Protein 2H9R (pdb70)

InterPro domains:
  IPR000595 Cyclic nucleotide-binding domain [PF00027] (157-240)
  IPR000595 Cyclic nucleotide-binding domain [PF00027] (277-368)
  IPR000595 Cyclic nucleotide-binding domain [PS50042] (136-255)
  IPR000595 Cyclic nucleotide-binding domain [PS50042] (258-385)
  IPR000595 Cyclic nucleotide-binding domain [SM00100] (136-256)
  IPR000595 Cyclic nucleotide-binding domain [SM00100] (258-383)
  IPR000595 Cyclic nucleotide-binding domain [cd00038] (136-248)
  IPR000595 Cyclic nucleotide-binding domain [cd00038] (258-379)
  IPR003117 cAMP-dependent protein kinase regulatory subunit, dimerization-anchoring domain [PF02197] (9-45)
  IPR003117 cAMP-dependent protein kinase regulatory subunit, dimerization-anchoring domain [SM00394] (8-45)
  IPR012198 cAMP-dependent protein kinase regulatory subunit [PIRSF000548] (69-393)
  IPR014710 RmlC-like jelly roll fold [G3DSA:2.60.120.10] (97-239)
  IPR014710 RmlC-like jelly roll fold [G3DSA:2.60.120.10] (240-392)
  IPR018488 Cyclic nucleotide-binding, conserved site [PS00888] (163-179)
  IPR018488 Cyclic nucleotide-binding, conserved site [PS00888] (285-301)
  IPR018488 Cyclic nucleotide-binding, conserved site [PS00889] (203-220)
  IPR018488 Cyclic nucleotide-binding, conserved site [PS00889] (333-350)
  IPR018490 Cyclic nucleotide-binding domain superfamily [SSF51206] (117-247)
  IPR018490 Cyclic nucleotide-binding domain superfamily [SSF51206] (251-391)
  IPR050503 cAMP-dependent protein kinase regulatory subunit-like [PTHR11635] (18-389)

Foldseek 3Di:
DPDPPDDDPPVCVVVVVLVVVCVVPVDPDVVVVVCVPVVVVVVPPD/DPDDDDDDDDVVVVVVVVVVCCVVVVDPDSVVVVCVVVVVVVVPDD/DCCCPVVVVVVVVCVVCVVVND

Radius of gyration: 15.06 Å; Cα contacts (8 Å, |Δi|>4): 56; chains: 3; bounding box: 34×46×40 Å

GO terms:
  GO:0031698 beta-2 adrenergic receptor binding (F, IPI)
  GO:0005515 protein binding (F, IPI)
  GO:0048471 perinuclear region of cytoplasm (C, IDA)
  GO:0030315 T-tubule (C, IDA)
  GO:0030552 cAMP binding (F, IDA)
  GO:0008603 cAMP-dependent protein kinase regulator activity (F, IDA)
  GO:0045859 regulation of protein kinase activity (P, IDA)
  GO:0036094 small molecule binding (F, IDA)
  GO:0044877 protein-containing complex binding (F, IDA)
  GO:0005952 cAMP-dependent protein kinase complex (C, IDA)
  GO:0032991 protein-containing complex (C, IDA)
  GO:0019904 protein domain specific binding (F, IDA)
  GO:0034236 protein kinase A catalytic subunit binding (F, IC)
  GO:0042802 identical protein binding (F, IPI)
  GO:0019904 protein domain specific binding (F, IPI)
  GO:0005829 cytosol (C, TAS)

Structure (mmCIF, N/CA/C/O backbone):
data_2H9R
#
_entry.id   2H9R
#
loop_
_entity.id
_entity.type
_entity.pdbx_description
1 polymer 'cAMP-dependent protein kinase type II-alpha regulatory subunit'
2 polymer '22-mer from A-kinase anchor protein 5'
#
loop_
_atom_site.group_PDB
_atom_site.id
_atom_site.type_symbol
_atom_site.label_atom_id
_atom_site.label_alt_id
_atom_site.label_comp_id
_atom_site.label_asym_id
_atom_site.label_entity_id
_atom_site.label_seq_id
_atom_site.pdbx_PDB_ins_code
_atom_site.Cartn_x
_atom_site.Cartn_y
_atom_site.Cartn_z
_atom_site.occupancy
_atom_site.B_iso_or_equiv
_atom_site.auth_seq_id
_atom_site.auth_comp_id
_atom_site.auth_asym_id
_atom_site.auth_atom_id
_atom_site.pdbx_PDB_model_num
ATOM 1 N N . HIS A 1 1 ? -23.991 -41.321 -8.670 1.00 0.00 1 HIS A N 1
ATOM 2 C CA . HIS A 1 1 ? -24.233 -40.096 -9.486 1.00 0.00 1 HIS A CA 1
ATOM 3 C C . HIS A 1 1 ? -24.513 -40.475 -10.942 1.00 0.00 1 HIS A C 1
ATOM 4 O O . HIS A 1 1 ? -23.619 -40.524 -11.765 1.00 0.00 1 HIS A O 1
ATOM 20 N N . MET A 1 2 ? -25.748 -40.745 -11.266 1.00 0.00 2 MET A N 1
ATOM 21 C CA . MET A 1 2 ? -26.086 -41.120 -12.670 1.00 0.00 2 MET A CA 1
ATOM 22 C C . MET A 1 2 ? -27.523 -40.704 -12.995 1.00 0.00 2 MET A C 1
ATOM 23 O O . MET A 1 2 ? -28.462 -41.123 -12.347 1.00 0.00 2 MET A O 1
ATOM 37 N N . GLY A 1 3 ? -27.701 -39.883 -13.994 1.00 0.00 3 GLY A N 1
ATOM 38 C CA . GLY A 1 3 ? -29.077 -39.441 -14.359 1.00 0.00 3 GLY A CA 1
ATOM 39 C C . GLY A 1 3 ? -29.260 -37.971 -13.981 1.00 0.00 3 GLY A C 1
ATOM 40 O O . GLY A 1 3 ? -30.128 -37.623 -13.205 1.00 0.00 3 GLY A O 1
ATOM 44 N N . HIS A 1 4 ? -28.449 -37.104 -14.523 1.00 0.00 4 HIS A N 1
ATOM 45 C CA . HIS A 1 4 ? -28.577 -35.655 -14.196 1.00 0.00 4 HIS A CA 1
ATOM 46 C C . HIS A 1 4 ? -27.844 -34.813 -15.243 1.00 0.00 4 HIS A C 1
ATOM 47 O O . HIS A 1 4 ? -26.966 -35.290 -15.933 1.00 0.00 4 HIS A O 1
ATOM 61 N N . ILE A 1 5 ? -28.199 -33.564 -15.366 1.00 0.00 5 ILE A N 1
ATOM 62 C CA . ILE A 1 5 ? -27.521 -32.693 -16.369 1.00 0.00 5 ILE A CA 1
ATOM 63 C C . ILE A 1 5 ? -26.502 -31.786 -15.674 1.00 0.00 5 ILE A C 1
ATOM 64 O O . ILE A 1 5 ? -26.618 -31.493 -14.501 1.00 0.00 5 ILE A O 1
ATOM 72 N N . GLN A 1 6 ? -25.505 -31.340 -16.389 1.00 0.00 6 GLN A N 1
ATOM 73 C CA . GLN A 1 6 ? -24.482 -30.453 -15.764 1.00 0.00 6 GLN A CA 1
ATOM 74 C C . GLN A 1 6 ? -24.167 -29.272 -16.686 1.00 0.00 6 GLN A C 1
ATOM 75 O O . GLN A 1 6 ? -23.495 -29.415 -17.689 1.00 0.00 6 GLN A O 1
ATOM 87 N N . ILE A 1 7 ? -24.648 -28.105 -16.353 1.00 0.00 7 ILE A N 1
ATOM 88 C CA . ILE A 1 7 ? -24.376 -26.913 -17.205 1.00 0.00 7 ILE A CA 1
ATOM 89 C C . ILE A 1 7 ? -23.261 -26.063 -16.578 1.00 0.00 7 ILE A C 1
ATOM 90 O O . ILE A 1 7 ? -23.471 -25.426 -15.564 1.00 0.00 7 ILE A O 1
ATOM 98 N N . PRO A 1 8 ? -22.104 -26.078 -17.197 1.00 0.00 8 PRO A N 1
ATOM 99 C CA . PRO A 1 8 ? -20.957 -25.292 -16.675 1.00 0.00 8 PRO A CA 1
ATOM 100 C C . PRO A 1 8 ? -21.203 -23.789 -16.870 1.00 0.00 8 PRO A C 1
ATOM 101 O O . PRO A 1 8 ? -21.564 -23.363 -17.950 1.00 0.00 8 PRO A O 1
ATOM 112 N N . PRO A 1 9 ? -21.003 -23.027 -15.820 1.00 0.00 9 PRO A N 1
ATOM 113 C CA . PRO A 1 9 ? -21.213 -21.562 -15.903 1.00 0.00 9 PRO A CA 1
ATOM 114 C C . PRO A 1 9 ? -20.065 -20.901 -16.670 1.00 0.00 9 PRO A C 1
ATOM 115 O O . PRO A 1 9 ? -18.969 -21.421 -16.736 1.00 0.00 9 PRO A O 1
ATOM 126 N N . GLY A 1 10 ? -20.308 -19.758 -17.251 1.00 0.00 10 GLY A N 1
ATOM 127 C CA . GLY A 1 10 ? -19.232 -19.066 -18.014 1.00 0.00 10 GLY A CA 1
ATOM 128 C C . GLY A 1 10 ? -19.685 -18.857 -19.460 1.00 0.00 10 GLY A C 1
ATOM 129 O O . GLY A 1 10 ? -19.212 -17.974 -20.148 1.00 0.00 10 GLY A O 1
ATOM 133 N N . LEU A 1 11 ? -20.601 -19.662 -19.927 1.00 0.00 11 LEU A N 1
ATOM 134 C CA . LEU A 1 11 ? -21.086 -19.509 -21.329 1.00 0.00 11 LEU A CA 1
ATOM 135 C C . LEU A 1 11 ? -22.034 -18.311 -21.430 1.00 0.00 11 LEU A C 1
ATOM 136 O O . LEU A 1 11 ? -22.240 -17.757 -22.493 1.00 0.00 11 LEU A O 1
ATOM 146 N N . THR A 1 12 ? -22.615 -17.908 -20.333 1.00 0.00 12 THR A N 1
ATOM 147 C CA . THR A 1 12 ? -23.550 -16.746 -20.368 1.00 0.00 12 THR A CA 1
ATOM 148 C C . THR A 1 12 ? -22.766 -15.441 -20.524 1.00 0.00 12 THR A C 1
ATOM 149 O O . THR A 1 12 ? -23.192 -14.528 -21.203 1.00 0.00 12 THR A O 1
ATOM 157 N N . GLU A 1 13 ? -21.627 -15.347 -19.899 1.00 0.00 13 GLU A N 1
ATOM 158 C CA . GLU A 1 13 ? -20.814 -14.102 -20.010 1.00 0.00 13 GLU A CA 1
ATOM 159 C C . GLU A 1 13 ? -19.997 -14.118 -21.303 1.00 0.00 13 GLU A C 1
ATOM 160 O O . GLU A 1 13 ? -19.967 -13.154 -22.043 1.00 0.00 13 GLU A O 1
ATOM 172 N N . LEU A 1 14 ? -19.333 -15.207 -21.584 1.00 0.00 14 LEU A N 1
ATOM 173 C CA . LEU A 1 14 ? -18.521 -15.285 -22.831 1.00 0.00 14 LEU A CA 1
ATOM 174 C C . LEU A 1 14 ? -19.383 -14.925 -24.044 1.00 0.00 14 LEU A C 1
ATOM 175 O O . LEU A 1 14 ? -18.956 -14.220 -24.936 1.00 0.00 14 LEU A O 1
ATOM 185 N N . LEU A 1 15 ? -20.597 -15.402 -24.082 1.00 0.00 15 LEU A N 1
ATOM 186 C CA . LEU A 1 15 ? -21.487 -15.083 -25.235 1.00 0.00 15 LEU A CA 1
ATOM 187 C C . LEU A 1 15 ? -21.921 -13.616 -25.171 1.00 0.00 15 LEU A C 1
ATOM 188 O O . LEU A 1 15 ? -22.030 -12.947 -26.179 1.00 0.00 15 LEU A O 1
ATOM 198 N N . GLN A 1 16 ? -22.166 -13.111 -23.993 1.00 0.00 16 GLN A N 1
ATOM 199 C CA . GLN A 1 16 ? -22.590 -11.688 -23.864 1.00 0.00 16 GLN A CA 1
ATOM 200 C C . GLN A 1 16 ? -21.467 -10.759 -24.332 1.00 0.00 16 GLN A C 1
ATOM 201 O O . GLN A 1 16 ? -21.710 -9.711 -24.896 1.00 0.00 16 GLN A O 1
ATOM 213 N N . GLY A 1 17 ? -20.237 -11.138 -24.108 1.00 0.00 17 GLY A N 1
ATOM 214 C CA . GLY A 1 17 ? -19.102 -10.277 -24.547 1.00 0.00 17 GLY A CA 1
ATOM 215 C C . GLY A 1 17 ? -19.057 -10.244 -26.075 1.00 0.00 17 GLY A C 1
ATOM 216 O O . GLY A 1 17 ? -18.910 -9.202 -26.681 1.00 0.00 17 GLY A O 1
ATOM 220 N N . TYR A 1 18 ? -19.192 -11.381 -26.702 1.00 0.00 18 TYR A N 1
ATOM 221 C CA . TYR A 1 18 ? -19.167 -11.419 -28.192 1.00 0.00 18 TYR A CA 1
ATOM 222 C C . TYR A 1 18 ? -20.355 -10.631 -28.748 1.00 0.00 18 TYR A C 1
ATOM 223 O O . TYR A 1 18 ? -20.215 -9.817 -29.637 1.00 0.00 18 TYR A O 1
ATOM 241 N N . THR A 1 19 ? -21.526 -10.865 -28.220 1.00 0.00 19 THR A N 1
ATOM 242 C CA . THR A 1 19 ? -22.727 -10.130 -28.707 1.00 0.00 19 THR A CA 1
ATOM 243 C C . THR A 1 19 ? -22.514 -8.619 -28.566 1.00 0.00 19 THR A C 1
ATOM 244 O O . THR A 1 19 ? -23.082 -7.830 -29.295 1.00 0.00 19 THR A O 1
ATOM 252 N N . VAL A 1 20 ? -21.699 -8.215 -27.631 1.00 0.00 20 VAL A N 1
ATOM 253 C CA . VAL A 1 20 ? -21.445 -6.759 -27.436 1.00 0.00 20 VAL A CA 1
ATOM 254 C C . VAL A 1 20 ? -20.531 -6.224 -28.547 1.00 0.00 20 VAL A C 1
ATOM 255 O O . VAL A 1 20 ? -20.965 -5.517 -29.434 1.00 0.00 20 VAL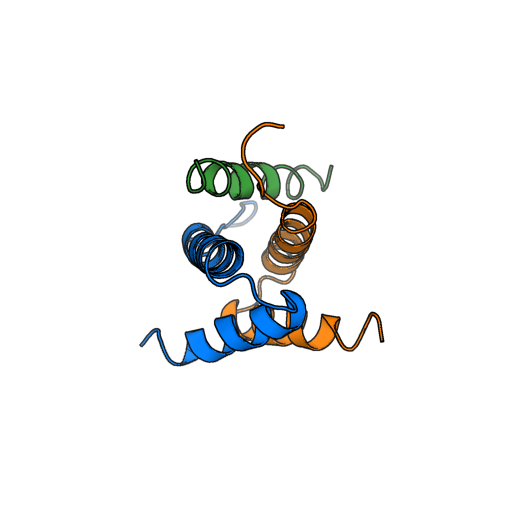 A O 1
ATOM 262 N N . GLU A 1 21 ? -19.265 -6.549 -28.490 1.00 0.00 21 GLU A N 1
ATOM 263 C CA . GLU A 1 21 ? -18.303 -6.059 -29.527 1.00 0.00 21 GLU A CA 1
ATOM 264 C C . GLU A 1 21 ? -18.885 -6.202 -30.940 1.00 0.00 21 GLU A C 1
ATOM 265 O O . GLU A 1 21 ? -18.783 -5.305 -31.753 1.00 0.00 21 GLU A O 1
ATOM 277 N N . VAL A 1 22 ? -19.492 -7.317 -31.243 1.00 0.00 22 VAL A N 1
ATOM 278 C CA . VAL A 1 22 ? -20.073 -7.498 -32.605 1.00 0.00 22 VAL A CA 1
ATOM 279 C C . VAL A 1 22 ? -21.045 -6.357 -32.921 1.00 0.00 22 VAL A C 1
ATOM 280 O O . VAL A 1 22 ? -20.962 -5.727 -33.956 1.00 0.00 22 VAL A O 1
ATOM 287 N N . LEU A 1 23 ? -21.968 -6.092 -32.038 1.00 0.00 23 LEU A N 1
ATOM 288 C CA . LEU A 1 23 ? -22.949 -4.996 -32.290 1.00 0.00 23 LEU A CA 1
ATOM 289 C C . LEU A 1 23 ? -22.313 -3.623 -32.035 1.00 0.00 23 LEU A C 1
ATOM 290 O O . LEU A 1 23 ? -22.933 -2.599 -32.246 1.00 0.00 23 LEU A O 1
ATOM 300 N N . ARG A 1 24 ? -21.088 -3.585 -31.582 1.00 0.00 24 ARG A N 1
ATOM 301 C CA . ARG A 1 24 ? -20.436 -2.270 -31.320 1.00 0.00 24 ARG A CA 1
ATOM 302 C C . ARG A 1 24 ? -19.383 -1.973 -32.393 1.00 0.00 24 ARG A C 1
ATOM 303 O O . ARG A 1 24 ? -19.394 -0.928 -33.012 1.00 0.00 24 ARG A O 1
ATOM 324 N N . GLN A 1 25 ? -18.475 -2.884 -32.617 1.00 0.00 25 GLN A N 1
ATOM 325 C CA . GLN A 1 25 ? -17.428 -2.655 -33.644 1.00 0.00 25 GLN A CA 1
ATOM 326 C C . GLN A 1 25 ? -18.004 -2.915 -35.041 1.00 0.00 25 GLN A C 1
ATOM 327 O O . GLN A 1 25 ? -17.526 -2.390 -36.027 1.00 0.00 25 GLN A O 1
ATOM 339 N N . GLN A 1 26 ? -19.025 -3.722 -35.133 1.00 0.00 26 GLN A N 1
ATOM 340 C CA . GLN A 1 26 ? -19.628 -4.013 -36.465 1.00 0.00 26 GLN A CA 1
ATOM 341 C C . GLN A 1 26 ? -18.543 -4.480 -37.444 1.00 0.00 26 GLN A C 1
ATOM 342 O O . GLN A 1 26 ? -18.185 -3.764 -38.358 1.00 0.00 26 GLN A O 1
ATOM 354 N N . PRO A 1 27 ? -18.049 -5.672 -37.219 1.00 0.00 27 PRO A N 1
ATOM 355 C CA . PRO A 1 27 ? -16.993 -6.233 -38.097 1.00 0.00 27 PRO A CA 1
ATOM 356 C C . PRO A 1 27 ? -17.568 -6.576 -39.477 1.00 0.00 27 PRO A C 1
ATOM 357 O O . PRO A 1 27 ? -18.763 -6.734 -39.624 1.00 0.00 27 PRO A O 1
ATOM 368 N N . PRO A 1 28 ? -16.694 -6.681 -40.449 1.00 0.00 28 PRO A N 1
ATOM 369 C CA . PRO A 1 28 ? -17.135 -7.010 -41.826 1.00 0.00 28 PRO A CA 1
ATOM 370 C C . PRO A 1 28 ? -17.589 -8.469 -41.903 1.00 0.00 28 PRO A C 1
ATOM 371 O O . PRO A 1 28 ? -18.453 -8.821 -42.682 1.00 0.00 28 PRO A O 1
ATOM 382 N N . ASP A 1 29 ? -17.014 -9.321 -41.099 1.00 0.00 29 ASP A N 1
ATOM 383 C CA . ASP A 1 29 ? -17.413 -10.757 -41.122 1.00 0.00 29 ASP A CA 1
ATOM 384 C C . ASP A 1 29 ? -17.461 -11.314 -39.698 1.00 0.00 29 ASP A C 1
ATOM 385 O O . ASP A 1 29 ? -16.458 -11.385 -39.014 1.00 0.00 29 ASP A O 1
ATOM 394 N N . LEU A 1 30 ? -18.619 -11.710 -39.244 1.00 0.00 30 LEU A N 1
ATOM 395 C CA . LEU A 1 30 ? -18.727 -12.263 -37.862 1.00 0.00 30 LEU A CA 1
ATOM 396 C C . LEU A 1 30 ? -17.990 -13.602 -37.776 1.00 0.00 30 LEU A C 1
ATOM 397 O O . LEU A 1 30 ? -17.342 -13.902 -36.794 1.00 0.00 30 LEU A O 1
ATOM 407 N N . VAL A 1 31 ? -18.082 -14.405 -38.801 1.00 0.00 31 VAL A N 1
ATOM 408 C CA . VAL A 1 31 ? -17.382 -15.722 -38.778 1.00 0.00 31 VAL A CA 1
ATOM 409 C C . VAL A 1 31 ? -15.895 -15.514 -38.494 1.00 0.00 31 VAL A C 1
ATOM 410 O O . VAL A 1 31 ? -15.386 -15.903 -37.462 1.00 0.00 31 VAL A O 1
ATOM 417 N N . ASP A 1 32 ? -15.198 -14.895 -39.406 1.00 0.00 32 ASP A N 1
ATOM 418 C CA . ASP A 1 32 ? -13.746 -14.651 -39.197 1.00 0.00 32 ASP A CA 1
ATOM 419 C C . ASP A 1 32 ? -13.533 -13.869 -37.900 1.00 0.00 32 ASP A C 1
ATOM 420 O O . ASP A 1 32 ? -12.565 -14.070 -37.194 1.00 0.00 32 ASP A O 1
ATOM 429 N N . PHE A 1 33 ? -14.438 -12.986 -37.574 1.00 0.00 33 PHE A N 1
ATOM 430 C CA . PHE A 1 33 ? -14.292 -12.204 -36.314 1.00 0.00 33 PHE A CA 1
ATOM 431 C C . PHE A 1 33 ? -14.364 -13.147 -35.114 1.00 0.00 33 PHE A C 1
ATOM 432 O O . PHE A 1 33 ? -13.546 -13.094 -34.217 1.00 0.00 33 PHE A O 1
ATOM 449 N N . ALA A 1 34 ? -15.338 -14.016 -35.095 1.00 0.00 34 ALA A N 1
ATOM 450 C CA . ALA A 1 34 ? -15.469 -14.972 -33.959 1.00 0.00 34 ALA A CA 1
ATOM 451 C C . ALA A 1 34 ? -14.146 -15.713 -33.738 1.00 0.00 34 ALA A C 1
ATOM 452 O O . ALA A 1 34 ? -13.801 -16.070 -32.629 1.00 0.00 34 ALA A O 1
ATOM 459 N N . VAL A 1 35 ? -13.406 -15.946 -34.788 1.00 0.00 35 VAL A N 1
ATOM 460 C CA . VAL A 1 35 ? -12.110 -16.661 -34.648 1.00 0.00 35 VAL A CA 1
ATOM 461 C C . VAL A 1 35 ? -11.053 -15.734 -34.040 1.00 0.00 35 VAL A C 1
ATOM 462 O O . VAL A 1 35 ? -10.245 -16.145 -33.232 1.00 0.00 35 VAL A O 1
ATOM 469 N N . GLU A 1 36 ? -11.048 -14.488 -34.425 1.00 0.00 36 GLU A N 1
ATOM 470 C CA . GLU A 1 36 ? -10.038 -13.539 -33.871 1.00 0.00 36 GLU A CA 1
ATOM 471 C C . GLU A 1 36 ? -10.362 -13.203 -32.412 1.00 0.00 36 GLU A C 1
ATOM 472 O O . GLU A 1 36 ? -9.481 -12.959 -31.612 1.00 0.00 36 GLU A O 1
ATOM 484 N N . TYR A 1 37 ? -11.619 -13.183 -32.062 1.00 0.00 37 TYR A N 1
ATOM 485 C CA . TYR A 1 37 ? -11.996 -12.855 -30.655 1.00 0.00 37 TYR A CA 1
ATOM 486 C C . TYR A 1 37 ? -11.665 -14.024 -29.722 1.00 0.00 37 TYR A C 1
ATOM 487 O O . TYR A 1 37 ? -10.782 -13.937 -28.892 1.00 0.00 37 TYR A O 1
ATOM 505 N N . PHE A 1 38 ? -12.372 -15.115 -29.846 1.00 0.00 38 PHE A N 1
ATOM 506 C CA . PHE A 1 38 ? -12.104 -16.286 -28.959 1.00 0.00 38 PHE A CA 1
ATOM 507 C C . PHE A 1 38 ? -10.611 -16.630 -28.954 1.00 0.00 38 PHE A C 1
ATOM 508 O O . PHE A 1 38 ? -10.006 -16.789 -27.912 1.00 0.00 38 PHE A O 1
ATOM 525 N N . THR A 1 39 ? -10.011 -16.744 -30.107 1.00 0.00 39 THR A N 1
ATOM 526 C CA . THR A 1 39 ? -8.556 -17.076 -30.159 1.00 0.00 39 THR A CA 1
ATOM 527 C C . THR A 1 39 ? -7.766 -16.104 -29.275 1.00 0.00 39 THR A C 1
ATOM 528 O O . THR A 1 39 ? -6.852 -16.491 -28.575 1.00 0.00 39 THR A O 1
ATOM 536 N N . ARG A 1 40 ? -8.118 -14.846 -29.296 1.00 0.00 40 ARG A N 1
ATOM 537 C CA . ARG A 1 40 ? -7.393 -13.856 -28.450 1.00 0.00 40 ARG A CA 1
ATOM 538 C C . ARG A 1 40 ? -7.815 -14.019 -26.988 1.00 0.00 40 ARG A C 1
ATOM 539 O O . ARG A 1 40 ? -7.071 -13.714 -26.078 1.00 0.00 40 ARG A O 1
ATOM 560 N N . LEU A 1 41 ? -9.005 -14.504 -26.758 1.00 0.00 41 LEU A N 1
ATOM 561 C CA . LEU A 1 41 ? -9.474 -14.695 -25.356 1.00 0.00 41 LEU A CA 1
ATOM 562 C C . LEU A 1 41 ? -8.514 -15.626 -24.612 1.00 0.00 41 LEU A C 1
ATOM 563 O O . LEU A 1 41 ? -8.307 -15.499 -23.422 1.00 0.00 41 LEU A O 1
ATOM 573 N N . ARG A 1 42 ? -7.927 -16.561 -25.308 1.00 0.00 42 ARG A N 1
ATOM 574 C CA . ARG A 1 42 ? -6.978 -17.503 -24.647 1.00 0.00 42 ARG A CA 1
ATOM 575 C C . ARG A 1 42 ? -5.903 -16.722 -23.887 1.00 0.00 42 ARG A C 1
ATOM 576 O O . ARG A 1 42 ? -5.550 -17.053 -22.773 1.00 0.00 42 ARG A O 1
ATOM 597 N N . GLU A 1 43 ? -5.378 -15.688 -24.486 1.00 0.00 43 GLU A N 1
ATOM 598 C CA . GLU A 1 43 ? -4.322 -14.885 -23.807 1.00 0.00 43 GLU A CA 1
ATOM 599 C C . GLU A 1 43 ? -4.938 -14.000 -22.721 1.00 0.00 43 GLU A C 1
ATOM 600 O O . GLU A 1 43 ? -4.314 -13.702 -21.722 1.00 0.00 43 GLU A O 1
ATOM 612 N N . ALA A 1 44 ? -6.155 -13.573 -22.909 1.00 0.00 44 ALA A N 1
ATOM 613 C CA . ALA A 1 44 ? -6.806 -12.703 -21.887 1.00 0.00 44 ALA A CA 1
ATOM 614 C C . ALA A 1 44 ? -6.822 -13.392 -20.524 1.00 0.00 44 ALA A C 1
ATOM 615 O O . ALA A 1 44 ? -6.062 -13.059 -19.637 1.00 0.00 44 ALA A O 1
ATOM 622 N N . ARG A 1 45 ? -7.697 -14.344 -20.348 1.00 0.00 45 ARG A N 1
ATOM 623 C CA . ARG A 1 45 ? -7.784 -15.047 -19.039 1.00 0.00 45 ARG A CA 1
ATOM 624 C C . ARG A 1 45 ? -6.396 -15.508 -18.577 1.00 0.00 45 ARG A C 1
ATOM 625 O O . ARG A 1 45 ? -5.488 -15.665 -19.368 1.00 0.00 45 ARG A O 1
ATOM 646 N N . ARG A 1 46 ? -6.228 -15.722 -17.300 1.00 0.00 46 ARG A N 1
ATOM 647 C CA . ARG A 1 46 ? -4.901 -16.171 -16.785 1.00 0.00 46 ARG A CA 1
ATOM 648 C C . ARG A 1 46 ? -3.797 -15.227 -17.272 1.00 0.00 46 ARG A C 1
ATOM 649 O O . ARG A 1 46 ? -2.641 -15.517 -17.009 1.00 0.00 46 ARG A O 1
ATOM 671 N N . HIS B 1 1 ? -38.466 0.626 -37.210 1.00 0.00 1 HIS B N 1
ATOM 672 C CA . HIS B 1 1 ? -38.792 1.611 -38.282 1.00 0.00 1 HIS B CA 1
ATOM 673 C C . HIS B 1 1 ? -37.973 2.891 -38.093 1.00 0.00 1 HIS B C 1
ATOM 674 O O . HIS B 1 1 ? -36.986 3.110 -38.768 1.00 0.00 1 HIS B O 1
ATOM 690 N N . MET B 1 2 ? -38.372 3.736 -37.182 1.00 0.00 2 MET B N 1
ATOM 691 C CA . MET B 1 2 ? -37.612 5.001 -36.954 1.00 0.00 2 MET B CA 1
ATOM 692 C C . MET B 1 2 ? -36.191 4.686 -36.481 1.00 0.00 2 MET B C 1
ATOM 693 O O . MET B 1 2 ? -35.928 3.636 -35.929 1.00 0.00 2 MET B O 1
ATOM 707 N N . GLY B 1 3 ? -35.273 5.588 -36.691 1.00 0.00 3 GLY B N 1
ATOM 708 C CA . GLY B 1 3 ? -33.870 5.340 -36.253 1.00 0.00 3 GLY B CA 1
ATOM 709 C C . GLY B 1 3 ? -32.990 5.089 -37.477 1.00 0.00 3 GLY B C 1
ATOM 710 O O . GLY B 1 3 ? -32.908 5.907 -38.373 1.00 0.00 3 GLY B O 1
ATOM 714 N N . HIS B 1 4 ? -32.331 3.964 -37.526 1.00 0.00 4 HIS B N 1
ATOM 715 C CA . HIS B 1 4 ? -31.456 3.664 -38.694 1.00 0.00 4 HIS B CA 1
ATOM 716 C C . HIS B 1 4 ? -31.090 2.178 -38.713 1.00 0.00 4 HIS B C 1
ATOM 717 O O . HIS B 1 4 ? -31.475 1.444 -39.601 1.00 0.00 4 HIS B O 1
ATOM 731 N N . ILE B 1 5 ? -30.350 1.730 -37.739 1.00 0.00 5 ILE B N 1
ATOM 732 C CA . ILE B 1 5 ? -29.960 0.291 -37.699 1.00 0.00 5 ILE B CA 1
ATOM 733 C C . ILE B 1 5 ? -30.541 -0.380 -36.451 1.00 0.00 5 ILE B C 1
ATOM 734 O O . ILE B 1 5 ? -30.707 0.243 -35.420 1.00 0.00 5 ILE B O 1
ATOM 742 N N . GLN B 1 6 ? -30.849 -1.645 -36.534 1.00 0.00 6 GLN B N 1
ATOM 743 C CA . GLN B 1 6 ? -31.419 -2.354 -35.351 1.00 0.00 6 GLN B CA 1
ATOM 744 C C . GLN B 1 6 ? -30.776 -3.737 -35.198 1.00 0.00 6 GLN B C 1
ATOM 745 O O . GLN B 1 6 ? -29.925 -4.128 -35.972 1.00 0.00 6 GLN B O 1
ATOM 757 N N . ILE B 1 7 ? -31.176 -4.477 -34.200 1.00 0.00 7 ILE B N 1
ATOM 758 C CA . ILE B 1 7 ? -30.590 -5.833 -33.989 1.00 0.00 7 ILE B CA 1
ATOM 759 C C . ILE B 1 7 ? -30.696 -6.669 -35.276 1.00 0.00 7 ILE B C 1
ATOM 760 O O . ILE B 1 7 ? -31.777 -7.072 -35.658 1.00 0.00 7 ILE B O 1
ATOM 768 N N . PRO B 1 8 ? -29.569 -6.905 -35.907 1.00 0.00 8 PRO B N 1
ATOM 769 C CA . PRO B 1 8 ? -29.557 -7.702 -37.160 1.00 0.00 8 PRO B CA 1
ATOM 770 C C . PRO B 1 8 ? -29.810 -9.189 -36.860 1.00 0.00 8 PRO B C 1
ATOM 771 O O . PRO B 1 8 ? -29.232 -9.736 -35.942 1.00 0.00 8 PRO B O 1
ATOM 782 N N . PRO B 1 9 ? -30.667 -9.799 -37.645 1.00 0.00 9 PRO B N 1
ATOM 783 C CA . PRO B 1 9 ? -30.982 -11.235 -37.446 1.00 0.00 9 PRO B CA 1
ATOM 784 C C . PRO B 1 9 ? -29.847 -12.110 -37.987 1.00 0.00 9 PRO B C 1
ATOM 785 O O . PRO B 1 9 ? -29.000 -11.653 -38.730 1.00 0.00 9 PRO B O 1
ATOM 796 N N . GLY B 1 10 ? -29.828 -13.365 -37.630 1.00 0.00 10 GLY B N 1
ATOM 797 C CA . GLY B 1 10 ? -28.751 -14.265 -38.133 1.00 0.00 10 GLY B CA 1
ATOM 798 C C . GLY B 1 10 ? -27.788 -14.612 -36.996 1.00 0.00 10 GLY B C 1
ATOM 799 O O . GLY B 1 10 ? -27.141 -15.639 -37.011 1.00 0.00 10 GLY B O 1
ATOM 803 N N . LEU B 1 11 ? -27.684 -13.763 -36.011 1.00 0.00 11 LEU B N 1
ATOM 804 C CA . LEU B 1 11 ? -26.759 -14.049 -34.878 1.00 0.00 11 LEU B CA 1
ATOM 805 C C . LEU B 1 11 ? -27.409 -15.027 -33.897 1.00 0.00 11 LEU B C 1
ATOM 806 O O . LEU B 1 11 ? -26.737 -15.760 -33.198 1.00 0.00 11 LEU B O 1
ATOM 816 N N . THR B 1 12 ? -28.713 -15.044 -33.837 1.00 0.00 12 THR B N 1
ATOM 817 C CA . THR B 1 12 ? -29.404 -15.976 -32.900 1.00 0.00 12 THR B CA 1
ATOM 818 C C . THR B 1 12 ? -29.217 -17.424 -33.356 1.00 0.00 12 THR B C 1
ATOM 819 O O . THR B 1 12 ? -29.067 -18.324 -32.554 1.00 0.00 12 THR B O 1
ATOM 827 N N . GLU B 1 13 ? -29.225 -17.655 -34.639 1.00 0.00 13 GLU B N 1
ATOM 828 C CA . GLU B 1 13 ? -29.046 -19.045 -35.149 1.00 0.00 13 GLU B CA 1
ATOM 829 C C . GLU B 1 13 ? -27.583 -19.474 -35.006 1.00 0.00 13 GLU B C 1
ATOM 830 O O . GLU B 1 13 ? -27.286 -20.595 -34.645 1.00 0.00 13 GLU B O 1
ATOM 842 N N . LEU B 1 14 ? -26.665 -18.588 -35.285 1.00 0.00 14 LEU B N 1
ATOM 843 C CA . LEU B 1 14 ? -25.223 -18.945 -35.160 1.00 0.00 14 LEU B CA 1
ATOM 844 C C . LEU B 1 14 ? -24.891 -19.287 -33.705 1.00 0.00 14 LEU B C 1
ATOM 845 O O . LEU B 1 14 ? -24.115 -20.179 -33.428 1.00 0.00 14 LEU B O 1
ATOM 855 N N . LEU B 1 15 ? -25.476 -18.584 -32.775 1.00 0.00 15 LEU B N 1
ATOM 856 C CA . LEU B 1 15 ? -25.198 -18.869 -31.340 1.00 0.00 15 LEU B CA 1
ATOM 857 C C . LEU B 1 15 ? -25.875 -20.177 -30.924 1.00 0.00 15 LEU B C 1
ATOM 858 O O . LEU B 1 15 ? -25.263 -21.043 -30.331 1.00 0.00 15 LEU B O 1
ATOM 868 N N . GLN B 1 16 ? -27.133 -20.329 -31.236 1.00 0.00 16 GLN B N 1
ATOM 869 C CA . GLN B 1 16 ? -27.847 -21.584 -30.862 1.00 0.00 16 GLN B CA 1
ATOM 870 C C . GLN B 1 16 ? -27.101 -22.798 -31.422 1.00 0.00 16 GLN B C 1
ATOM 871 O O . GLN B 1 16 ? -27.015 -23.830 -30.790 1.00 0.00 16 GLN B O 1
ATOM 883 N N . GLY B 1 17 ? -26.557 -22.679 -32.603 1.00 0.00 17 GLY B N 1
ATOM 884 C CA . GLY B 1 17 ? -25.814 -23.825 -33.197 1.00 0.00 17 GLY B CA 1
ATOM 885 C C . GLY B 1 17 ? -24.612 -24.150 -32.313 1.00 0.00 17 GLY B C 1
ATOM 886 O O . GLY B 1 17 ? -24.292 -25.298 -32.078 1.00 0.00 17 GLY B O 1
ATOM 890 N N . TYR B 1 18 ? -23.947 -23.145 -31.813 1.00 0.00 18 TYR B N 1
ATOM 891 C CA . TYR B 1 18 ? -22.769 -23.389 -30.934 1.00 0.00 18 TYR B CA 1
ATOM 892 C C . TYR B 1 18 ? -23.237 -23.936 -29.583 1.00 0.00 18 TYR B C 1
ATOM 893 O O . TYR B 1 18 ? -22.792 -24.972 -29.133 1.00 0.00 18 TYR B O 1
ATOM 911 N N . THR B 1 19 ? -24.138 -23.248 -28.935 1.00 0.00 19 THR B N 1
ATOM 912 C CA . THR B 1 19 ? -24.642 -23.729 -27.615 1.00 0.00 19 THR B CA 1
ATOM 913 C C . THR B 1 19 ? -25.087 -25.191 -27.720 1.00 0.00 19 THR B C 1
ATOM 914 O O . THR B 1 19 ? -25.062 -25.929 -26.754 1.00 0.00 19 THR B O 1
ATOM 922 N N . VAL B 1 20 ? -25.487 -25.615 -28.887 1.00 0.00 20 VAL B N 1
ATOM 923 C CA . VAL B 1 20 ? -25.927 -27.030 -29.061 1.00 0.00 20 VAL B CA 1
ATOM 924 C C . VAL B 1 20 ? -24.708 -27.959 -29.047 1.00 0.00 20 VAL B C 1
ATOM 925 O O . VAL B 1 20 ? -24.451 -28.645 -28.078 1.00 0.00 20 VAL B O 1
ATOM 932 N N . GLU B 1 21 ? -23.961 -27.985 -30.118 1.00 0.00 21 GLU B N 1
ATOM 933 C CA . GLU B 1 21 ? -22.757 -28.869 -30.180 1.00 0.00 21 GLU B CA 1
ATOM 934 C C . GLU B 1 21 ? -21.915 -28.732 -28.906 1.00 0.00 21 GLU B C 1
ATOM 935 O O . GLU B 1 21 ? -21.422 -29.705 -28.371 1.00 0.00 21 GLU B O 1
ATOM 947 N N . VAL B 1 22 ? -21.748 -27.535 -28.416 1.00 0.00 22 VAL B N 1
ATOM 948 C CA . VAL B 1 22 ? -20.940 -27.345 -27.178 1.00 0.00 22 VAL B CA 1
ATOM 949 C C . VAL B 1 22 ? -21.504 -28.205 -26.044 1.00 0.00 22 VAL B C 1
ATOM 950 O O . VAL B 1 22 ? -20.773 -28.858 -25.325 1.00 0.00 22 VAL B O 1
ATOM 957 N N . LEU B 1 23 ? -22.797 -28.209 -25.875 1.00 0.00 23 LEU B N 1
ATOM 958 C CA . LEU B 1 23 ? -23.403 -29.025 -24.785 1.00 0.00 23 LEU B CA 1
ATOM 959 C C . LEU B 1 23 ? -23.352 -30.513 -25.141 1.00 0.00 23 LEU B C 1
ATOM 960 O O . LEU B 1 23 ? -23.339 -31.367 -24.277 1.00 0.00 23 LEU B O 1
ATOM 970 N N . ARG B 1 24 ? -23.325 -30.833 -26.406 1.00 0.00 24 ARG B N 1
ATOM 971 C CA . ARG B 1 24 ? -23.278 -32.267 -26.811 1.00 0.00 24 ARG B CA 1
ATOM 972 C C . ARG B 1 24 ? -21.834 -32.777 -26.805 1.00 0.00 24 ARG B C 1
ATOM 973 O O . ARG B 1 24 ? -21.513 -33.755 -26.160 1.00 0.00 24 ARG B O 1
ATOM 994 N N . GLN B 1 25 ? -20.961 -32.126 -27.523 1.00 0.00 25 GLN B N 1
ATOM 995 C CA . GLN B 1 25 ? -19.541 -32.579 -27.562 1.00 0.00 25 GLN B CA 1
ATOM 996 C C . GLN B 1 25 ? -18.886 -32.423 -26.186 1.00 0.00 25 GLN B C 1
ATOM 997 O O . GLN B 1 25 ? -17.885 -33.050 -25.903 1.00 0.00 25 GLN B O 1
ATOM 1009 N N . GLN B 1 26 ? -19.449 -31.587 -25.340 1.00 0.00 26 GLN B N 1
ATOM 1010 C CA . GLN B 1 26 ? -18.883 -31.356 -23.963 1.00 0.00 26 GLN B CA 1
ATOM 1011 C C . GLN B 1 26 ? -17.346 -31.388 -23.972 1.00 0.00 26 GLN B C 1
ATOM 1012 O O . GLN B 1 26 ? -16.739 -32.143 -23.239 1.00 0.00 26 GLN B O 1
ATOM 1024 N N . PRO B 1 27 ? -16.765 -30.562 -24.806 1.00 0.00 27 PRO B N 1
ATOM 1025 C CA . PRO B 1 27 ? -15.285 -30.502 -24.911 1.00 0.00 27 PRO B CA 1
ATOM 1026 C C . PRO B 1 27 ? -14.678 -29.925 -23.627 1.00 0.00 27 PRO B C 1
ATOM 1027 O O . PRO B 1 27 ? -15.312 -29.150 -22.940 1.00 0.00 27 PRO B O 1
ATOM 1038 N N . PRO B 1 28 ? -13.461 -30.323 -23.343 1.00 0.00 28 PRO B N 1
ATOM 1039 C CA . PRO B 1 28 ? -12.771 -29.833 -22.126 1.00 0.00 28 PRO B CA 1
ATOM 1040 C C . PRO B 1 28 ? -12.389 -28.357 -22.283 1.00 0.00 28 PRO B C 1
ATOM 1041 O O . PRO B 1 28 ? -12.055 -27.689 -21.325 1.00 0.00 28 PRO B O 1
ATOM 1052 N N . ASP B 1 29 ? -12.436 -27.840 -23.482 1.00 0.00 29 ASP B N 1
ATOM 1053 C CA . ASP B 1 29 ? -12.076 -26.409 -23.687 1.00 0.00 29 ASP B CA 1
ATOM 1054 C C . ASP B 1 29 ? -13.064 -25.746 -24.650 1.00 0.00 29 ASP B C 1
ATOM 1055 O O . ASP B 1 29 ? -13.093 -26.041 -25.828 1.00 0.00 29 ASP B O 1
ATOM 1064 N N . LEU B 1 30 ? -13.869 -24.848 -24.156 1.00 0.00 30 LEU B N 1
ATOM 1065 C CA . LEU B 1 30 ? -14.852 -24.156 -25.039 1.00 0.00 30 LEU B CA 1
ATOM 1066 C C . LEU B 1 30 ? -14.132 -23.096 -25.871 1.00 0.00 30 LEU B C 1
ATOM 1067 O O . LEU B 1 30 ? -14.471 -22.845 -27.010 1.00 0.00 30 LEU B O 1
ATOM 1077 N N . VAL B 1 31 ? -13.131 -22.481 -25.307 1.00 0.00 31 VAL B N 1
ATOM 1078 C CA . VAL B 1 31 ? -12.368 -21.441 -26.055 1.00 0.00 31 VAL B CA 1
ATOM 1079 C C . VAL B 1 31 ? -11.715 -22.073 -27.282 1.00 0.00 31 VAL B C 1
ATOM 1080 O O . VAL B 1 31 ? -11.841 -21.592 -28.390 1.00 0.00 31 VAL B O 1
ATOM 1087 N N . ASP B 1 32 ? -11.018 -23.155 -27.082 1.00 0.00 32 ASP B N 1
ATOM 1088 C CA . ASP B 1 32 ? -10.351 -23.841 -28.219 1.00 0.00 32 ASP B CA 1
ATOM 1089 C C . ASP B 1 32 ? -11.402 -24.441 -29.157 1.00 0.00 32 ASP B C 1
ATOM 1090 O O . ASP B 1 32 ? -11.197 -24.543 -30.350 1.00 0.00 32 ASP B O 1
ATOM 1099 N N . PHE B 1 33 ? -12.533 -24.825 -28.628 1.00 0.00 33 PHE B N 1
ATOM 1100 C CA . PHE B 1 33 ? -13.601 -25.402 -29.493 1.00 0.00 33 PHE B CA 1
ATOM 1101 C C . PHE B 1 33 ? -14.235 -24.291 -30.331 1.00 0.00 33 PHE B C 1
ATOM 1102 O O . PHE B 1 33 ? -14.540 -24.470 -31.494 1.00 0.00 33 PHE B O 1
ATOM 1119 N N . ALA B 1 34 ? -14.429 -23.140 -29.747 1.00 0.00 34 ALA B N 1
ATOM 1120 C CA . ALA B 1 34 ? -15.035 -22.010 -30.506 1.00 0.00 34 ALA B CA 1
ATOM 1121 C C . ALA B 1 34 ? -14.089 -21.565 -31.623 1.00 0.00 34 ALA B C 1
ATOM 1122 O O . ALA B 1 34 ? -14.510 -21.232 -32.713 1.00 0.00 34 ALA B O 1
ATOM 1129 N N . VAL B 1 35 ? -12.810 -21.560 -31.359 1.00 0.00 35 VAL B N 1
ATOM 1130 C CA . VAL B 1 35 ? -11.833 -21.142 -32.397 1.00 0.00 35 VAL B CA 1
ATOM 1131 C C . VAL B 1 35 ? -11.691 -22.235 -33.460 1.00 0.00 35 VAL B C 1
ATOM 1132 O O . VAL B 1 35 ? -11.467 -21.962 -34.621 1.00 0.00 35 VAL B O 1
ATOM 1139 N N . GLU B 1 36 ? -11.825 -23.473 -33.069 1.00 0.00 36 GLU B N 1
ATOM 1140 C CA . GLU B 1 36 ? -11.702 -24.586 -34.048 1.00 0.00 36 GLU B CA 1
ATOM 1141 C C . GLU B 1 36 ? -13.021 -24.737 -34.826 1.00 0.00 36 GLU B C 1
ATOM 1142 O O . GLU B 1 36 ? -13.034 -25.144 -35.970 1.00 0.00 36 GLU B O 1
ATOM 1154 N N . TYR B 1 37 ? -14.126 -24.411 -34.212 1.00 0.00 37 TYR B N 1
ATOM 1155 C CA . TYR B 1 37 ? -15.434 -24.538 -34.917 1.00 0.00 37 TYR B CA 1
ATOM 1156 C C . TYR B 1 37 ? -15.619 -23.379 -35.902 1.00 0.00 37 TYR B C 1
ATOM 1157 O O . TYR B 1 37 ? -15.691 -23.575 -37.099 1.00 0.00 37 TYR B O 1
ATOM 1175 N N . PHE B 1 38 ? -15.700 -22.174 -35.407 1.00 0.00 38 PHE B N 1
ATOM 1176 C CA . PHE B 1 38 ? -15.884 -21.005 -36.317 1.00 0.00 38 PHE B CA 1
ATOM 1177 C C . PHE B 1 38 ? -14.828 -21.019 -37.426 1.00 0.00 38 PHE B C 1
ATOM 1178 O O . PHE B 1 38 ? -15.142 -20.905 -38.595 1.00 0.00 38 PHE B O 1
ATOM 1195 N N . THR B 1 39 ? -13.580 -21.161 -37.072 1.00 0.00 39 THR B N 1
ATOM 1196 C CA . THR B 1 39 ? -12.509 -21.185 -38.111 1.00 0.00 39 THR B CA 1
ATOM 1197 C C . THR B 1 39 ? -12.834 -22.237 -39.175 1.00 0.00 39 THR B C 1
ATOM 1198 O O . THR B 1 39 ? -12.650 -22.017 -40.355 1.00 0.00 39 THR B O 1
ATOM 1206 N N . ARG B 1 40 ? -13.320 -23.378 -38.766 1.00 0.00 40 ARG B N 1
ATOM 1207 C CA . ARG B 1 40 ? -13.660 -24.438 -39.758 1.00 0.00 40 ARG B CA 1
ATOM 1208 C C . ARG B 1 40 ? -14.916 -24.044 -40.538 1.00 0.00 40 ARG B C 1
ATOM 1209 O O . ARG B 1 40 ? -15.127 -24.476 -41.654 1.00 0.00 40 ARG B O 1
ATOM 1230 N N . LEU B 1 41 ? -15.751 -23.224 -39.960 1.00 0.00 41 LEU B N 1
ATOM 1231 C CA . LEU B 1 41 ? -16.993 -22.799 -40.670 1.00 0.00 41 LEU B CA 1
ATOM 1232 C C . LEU B 1 41 ? -16.636 -22.136 -42.003 1.00 0.00 41 LEU B C 1
ATOM 1233 O O . LEU B 1 41 ? -17.103 -22.537 -43.051 1.00 0.00 41 LEU B O 1
ATOM 1243 N N . ARG B 1 42 ? -15.811 -21.122 -41.974 1.00 0.00 42 ARG B N 1
ATOM 1244 C CA . ARG B 1 42 ? -15.425 -20.433 -43.239 1.00 0.00 42 ARG B CA 1
ATOM 1245 C C . ARG B 1 42 ? -14.972 -21.450 -44.291 1.00 0.00 42 ARG B C 1
ATOM 1246 O O . ARG B 1 42 ? -15.222 -21.290 -45.470 1.00 0.00 42 ARG B O 1
ATOM 1267 N N . GLU B 1 43 ? -14.305 -22.491 -43.877 1.00 0.00 43 GLU B N 1
ATOM 1268 C CA . GLU B 1 43 ? -13.835 -23.513 -44.856 1.00 0.00 43 GLU B CA 1
ATOM 1269 C C . GLU B 1 43 ? -15.003 -24.393 -45.310 1.00 0.00 43 GLU B C 1
ATOM 1270 O O . GLU B 1 43 ? -14.953 -25.020 -46.350 1.00 0.00 43 GLU B O 1
ATOM 1282 N N . ALA B 1 44 ? -16.055 -24.444 -44.541 1.00 0.00 44 ALA B N 1
ATOM 1283 C CA . ALA B 1 44 ? -17.224 -25.284 -44.933 1.00 0.00 44 ALA B CA 1
ATOM 1284 C C . ALA B 1 44 ? -17.952 -24.657 -46.118 1.00 0.00 44 ALA B C 1
ATOM 1285 O O . ALA B 1 44 ? -17.945 -25.178 -47.217 1.00 0.00 44 ALA B O 1
ATOM 1292 N N . ARG B 1 45 ? -18.595 -23.545 -45.894 1.00 0.00 45 ARG B N 1
ATOM 1293 C CA . ARG B 1 45 ? -19.345 -22.879 -46.994 1.00 0.00 45 ARG B CA 1
ATOM 1294 C C . ARG B 1 45 ? -18.471 -22.752 -48.245 1.00 0.00 45 ARG B C 1
ATOM 1295 O O . ARG B 1 45 ? -18.955 -22.771 -49.359 1.00 0.00 45 ARG B O 1
ATOM 1316 N N . ARG B 1 46 ? -17.185 -22.621 -48.067 1.00 0.00 46 ARG B N 1
ATOM 1317 C CA . ARG B 1 46 ? -16.277 -22.492 -49.243 1.00 0.00 46 ARG B CA 1
ATOM 1318 C C . ARG B 1 46 ? -16.743 -21.347 -50.147 1.00 0.00 46 ARG B C 1
ATOM 1319 O O . ARG B 1 46 ? -17.481 -20.503 -49.668 1.00 0.00 46 ARG B O 1
ATOM 1341 N N . LEU C 2 1 ? -33.148 -1.198 -26.275 1.00 0.00 1 LEU C N 1
ATOM 1342 C CA . LEU C 2 1 ? -31.780 -1.306 -25.691 1.00 0.00 1 LEU C CA 1
ATOM 1343 C C . LEU C 2 1 ? -30.993 -2.417 -26.391 1.00 0.00 1 LEU C C 1
ATOM 1344 O O . LEU C 2 1 ? -31.356 -2.873 -27.457 1.00 0.00 1 LEU C O 1
ATOM 1356 N N . LEU C 2 2 ? -29.917 -2.858 -25.797 1.00 0.00 2 LEU C N 1
ATOM 1357 C CA . LEU C 2 2 ? -29.108 -3.940 -26.427 1.00 0.00 2 LEU C CA 1
ATOM 1358 C C . LEU C 2 2 ? -28.832 -5.053 -25.413 1.00 0.00 2 LEU C C 1
ATOM 1359 O O . LEU C 2 2 ? -28.939 -6.224 -25.718 1.00 0.00 2 LEU C O 1
ATOM 1369 N N . ILE C 2 3 ? -28.477 -4.695 -24.210 1.00 0.00 3 ILE C N 1
ATOM 1370 C CA . ILE C 2 3 ? -28.194 -5.733 -23.178 1.00 0.00 3 ILE C CA 1
ATOM 1371 C C . ILE C 2 3 ? -29.457 -6.549 -22.887 1.00 0.00 3 ILE C C 1
ATOM 1372 O O . ILE C 2 3 ? -29.389 -7.669 -22.419 1.00 0.00 3 ILE C O 1
ATOM 1380 N N . GLU C 2 4 ? -30.609 -5.996 -23.155 1.00 0.00 4 GLU C N 1
ATOM 1381 C CA . GLU C 2 4 ? -31.873 -6.744 -22.890 1.00 0.00 4 GLU C CA 1
ATOM 1382 C C . GLU C 2 4 ? -32.128 -7.768 -24.000 1.00 0.00 4 GLU C C 1
ATOM 1383 O O . GLU C 2 4 ? -32.687 -8.822 -23.769 1.00 0.00 4 GLU C O 1
ATOM 1395 N N . THR C 2 5 ? -31.724 -7.466 -25.204 1.00 0.00 5 THR C N 1
ATOM 1396 C CA . THR C 2 5 ? -31.945 -8.423 -26.327 1.00 0.00 5 THR C CA 1
ATOM 1397 C C . THR C 2 5 ? -30.964 -9.595 -26.226 1.00 0.00 5 THR C C 1
ATOM 1398 O O . THR C 2 5 ? -31.285 -10.717 -26.562 1.00 0.00 5 THR C O 1
ATOM 1406 N N . ALA C 2 6 ? -29.769 -9.342 -25.765 1.00 0.00 6 ALA C N 1
ATOM 1407 C CA . ALA C 2 6 ? -28.768 -10.441 -25.645 1.00 0.00 6 ALA C CA 1
ATOM 1408 C C . ALA C 2 6 ? -29.063 -11.296 -24.409 1.00 0.00 6 ALA C C 1
ATOM 1409 O O . ALA C 2 6 ? -28.914 -12.501 -24.426 1.00 0.00 6 ALA C O 1
ATOM 1416 N N . SER C 2 7 ? -29.481 -10.682 -23.335 1.00 0.00 7 SER C N 1
ATOM 1417 C CA . SER C 2 7 ? -29.782 -11.461 -22.100 1.00 0.00 7 SER C CA 1
ATOM 1418 C C . SER C 2 7 ? -30.746 -12.609 -22.420 1.00 0.00 7 SER C C 1
ATOM 1419 O O . SER C 2 7 ? -30.377 -13.767 -22.394 1.00 0.00 7 SER C O 1
ATOM 1427 N N . SER C 2 8 ? -31.976 -12.297 -22.723 1.00 0.00 8 SER C N 1
ATOM 1428 C CA . SER C 2 8 ? -32.960 -13.371 -23.046 1.00 0.00 8 SER C CA 1
ATOM 1429 C C . SER C 2 8 ? -32.471 -14.197 -24.239 1.00 0.00 8 SER C C 1
ATOM 1430 O O . SER C 2 8 ? -32.842 -15.341 -24.408 1.00 0.00 8 SER C O 1
ATOM 1438 N N . LEU C 2 9 ? -31.642 -13.625 -25.068 1.00 0.00 9 LEU C N 1
ATOM 1439 C CA . LEU C 2 9 ? -31.130 -14.377 -26.252 1.00 0.00 9 LEU C CA 1
ATOM 1440 C C . LEU C 2 9 ? -30.543 -15.722 -25.814 1.00 0.00 9 LEU C C 1
ATOM 1441 O O . LEU C 2 9 ? -30.767 -16.740 -26.439 1.00 0.00 9 LEU C O 1
ATOM 1451 N N . VAL C 2 10 ? -29.792 -15.736 -24.748 1.00 0.00 10 VAL C N 1
ATOM 1452 C CA . VAL C 2 10 ? -29.192 -17.017 -24.277 1.00 0.00 10 VAL C CA 1
ATOM 1453 C C . VAL C 2 10 ? -30.272 -17.920 -23.675 1.00 0.00 10 VAL C C 1
ATOM 1454 O O . VAL C 2 10 ? -30.179 -19.130 -23.723 1.00 0.00 10 VAL C O 1
ATOM 1461 N N . LYS C 2 11 ? -31.295 -17.343 -23.107 1.00 0.00 11 LYS C N 1
ATOM 1462 C CA . LYS C 2 11 ? -32.376 -18.171 -22.502 1.00 0.00 11 LYS C CA 1
ATOM 1463 C C . LYS C 2 11 ? -33.118 -18.956 -23.589 1.00 0.00 11 LYS C C 1
ATOM 1464 O O . LYS C 2 11 ? -33.331 -20.146 -23.471 1.00 0.00 11 LYS C O 1
ATOM 1483 N N . ASN C 2 12 ? -33.513 -18.298 -24.645 1.00 0.00 12 ASN C N 1
ATOM 1484 C CA . ASN C 2 12 ? -34.242 -19.008 -25.736 1.00 0.00 12 ASN C CA 1
ATOM 1485 C C . ASN C 2 12 ? -33.321 -20.026 -26.414 1.00 0.00 12 ASN C C 1
ATOM 1486 O O . ASN C 2 12 ? -33.769 -21.018 -26.955 1.00 0.00 12 ASN C O 1
ATOM 1495 N N . ALA C 2 13 ? -32.038 -19.790 -26.391 1.00 0.00 13 ALA C N 1
ATOM 1496 C CA . ALA C 2 13 ? -31.091 -20.744 -27.035 1.00 0.00 13 ALA C CA 1
ATOM 1497 C C . ALA C 2 13 ? -31.002 -22.037 -26.218 1.00 0.00 13 ALA C C 1
ATOM 1498 O O . ALA C 2 13 ? -30.966 -23.123 -26.761 1.00 0.00 13 ALA C O 1
ATOM 1505 N N . ILE C 2 14 ? -30.965 -21.929 -24.919 1.00 0.00 14 ILE C N 1
ATOM 1506 C CA . ILE C 2 14 ? -30.877 -23.155 -24.073 1.00 0.00 14 ILE C CA 1
ATOM 1507 C C . ILE C 2 14 ? -32.164 -23.975 -24.195 1.00 0.00 14 ILE C C 1
ATOM 1508 O O . ILE C 2 14 ? -32.130 -25.177 -24.374 1.00 0.00 14 ILE C O 1
ATOM 1516 N N . GLN C 2 15 ? -33.300 -23.338 -24.100 1.00 0.00 15 GLN C N 1
ATOM 1517 C CA . GLN C 2 15 ? -34.585 -24.089 -24.213 1.00 0.00 15 GLN C CA 1
ATOM 1518 C C . GLN C 2 15 ? -34.660 -24.811 -25.561 1.00 0.00 15 GLN C C 1
ATOM 1519 O O . GLN C 2 15 ? -34.795 -26.018 -25.622 1.00 0.00 15 GLN C O 1
ATOM 1531 N N . LEU C 2 16 ? -34.570 -24.080 -26.641 1.00 0.00 16 LEU C N 1
ATOM 1532 C CA . LEU C 2 16 ? -34.634 -24.718 -27.988 1.00 0.00 16 LEU C CA 1
ATOM 1533 C C . LEU C 2 16 ? -33.380 -25.561 -28.233 1.00 0.00 16 LEU C C 1
ATOM 1534 O O . LEU C 2 16 ? -32.581 -25.264 -29.099 1.00 0.00 16 LEU C O 1
ATOM 1544 N N . SER C 2 17 ? -33.199 -26.609 -27.478 1.00 0.00 17 SER C N 1
ATOM 1545 C CA . SER C 2 17 ? -31.994 -27.468 -27.667 1.00 0.00 17 SER C CA 1
ATOM 1546 C C . SER C 2 17 ? -32.071 -28.693 -26.752 1.00 0.00 17 SER C C 1
ATOM 1547 O O . SER C 2 17 ? -32.030 -29.819 -27.205 1.00 0.00 17 SER C O 1
ATOM 1555 N N . ILE C 2 18 ? -32.180 -28.482 -25.467 1.00 0.00 18 ILE C N 1
ATOM 1556 C CA . ILE C 2 18 ? -32.257 -29.638 -24.528 1.00 0.00 18 ILE C CA 1
ATOM 1557 C C . ILE C 2 18 ? -33.680 -30.198 -24.488 1.00 0.00 18 ILE C C 1
ATOM 1558 O O . ILE C 2 18 ? -33.898 -31.331 -24.109 1.00 0.00 18 ILE C O 1
ATOM 1566 N N . GLU C 2 19 ? -34.649 -29.419 -24.887 1.00 0.00 19 GLU C N 1
ATOM 1567 C CA . GLU C 2 19 ? -36.055 -29.920 -24.881 1.00 0.00 19 GLU C CA 1
ATOM 1568 C C . GLU C 2 19 ? -36.222 -30.966 -25.983 1.00 0.00 19 GLU C C 1
ATOM 1569 O O . GLU C 2 19 ? -36.950 -30.771 -26.935 1.00 0.00 19 GLU C O 1
ATOM 1581 N N . GLN C 2 20 ? -35.535 -32.072 -25.870 1.00 0.00 20 GLN C N 1
ATOM 1582 C CA . GLN C 2 20 ? -35.635 -33.123 -26.921 1.00 0.00 20 GLN C CA 1
ATOM 1583 C C . GLN C 2 20 ? -35.291 -32.508 -28.280 1.00 0.00 20 GLN C C 1
ATOM 1584 O O . GLN C 2 20 ? -35.730 -32.970 -29.314 1.00 0.00 20 GLN C O 1
ATOM 1596 N N . LEU C 2 21 ? -34.509 -31.458 -28.277 1.00 0.00 21 LEU C N 1
ATOM 1597 C CA . LEU C 2 21 ? -34.135 -30.796 -29.561 1.00 0.00 21 LEU C CA 1
ATOM 1598 C C . LEU C 2 21 ? -35.399 -30.390 -30.323 1.00 0.00 21 LEU C C 1
ATOM 1599 O O . LEU C 2 21 ? -35.536 -30.645 -31.504 1.00 0.00 21 LEU C O 1
ATOM 1609 N N . VAL C 2 22 ? -36.323 -29.758 -29.650 1.00 0.00 22 VAL C N 1
ATOM 1610 C CA . VAL C 2 22 ? -37.584 -29.329 -30.321 1.00 0.00 22 VAL C CA 1
ATOM 1611 C C . VAL C 2 22 ? -37.437 -27.896 -30.847 1.00 0.00 22 VAL C C 1
ATOM 1612 O O . VAL C 2 22 ? -38.245 -27.503 -31.672 1.00 0.00 22 VAL C O 1
ATOM 1620 N N . HIS A 1 1 ? -32.889 -37.260 -8.741 1.00 0.00 1 HIS A N 2
ATOM 1621 C CA . HIS A 1 1 ? -32.493 -37.272 -7.303 1.00 0.00 1 HIS A CA 2
ATOM 1622 C C . HIS A 1 1 ? -30.969 -37.213 -7.174 1.00 0.00 1 HIS A C 2
ATOM 1623 O O . HIS A 1 1 ? -30.436 -36.593 -6.274 1.00 0.00 1 HIS A O 2
ATOM 1639 N N . MET A 1 2 ? -30.264 -37.851 -8.067 1.00 0.00 2 MET A N 2
ATOM 1640 C CA . MET A 1 2 ? -28.775 -37.828 -7.996 1.00 0.00 2 MET A CA 2
ATOM 1641 C C . MET A 1 2 ? -28.218 -36.794 -8.978 1.00 0.00 2 MET A C 2
ATOM 1642 O O . MET A 1 2 ? -27.225 -37.023 -9.639 1.00 0.00 2 MET A O 2
ATOM 1656 N N . GLY A 1 3 ? -28.852 -35.658 -9.078 1.00 0.00 3 GLY A N 2
ATOM 1657 C CA . GLY A 1 3 ? -28.361 -34.611 -10.018 1.00 0.00 3 GLY A CA 2
ATOM 1658 C C . GLY A 1 3 ? -28.735 -34.995 -11.451 1.00 0.00 3 GLY A C 2
ATOM 1659 O O . GLY A 1 3 ? -28.197 -35.929 -12.013 1.00 0.00 3 GLY A O 2
ATOM 1663 N N . HIS A 1 4 ? -29.653 -34.284 -12.047 1.00 0.00 4 HIS A N 2
ATOM 1664 C CA . HIS A 1 4 ? -30.059 -34.612 -13.443 1.00 0.00 4 HIS A CA 2
ATOM 1665 C C . HIS A 1 4 ? -29.796 -33.419 -14.367 1.00 0.00 4 HIS A C 2
ATOM 1666 O O . HIS A 1 4 ? -30.458 -33.242 -15.370 1.00 0.00 4 HIS A O 2
ATOM 1680 N N . ILE A 1 5 ? -28.838 -32.597 -14.036 1.00 0.00 5 ILE A N 2
ATOM 1681 C CA . ILE A 1 5 ? -28.541 -31.416 -14.896 1.00 0.00 5 ILE A CA 2
ATOM 1682 C C . ILE A 1 5 ? -27.048 -31.369 -15.247 1.00 0.00 5 ILE A C 2
ATOM 1683 O O . ILE A 1 5 ? -26.210 -31.837 -14.502 1.00 0.00 5 ILE A O 2
ATOM 1691 N N . GLN A 1 6 ? -26.712 -30.805 -16.376 1.00 0.00 6 GLN A N 2
ATOM 1692 C CA . GLN A 1 6 ? -25.276 -30.724 -16.774 1.00 0.00 6 GLN A CA 2
ATOM 1693 C C . GLN A 1 6 ? -25.018 -29.437 -17.562 1.00 0.00 6 GLN A C 2
ATOM 1694 O O . GLN A 1 6 ? -24.659 -29.470 -18.722 1.00 0.00 6 GLN A O 2
ATOM 1706 N N . ILE A 1 7 ? -25.197 -28.303 -16.940 1.00 0.00 7 ILE A N 2
ATOM 1707 C CA . ILE A 1 7 ? -24.962 -27.015 -17.653 1.00 0.00 7 ILE A CA 2
ATOM 1708 C C . ILE A 1 7 ? -23.770 -26.272 -17.032 1.00 0.00 7 ILE A C 2
ATOM 1709 O O . ILE A 1 7 ? -23.892 -25.693 -15.971 1.00 0.00 7 ILE A O 2
ATOM 1717 N N . PRO A 1 8 ? -22.651 -26.310 -17.714 1.00 0.00 8 PRO A N 2
ATOM 1718 C CA . PRO A 1 8 ? -21.433 -25.626 -17.209 1.00 0.00 8 PRO A CA 2
ATOM 1719 C C . PRO A 1 8 ? -21.580 -24.101 -17.335 1.00 0.00 8 PRO A C 2
ATOM 1720 O O . PRO A 1 8 ? -21.827 -23.597 -18.412 1.00 0.00 8 PRO A O 2
ATOM 1731 N N . PRO A 1 9 ? -21.422 -23.409 -16.229 1.00 0.00 9 PRO A N 2
ATOM 1732 C CA . PRO A 1 9 ? -21.541 -21.929 -16.243 1.00 0.00 9 PRO A CA 2
ATOM 1733 C C . PRO A 1 9 ? -20.321 -21.300 -16.923 1.00 0.00 9 PRO A C 2
ATOM 1734 O O . PRO A 1 9 ? -19.264 -21.895 -16.996 1.00 0.00 9 PRO A O 2
ATOM 1745 N N . GLY A 1 10 ? -20.459 -20.100 -17.420 1.00 0.00 10 GLY A N 2
ATOM 1746 C CA . GLY A 1 10 ? -19.306 -19.434 -18.093 1.00 0.00 10 GLY A CA 2
ATOM 1747 C C . GLY A 1 10 ? -19.566 -19.355 -19.598 1.00 0.00 10 GLY A C 2
ATOM 1748 O O . GLY A 1 10 ? -19.055 -18.490 -20.282 1.00 0.00 10 GLY A O 2
ATOM 1752 N N . LEU A 1 11 ? -20.356 -20.253 -20.121 1.00 0.00 11 LEU A N 2
ATOM 1753 C CA . LEU A 1 11 ? -20.646 -20.230 -21.584 1.00 0.00 11 LEU A CA 2
ATOM 1754 C C . LEU A 1 11 ? -21.503 -19.011 -21.938 1.00 0.00 11 LEU A C 2
ATOM 1755 O O . LEU A 1 11 ? -21.517 -18.557 -23.065 1.00 0.00 11 LEU A O 2
ATOM 1765 N N . THR A 1 12 ? -22.218 -18.478 -20.985 1.00 0.00 12 THR A N 2
ATOM 1766 C CA . THR A 1 12 ? -23.073 -17.289 -21.272 1.00 0.00 12 THR A CA 2
ATOM 1767 C C . THR A 1 12 ? -22.213 -16.026 -21.357 1.00 0.00 12 THR A C 2
ATOM 1768 O O . THR A 1 12 ? -22.294 -15.270 -22.305 1.00 0.00 12 THR A O 2
ATOM 1776 N N . GLU A 1 13 ? -21.392 -15.791 -20.373 1.00 0.00 13 GLU A N 2
ATOM 1777 C CA . GLU A 1 13 ? -20.527 -14.577 -20.393 1.00 0.00 13 GLU A CA 2
ATOM 1778 C C . GLU A 1 13 ? -19.651 -14.570 -21.650 1.00 0.00 13 GLU A C 2
ATOM 1779 O O . GLU A 1 13 ? -19.318 -13.529 -22.181 1.00 0.00 13 GLU A O 2
ATOM 1791 N N . LEU A 1 14 ? -19.276 -15.725 -22.126 1.00 0.00 14 LEU A N 2
ATOM 1792 C CA . LEU A 1 14 ? -18.420 -15.786 -23.346 1.00 0.00 14 LEU A CA 2
ATOM 1793 C C . LEU A 1 14 ? -19.236 -15.412 -24.586 1.00 0.00 14 LEU A C 2
ATOM 1794 O O . LEU A 1 14 ? -18.765 -14.720 -25.466 1.00 0.00 14 LEU A O 2
ATOM 1804 N N . LEU A 1 15 ? -20.456 -15.867 -24.662 1.00 0.00 15 LEU A N 2
ATOM 1805 C CA . LEU A 1 15 ? -21.302 -15.540 -25.844 1.00 0.00 15 LEU A CA 2
ATOM 1806 C C . LEU A 1 15 ? -21.844 -14.113 -25.729 1.00 0.00 15 LEU A C 2
ATOM 1807 O O . LEU A 1 15 ? -21.699 -13.309 -26.628 1.00 0.00 15 LEU A O 2
ATOM 1817 N N . GLN A 1 16 ? -22.468 -13.791 -24.628 1.00 0.00 16 GLN A N 2
ATOM 1818 C CA . GLN A 1 16 ? -23.018 -12.415 -24.456 1.00 0.00 16 GLN A CA 2
ATOM 1819 C C . GLN A 1 16 ? -21.935 -11.371 -24.745 1.00 0.00 16 GLN A C 2
ATOM 1820 O O . GLN A 1 16 ? -22.170 -10.390 -25.422 1.00 0.00 16 GLN A O 2
ATOM 1832 N N . GLY A 1 17 ? -20.749 -11.577 -24.240 1.00 0.00 17 GLY A N 2
ATOM 1833 C CA . GLY A 1 17 ? -19.654 -10.598 -24.493 1.00 0.00 17 GLY A CA 2
ATOM 1834 C C . GLY A 1 17 ? -19.437 -10.467 -26.000 1.00 0.00 17 GLY A C 2
ATOM 1835 O O . GLY A 1 17 ? -19.364 -9.379 -26.535 1.00 0.00 17 GLY A O 2
ATOM 1839 N N . TYR A 1 18 ? -19.344 -11.570 -26.692 1.00 0.00 18 TYR A N 2
ATOM 1840 C CA . TYR A 1 18 ? -19.144 -11.511 -28.168 1.00 0.00 18 TYR A CA 2
ATOM 1841 C C . TYR A 1 18 ? -20.329 -10.795 -28.819 1.00 0.00 18 TYR A C 2
ATOM 1842 O O . TYR A 1 18 ? -20.164 -9.917 -29.642 1.00 0.00 18 TYR A O 2
ATOM 1860 N N . THR A 1 19 ? -21.525 -11.162 -28.448 1.00 0.00 19 THR A N 2
ATOM 1861 C CA . THR A 1 19 ? -22.729 -10.505 -29.035 1.00 0.00 19 THR A CA 2
ATOM 1862 C C . THR A 1 19 ? -22.667 -8.992 -28.809 1.00 0.00 19 THR A C 2
ATOM 1863 O O . THR A 1 19 ? -23.080 -8.211 -29.643 1.00 0.00 19 THR A O 2
ATOM 1871 N N . VAL A 1 20 ? -22.154 -8.574 -27.684 1.00 0.00 20 VAL A N 2
ATOM 1872 C CA . VAL A 1 20 ? -22.063 -7.112 -27.398 1.00 0.00 20 VAL A CA 2
ATOM 1873 C C . VAL A 1 20 ? -21.063 -6.446 -28.353 1.00 0.00 20 VAL A C 2
ATOM 1874 O O . VAL A 1 20 ? -21.437 -5.706 -29.242 1.00 0.00 20 VAL A O 2
ATOM 1881 N N . GLU A 1 21 ? -19.796 -6.694 -28.164 1.00 0.00 21 GLU A N 2
ATOM 1882 C CA . GLU A 1 21 ? -18.763 -6.071 -29.045 1.00 0.00 21 GLU A CA 2
ATOM 1883 C C . GLU A 1 21 ? -19.145 -6.190 -30.529 1.00 0.00 21 GLU A C 2
ATOM 1884 O O . GLU A 1 21 ? -19.104 -5.221 -31.261 1.00 0.00 21 GLU A O 2
ATOM 1896 N N . VAL A 1 22 ? -19.514 -7.359 -30.986 1.00 0.00 22 VAL A N 2
ATOM 1897 C CA . VAL A 1 22 ? -19.887 -7.511 -32.424 1.00 0.00 22 VAL A CA 2
ATOM 1898 C C . VAL A 1 22 ? -20.914 -6.448 -32.828 1.00 0.00 22 VAL A C 2
ATOM 1899 O O . VAL A 1 22 ? -20.810 -5.837 -33.873 1.00 0.00 22 VAL A O 2
ATOM 1906 N N . LEU A 1 23 ? -21.904 -6.224 -32.010 1.00 0.00 23 LEU A N 2
ATOM 1907 C CA . LEU A 1 23 ? -22.933 -5.201 -32.352 1.00 0.00 23 LEU A CA 2
ATOM 1908 C C . LEU A 1 23 ? -22.355 -3.793 -32.189 1.00 0.00 23 LEU A C 2
ATOM 1909 O O . LEU A 1 23 ? -22.809 -2.851 -32.809 1.00 0.00 23 LEU A O 2
ATOM 1919 N N . ARG A 1 24 ? -21.359 -3.641 -31.360 1.00 0.00 24 ARG A N 2
ATOM 1920 C CA . ARG A 1 24 ? -20.757 -2.291 -31.160 1.00 0.00 24 ARG A CA 2
ATOM 1921 C C . ARG A 1 24 ? -19.858 -1.926 -32.345 1.00 0.00 24 ARG A C 2
ATOM 1922 O O . ARG A 1 24 ? -20.170 -1.047 -33.123 1.00 0.00 24 ARG A O 2
ATOM 1943 N N . GLN A 1 25 ? -18.743 -2.589 -32.488 1.00 0.00 25 GLN A N 2
ATOM 1944 C CA . GLN A 1 25 ? -17.831 -2.270 -33.623 1.00 0.00 25 GLN A CA 2
ATOM 1945 C C . GLN A 1 25 ? -18.435 -2.760 -34.944 1.00 0.00 25 GLN A C 2
ATOM 1946 O O . GLN A 1 25 ? -18.257 -2.154 -35.982 1.00 0.00 25 GLN A O 2
ATOM 1958 N N . GLN A 1 26 ? -19.148 -3.852 -34.911 1.00 0.00 26 GLN A N 2
ATOM 1959 C CA . GLN A 1 26 ? -19.764 -4.381 -36.163 1.00 0.00 26 GLN A CA 2
ATOM 1960 C C . GLN A 1 26 ? -18.701 -4.511 -37.262 1.00 0.00 26 GLN A C 2
ATOM 1961 O O . GLN A 1 26 ? -18.583 -3.649 -38.111 1.00 0.00 26 GLN A O 2
ATOM 1973 N N . PRO A 1 27 ? -17.956 -5.588 -37.210 1.00 0.00 27 PRO A N 2
ATOM 1974 C CA . PRO A 1 27 ? -16.893 -5.820 -38.217 1.00 0.00 27 PRO A CA 2
ATOM 1975 C C . PRO A 1 27 ? -17.508 -6.175 -39.576 1.00 0.00 27 PRO A C 2
ATOM 1976 O O . PRO A 1 27 ? -18.662 -6.550 -39.649 1.00 0.00 27 PRO A O 2
ATOM 1987 N N . PRO A 1 28 ? -16.715 -6.050 -40.612 1.00 0.00 28 PRO A N 2
ATOM 1988 C CA . PRO A 1 28 ? -17.200 -6.369 -41.977 1.00 0.00 28 PRO A CA 2
ATOM 1989 C C . PRO A 1 28 ? -17.405 -7.878 -42.124 1.00 0.00 28 PRO A C 2
ATOM 1990 O O . PRO A 1 28 ? -18.209 -8.334 -42.913 1.00 0.00 28 PRO A O 2
ATOM 2001 N N . ASP A 1 29 ? -16.687 -8.655 -41.361 1.00 0.00 29 ASP A N 2
ATOM 2002 C CA . ASP A 1 29 ? -16.840 -10.135 -41.443 1.00 0.00 29 ASP A CA 2
ATOM 2003 C C . ASP A 1 29 ? -16.803 -10.737 -40.036 1.00 0.00 29 ASP A C 2
ATOM 2004 O O . ASP A 1 29 ? -15.788 -10.717 -39.368 1.00 0.00 29 ASP A O 2
ATOM 2013 N N . LEU A 1 30 ? -17.903 -11.267 -39.581 1.00 0.00 30 LEU A N 2
ATOM 2014 C CA . LEU A 1 30 ? -17.934 -11.864 -38.215 1.00 0.00 30 LEU A CA 2
ATOM 2015 C C . LEU A 1 30 ? -17.208 -13.211 -38.208 1.00 0.00 30 LEU A C 2
ATOM 2016 O O . LEU A 1 30 ? -16.586 -13.585 -37.235 1.00 0.00 30 LEU A O 2
ATOM 2026 N N . VAL A 1 31 ? -17.279 -13.940 -39.288 1.00 0.00 31 VAL A N 2
ATOM 2027 C CA . VAL A 1 31 ? -16.589 -15.263 -39.347 1.00 0.00 31 VAL A CA 2
ATOM 2028 C C . VAL A 1 31 ? -15.131 -15.115 -38.914 1.00 0.00 31 VAL A C 2
ATOM 2029 O O . VAL A 1 31 ? -14.661 -15.790 -38.019 1.00 0.00 31 VAL A O 2
ATOM 2036 N N . ASP A 1 32 ? -14.417 -14.231 -39.547 1.00 0.00 32 ASP A N 2
ATOM 2037 C CA . ASP A 1 32 ? -12.990 -14.022 -39.187 1.00 0.00 32 ASP A CA 2
ATOM 2038 C C . ASP A 1 32 ? -12.882 -13.443 -37.774 1.00 0.00 32 ASP A C 2
ATOM 2039 O O . ASP A 1 32 ? -12.071 -13.874 -36.979 1.00 0.00 32 ASP A O 2
ATOM 2048 N N . PHE A 1 33 ? -13.698 -12.476 -37.448 1.00 0.00 33 PHE A N 2
ATOM 2049 C CA . PHE A 1 33 ? -13.636 -11.889 -36.080 1.00 0.00 33 PHE A CA 2
ATOM 2050 C C . PHE A 1 33 ? -13.869 -12.983 -35.037 1.00 0.00 33 PHE A C 2
ATOM 2051 O O . PHE A 1 33 ? -13.115 -13.133 -34.097 1.00 0.00 33 PHE A O 2
ATOM 2068 N N . ALA A 1 34 ? -14.913 -13.751 -35.202 1.00 0.00 34 ALA A N 2
ATOM 2069 C CA . ALA A 1 34 ? -15.206 -14.843 -34.227 1.00 0.00 34 ALA A CA 2
ATOM 2070 C C . ALA A 1 34 ? -13.952 -15.686 -33.972 1.00 0.00 34 ALA A C 2
ATOM 2071 O O . ALA A 1 34 ? -13.684 -16.096 -32.859 1.00 0.00 34 ALA A O 2
ATOM 2078 N N . VAL A 1 35 ? -13.184 -15.950 -34.993 1.00 0.00 35 VAL A N 2
ATOM 2079 C CA . VAL A 1 35 ? -11.955 -16.765 -34.810 1.00 0.00 35 VAL A CA 2
ATOM 2080 C C . VAL A 1 35 ? -10.870 -15.945 -34.108 1.00 0.00 35 VAL A C 2
ATOM 2081 O O . VAL A 1 35 ? -10.140 -16.446 -33.277 1.00 0.00 35 VAL A O 2
ATOM 2088 N N . GLU A 1 36 ? -10.754 -14.689 -34.440 1.00 0.00 36 GLU A N 2
ATOM 2089 C CA . GLU A 1 36 ? -9.711 -13.840 -33.797 1.00 0.00 36 GLU A CA 2
ATOM 2090 C C . GLU A 1 36 ? -10.110 -13.495 -32.359 1.00 0.00 36 GLU A C 2
ATOM 2091 O O . GLU A 1 36 ? -9.281 -13.143 -31.544 1.00 0.00 36 GLU A O 2
ATOM 2103 N N . TYR A 1 37 ? -11.371 -13.592 -32.041 1.00 0.00 37 TYR A N 2
ATOM 2104 C CA . TYR A 1 37 ? -11.814 -13.266 -30.656 1.00 0.00 37 TYR A CA 2
ATOM 2105 C C . TYR A 1 37 ? -11.441 -14.398 -29.694 1.00 0.00 37 TYR A C 2
ATOM 2106 O O . TYR A 1 37 ? -10.717 -14.199 -28.739 1.00 0.00 37 TYR A O 2
ATOM 2124 N N . PHE A 1 38 ? -11.933 -15.583 -29.935 1.00 0.00 38 PHE A N 2
ATOM 2125 C CA . PHE A 1 38 ? -11.608 -16.725 -29.030 1.00 0.00 38 PHE A CA 2
ATOM 2126 C C . PHE A 1 38 ? -10.124 -17.090 -29.138 1.00 0.00 38 PHE A C 2
ATOM 2127 O O . PHE A 1 38 ? -9.439 -17.239 -28.144 1.00 0.00 38 PHE A O 2
ATOM 2144 N N . THR A 1 39 ? -9.621 -17.238 -30.334 1.00 0.00 39 THR A N 2
ATOM 2145 C CA . THR A 1 39 ? -8.180 -17.595 -30.499 1.00 0.00 39 THR A CA 2
ATOM 2146 C C . THR A 1 39 ? -7.301 -16.653 -29.670 1.00 0.00 39 THR A C 2
ATOM 2147 O O . THR A 1 39 ? -6.353 -17.072 -29.035 1.00 0.00 39 THR A O 2
ATOM 2155 N N . ARG A 1 40 ? -7.610 -15.386 -29.665 1.00 0.00 40 ARG A N 2
ATOM 2156 C CA . ARG A 1 40 ? -6.793 -14.425 -28.870 1.00 0.00 40 ARG A CA 2
ATOM 2157 C C . ARG A 1 40 ? -7.023 -14.650 -27.374 1.00 0.00 40 ARG A C 2
ATOM 2158 O O . ARG A 1 40 ? -6.183 -14.338 -26.553 1.00 0.00 40 ARG A O 2
ATOM 2179 N N . LEU A 1 41 ? -8.155 -15.191 -27.013 1.00 0.00 41 LEU A N 2
ATOM 2180 C CA . LEU A 1 41 ? -8.437 -15.438 -25.570 1.00 0.00 41 LEU A CA 2
ATOM 2181 C C . LEU A 1 41 ? -7.421 -16.430 -25.002 1.00 0.00 41 LEU A C 2
ATOM 2182 O O . LEU A 1 41 ? -7.029 -16.346 -23.855 1.00 0.00 41 LEU A O 2
ATOM 2192 N N . ARG A 1 42 ? -6.992 -17.370 -25.799 1.00 0.00 42 ARG A N 2
ATOM 2193 C CA . ARG A 1 42 ? -6.000 -18.369 -25.311 1.00 0.00 42 ARG A CA 2
ATOM 2194 C C . ARG A 1 42 ? -4.767 -17.659 -24.743 1.00 0.00 42 ARG A C 2
ATOM 2195 O O . ARG A 1 42 ? -4.190 -18.086 -23.763 1.00 0.00 42 ARG A O 2
ATOM 2216 N N . GLU A 1 43 ? -4.359 -16.578 -25.351 1.00 0.00 43 GLU A N 2
ATOM 2217 C CA . GLU A 1 43 ? -3.162 -15.844 -24.846 1.00 0.00 43 GLU A CA 2
ATOM 2218 C C . GLU A 1 43 ? -3.558 -14.892 -23.714 1.00 0.00 43 GLU A C 2
ATOM 2219 O O . GLU A 1 43 ? -2.754 -14.550 -22.869 1.00 0.00 43 GLU A O 2
ATOM 2231 N N . ALA A 1 44 ? -4.789 -14.460 -23.689 1.00 0.00 44 ALA A N 2
ATOM 2232 C CA . ALA A 1 44 ? -5.230 -13.530 -22.609 1.00 0.00 44 ALA A CA 2
ATOM 2233 C C . ALA A 1 44 ? -5.001 -14.163 -21.236 1.00 0.00 44 ALA A C 2
ATOM 2234 O O . ALA A 1 44 ? -4.054 -13.848 -20.544 1.00 0.00 44 ALA A O 2
ATOM 2241 N N . ARG A 1 45 ? -5.873 -15.053 -20.842 1.00 0.00 45 ARG A N 2
ATOM 2242 C CA . ARG A 1 45 ? -5.738 -15.720 -19.516 1.00 0.00 45 ARG A CA 2
ATOM 2243 C C . ARG A 1 45 ? -5.410 -14.700 -18.418 1.00 0.00 45 ARG A C 2
ATOM 2244 O O . ARG A 1 45 ? -5.753 -13.538 -18.513 1.00 0.00 45 ARG A O 2
ATOM 2265 N N . ARG A 1 46 ? -4.748 -15.129 -17.377 1.00 0.00 46 ARG A N 2
ATOM 2266 C CA . ARG A 1 46 ? -4.395 -14.190 -16.273 1.00 0.00 46 ARG A CA 2
ATOM 2267 C C . ARG A 1 46 ? -2.873 -14.091 -16.130 1.00 0.00 46 ARG A C 2
ATOM 2268 O O . ARG A 1 46 ? -2.382 -14.336 -15.041 1.00 0.00 46 ARG A O 2
ATOM 2290 N N . HIS B 1 1 ? -42.848 6.573 -38.244 1.00 0.00 1 HIS B N 2
ATOM 2291 C CA . HIS B 1 1 ? -42.454 5.957 -36.943 1.00 0.00 1 HIS B CA 2
ATOM 2292 C C . HIS B 1 1 ? -41.647 6.955 -36.107 1.00 0.00 1 HIS B C 2
ATOM 2293 O O . HIS B 1 1 ? -41.612 8.134 -36.396 1.00 0.00 1 HIS B O 2
ATOM 2309 N N . MET B 1 2 ? -41.002 6.492 -35.072 1.00 0.00 2 MET B N 2
ATOM 2310 C CA . MET B 1 2 ? -40.202 7.417 -34.218 1.00 0.00 2 MET B CA 2
ATOM 2311 C C . MET B 1 2 ? -38.833 6.806 -33.907 1.00 0.00 2 MET B C 2
ATOM 2312 O O . MET B 1 2 ? -37.806 7.344 -34.272 1.00 0.00 2 MET B O 2
ATOM 2326 N N . GLY B 1 3 ? -38.808 5.688 -33.234 1.00 0.00 3 GLY B N 2
ATOM 2327 C CA . GLY B 1 3 ? -37.504 5.049 -32.899 1.00 0.00 3 GLY B CA 2
ATOM 2328 C C . GLY B 1 3 ? -37.267 3.849 -33.818 1.00 0.00 3 GLY B C 2
ATOM 2329 O O . GLY B 1 3 ? -37.921 3.691 -34.829 1.00 0.00 3 GLY B O 2
ATOM 2333 N N . HIS B 1 4 ? -36.335 3.002 -33.472 1.00 0.00 4 HIS B N 2
ATOM 2334 C CA . HIS B 1 4 ? -36.054 1.811 -34.325 1.00 0.00 4 HIS B CA 2
ATOM 2335 C C . HIS B 1 4 ? -35.129 0.838 -33.587 1.00 0.00 4 HIS B C 2
ATOM 2336 O O . HIS B 1 4 ? -34.837 1.009 -32.421 1.00 0.00 4 HIS B O 2
ATOM 2350 N N . ILE B 1 5 ? -34.667 -0.182 -34.258 1.00 0.00 5 ILE B N 2
ATOM 2351 C CA . ILE B 1 5 ? -33.764 -1.163 -33.593 1.00 0.00 5 ILE B CA 2
ATOM 2352 C C . ILE B 1 5 ? -32.455 -1.297 -34.379 1.00 0.00 5 ILE B C 2
ATOM 2353 O O . ILE B 1 5 ? -32.357 -0.881 -35.516 1.00 0.00 5 ILE B O 2
ATOM 2361 N N . GLN B 1 6 ? -31.448 -1.874 -33.780 1.00 0.00 6 GLN B N 2
ATOM 2362 C CA . GLN B 1 6 ? -30.147 -2.034 -34.492 1.00 0.00 6 GLN B CA 2
ATOM 2363 C C . GLN B 1 6 ? -29.549 -3.412 -34.197 1.00 0.00 6 GLN B C 2
ATOM 2364 O O . GLN B 1 6 ? -28.663 -3.553 -33.378 1.00 0.00 6 GLN B O 2
ATOM 2376 N N . ILE B 1 7 ? -30.027 -4.430 -34.859 1.00 0.00 7 ILE B N 2
ATOM 2377 C CA . ILE B 1 7 ? -29.486 -5.798 -34.616 1.00 0.00 7 ILE B CA 2
ATOM 2378 C C . ILE B 1 7 ? -29.514 -6.618 -35.915 1.00 0.00 7 ILE B C 2
ATOM 2379 O O . ILE B 1 7 ? -30.570 -7.006 -36.372 1.00 0.00 7 ILE B O 2
ATOM 2387 N N . PRO B 1 8 ? -28.351 -6.858 -36.471 1.00 0.00 8 PRO B N 2
ATOM 2388 C CA . PRO B 1 8 ? -28.264 -7.642 -37.727 1.00 0.00 8 PRO B CA 2
ATOM 2389 C C . PRO B 1 8 ? -28.555 -9.126 -37.452 1.00 0.00 8 PRO B C 2
ATOM 2390 O O . PRO B 1 8 ? -27.943 -9.720 -36.586 1.00 0.00 8 PRO B O 2
ATOM 2401 N N . PRO B 1 9 ? -29.481 -9.683 -38.197 1.00 0.00 9 PRO B N 2
ATOM 2402 C CA . PRO B 1 9 ? -29.837 -11.112 -38.012 1.00 0.00 9 PRO B CA 2
ATOM 2403 C C . PRO B 1 9 ? -28.722 -12.016 -38.547 1.00 0.00 9 PRO B C 2
ATOM 2404 O O . PRO B 1 9 ? -27.732 -11.550 -39.075 1.00 0.00 9 PRO B O 2
ATOM 2415 N N . GLY B 1 10 ? -28.874 -13.305 -38.413 1.00 0.00 10 GLY B N 2
ATOM 2416 C CA . GLY B 1 10 ? -27.822 -14.235 -38.913 1.00 0.00 10 GLY B CA 2
ATOM 2417 C C . GLY B 1 10 ? -26.938 -14.680 -37.746 1.00 0.00 10 GLY B C 2
ATOM 2418 O O . GLY B 1 10 ? -26.552 -15.828 -37.650 1.00 0.00 10 GLY B O 2
ATOM 2422 N N . LEU B 1 11 ? -26.616 -13.780 -36.858 1.00 0.00 11 LEU B N 2
ATOM 2423 C CA . LEU B 1 11 ? -25.757 -14.151 -35.697 1.00 0.00 11 LEU B CA 2
ATOM 2424 C C . LEU B 1 11 ? -26.467 -15.188 -34.822 1.00 0.00 11 LEU B C 2
ATOM 2425 O O . LEU B 1 11 ? -25.841 -15.939 -34.102 1.00 0.00 11 LEU B O 2
ATOM 2435 N N . THR B 1 12 ? -27.770 -15.235 -34.879 1.00 0.00 12 THR B N 2
ATOM 2436 C CA . THR B 1 12 ? -28.516 -16.225 -34.051 1.00 0.00 12 THR B CA 2
ATOM 2437 C C . THR B 1 12 ? -28.144 -17.649 -34.467 1.00 0.00 12 THR B C 2
ATOM 2438 O O . THR B 1 12 ? -27.622 -18.420 -33.686 1.00 0.00 12 THR B O 2
ATOM 2446 N N . GLU B 1 13 ? -28.409 -18.002 -35.693 1.00 0.00 13 GLU B N 2
ATOM 2447 C CA . GLU B 1 13 ? -28.073 -19.377 -36.166 1.00 0.00 13 GLU B CA 2
ATOM 2448 C C . GLU B 1 13 ? -26.605 -19.697 -35.866 1.00 0.00 13 GLU B C 2
ATOM 2449 O O . GLU B 1 13 ? -26.248 -20.828 -35.601 1.00 0.00 13 GLU B O 2
ATOM 2461 N N . LEU B 1 14 ? -25.753 -18.710 -35.908 1.00 0.00 14 LEU B N 2
ATOM 2462 C CA . LEU B 1 14 ? -24.309 -18.956 -35.629 1.00 0.00 14 LEU B CA 2
ATOM 2463 C C . LEU B 1 14 ? -24.109 -19.364 -34.166 1.00 0.00 14 LEU B C 2
ATOM 2464 O O . LEU B 1 14 ? -23.566 -20.411 -33.873 1.00 0.00 14 LEU B O 2
ATOM 2474 N N . LEU B 1 15 ? -24.540 -18.545 -33.246 1.00 0.00 15 LEU B N 2
ATOM 2475 C CA . LEU B 1 15 ? -24.371 -18.890 -31.805 1.00 0.00 15 LEU B CA 2
ATOM 2476 C C . LEU B 1 15 ? -25.215 -20.116 -31.451 1.00 0.00 15 LEU B C 2
ATOM 2477 O O . LEU B 1 15 ? -24.737 -21.055 -30.846 1.00 0.00 15 LEU B O 2
ATOM 2487 N N . GLN B 1 16 ? -26.467 -20.120 -31.825 1.00 0.00 16 GLN B N 2
ATOM 2488 C CA . GLN B 1 16 ? -27.335 -21.293 -31.509 1.00 0.00 16 GLN B CA 2
ATOM 2489 C C . GLN B 1 16 ? -26.663 -22.584 -31.980 1.00 0.00 16 GLN B C 2
ATOM 2490 O O . GLN B 1 16 ? -26.582 -23.554 -31.253 1.00 0.00 16 GLN B O 2
ATOM 2502 N N . GLY B 1 17 ? -26.170 -22.603 -33.189 1.00 0.00 17 GLY B N 2
ATOM 2503 C CA . GLY B 1 17 ? -25.494 -23.830 -33.698 1.00 0.00 17 GLY B CA 2
ATOM 2504 C C . GLY B 1 17 ? -24.375 -24.221 -32.732 1.00 0.00 17 GLY B C 2
ATOM 2505 O O . GLY B 1 17 ? -24.195 -25.377 -32.406 1.00 0.00 17 GLY B O 2
ATOM 2509 N N . TYR B 1 18 ? -23.628 -23.260 -32.263 1.00 0.00 18 TYR B N 2
ATOM 2510 C CA . TYR B 1 18 ? -22.528 -23.567 -31.306 1.00 0.00 18 TYR B CA 2
ATOM 2511 C C . TYR B 1 18 ? -23.119 -24.113 -30.004 1.00 0.00 18 TYR B C 2
ATOM 2512 O O . TYR B 1 18 ? -22.654 -25.094 -29.460 1.00 0.00 18 TYR B O 2
ATOM 2530 N N . THR B 1 19 ? -24.149 -23.483 -29.507 1.00 0.00 19 THR B N 2
ATOM 2531 C CA . THR B 1 19 ? -24.783 -23.960 -28.246 1.00 0.00 19 THR B CA 2
ATOM 2532 C C . THR B 1 19 ? -25.254 -25.407 -28.411 1.00 0.00 19 THR B C 2
ATOM 2533 O O . THR B 1 19 ? -25.398 -26.140 -27.453 1.00 0.00 19 THR B O 2
ATOM 2541 N N . VAL B 1 20 ? -25.497 -25.820 -29.624 1.00 0.00 20 VAL B N 2
ATOM 2542 C CA . VAL B 1 20 ? -25.963 -27.216 -29.864 1.00 0.00 20 VAL B CA 2
ATOM 2543 C C . VAL B 1 20 ? -24.785 -28.195 -29.781 1.00 0.00 20 VAL B C 2
ATOM 2544 O O . VAL B 1 20 ? -24.649 -28.937 -28.829 1.00 0.00 20 VAL B O 2
ATOM 2551 N N . GLU B 1 21 ? -23.944 -28.208 -30.782 1.00 0.00 21 GLU B N 2
ATOM 2552 C CA . GLU B 1 21 ? -22.777 -29.145 -30.785 1.00 0.00 21 GLU B CA 2
ATOM 2553 C C . GLU B 1 21 ? -22.066 -29.150 -29.425 1.00 0.00 21 GLU B C 2
ATOM 2554 O O . GLU B 1 21 ? -21.727 -30.193 -28.901 1.00 0.00 21 GLU B O 2
ATOM 2566 N N . VAL B 1 22 ? -21.838 -28.003 -28.846 1.00 0.00 22 VAL B N 2
ATOM 2567 C CA . VAL B 1 22 ? -21.153 -27.973 -27.522 1.00 0.00 22 VAL B CA 2
ATOM 2568 C C . VAL B 1 22 ? -21.969 -28.767 -26.500 1.00 0.00 22 VAL B C 2
ATOM 2569 O O . VAL B 1 22 ? -21.443 -29.585 -25.771 1.00 0.00 22 VAL B O 2
ATOM 2576 N N . LEU B 1 23 ? -23.253 -28.538 -26.447 1.00 0.00 23 LEU B N 2
ATOM 2577 C CA . LEU B 1 23 ? -24.103 -29.287 -25.478 1.00 0.00 23 LEU B CA 2
ATOM 2578 C C . LEU B 1 23 ? -24.269 -30.738 -25.938 1.00 0.00 23 LEU B C 2
ATOM 2579 O O . LEU B 1 23 ? -24.612 -31.609 -25.165 1.00 0.00 23 LEU B O 2
ATOM 2589 N N . ARG B 1 24 ? -24.029 -31.002 -27.195 1.00 0.00 24 ARG B N 2
ATOM 2590 C CA . ARG B 1 24 ? -24.174 -32.394 -27.707 1.00 0.00 24 ARG B CA 2
ATOM 2591 C C . ARG B 1 24 ? -22.921 -33.214 -27.382 1.00 0.00 24 ARG B C 2
ATOM 2592 O O . ARG B 1 24 ? -22.987 -34.227 -26.715 1.00 0.00 24 ARG B O 2
ATOM 2613 N N . GLN B 1 25 ? -21.780 -32.787 -27.853 1.00 0.00 25 GLN B N 2
ATOM 2614 C CA . GLN B 1 25 ? -20.529 -33.549 -27.575 1.00 0.00 25 GLN B CA 2
ATOM 2615 C C . GLN B 1 25 ? -19.875 -33.057 -26.279 1.00 0.00 25 GLN B C 2
ATOM 2616 O O . GLN B 1 25 ? -19.120 -33.769 -25.647 1.00 0.00 25 GLN B O 2
ATOM 2628 N N . GLN B 1 26 ? -20.162 -31.847 -25.874 1.00 0.00 26 GLN B N 2
ATOM 2629 C CA . GLN B 1 26 ? -19.560 -31.313 -24.615 1.00 0.00 26 GLN B CA 2
ATOM 2630 C C . GLN B 1 26 ? -18.044 -31.567 -24.588 1.00 0.00 26 GLN B C 2
ATOM 2631 O O . GLN B 1 26 ? -17.591 -32.517 -23.980 1.00 0.00 26 GLN B O 2
ATOM 2643 N N . PRO B 1 27 ? -17.306 -30.711 -25.250 1.00 0.00 27 PRO B N 2
ATOM 2644 C CA . PRO B 1 27 ? -15.831 -30.862 -25.295 1.00 0.00 27 PRO B CA 2
ATOM 2645 C C . PRO B 1 27 ? -15.208 -30.484 -23.944 1.00 0.00 27 PRO B C 2
ATOM 2646 O O . PRO B 1 27 ? -15.862 -29.893 -23.108 1.00 0.00 27 PRO B O 2
ATOM 2657 N N . PRO B 1 28 ? -13.956 -30.835 -23.775 1.00 0.00 28 PRO B N 2
ATOM 2658 C CA . PRO B 1 28 ? -13.246 -30.519 -22.511 1.00 0.00 28 PRO B CA 2
ATOM 2659 C C . PRO B 1 28 ? -12.987 -29.013 -22.413 1.00 0.00 28 PRO B C 2
ATOM 2660 O O . PRO B 1 28 ? -13.270 -28.388 -21.410 1.00 0.00 28 PRO B O 2
ATOM 2671 N N . ASP B 1 29 ? -12.455 -28.425 -23.449 1.00 0.00 29 ASP B N 2
ATOM 2672 C CA . ASP B 1 29 ? -12.184 -26.959 -23.418 1.00 0.00 29 ASP B CA 2
ATOM 2673 C C . ASP B 1 29 ? -12.974 -26.255 -24.524 1.00 0.00 29 ASP B C 2
ATOM 2674 O O . ASP B 1 29 ? -12.774 -26.499 -25.697 1.00 0.00 29 ASP B O 2
ATOM 2683 N N . LEU B 1 30 ? -13.876 -25.386 -24.157 1.00 0.00 30 LEU B N 2
ATOM 2684 C CA . LEU B 1 30 ? -14.686 -24.669 -25.185 1.00 0.00 30 LEU B CA 2
ATOM 2685 C C . LEU B 1 30 ? -13.823 -23.649 -25.929 1.00 0.00 30 LEU B C 2
ATOM 2686 O O . LEU B 1 30 ? -14.061 -23.346 -27.082 1.00 0.00 30 LEU B O 2
ATOM 2696 N N . VAL B 1 31 ? -12.820 -23.117 -25.283 1.00 0.00 31 VAL B N 2
ATOM 2697 C CA . VAL B 1 31 ? -11.940 -22.117 -25.961 1.00 0.00 31 VAL B CA 2
ATOM 2698 C C . VAL B 1 31 ? -11.483 -22.655 -27.317 1.00 0.00 31 VAL B C 2
ATOM 2699 O O . VAL B 1 31 ? -11.831 -22.132 -28.358 1.00 0.00 31 VAL B O 2
ATOM 2706 N N . ASP B 1 32 ? -10.711 -23.703 -27.308 1.00 0.00 32 ASP B N 2
ATOM 2707 C CA . ASP B 1 32 ? -10.231 -24.289 -28.587 1.00 0.00 32 ASP B CA 2
ATOM 2708 C C . ASP B 1 32 ? -11.424 -24.650 -29.477 1.00 0.00 32 ASP B C 2
ATOM 2709 O O . ASP B 1 32 ? -11.447 -24.342 -30.652 1.00 0.00 32 ASP B O 2
ATOM 2718 N N . PHE B 1 33 ? -12.419 -25.294 -28.927 1.00 0.00 33 PHE B N 2
ATOM 2719 C CA . PHE B 1 33 ? -13.608 -25.663 -29.748 1.00 0.00 33 PHE B CA 2
ATOM 2720 C C . PHE B 1 33 ? -14.182 -24.415 -30.420 1.00 0.00 33 PHE B C 2
ATOM 2721 O O . PHE B 1 33 ? -14.462 -24.405 -31.602 1.00 0.00 33 PHE B O 2
ATOM 2738 N N . ALA B 1 34 ? -14.353 -23.358 -29.673 1.00 0.00 34 ALA B N 2
ATOM 2739 C CA . ALA B 1 34 ? -14.903 -22.107 -30.267 1.00 0.00 34 ALA B CA 2
ATOM 2740 C C . ALA B 1 34 ? -14.038 -21.667 -31.450 1.00 0.00 34 ALA B C 2
ATOM 2741 O O . ALA B 1 34 ? -14.537 -21.229 -32.467 1.00 0.00 34 ALA B O 2
ATOM 2748 N N . VAL B 1 35 ? -12.743 -21.786 -31.326 1.00 0.00 35 VAL B N 2
ATOM 2749 C CA . VAL B 1 35 ? -11.846 -21.382 -32.439 1.00 0.00 35 VAL B CA 2
ATOM 2750 C C . VAL B 1 35 ? -11.853 -22.459 -33.529 1.00 0.00 35 VAL B C 2
ATOM 2751 O O . VAL B 1 35 ? -11.969 -22.168 -34.701 1.00 0.00 35 VAL B O 2
ATOM 2758 N N . GLU B 1 36 ? -11.743 -23.701 -33.147 1.00 0.00 36 GLU B N 2
ATOM 2759 C CA . GLU B 1 36 ? -11.754 -24.797 -34.152 1.00 0.00 36 GLU B CA 2
ATOM 2760 C C . GLU B 1 36 ? -13.093 -24.783 -34.905 1.00 0.00 36 GLU B C 2
ATOM 2761 O O . GLU B 1 36 ? -13.155 -25.050 -36.089 1.00 0.00 36 GLU B O 2
ATOM 2773 N N . TYR B 1 37 ? -14.161 -24.470 -34.224 1.00 0.00 37 TYR B N 2
ATOM 2774 C CA . TYR B 1 37 ? -15.493 -24.434 -34.892 1.00 0.00 37 TYR B CA 2
ATOM 2775 C C . TYR B 1 37 ? -15.557 -23.262 -35.880 1.00 0.00 37 TYR B C 2
ATOM 2776 O O . TYR B 1 37 ? -15.774 -23.445 -37.061 1.00 0.00 37 TYR B O 2
ATOM 2794 N N . PHE B 1 38 ? -15.376 -22.061 -35.403 1.00 0.00 38 PHE B N 2
ATOM 2795 C CA . PHE B 1 38 ? -15.434 -20.880 -36.311 1.00 0.00 38 PHE B CA 2
ATOM 2796 C C . PHE B 1 38 ? -14.301 -20.936 -37.340 1.00 0.00 38 PHE B C 2
ATOM 2797 O O . PHE B 1 38 ? -14.520 -20.782 -38.526 1.00 0.00 38 PHE B O 2
ATOM 2814 N N . THR B 1 39 ? -13.090 -21.155 -36.900 1.00 0.00 39 THR B N 2
ATOM 2815 C CA . THR B 1 39 ? -11.950 -21.220 -37.862 1.00 0.00 39 THR B CA 2
ATOM 2816 C C . THR B 1 39 ? -12.272 -22.201 -38.992 1.00 0.00 39 THR B C 2
ATOM 2817 O O . THR B 1 39 ? -11.790 -22.070 -40.100 1.00 0.00 39 THR B O 2
ATOM 2825 N N . ARG B 1 40 ? -13.093 -23.179 -38.721 1.00 0.00 40 ARG B N 2
ATOM 2826 C CA . ARG B 1 40 ? -13.456 -24.162 -39.779 1.00 0.00 40 ARG B CA 2
ATOM 2827 C C . ARG B 1 40 ? -14.449 -23.528 -40.756 1.00 0.00 40 ARG B C 2
ATOM 2828 O O . ARG B 1 40 ? -14.418 -23.785 -41.943 1.00 0.00 40 ARG B O 2
ATOM 2849 N N . LEU B 1 41 ? -15.327 -22.698 -40.263 1.00 0.00 41 LEU B N 2
ATOM 2850 C CA . LEU B 1 41 ? -16.324 -22.042 -41.157 1.00 0.00 41 LEU B CA 2
ATOM 2851 C C . LEU B 1 41 ? -15.612 -21.188 -42.211 1.00 0.00 41 LEU B C 2
ATOM 2852 O O . LEU B 1 41 ? -16.117 -20.977 -43.296 1.00 0.00 41 LEU B O 2
ATOM 2862 N N . ARG B 1 42 ? -14.444 -20.695 -41.900 1.00 0.00 42 ARG B N 2
ATOM 2863 C CA . ARG B 1 42 ? -13.703 -19.857 -42.878 1.00 0.00 42 ARG B CA 2
ATOM 2864 C C . ARG B 1 42 ? -13.160 -20.732 -44.015 1.00 0.00 42 ARG B C 2
ATOM 2865 O O . ARG B 1 42 ? -12.986 -20.280 -45.129 1.00 0.00 42 ARG B O 2
ATOM 2886 N N . GLU B 1 43 ? -12.892 -21.980 -43.744 1.00 0.00 43 GLU B N 2
ATOM 2887 C CA . GLU B 1 43 ? -12.363 -22.876 -44.813 1.00 0.00 43 GLU B CA 2
ATOM 2888 C C . GLU B 1 43 ? -13.456 -23.832 -45.304 1.00 0.00 43 GLU B C 2
ATOM 2889 O O . GLU B 1 43 ? -13.184 -24.798 -45.989 1.00 0.00 43 GLU B O 2
ATOM 2901 N N . ALA B 1 44 ? -14.690 -23.573 -44.962 1.00 0.00 44 ALA B N 2
ATOM 2902 C CA . ALA B 1 44 ? -15.793 -24.471 -45.414 1.00 0.00 44 ALA B CA 2
ATOM 2903 C C . ALA B 1 44 ? -16.805 -23.691 -46.247 1.00 0.00 44 ALA B C 2
ATOM 2904 O O . ALA B 1 44 ? -16.923 -23.876 -47.442 1.00 0.00 44 ALA B O 2
ATOM 2911 N N . ARG B 1 45 ? -17.550 -22.829 -45.614 1.00 0.00 45 ARG B N 2
ATOM 2912 C CA . ARG B 1 45 ? -18.575 -22.041 -46.350 1.00 0.00 45 ARG B CA 2
ATOM 2913 C C . ARG B 1 45 ? -17.964 -21.392 -47.596 1.00 0.00 45 ARG B C 2
ATOM 2914 O O . ARG B 1 45 ? -17.268 -20.400 -47.514 1.00 0.00 45 ARG B O 2
ATOM 2935 N N . ARG B 1 46 ? -18.219 -21.946 -48.750 1.00 0.00 46 ARG B N 2
ATOM 2936 C CA . ARG B 1 46 ? -17.652 -21.360 -49.998 1.00 0.00 46 ARG B CA 2
ATOM 2937 C C . ARG B 1 46 ? -18.278 -22.025 -51.227 1.00 0.00 46 ARG B C 2
ATOM 2938 O O . ARG B 1 46 ? -18.119 -21.488 -52.311 1.00 0.00 46 ARG B O 2
ATOM 2960 N N . LEU C 2 1 ? -32.419 -2.670 -27.726 1.00 0.00 1 LEU C N 2
ATOM 2961 C CA . LEU C 2 1 ? -31.521 -1.984 -26.752 1.00 0.00 1 LEU C CA 2
ATOM 2962 C C . LEU C 2 1 ? -30.353 -2.896 -26.359 1.00 0.00 1 LEU C C 2
ATOM 2963 O O . LEU C 2 1 ? -29.664 -2.645 -25.391 1.00 0.00 1 LEU C O 2
ATOM 2975 N N . LEU C 2 2 ? -30.125 -3.950 -27.103 1.00 0.00 2 LEU C N 2
ATOM 2976 C CA . LEU C 2 2 ? -29.002 -4.888 -26.780 1.00 0.00 2 LEU C CA 2
ATOM 2977 C C . LEU C 2 2 ? -29.239 -5.565 -25.425 1.00 0.00 2 LEU C C 2
ATOM 2978 O O . LEU C 2 2 ? -29.557 -6.736 -25.354 1.00 0.00 2 LEU C O 2
ATOM 2988 N N . ILE C 2 3 ? -29.085 -4.842 -24.349 1.00 0.00 3 ILE C N 2
ATOM 2989 C CA . ILE C 2 3 ? -29.300 -5.449 -23.004 1.00 0.00 3 ILE C CA 2
ATOM 2990 C C . ILE C 2 3 ? -30.697 -6.070 -22.918 1.00 0.00 3 ILE C C 2
ATOM 2991 O O . ILE C 2 3 ? -30.945 -6.953 -22.122 1.00 0.00 3 ILE C O 2
ATOM 2999 N N . GLU C 2 4 ? -31.611 -5.614 -23.731 1.00 0.00 4 GLU C N 2
ATOM 3000 C CA . GLU C 2 4 ? -32.991 -6.179 -23.691 1.00 0.00 4 GLU C CA 2
ATOM 3001 C C . GLU C 2 4 ? -33.211 -7.128 -24.872 1.00 0.00 4 GLU C C 2
ATOM 3002 O O . GLU C 2 4 ? -34.330 -7.411 -25.253 1.00 0.00 4 GLU C O 2
ATOM 3014 N N . THR C 2 5 ? -32.154 -7.623 -25.454 1.00 0.00 5 THR C N 2
ATOM 3015 C CA . THR C 2 5 ? -32.308 -8.556 -26.607 1.00 0.00 5 THR C CA 2
ATOM 3016 C C . THR C 2 5 ? -31.310 -9.710 -26.486 1.00 0.00 5 THR C C 2
ATOM 3017 O O . THR C 2 5 ? -31.662 -10.864 -26.628 1.00 0.00 5 THR C O 2
ATOM 3025 N N . ALA C 2 6 ? -30.068 -9.409 -26.222 1.00 0.00 6 ALA C N 2
ATOM 3026 C CA . ALA C 2 6 ? -29.052 -10.492 -26.090 1.00 0.00 6 ALA C CA 2
ATOM 3027 C C . ALA C 2 6 ? -29.424 -11.423 -24.933 1.00 0.00 6 ALA C C 2
ATOM 3028 O O . ALA C 2 6 ? -29.219 -12.619 -24.996 1.00 0.00 6 ALA C O 2
ATOM 3035 N N . SER C 2 7 ? -29.971 -10.884 -23.878 1.00 0.00 7 SER C N 2
ATOM 3036 C CA . SER C 2 7 ? -30.358 -11.740 -22.719 1.00 0.00 7 SER C CA 2
ATOM 3037 C C . SER C 2 7 ? -31.397 -12.777 -23.154 1.00 0.00 7 SER C C 2
ATOM 3038 O O . SER C 2 7 ? -31.301 -13.942 -22.826 1.00 0.00 7 SER C O 2
ATOM 3046 N N . SER C 2 8 ? -32.388 -12.361 -23.894 1.00 0.00 8 SER C N 2
ATOM 3047 C CA . SER C 2 8 ? -33.430 -13.322 -24.354 1.00 0.00 8 SER C CA 2
ATOM 3048 C C . SER C 2 8 ? -32.847 -14.264 -25.411 1.00 0.00 8 SER C C 2
ATOM 3049 O O . SER C 2 8 ? -33.264 -15.397 -25.545 1.00 0.00 8 SER C O 2
ATOM 3057 N N . LEU C 2 9 ? -31.883 -13.803 -26.162 1.00 0.00 9 LEU C N 2
ATOM 3058 C CA . LEU C 2 9 ? -31.272 -14.671 -27.209 1.00 0.00 9 LEU C CA 2
ATOM 3059 C C . LEU C 2 9 ? -30.476 -15.805 -26.556 1.00 0.00 9 LEU C C 2
ATOM 3060 O O . LEU C 2 9 ? -30.787 -16.968 -26.719 1.00 0.00 9 LEU C O 2
ATOM 3070 N N . VAL C 2 10 ? -29.451 -15.474 -25.820 1.00 0.00 10 VAL C N 2
ATOM 3071 C CA . VAL C 2 10 ? -28.636 -16.534 -25.159 1.00 0.00 10 VAL C CA 2
ATOM 3072 C C . VAL C 2 10 ? -29.537 -17.451 -24.327 1.00 0.00 10 VAL C C 2
ATOM 3073 O O . VAL C 2 10 ? -29.237 -18.609 -24.118 1.00 0.00 10 VAL C O 2
ATOM 3080 N N . LYS C 2 11 ? -30.639 -16.940 -23.851 1.00 0.00 11 LYS C N 2
ATOM 3081 C CA . LYS C 2 11 ? -31.558 -17.782 -23.032 1.00 0.00 11 LYS C CA 2
ATOM 3082 C C . LYS C 2 11 ? -32.244 -18.831 -23.914 1.00 0.00 11 LYS C C 2
ATOM 3083 O O . LYS C 2 11 ? -32.437 -19.961 -23.513 1.00 0.00 11 LYS C O 2
ATOM 3102 N N . ASN C 2 12 ? -32.611 -18.466 -25.112 1.00 0.00 12 ASN C N 2
ATOM 3103 C CA . ASN C 2 12 ? -33.282 -19.447 -26.014 1.00 0.00 12 ASN C CA 2
ATOM 3104 C C . ASN C 2 12 ? -32.238 -20.333 -26.699 1.00 0.00 12 ASN C C 2
ATOM 3105 O O . ASN C 2 12 ? -32.516 -21.450 -27.088 1.00 0.00 12 ASN C O 2
ATOM 3114 N N . ALA C 2 13 ? -31.038 -19.843 -26.849 1.00 0.00 13 ALA C N 2
ATOM 3115 C CA . ALA C 2 13 ? -29.976 -20.658 -27.506 1.00 0.00 13 ALA C CA 2
ATOM 3116 C C . ALA C 2 13 ? -29.568 -21.823 -26.600 1.00 0.00 13 ALA C C 2
ATOM 3117 O O . ALA C 2 13 ? -29.168 -22.872 -27.062 1.00 0.00 13 ALA C O 2
ATOM 3124 N N . ILE C 2 14 ? -29.667 -21.644 -25.311 1.00 0.00 14 ILE C N 2
ATOM 3125 C CA . ILE C 2 14 ? -29.286 -22.739 -24.373 1.00 0.00 14 ILE C CA 2
ATOM 3126 C C . ILE C 2 14 ? -30.481 -23.665 -24.131 1.00 0.00 14 ILE C C 2
ATOM 3127 O O . ILE C 2 14 ? -30.348 -24.873 -24.101 1.00 0.00 14 ILE C O 2
ATOM 3135 N N . GLN C 2 15 ? -31.648 -23.108 -23.957 1.00 0.00 15 GLN C N 2
ATOM 3136 C CA . GLN C 2 15 ? -32.853 -23.954 -23.716 1.00 0.00 15 GLN C CA 2
ATOM 3137 C C . GLN C 2 15 ? -33.168 -24.793 -24.957 1.00 0.00 15 GLN C C 2
ATOM 3138 O O . GLN C 2 15 ? -32.828 -25.957 -25.034 1.00 0.00 15 GLN C O 2
ATOM 3150 N N . LEU C 2 16 ? -33.817 -24.212 -25.930 1.00 0.00 16 LEU C N 2
ATOM 3151 C CA . LEU C 2 16 ? -34.155 -24.977 -27.166 1.00 0.00 16 LEU C CA 2
ATOM 3152 C C . LEU C 2 16 ? -34.882 -26.274 -26.802 1.00 0.00 16 LEU C C 2
ATOM 3153 O O . LEU C 2 16 ? -34.802 -27.261 -27.507 1.00 0.00 16 LEU C O 2
ATOM 3163 N N . SER C 2 17 ? -35.592 -26.283 -25.705 1.00 0.00 17 SER C N 2
ATOM 3164 C CA . SER C 2 17 ? -36.321 -27.518 -25.297 1.00 0.00 17 SER C CA 2
ATOM 3165 C C . SER C 2 17 ? -35.358 -28.709 -25.261 1.00 0.00 17 SER C C 2
ATOM 3166 O O . SER C 2 17 ? -35.512 -29.667 -25.993 1.00 0.00 17 SER C O 2
ATOM 3174 N N . ILE C 2 18 ? -34.363 -28.652 -24.418 1.00 0.00 18 ILE C N 2
ATOM 3175 C CA . ILE C 2 18 ? -33.385 -29.777 -24.337 1.00 0.00 18 ILE C CA 2
ATOM 3176 C C . ILE C 2 18 ? -32.799 -30.064 -25.720 1.00 0.00 18 ILE C C 2
ATOM 3177 O O . ILE C 2 18 ? -32.628 -31.205 -26.102 1.00 0.00 18 ILE C O 2
ATOM 3185 N N . GLU C 2 19 ? -32.502 -29.045 -26.488 1.00 0.00 19 GLU C N 2
ATOM 3186 C CA . GLU C 2 19 ? -31.944 -29.289 -27.854 1.00 0.00 19 GLU C CA 2
ATOM 3187 C C . GLU C 2 19 ? -32.855 -30.265 -28.597 1.00 0.00 19 GLU C C 2
ATOM 3188 O O . GLU C 2 19 ? -32.433 -31.316 -29.035 1.00 0.00 19 GLU C O 2
ATOM 3200 N N . GLN C 2 20 ? -34.119 -29.942 -28.704 1.00 0.00 20 GLN C N 2
ATOM 3201 C CA . GLN C 2 20 ? -35.066 -30.877 -29.375 1.00 0.00 20 GLN C CA 2
ATOM 3202 C C . GLN C 2 20 ? -34.968 -32.240 -28.686 1.00 0.00 20 GLN C C 2
ATOM 3203 O O . GLN C 2 20 ? -35.251 -33.270 -29.265 1.00 0.00 20 GLN C O 2
ATOM 3215 N N . LEU C 2 21 ? -34.548 -32.239 -27.441 1.00 0.00 21 LEU C N 2
ATOM 3216 C CA . LEU C 2 21 ? -34.398 -33.510 -26.678 1.00 0.00 21 LEU C CA 2
ATOM 3217 C C . LEU C 2 21 ? -33.674 -34.551 -27.533 1.00 0.00 21 LEU C C 2
ATOM 3218 O O . LEU C 2 21 ? -34.027 -35.713 -27.565 1.00 0.00 21 LEU C O 2
ATOM 3228 N N . VAL C 2 22 ? -32.656 -34.120 -28.226 1.00 0.00 22 VAL C N 2
ATOM 3229 C CA . VAL C 2 22 ? -31.874 -35.041 -29.096 1.00 0.00 22 VAL C CA 2
ATOM 3230 C C . VAL C 2 22 ? -31.504 -36.322 -28.335 1.00 0.00 22 VAL C C 2
ATOM 3231 O O . VAL C 2 22 ? -31.088 -36.210 -27.193 1.00 0.00 22 VAL C O 2
ATOM 3239 N N . HIS A 1 1 ? -20.924 -38.449 -11.030 1.00 0.00 1 HIS A N 3
ATOM 3240 C CA . HIS A 1 1 ? -20.758 -38.267 -12.502 1.00 0.00 1 HIS A CA 3
ATOM 3241 C C . HIS A 1 1 ? -21.511 -39.365 -13.258 1.00 0.00 1 HIS A C 3
ATOM 3242 O O . HIS A 1 1 ? -22.323 -40.073 -12.697 1.00 0.00 1 HIS A O 3
ATOM 3258 N N . MET A 1 2 ? -21.252 -39.508 -14.529 1.00 0.00 2 MET A N 3
ATOM 3259 C CA . MET A 1 2 ? -21.957 -40.559 -15.320 1.00 0.00 2 MET A CA 3
ATOM 3260 C C . MET A 1 2 ? -23.472 -40.422 -15.143 1.00 0.00 2 MET A C 3
ATOM 3261 O O . MET A 1 2 ? -24.111 -41.246 -14.518 1.00 0.00 2 MET A O 3
ATOM 3275 N N . GLY A 1 3 ? -24.050 -39.386 -15.686 1.00 0.00 3 GLY A N 3
ATOM 3276 C CA . GLY A 1 3 ? -25.522 -39.193 -15.547 1.00 0.00 3 GLY A CA 3
ATOM 3277 C C . GLY A 1 3 ? -25.815 -38.364 -14.293 1.00 0.00 3 GLY A C 3
ATOM 3278 O O . GLY A 1 3 ? -26.907 -38.392 -13.761 1.00 0.00 3 GLY A O 3
ATOM 3282 N N . HIS A 1 4 ? -24.849 -37.625 -13.819 1.00 0.00 4 HIS A N 3
ATOM 3283 C CA . HIS A 1 4 ? -25.073 -36.794 -12.602 1.00 0.00 4 HIS A CA 3
ATOM 3284 C C . HIS A 1 4 ? -24.850 -35.316 -12.931 1.00 0.00 4 HIS A C 3
ATOM 3285 O O . HIS A 1 4 ? -25.505 -34.443 -12.395 1.00 0.00 4 HIS A O 3
ATOM 3299 N N . ILE A 1 5 ? -23.931 -35.031 -13.810 1.00 0.00 5 ILE A N 3
ATOM 3300 C CA . ILE A 1 5 ? -23.664 -33.611 -14.180 1.00 0.00 5 ILE A CA 3
ATOM 3301 C C . ILE A 1 5 ? -24.330 -33.285 -15.521 1.00 0.00 5 ILE A C 3
ATOM 3302 O O . ILE A 1 5 ? -24.383 -34.105 -16.414 1.00 0.00 5 ILE A O 3
ATOM 3310 N N . GLN A 1 6 ? -24.841 -32.094 -15.666 1.00 0.00 6 GLN A N 3
ATOM 3311 C CA . GLN A 1 6 ? -25.505 -31.721 -16.948 1.00 0.00 6 GLN A CA 3
ATOM 3312 C C . GLN A 1 6 ? -24.823 -30.496 -17.560 1.00 0.00 6 GLN A C 3
ATOM 3313 O O . GLN A 1 6 ? -23.642 -30.276 -17.378 1.00 0.00 6 GLN A O 3
ATOM 3325 N N . ILE A 1 7 ? -25.559 -29.699 -18.290 1.00 0.00 7 ILE A N 3
ATOM 3326 C CA . ILE A 1 7 ? -24.963 -28.490 -18.923 1.00 0.00 7 ILE A CA 3
ATOM 3327 C C . ILE A 1 7 ? -24.112 -27.705 -17.900 1.00 0.00 7 ILE A C 3
ATOM 3328 O O . ILE A 1 7 ? -24.601 -27.329 -16.853 1.00 0.00 7 ILE A O 3
ATOM 3336 N N . PRO A 1 8 ? -22.858 -27.493 -18.231 1.00 0.00 8 PRO A N 3
ATOM 3337 C CA . PRO A 1 8 ? -21.951 -26.756 -17.316 1.00 0.00 8 PRO A CA 3
ATOM 3338 C C . PRO A 1 8 ? -22.278 -25.256 -17.330 1.00 0.00 8 PRO A C 3
ATOM 3339 O O . PRO A 1 8 ? -22.492 -24.686 -18.381 1.00 0.00 8 PRO A O 3
ATOM 3350 N N . PRO A 1 9 ? -22.303 -24.658 -16.163 1.00 0.00 9 PRO A N 3
ATOM 3351 C CA . PRO A 1 9 ? -22.606 -23.210 -16.065 1.00 0.00 9 PRO A CA 3
ATOM 3352 C C . PRO A 1 9 ? -21.391 -22.381 -16.494 1.00 0.00 9 PRO A C 3
ATOM 3353 O O . PRO A 1 9 ? -20.260 -22.809 -16.372 1.00 0.00 9 PRO A O 3
ATOM 3364 N N . GLY A 1 10 ? -21.616 -21.196 -16.994 1.00 0.00 10 GLY A N 3
ATOM 3365 C CA . GLY A 1 10 ? -20.473 -20.341 -17.429 1.00 0.00 10 GLY A CA 3
ATOM 3366 C C . GLY A 1 10 ? -20.614 -20.013 -18.917 1.00 0.00 10 GLY A C 3
ATOM 3367 O O . GLY A 1 10 ? -20.175 -18.977 -19.377 1.00 0.00 10 GLY A O 3
ATOM 3371 N N . LEU A 1 11 ? -21.222 -20.886 -19.674 1.00 0.00 11 LEU A N 3
ATOM 3372 C CA . LEU A 1 11 ? -21.388 -20.623 -21.133 1.00 0.00 11 LEU A CA 3
ATOM 3373 C C . LEU A 1 11 ? -22.284 -19.401 -21.355 1.00 0.00 11 LEU A C 3
ATOM 3374 O O . LEU A 1 11 ? -22.231 -18.759 -22.385 1.00 0.00 11 LEU A O 3
ATOM 3384 N N . THR A 1 12 ? -23.108 -19.075 -20.396 1.00 0.00 12 THR A N 3
ATOM 3385 C CA . THR A 1 12 ? -24.006 -17.895 -20.554 1.00 0.00 12 THR A CA 3
ATOM 3386 C C . THR A 1 12 ? -23.179 -16.614 -20.681 1.00 0.00 12 THR A C 3
ATOM 3387 O O . THR A 1 12 ? -23.215 -15.937 -21.689 1.00 0.00 12 THR A O 3
ATOM 3395 N N . GLU A 1 13 ? -22.436 -16.278 -19.665 1.00 0.00 13 GLU A N 3
ATOM 3396 C CA . GLU A 1 13 ? -21.606 -15.042 -19.723 1.00 0.00 13 GLU A CA 3
ATOM 3397 C C . GLU A 1 13 ? -20.699 -15.071 -20.956 1.00 0.00 13 GLU A C 3
ATOM 3398 O O . GLU A 1 13 ? -20.366 -14.045 -21.518 1.00 0.00 13 GLU A O 3
ATOM 3410 N N . LEU A 1 14 ? -20.297 -16.237 -21.383 1.00 0.00 14 LEU A N 3
ATOM 3411 C CA . LEU A 1 14 ? -19.413 -16.327 -22.581 1.00 0.00 14 LEU A CA 3
ATOM 3412 C C . LEU A 1 14 ? -20.209 -16.017 -23.850 1.00 0.00 14 LEU A C 3
ATOM 3413 O O . LEU A 1 14 ? -19.806 -15.213 -24.667 1.00 0.00 14 LEU A O 3
ATOM 3423 N N . LEU A 1 15 ? -21.339 -16.648 -24.024 1.00 0.00 15 LEU A N 3
ATOM 3424 C CA . LEU A 1 15 ? -22.157 -16.385 -25.241 1.00 0.00 15 LEU A CA 3
ATOM 3425 C C . LEU A 1 15 ? -22.776 -14.988 -25.167 1.00 0.00 15 LEU A C 3
ATOM 3426 O O . LEU A 1 15 ? -22.577 -14.166 -26.039 1.00 0.00 15 LEU A O 3
ATOM 3436 N N . GLN A 1 16 ? -23.519 -14.707 -24.131 1.00 0.00 16 GLN A N 3
ATOM 3437 C CA . GLN A 1 16 ? -24.139 -13.356 -24.006 1.00 0.00 16 GLN A CA 3
ATOM 3438 C C . GLN A 1 16 ? -23.056 -12.281 -24.115 1.00 0.00 16 GLN A C 3
ATOM 3439 O O . GLN A 1 16 ? -23.233 -11.267 -24.760 1.00 0.00 16 GLN A O 3
ATOM 3451 N N . GLY A 1 17 ? -21.929 -12.501 -23.492 1.00 0.00 17 GLY A N 3
ATOM 3452 C CA . GLY A 1 17 ? -20.829 -11.500 -23.565 1.00 0.00 17 GLY A CA 3
ATOM 3453 C C . GLY A 1 17 ? -20.492 -11.228 -25.030 1.00 0.00 17 GLY A C 3
ATOM 3454 O O . GLY A 1 17 ? -20.265 -10.103 -25.428 1.00 0.00 17 GLY A O 3
ATOM 3458 N N . TYR A 1 18 ? -20.464 -12.252 -25.839 1.00 0.00 18 TYR A N 3
ATOM 3459 C CA . TYR A 1 18 ? -20.150 -12.051 -27.281 1.00 0.00 18 TYR A CA 3
ATOM 3460 C C . TYR A 1 18 ? -21.277 -11.262 -27.950 1.00 0.00 18 TYR A C 3
ATOM 3461 O O . TYR A 1 18 ? -21.042 -10.353 -28.721 1.00 0.00 18 TYR A O 3
ATOM 3479 N N . THR A 1 19 ? -22.503 -11.595 -27.651 1.00 0.00 19 THR A N 3
ATOM 3480 C CA . THR A 1 19 ? -23.646 -10.859 -28.261 1.00 0.00 19 THR A CA 3
ATOM 3481 C C . THR A 1 19 ? -23.496 -9.357 -28.002 1.00 0.00 19 THR A C 3
ATOM 3482 O O . THR A 1 19 ? -23.944 -8.535 -28.776 1.00 0.00 19 THR A O 3
ATOM 3490 N N . VAL A 1 20 ? -22.867 -8.997 -26.916 1.00 0.00 20 VAL A N 3
ATOM 3491 C CA . VAL A 1 20 ? -22.684 -7.552 -26.598 1.00 0.00 20 VAL A CA 3
ATOM 3492 C C . VAL A 1 20 ? -21.565 -6.956 -27.462 1.00 0.00 20 VAL A C 3
ATOM 3493 O O . VAL A 1 20 ? -21.812 -6.176 -28.360 1.00 0.00 20 VAL A O 3
ATOM 3500 N N . GLU A 1 21 ? -20.337 -7.311 -27.185 1.00 0.00 21 GLU A N 3
ATOM 3501 C CA . GLU A 1 21 ? -19.189 -6.764 -27.975 1.00 0.00 21 GLU A CA 3
ATOM 3502 C C . GLU A 1 21 ? -19.485 -6.805 -29.480 1.00 0.00 21 GLU A C 3
ATOM 3503 O O . GLU A 1 21 ? -19.214 -5.863 -30.198 1.00 0.00 21 GLU A O 3
ATOM 3515 N N . VAL A 1 22 ? -20.044 -7.882 -29.965 1.00 0.00 22 VAL A N 3
ATOM 3516 C CA . VAL A 1 22 ? -20.354 -7.959 -31.421 1.00 0.00 22 VAL A CA 3
ATOM 3517 C C . VAL A 1 22 ? -21.239 -6.775 -31.821 1.00 0.00 22 VAL A C 3
ATOM 3518 O O . VAL A 1 22 ? -20.924 -6.030 -32.727 1.00 0.00 22 VAL A O 3
ATOM 3525 N N . LEU A 1 23 ? -22.342 -6.594 -31.146 1.00 0.00 23 LEU A N 3
ATOM 3526 C CA . LEU A 1 23 ? -23.243 -5.455 -31.483 1.00 0.00 23 LEU A CA 3
ATOM 3527 C C . LEU A 1 23 ? -22.553 -4.129 -31.158 1.00 0.00 23 LEU A C 3
ATOM 3528 O O . LEU A 1 23 ? -22.872 -3.097 -31.716 1.00 0.00 23 LEU A O 3
ATOM 3538 N N . ARG A 1 24 ? -21.604 -4.149 -30.261 1.00 0.00 24 ARG A N 3
ATOM 3539 C CA . ARG A 1 24 ? -20.890 -2.891 -29.900 1.00 0.00 24 ARG A CA 3
ATOM 3540 C C . ARG A 1 24 ? -19.802 -2.592 -30.936 1.00 0.00 24 ARG A C 3
ATOM 3541 O O . ARG A 1 24 ? -19.917 -1.675 -31.723 1.00 0.00 24 ARG A O 3
ATOM 3562 N N . GLN A 1 25 ? -18.749 -3.363 -30.940 1.00 0.00 25 GLN A N 3
ATOM 3563 C CA . GLN A 1 25 ? -17.655 -3.126 -31.925 1.00 0.00 25 GLN A CA 3
ATOM 3564 C C . GLN A 1 25 ? -18.216 -3.130 -33.349 1.00 0.00 25 GLN A C 3
ATOM 3565 O O . GLN A 1 25 ? -17.765 -2.397 -34.207 1.00 0.00 25 GLN A O 3
ATOM 3577 N N . GLN A 1 26 ? -19.197 -3.951 -33.609 1.00 0.00 26 GLN A N 3
ATOM 3578 C CA . GLN A 1 26 ? -19.786 -4.003 -34.978 1.00 0.00 26 GLN A CA 3
ATOM 3579 C C . GLN A 1 26 ? -18.679 -4.178 -36.027 1.00 0.00 26 GLN A C 3
ATOM 3580 O O . GLN A 1 26 ? -18.460 -3.306 -36.845 1.00 0.00 26 GLN A O 3
ATOM 3592 N N . PRO A 1 27 ? -18.013 -5.305 -35.968 1.00 0.00 27 PRO A N 3
ATOM 3593 C CA . PRO A 1 27 ? -16.919 -5.589 -36.928 1.00 0.00 27 PRO A CA 3
ATOM 3594 C C . PRO A 1 27 ? -17.488 -5.842 -38.331 1.00 0.00 27 PRO A C 3
ATOM 3595 O O . PRO A 1 27 ? -18.651 -6.164 -38.474 1.00 0.00 27 PRO A O 3
ATOM 3606 N N . PRO A 1 28 ? -16.648 -5.690 -39.325 1.00 0.00 28 PRO A N 3
ATOM 3607 C CA . PRO A 1 28 ? -17.087 -5.911 -40.725 1.00 0.00 28 PRO A CA 3
ATOM 3608 C C . PRO A 1 28 ? -17.331 -7.402 -40.972 1.00 0.00 28 PRO A C 3
ATOM 3609 O O . PRO A 1 28 ? -18.067 -7.783 -41.860 1.00 0.00 28 PRO A O 3
ATOM 3620 N N . ASP A 1 29 ? -16.720 -8.246 -40.187 1.00 0.00 29 ASP A N 3
ATOM 3621 C CA . ASP A 1 29 ? -16.917 -9.713 -40.366 1.00 0.00 29 ASP A CA 3
ATOM 3622 C C . ASP A 1 29 ? -16.961 -10.404 -39.000 1.00 0.00 29 ASP A C 3
ATOM 3623 O O . ASP A 1 29 ? -15.994 -10.417 -38.265 1.00 0.00 29 ASP A O 3
ATOM 3632 N N . LEU A 1 30 ? -18.081 -10.975 -38.655 1.00 0.00 30 LEU A N 3
ATOM 3633 C CA . LEU A 1 30 ? -18.196 -11.660 -37.336 1.00 0.00 30 LEU A CA 3
ATOM 3634 C C . LEU A 1 30 ? -17.368 -12.949 -37.332 1.00 0.00 30 LEU A C 3
ATOM 3635 O O . LEU A 1 30 ? -16.793 -13.323 -36.329 1.00 0.00 30 LEU A O 3
ATOM 3645 N N . VAL A 1 31 ? -17.298 -13.627 -38.446 1.00 0.00 31 VAL A N 3
ATOM 3646 C CA . VAL A 1 31 ? -16.499 -14.890 -38.504 1.00 0.00 31 VAL A CA 3
ATOM 3647 C C . VAL A 1 31 ? -15.104 -14.651 -37.926 1.00 0.00 31 VAL A C 3
ATOM 3648 O O . VAL A 1 31 ? -14.699 -15.270 -36.963 1.00 0.00 31 VAL A O 3
ATOM 3655 N N . ASP A 1 32 ? -14.373 -13.749 -38.514 1.00 0.00 32 ASP A N 3
ATOM 3656 C CA . ASP A 1 32 ? -13.005 -13.450 -38.014 1.00 0.00 32 ASP A CA 3
ATOM 3657 C C . ASP A 1 32 ? -13.073 -12.963 -36.564 1.00 0.00 32 ASP A C 3
ATOM 3658 O O . ASP A 1 32 ? -12.322 -13.405 -35.716 1.00 0.00 32 ASP A O 3
ATOM 3667 N N . PHE A 1 33 ? -13.972 -12.063 -36.268 1.00 0.00 33 PHE A N 3
ATOM 3668 C CA . PHE A 1 33 ? -14.087 -11.563 -34.868 1.00 0.00 33 PHE A CA 3
ATOM 3669 C C . PHE A 1 33 ? -14.323 -12.741 -33.921 1.00 0.00 33 PHE A C 3
ATOM 3670 O O . PHE A 1 33 ? -13.662 -12.881 -32.911 1.00 0.00 33 PHE A O 3
ATOM 3687 N N . ALA A 1 34 ? -15.256 -13.594 -34.245 1.00 0.00 34 ALA A N 3
ATOM 3688 C CA . ALA A 1 34 ? -15.529 -14.768 -33.370 1.00 0.00 34 ALA A CA 3
ATOM 3689 C C . ALA A 1 34 ? -14.238 -15.562 -33.156 1.00 0.00 34 ALA A C 3
ATOM 3690 O O . ALA A 1 34 ? -13.929 -15.981 -32.058 1.00 0.00 34 ALA A O 3
ATOM 3697 N N . VAL A 1 35 ? -13.482 -15.764 -34.200 1.00 0.00 35 VAL A N 3
ATOM 3698 C CA . VAL A 1 35 ? -12.210 -16.521 -34.068 1.00 0.00 35 VAL A CA 3
ATOM 3699 C C . VAL A 1 35 ? -11.170 -15.668 -33.336 1.00 0.00 35 VAL A C 3
ATOM 3700 O O . VAL A 1 35 ? -10.237 -16.177 -32.752 1.00 0.00 35 VAL A O 3
ATOM 3707 N N . GLU A 1 36 ? -11.323 -14.374 -33.367 1.00 0.00 36 GLU A N 3
ATOM 3708 C CA . GLU A 1 36 ? -10.347 -13.485 -32.682 1.00 0.00 36 GLU A CA 3
ATOM 3709 C C . GLU A 1 36 ? -10.679 -13.405 -31.183 1.00 0.00 36 GLU A C 3
ATOM 3710 O O . GLU A 1 36 ? -9.808 -13.472 -30.339 1.00 0.00 36 GLU A O 3
ATOM 3722 N N . TYR A 1 37 ? -11.930 -13.254 -30.851 1.00 0.00 37 TYR A N 3
ATOM 3723 C CA . TYR A 1 37 ? -12.318 -13.161 -29.413 1.00 0.00 37 TYR A CA 3
ATOM 3724 C C . TYR A 1 37 ? -11.970 -14.456 -28.672 1.00 0.00 37 TYR A C 3
ATOM 3725 O O . TYR A 1 37 ? -11.193 -14.458 -27.738 1.00 0.00 37 TYR A O 3
ATOM 3743 N N . PHE A 1 38 ? -12.550 -15.554 -29.072 1.00 0.00 38 PHE A N 3
ATOM 3744 C CA . PHE A 1 38 ? -12.267 -16.847 -28.384 1.00 0.00 38 PHE A CA 3
ATOM 3745 C C . PHE A 1 38 ? -10.768 -17.171 -28.411 1.00 0.00 38 PHE A C 3
ATOM 3746 O O . PHE A 1 38 ? -10.165 -17.436 -27.388 1.00 0.00 38 PHE A O 3
ATOM 3763 N N . THR A 1 39 ? -10.160 -17.159 -29.569 1.00 0.00 39 THR A N 3
ATOM 3764 C CA . THR A 1 39 ? -8.700 -17.476 -29.648 1.00 0.00 39 THR A CA 3
ATOM 3765 C C . THR A 1 39 ? -7.922 -16.648 -28.618 1.00 0.00 39 THR A C 3
ATOM 3766 O O . THR A 1 39 ? -7.031 -17.143 -27.956 1.00 0.00 39 THR A O 3
ATOM 3774 N N . ARG A 1 40 ? -8.257 -15.396 -28.471 1.00 0.00 40 ARG A N 3
ATOM 3775 C CA . ARG A 1 40 ? -7.542 -14.549 -27.476 1.00 0.00 40 ARG A CA 3
ATOM 3776 C C . ARG A 1 40 ? -7.942 -14.964 -26.057 1.00 0.00 40 ARG A C 3
ATOM 3777 O O . ARG A 1 40 ? -7.243 -14.697 -25.100 1.00 0.00 40 ARG A O 3
ATOM 3798 N N . LEU A 1 41 ? -9.067 -15.617 -25.916 1.00 0.00 41 LEU A N 3
ATOM 3799 C CA . LEU A 1 41 ? -9.516 -16.051 -24.562 1.00 0.00 41 LEU A CA 3
ATOM 3800 C C . LEU A 1 41 ? -8.524 -17.055 -23.972 1.00 0.00 41 LEU A C 3
ATOM 3801 O O . LEU A 1 41 ? -8.171 -16.981 -22.812 1.00 0.00 41 LEU A O 3
ATOM 3811 N N . ARG A 1 42 ? -8.066 -17.992 -24.761 1.00 0.00 42 ARG A N 3
ATOM 3812 C CA . ARG A 1 42 ? -7.092 -18.996 -24.242 1.00 0.00 42 ARG A CA 3
ATOM 3813 C C . ARG A 1 42 ? -5.945 -18.292 -23.511 1.00 0.00 42 ARG A C 3
ATOM 3814 O O . ARG A 1 42 ? -5.314 -18.851 -22.637 1.00 0.00 42 ARG A O 3
ATOM 3835 N N . GLU A 1 43 ? -5.680 -17.064 -23.862 1.00 0.00 43 GLU A N 3
ATOM 3836 C CA . GLU A 1 43 ? -4.584 -16.313 -23.189 1.00 0.00 43 GLU A CA 3
ATOM 3837 C C . GLU A 1 43 ? -5.178 -15.267 -22.243 1.00 0.00 43 GLU A C 3
ATOM 3838 O O . GLU A 1 43 ? -4.920 -15.271 -21.056 1.00 0.00 43 GLU A O 3
ATOM 3850 N N . ALA A 1 44 ? -5.978 -14.373 -22.769 1.00 0.00 44 ALA A N 3
ATOM 3851 C CA . ALA A 1 44 ? -6.617 -13.305 -21.930 1.00 0.00 44 ALA A CA 3
ATOM 3852 C C . ALA A 1 44 ? -5.566 -12.335 -21.398 1.00 0.00 44 ALA A C 3
ATOM 3853 O O . ALA A 1 44 ? -5.598 -11.152 -21.673 1.00 0.00 44 ALA A O 3
ATOM 3860 N N . ARG A 1 45 ? -4.648 -12.827 -20.622 1.00 0.00 45 ARG A N 3
ATOM 3861 C CA . ARG A 1 45 ? -3.604 -11.938 -20.048 1.00 0.00 45 ARG A CA 3
ATOM 3862 C C . ARG A 1 45 ? -2.911 -11.139 -21.156 1.00 0.00 45 ARG A C 3
ATOM 3863 O O . ARG A 1 45 ? -3.090 -11.400 -22.329 1.00 0.00 45 ARG A O 3
ATOM 3884 N N . ARG A 1 46 ? -2.120 -10.167 -20.790 1.00 0.00 46 ARG A N 3
ATOM 3885 C CA . ARG A 1 46 ? -1.413 -9.349 -21.819 1.00 0.00 46 ARG A CA 3
ATOM 3886 C C . ARG A 1 46 ? -2.410 -8.828 -22.861 1.00 0.00 46 ARG A C 3
ATOM 3887 O O . ARG A 1 46 ? -3.558 -8.624 -22.504 1.00 0.00 46 ARG A O 3
ATOM 3909 N N . HIS B 1 1 ? -36.389 8.465 -37.736 1.00 0.00 1 HIS B N 3
ATOM 3910 C CA . HIS B 1 1 ? -36.885 7.091 -37.436 1.00 0.00 1 HIS B CA 3
ATOM 3911 C C . HIS B 1 1 ? -35.900 6.360 -36.520 1.00 0.00 1 HIS B C 3
ATOM 3912 O O . HIS B 1 1 ? -35.056 6.967 -35.891 1.00 0.00 1 HIS B O 3
ATOM 3928 N N . MET B 1 2 ? -36.001 5.061 -36.440 1.00 0.00 2 MET B N 3
ATOM 3929 C CA . MET B 1 2 ? -35.069 4.292 -35.565 1.00 0.00 2 MET B CA 3
ATOM 3930 C C . MET B 1 2 ? -33.883 3.778 -36.383 1.00 0.00 2 MET B C 3
ATOM 3931 O O . MET B 1 2 ? -33.522 2.619 -36.312 1.00 0.00 2 MET B O 3
ATOM 3945 N N . GLY B 1 3 ? -33.273 4.629 -37.161 1.00 0.00 3 GLY B N 3
ATOM 3946 C CA . GLY B 1 3 ? -32.112 4.188 -37.984 1.00 0.00 3 GLY B CA 3
ATOM 3947 C C . GLY B 1 3 ? -32.589 3.200 -39.050 1.00 0.00 3 GLY B C 3
ATOM 3948 O O . GLY B 1 3 ? -33.708 2.728 -39.015 1.00 0.00 3 GLY B O 3
ATOM 3952 N N . HIS B 1 4 ? -31.750 2.886 -39.998 1.00 0.00 4 HIS B N 3
ATOM 3953 C CA . HIS B 1 4 ? -32.159 1.929 -41.067 1.00 0.00 4 HIS B CA 3
ATOM 3954 C C . HIS B 1 4 ? -31.566 0.539 -40.804 1.00 0.00 4 HIS B C 3
ATOM 3955 O O . HIS B 1 4 ? -31.927 -0.427 -41.446 1.00 0.00 4 HIS B O 3
ATOM 3969 N N . ILE B 1 5 ? -30.658 0.427 -39.871 1.00 0.00 5 ILE B N 3
ATOM 3970 C CA . ILE B 1 5 ? -30.053 -0.905 -39.582 1.00 0.00 5 ILE B CA 3
ATOM 3971 C C . ILE B 1 5 ? -30.491 -1.401 -38.201 1.00 0.00 5 ILE B C 3
ATOM 3972 O O . ILE B 1 5 ? -30.882 -0.627 -37.350 1.00 0.00 5 ILE B O 3
ATOM 3980 N N . GLN B 1 6 ? -30.427 -2.685 -37.971 1.00 0.00 6 GLN B N 3
ATOM 3981 C CA . GLN B 1 6 ? -30.840 -3.22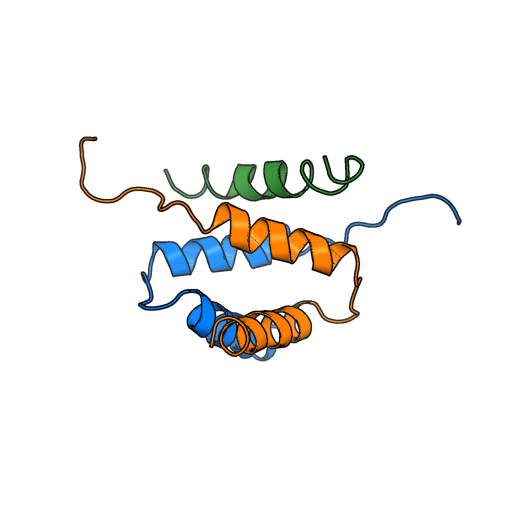4 -36.643 1.00 0.00 6 GLN B CA 3
ATOM 3982 C C . GLN B 1 6 ? -30.089 -4.525 -36.341 1.00 0.00 6 GLN B C 3
ATOM 3983 O O . GLN B 1 6 ? -29.132 -4.870 -37.006 1.00 0.00 6 GLN B O 3
ATOM 3995 N N . ILE B 1 7 ? -30.514 -5.250 -35.343 1.00 0.00 7 ILE B N 3
ATOM 3996 C CA . ILE B 1 7 ? -29.825 -6.528 -35.001 1.00 0.00 7 ILE B CA 3
ATOM 3997 C C . ILE B 1 7 ? -30.295 -7.643 -35.949 1.00 0.00 7 ILE B C 3
ATOM 3998 O O . ILE B 1 7 ? -31.449 -8.020 -35.925 1.00 0.00 7 ILE B O 3
ATOM 4006 N N . PRO B 1 8 ? -29.388 -8.138 -36.759 1.00 0.00 8 PRO B N 3
ATOM 4007 C CA . PRO B 1 8 ? -29.742 -9.215 -37.716 1.00 0.00 8 PRO B CA 3
ATOM 4008 C C . PRO B 1 8 ? -29.989 -10.537 -36.972 1.00 0.00 8 PRO B C 3
ATOM 4009 O O . PRO B 1 8 ? -29.242 -10.887 -36.080 1.00 0.00 8 PRO B O 3
ATOM 4020 N N . PRO B 1 9 ? -31.033 -11.232 -37.362 1.00 0.00 9 PRO B N 3
ATOM 4021 C CA . PRO B 1 9 ? -31.364 -12.522 -36.711 1.00 0.00 9 PRO B CA 3
ATOM 4022 C C . PRO B 1 9 ? -30.470 -13.654 -37.226 1.00 0.00 9 PRO B C 3
ATOM 4023 O O . PRO B 1 9 ? -30.614 -14.798 -36.840 1.00 0.00 9 PRO B O 3
ATOM 4034 N N . GLY B 1 10 ? -29.554 -13.345 -38.089 1.00 0.00 10 GLY B N 3
ATOM 4035 C CA . GLY B 1 10 ? -28.649 -14.398 -38.631 1.00 0.00 10 GLY B CA 3
ATOM 4036 C C . GLY B 1 10 ? -27.658 -14.834 -37.547 1.00 0.00 10 GLY B C 3
ATOM 4037 O O . GLY B 1 10 ? -27.076 -15.898 -37.619 1.00 0.00 10 GLY B O 3
ATOM 4041 N N . LEU B 1 11 ? -27.460 -14.019 -36.545 1.00 0.00 11 LEU B N 3
ATOM 4042 C CA . LEU B 1 11 ? -26.504 -14.390 -35.461 1.00 0.00 11 LEU B CA 3
ATOM 4043 C C . LEU B 1 11 ? -27.170 -15.338 -34.459 1.00 0.00 11 LEU B C 3
ATOM 4044 O O . LEU B 1 11 ? -26.509 -15.995 -33.680 1.00 0.00 11 LEU B O 3
ATOM 4054 N N . THR B 1 12 ? -28.474 -15.413 -34.467 1.00 0.00 12 THR B N 3
ATOM 4055 C CA . THR B 1 12 ? -29.175 -16.318 -33.511 1.00 0.00 12 THR B CA 3
ATOM 4056 C C . THR B 1 12 ? -28.994 -17.779 -33.930 1.00 0.00 12 THR B C 3
ATOM 4057 O O . THR B 1 12 ? -28.864 -18.660 -33.103 1.00 0.00 12 THR B O 3
ATOM 4065 N N . GLU B 1 13 ? -28.981 -18.042 -35.207 1.00 0.00 13 GLU B N 3
ATOM 4066 C CA . GLU B 1 13 ? -28.808 -19.447 -35.677 1.00 0.00 13 GLU B CA 3
ATOM 4067 C C . GLU B 1 13 ? -27.349 -19.882 -35.514 1.00 0.00 13 GLU B C 3
ATOM 4068 O O . GLU B 1 13 ? -27.051 -21.053 -35.391 1.00 0.00 13 GLU B O 3
ATOM 4080 N N . LEU B 1 14 ? -26.438 -18.947 -35.512 1.00 0.00 14 LEU B N 3
ATOM 4081 C CA . LEU B 1 14 ? -25.000 -19.310 -35.355 1.00 0.00 14 LEU B CA 3
ATOM 4082 C C . LEU B 1 14 ? -24.711 -19.706 -33.905 1.00 0.00 14 LEU B C 3
ATOM 4083 O O . LEU B 1 14 ? -24.090 -20.716 -33.639 1.00 0.00 14 LEU B O 3
ATOM 4093 N N . LEU B 1 15 ? -25.160 -18.921 -32.965 1.00 0.00 15 LEU B N 3
ATOM 4094 C CA . LEU B 1 15 ? -24.912 -19.256 -31.534 1.00 0.00 15 LEU B CA 3
ATOM 4095 C C . LEU B 1 15 ? -25.619 -20.564 -31.172 1.00 0.00 15 LEU B C 3
ATOM 4096 O O . LEU B 1 15 ? -25.031 -21.464 -30.608 1.00 0.00 15 LEU B O 3
ATOM 4106 N N . GLN B 1 16 ? -26.877 -20.677 -31.498 1.00 0.00 16 GLN B N 3
ATOM 4107 C CA . GLN B 1 16 ? -27.619 -21.929 -31.177 1.00 0.00 16 GLN B CA 3
ATOM 4108 C C . GLN B 1 16 ? -26.899 -23.132 -31.790 1.00 0.00 16 GLN B C 3
ATOM 4109 O O . GLN B 1 16 ? -26.759 -24.165 -31.170 1.00 0.00 16 GLN B O 3
ATOM 4121 N N . GLY B 1 17 ? -26.438 -23.000 -33.003 1.00 0.00 17 GLY B N 3
ATOM 4122 C CA . GLY B 1 17 ? -25.723 -24.134 -33.653 1.00 0.00 17 GLY B CA 3
ATOM 4123 C C . GLY B 1 17 ? -24.521 -24.531 -32.795 1.00 0.00 17 GLY B C 3
ATOM 4124 O O . GLY B 1 17 ? -24.292 -25.694 -32.529 1.00 0.00 17 GLY B O 3
ATOM 4128 N N . TYR B 1 18 ? -23.754 -23.570 -32.354 1.00 0.00 18 TYR B N 3
ATOM 4129 C CA . TYR B 1 18 ? -22.571 -23.893 -31.508 1.00 0.00 18 TYR B CA 3
ATOM 4130 C C . TYR B 1 18 ? -23.027 -24.537 -30.196 1.00 0.00 18 TYR B C 3
ATOM 4131 O O . TYR B 1 18 ? -22.335 -25.351 -29.618 1.00 0.00 18 TYR B O 3
ATOM 4149 N N . THR B 1 19 ? -24.190 -24.177 -29.724 1.00 0.00 19 THR B N 3
ATOM 4150 C CA . THR B 1 19 ? -24.694 -24.767 -28.449 1.00 0.00 19 THR B CA 3
ATOM 4151 C C . THR B 1 19 ? -25.166 -26.205 -28.681 1.00 0.00 19 THR B C 3
ATOM 4152 O O . THR B 1 19 ? -25.142 -27.028 -27.787 1.00 0.00 19 THR B O 3
ATOM 4160 N N . VAL B 1 20 ? -25.594 -26.516 -29.874 1.00 0.00 20 VAL B N 3
ATOM 4161 C CA . VAL B 1 20 ? -26.065 -27.902 -30.159 1.00 0.00 20 VAL B CA 3
ATOM 4162 C C . VAL B 1 20 ? -24.869 -28.840 -30.353 1.00 0.00 20 VAL B C 3
ATOM 4163 O O . VAL B 1 20 ? -24.988 -30.044 -30.237 1.00 0.00 20 VAL B O 3
ATOM 4170 N N . GLU B 1 21 ? -23.715 -28.300 -30.638 1.00 0.00 21 GLU B N 3
ATOM 4171 C CA . GLU B 1 21 ? -22.511 -29.172 -30.829 1.00 0.00 21 GLU B CA 3
ATOM 4172 C C . GLU B 1 21 ? -21.867 -29.429 -29.471 1.00 0.00 21 GLU B C 3
ATOM 4173 O O . GLU B 1 21 ? -21.514 -30.540 -29.132 1.00 0.00 21 GLU B O 3
ATOM 4185 N N . VAL B 1 22 ? -21.718 -28.396 -28.695 1.00 0.00 22 VAL B N 3
ATOM 4186 C CA . VAL B 1 22 ? -21.100 -28.549 -27.351 1.00 0.00 22 VAL B CA 3
ATOM 4187 C C . VAL B 1 22 ? -21.970 -29.451 -26.473 1.00 0.00 22 VAL B C 3
ATOM 4188 O O . VAL B 1 22 ? -21.494 -30.087 -25.556 1.00 0.00 22 VAL B O 3
ATOM 4195 N N . LEU B 1 23 ? -23.245 -29.514 -26.752 1.00 0.00 23 LEU B N 3
ATOM 4196 C CA . LEU B 1 23 ? -24.143 -30.379 -25.936 1.00 0.00 23 LEU B CA 3
ATOM 4197 C C . LEU B 1 23 ? -24.099 -31.817 -26.453 1.00 0.00 23 LEU B C 3
ATOM 4198 O O . LEU B 1 23 ? -24.249 -32.762 -25.705 1.00 0.00 23 LEU B O 3
ATOM 4208 N N . ARG B 1 24 ? -23.898 -31.990 -27.731 1.00 0.00 24 ARG B N 3
ATOM 4209 C CA . ARG B 1 24 ? -23.848 -33.369 -28.297 1.00 0.00 24 ARG B CA 3
ATOM 4210 C C . ARG B 1 24 ? -22.424 -33.929 -28.217 1.00 0.00 24 ARG B C 3
ATOM 4211 O O . ARG B 1 24 ? -22.220 -35.089 -27.918 1.00 0.00 24 ARG B O 3
ATOM 4232 N N . GLN B 1 25 ? -21.439 -33.115 -28.487 1.00 0.00 25 GLN B N 3
ATOM 4233 C CA . GLN B 1 25 ? -20.037 -33.596 -28.434 1.00 0.00 25 GLN B CA 3
ATOM 4234 C C . GLN B 1 25 ? -19.472 -33.434 -27.017 1.00 0.00 25 GLN B C 3
ATOM 4235 O O . GLN B 1 25 ? -18.777 -34.294 -26.513 1.00 0.00 25 GLN B O 3
ATOM 4247 N N . GLN B 1 26 ? -19.769 -32.340 -26.374 1.00 0.00 26 GLN B N 3
ATOM 4248 C CA . GLN B 1 26 ? -19.252 -32.122 -24.992 1.00 0.00 26 GLN B CA 3
ATOM 4249 C C . GLN B 1 26 ? -17.728 -32.309 -24.960 1.00 0.00 26 GLN B C 3
ATOM 4250 O O . GLN B 1 26 ? -17.231 -33.242 -24.361 1.00 0.00 26 GLN B O 3
ATOM 4262 N N . PRO B 1 27 ? -17.029 -31.410 -25.611 1.00 0.00 27 PRO B N 3
ATOM 4263 C CA . PRO B 1 27 ? -15.547 -31.484 -25.654 1.00 0.00 27 PRO B CA 3
ATOM 4264 C C . PRO B 1 27 ? -14.950 -31.140 -24.282 1.00 0.00 27 PRO B C 3
ATOM 4265 O O . PRO B 1 27 ? -15.641 -30.639 -23.418 1.00 0.00 27 PRO B O 3
ATOM 4276 N N . PRO B 1 28 ? -13.677 -31.418 -24.127 1.00 0.00 28 PRO B N 3
ATOM 4277 C CA . PRO B 1 28 ? -12.991 -31.126 -22.845 1.00 0.00 28 PRO B CA 3
ATOM 4278 C C . PRO B 1 28 ? -12.812 -29.616 -22.668 1.00 0.00 28 PRO B C 3
ATOM 4279 O O . PRO B 1 28 ? -13.005 -29.078 -21.595 1.00 0.00 28 PRO B O 3
ATOM 4290 N N . ASP B 1 29 ? -12.445 -28.927 -23.714 1.00 0.00 29 ASP B N 3
ATOM 4291 C CA . ASP B 1 29 ? -12.255 -27.452 -23.607 1.00 0.00 29 ASP B CA 3
ATOM 4292 C C . ASP B 1 29 ? -13.144 -26.730 -24.624 1.00 0.00 29 ASP B C 3
ATOM 4293 O O . ASP B 1 29 ? -13.035 -26.941 -25.815 1.00 0.00 29 ASP B O 3
ATOM 4302 N N . LEU B 1 30 ? -14.018 -25.877 -24.164 1.00 0.00 30 LEU B N 3
ATOM 4303 C CA . LEU B 1 30 ? -14.905 -25.142 -25.109 1.00 0.00 30 LEU B CA 3
ATOM 4304 C C . LEU B 1 30 ? -14.136 -23.986 -25.753 1.00 0.00 30 LEU B C 3
ATOM 4305 O O . LEU B 1 30 ? -14.382 -23.619 -26.885 1.00 0.00 30 LEU B O 3
ATOM 4315 N N . VAL B 1 31 ? -13.204 -23.412 -25.042 1.00 0.00 31 VAL B N 3
ATOM 4316 C CA . VAL B 1 31 ? -12.415 -22.282 -25.615 1.00 0.00 31 VAL B CA 3
ATOM 4317 C C . VAL B 1 31 ? -11.825 -22.689 -26.964 1.00 0.00 31 VAL B C 3
ATOM 4318 O O . VAL B 1 31 ? -12.200 -22.175 -27.999 1.00 0.00 31 VAL B O 3
ATOM 4325 N N . ASP B 1 32 ? -10.906 -23.612 -26.959 1.00 0.00 32 ASP B N 3
ATOM 4326 C CA . ASP B 1 32 ? -10.294 -24.060 -28.238 1.00 0.00 32 ASP B CA 3
ATOM 4327 C C . ASP B 1 32 ? -11.388 -24.524 -29.200 1.00 0.00 32 ASP B C 3
ATOM 4328 O O . ASP B 1 32 ? -11.359 -24.230 -30.378 1.00 0.00 32 ASP B O 3
ATOM 4337 N N . PHE B 1 33 ? -12.364 -25.238 -28.705 1.00 0.00 33 PHE B N 3
ATOM 4338 C CA . PHE B 1 33 ? -13.464 -25.704 -29.592 1.00 0.00 33 PHE B CA 3
ATOM 4339 C C . PHE B 1 33 ? -14.135 -24.495 -30.246 1.00 0.00 33 PHE B C 3
ATOM 4340 O O . PHE B 1 33 ? -14.348 -24.460 -31.441 1.00 0.00 33 PHE B O 3
ATOM 4357 N N . ALA B 1 34 ? -14.457 -23.496 -29.469 1.00 0.00 34 ALA B N 3
ATOM 4358 C CA . ALA B 1 34 ? -15.099 -22.283 -30.046 1.00 0.00 34 ALA B CA 3
ATOM 4359 C C . ALA B 1 34 ? -14.183 -21.678 -31.112 1.00 0.00 34 ALA B C 3
ATOM 4360 O O . ALA B 1 34 ? -14.631 -21.184 -32.127 1.00 0.00 34 ALA B O 3
ATOM 4367 N N . VAL B 1 35 ? -12.898 -21.722 -30.885 1.00 0.00 35 VAL B N 3
ATOM 4368 C CA . VAL B 1 35 ? -11.940 -21.163 -31.872 1.00 0.00 35 VAL B CA 3
ATOM 4369 C C . VAL B 1 35 ? -11.813 -22.107 -33.071 1.00 0.00 35 VAL B C 3
ATOM 4370 O O . VAL B 1 35 ? -11.946 -21.705 -34.210 1.00 0.00 35 VAL B O 3
ATOM 4377 N N . GLU B 1 36 ? -11.558 -23.363 -32.821 1.00 0.00 36 GLU B N 3
ATOM 4378 C CA . GLU B 1 36 ? -11.422 -24.335 -33.941 1.00 0.00 36 GLU B CA 3
ATOM 4379 C C . GLU B 1 36 ? -12.710 -24.369 -34.768 1.00 0.00 36 GLU B C 3
ATOM 4380 O O . GLU B 1 36 ? -12.682 -24.520 -35.971 1.00 0.00 36 GLU B O 3
ATOM 4392 N N . TYR B 1 37 ? -13.838 -24.229 -34.129 1.00 0.00 37 TYR B N 3
ATOM 4393 C CA . TYR B 1 37 ? -15.127 -24.252 -34.876 1.00 0.00 37 TYR B CA 3
ATOM 4394 C C . TYR B 1 37 ? -15.181 -23.086 -35.870 1.00 0.00 37 TYR B C 3
ATOM 4395 O O . TYR B 1 37 ? -15.058 -23.268 -37.065 1.00 0.00 37 TYR B O 3
ATOM 4413 N N . PHE B 1 38 ? -15.369 -21.889 -35.383 1.00 0.00 38 PHE B N 3
ATOM 4414 C CA . PHE B 1 38 ? -15.434 -20.712 -36.296 1.00 0.00 38 PHE B CA 3
ATOM 4415 C C . PHE B 1 38 ? -14.216 -20.685 -37.225 1.00 0.00 38 PHE B C 3
ATOM 4416 O O . PHE B 1 38 ? -14.337 -20.471 -38.415 1.00 0.00 38 PHE B O 3
ATOM 4433 N N . THR B 1 39 ? -13.043 -20.903 -36.693 1.00 0.00 39 THR B N 3
ATOM 4434 C CA . THR B 1 39 ? -11.823 -20.892 -37.552 1.00 0.00 39 THR B CA 3
ATOM 4435 C C . THR B 1 39 ? -12.006 -21.849 -38.737 1.00 0.00 39 THR B C 3
ATOM 4436 O O . THR B 1 39 ? -11.445 -21.653 -39.797 1.00 0.00 39 THR B O 3
ATOM 4444 N N . ARG B 1 40 ? -12.793 -22.877 -38.566 1.00 0.00 40 ARG B N 3
ATOM 4445 C CA . ARG B 1 40 ? -13.016 -23.839 -39.684 1.00 0.00 40 ARG B CA 3
ATOM 4446 C C . ARG B 1 40 ? -14.091 -23.300 -40.630 1.00 0.00 40 ARG B C 3
ATOM 4447 O O . ARG B 1 40 ? -14.076 -23.562 -41.816 1.00 0.00 40 ARG B O 3
ATOM 4468 N N . LEU B 1 41 ? -15.025 -22.549 -40.113 1.00 0.00 41 LEU B N 3
ATOM 4469 C CA . LEU B 1 41 ? -16.100 -21.992 -40.984 1.00 0.00 41 LEU B CA 3
ATOM 4470 C C . LEU B 1 41 ? -15.489 -21.114 -42.078 1.00 0.00 41 LEU B C 3
ATOM 4471 O O . LEU B 1 41 ? -15.959 -21.083 -43.198 1.00 0.00 41 LEU B O 3
ATOM 4481 N N . ARG B 1 42 ? -14.443 -20.399 -41.763 1.00 0.00 42 ARG B N 3
ATOM 4482 C CA . ARG B 1 42 ? -13.801 -19.524 -42.786 1.00 0.00 42 ARG B CA 3
ATOM 4483 C C . ARG B 1 42 ? -13.493 -20.329 -44.052 1.00 0.00 42 ARG B C 3
ATOM 4484 O O . ARG B 1 42 ? -13.629 -19.843 -45.158 1.00 0.00 42 ARG B O 3
ATOM 4505 N N . GLU B 1 43 ? -13.081 -21.557 -43.898 1.00 0.00 43 GLU B N 3
ATOM 4506 C CA . GLU B 1 43 ? -12.767 -22.393 -45.091 1.00 0.00 43 GLU B CA 3
ATOM 4507 C C . GLU B 1 43 ? -14.055 -22.955 -45.699 1.00 0.00 43 GLU B C 3
ATOM 4508 O O . GLU B 1 43 ? -14.083 -23.371 -46.839 1.00 0.00 43 GLU B O 3
ATOM 4520 N N . ALA B 1 44 ? -15.123 -22.971 -44.946 1.00 0.00 44 ALA B N 3
ATOM 4521 C CA . ALA B 1 44 ? -16.406 -23.508 -45.485 1.00 0.00 44 ALA B CA 3
ATOM 4522 C C . ALA B 1 44 ? -16.910 -22.632 -46.629 1.00 0.00 44 ALA B C 3
ATOM 4523 O O . ALA B 1 44 ? -16.882 -23.014 -47.782 1.00 0.00 44 ALA B O 3
ATOM 4530 N N . ARG B 1 45 ? -17.387 -21.458 -46.311 1.00 0.00 45 ARG B N 3
ATOM 4531 C CA . ARG B 1 45 ? -17.911 -20.552 -47.370 1.00 0.00 45 ARG B CA 3
ATOM 4532 C C . ARG B 1 45 ? -16.903 -20.425 -48.518 1.00 0.00 45 ARG B C 3
ATOM 4533 O O . ARG B 1 45 ? -15.825 -19.888 -48.354 1.00 0.00 45 ARG B O 3
ATOM 4554 N N . ARG B 1 46 ? -17.245 -20.918 -49.677 1.00 0.00 46 ARG B N 3
ATOM 4555 C CA . ARG B 1 46 ? -16.306 -20.827 -50.832 1.00 0.00 46 ARG B CA 3
ATOM 4556 C C . ARG B 1 46 ? -14.944 -21.416 -50.455 1.00 0.00 46 ARG B C 3
ATOM 4557 O O . ARG B 1 46 ? -14.803 -22.626 -50.528 1.00 0.00 46 ARG B O 3
ATOM 4579 N N . LEU C 2 1 ? -31.421 -0.256 -29.389 1.00 0.00 1 LEU C N 3
ATOM 4580 C CA . LEU C 2 1 ? -31.624 -1.042 -28.137 1.00 0.00 1 LEU C CA 3
ATOM 4581 C C . LEU C 2 1 ? -30.692 -2.257 -28.117 1.00 0.00 1 LEU C C 3
ATOM 4582 O O . LEU C 2 1 ? -30.014 -2.546 -29.083 1.00 0.00 1 LEU C O 3
ATOM 4594 N N . LEU C 2 2 ? -30.651 -2.969 -27.024 1.00 0.00 2 LEU C N 3
ATOM 4595 C CA . LEU C 2 2 ? -29.760 -4.162 -26.945 1.00 0.00 2 LEU C CA 3
ATOM 4596 C C . LEU C 2 2 ? -29.985 -4.910 -25.627 1.00 0.00 2 LEU C C 3
ATOM 4597 O O . LEU C 2 2 ? -29.951 -6.123 -25.577 1.00 0.00 2 LEU C O 3
ATOM 4607 N N . ILE C 2 3 ? -30.212 -4.193 -24.559 1.00 0.00 3 ILE C N 3
ATOM 4608 C CA . ILE C 2 3 ? -30.437 -4.863 -23.245 1.00 0.00 3 ILE C CA 3
ATOM 4609 C C . ILE C 2 3 ? -31.704 -5.718 -23.295 1.00 0.00 3 ILE C C 3
ATOM 4610 O O . ILE C 2 3 ? -31.825 -6.710 -22.604 1.00 0.00 3 ILE C O 3
ATOM 4618 N N . GLU C 2 4 ? -32.653 -5.341 -24.108 1.00 0.00 4 GLU C N 3
ATOM 4619 C CA . GLU C 2 4 ? -33.913 -6.130 -24.202 1.00 0.00 4 GLU C CA 3
ATOM 4620 C C . GLU C 2 4 ? -33.831 -7.129 -25.361 1.00 0.00 4 GLU C C 3
ATOM 4621 O O . GLU C 2 4 ? -34.561 -8.099 -25.407 1.00 0.00 4 GLU C O 3
ATOM 4633 N N . THR C 2 5 ? -32.952 -6.898 -26.296 1.00 0.00 5 THR C N 3
ATOM 4634 C CA . THR C 2 5 ? -32.830 -7.834 -27.450 1.00 0.00 5 THR C CA 3
ATOM 4635 C C . THR C 2 5 ? -31.669 -8.807 -27.229 1.00 0.00 5 THR C C 3
ATOM 4636 O O . THR C 2 5 ? -31.599 -9.853 -27.843 1.00 0.00 5 THR C O 3
ATOM 4644 N N . ALA C 2 6 ? -30.754 -8.473 -26.360 1.00 0.00 6 ALA C N 3
ATOM 4645 C CA . ALA C 2 6 ? -29.598 -9.381 -26.107 1.00 0.00 6 ALA C CA 3
ATOM 4646 C C . ALA C 2 6 ? -30.023 -10.553 -25.218 1.00 0.00 6 ALA C C 3
ATOM 4647 O O . ALA C 2 6 ? -29.906 -11.703 -25.592 1.00 0.00 6 ALA C O 3
ATOM 4654 N N . SER C 2 7 ? -30.509 -10.272 -24.041 1.00 0.00 7 SER C N 3
ATOM 4655 C CA . SER C 2 7 ? -30.935 -11.370 -23.126 1.00 0.00 7 SER C CA 3
ATOM 4656 C C . SER C 2 7 ? -32.079 -12.175 -23.749 1.00 0.00 7 SER C C 3
ATOM 4657 O O . SER C 2 7 ? -32.163 -13.376 -23.587 1.00 0.00 7 SER C O 3
ATOM 4665 N N . SER C 2 8 ? -32.963 -11.526 -24.457 1.00 0.00 8 SER C N 3
ATOM 4666 C CA . SER C 2 8 ? -34.099 -12.263 -25.083 1.00 0.00 8 SER C CA 3
ATOM 4667 C C . SER C 2 8 ? -33.581 -13.236 -26.146 1.00 0.00 8 SER C C 3
ATOM 4668 O O . SER C 2 8 ? -34.030 -14.360 -26.243 1.00 0.00 8 SER C O 3
ATOM 4676 N N . LEU C 2 9 ? -32.638 -12.813 -26.944 1.00 0.00 9 LEU C N 3
ATOM 4677 C CA . LEU C 2 9 ? -32.093 -13.715 -27.999 1.00 0.00 9 LEU C CA 3
ATOM 4678 C C . LEU C 2 9 ? -31.271 -14.839 -27.362 1.00 0.00 9 LEU C C 3
ATOM 4679 O O . LEU C 2 9 ? -31.439 -16.001 -27.677 1.00 0.00 9 LEU C O 3
ATOM 4689 N N . VAL C 2 10 ? -30.381 -14.502 -26.468 1.00 0.00 10 VAL C N 3
ATOM 4690 C CA . VAL C 2 10 ? -29.546 -15.550 -25.811 1.00 0.00 10 VAL C CA 3
ATOM 4691 C C . VAL C 2 10 ? -30.437 -16.566 -25.092 1.00 0.00 10 VAL C C 3
ATOM 4692 O O . VAL C 2 10 ? -30.368 -17.753 -25.341 1.00 0.00 10 VAL C O 3
ATOM 4699 N N . LYS C 2 11 ? -31.269 -16.109 -24.198 1.00 0.00 11 LYS C N 3
ATOM 4700 C CA . LYS C 2 11 ? -32.162 -17.046 -23.458 1.00 0.00 11 LYS C CA 3
ATOM 4701 C C . LYS C 2 11 ? -32.933 -17.937 -24.437 1.00 0.00 11 LYS C C 3
ATOM 4702 O O . LYS C 2 11 ? -33.118 -19.115 -24.204 1.00 0.00 11 LYS C O 3
ATOM 4721 N N . ASN C 2 12 ? -33.386 -17.385 -25.530 1.00 0.00 12 ASN C N 3
ATOM 4722 C CA . ASN C 2 12 ? -34.146 -18.203 -26.519 1.00 0.00 12 ASN C CA 3
ATOM 4723 C C . ASN C 2 12 ? -33.239 -19.271 -27.137 1.00 0.00 12 ASN C C 3
ATOM 4724 O O . ASN C 2 12 ? -33.690 -20.328 -27.530 1.00 0.00 12 ASN C O 3
ATOM 4733 N N . ALA C 2 13 ? -31.966 -19.003 -27.230 1.00 0.00 13 ALA C N 3
ATOM 4734 C CA . ALA C 2 13 ? -31.036 -20.005 -27.825 1.00 0.00 13 ALA C CA 3
ATOM 4735 C C . ALA C 2 13 ? -30.691 -21.088 -26.798 1.00 0.00 13 ALA C C 3
ATOM 4736 O O . ALA C 2 13 ? -30.374 -22.208 -27.147 1.00 0.00 13 ALA C O 3
ATOM 4743 N N . ILE C 2 14 ? -30.749 -20.763 -25.535 1.00 0.00 14 ILE C N 3
ATOM 4744 C CA . ILE C 2 14 ? -30.424 -21.775 -24.489 1.00 0.00 14 ILE C CA 3
ATOM 4745 C C . ILE C 2 14 ? -31.680 -22.554 -24.086 1.00 0.00 14 ILE C C 3
ATOM 4746 O O . ILE C 2 14 ? -31.601 -23.614 -23.499 1.00 0.00 14 ILE C O 3
ATOM 4754 N N . GLN C 2 15 ? -32.840 -22.039 -24.393 1.00 0.00 15 GLN C N 3
ATOM 4755 C CA . GLN C 2 15 ? -34.095 -22.756 -24.023 1.00 0.00 15 GLN C CA 3
ATOM 4756 C C . GLN C 2 15 ? -34.575 -23.626 -25.189 1.00 0.00 15 GLN C C 3
ATOM 4757 O O . GLN C 2 15 ? -34.353 -24.820 -25.216 1.00 0.00 15 GLN C O 3
ATOM 4769 N N . LEU C 2 16 ? -35.234 -23.037 -26.151 1.00 0.00 16 LEU C N 3
ATOM 4770 C CA . LEU C 2 16 ? -35.732 -23.830 -27.313 1.00 0.00 16 LEU C CA 3
ATOM 4771 C C . LEU C 2 16 ? -36.538 -25.036 -26.822 1.00 0.00 16 LEU C C 3
ATOM 4772 O O . LEU C 2 16 ? -36.983 -25.079 -25.692 1.00 0.00 16 LEU C O 3
ATOM 4782 N N . SER C 2 17 ? -36.731 -26.016 -27.662 1.00 0.00 17 SER C N 3
ATOM 4783 C CA . SER C 2 17 ? -37.511 -27.215 -27.239 1.00 0.00 17 SER C CA 3
ATOM 4784 C C . SER C 2 17 ? -36.607 -28.222 -26.513 1.00 0.00 17 SER C C 3
ATOM 4785 O O . SER C 2 17 ? -37.035 -29.301 -26.155 1.00 0.00 17 SER C O 3
ATOM 4793 N N . ILE C 2 18 ? -35.365 -27.882 -26.289 1.00 0.00 18 ILE C N 3
ATOM 4794 C CA . ILE C 2 18 ? -34.452 -28.827 -25.584 1.00 0.00 18 ILE C CA 3
ATOM 4795 C C . ILE C 2 18 ? -34.670 -28.740 -24.071 1.00 0.00 18 ILE C C 3
ATOM 4796 O O . ILE C 2 18 ? -34.768 -29.741 -23.390 1.00 0.00 18 ILE C O 3
ATOM 4804 N N . GLU C 2 19 ? -34.746 -27.550 -23.542 1.00 0.00 19 GLU C N 3
ATOM 4805 C CA . GLU C 2 19 ? -34.957 -27.398 -22.074 1.00 0.00 19 GLU C CA 3
ATOM 4806 C C . GLU C 2 19 ? -36.434 -27.126 -21.776 1.00 0.00 19 GLU C C 3
ATOM 4807 O O . GLU C 2 19 ? -36.769 -26.382 -20.875 1.00 0.00 19 GLU C O 3
ATOM 4819 N N . GLN C 2 20 ? -37.320 -27.722 -22.526 1.00 0.00 20 GLN C N 3
ATOM 4820 C CA . GLN C 2 20 ? -38.775 -27.497 -22.285 1.00 0.00 20 GLN C CA 3
ATOM 4821 C C . GLN C 2 20 ? -39.556 -28.795 -22.506 1.00 0.00 20 GLN C C 3
ATOM 4822 O O . GLN C 2 20 ? -40.444 -29.133 -21.748 1.00 0.00 20 GLN C O 3
ATOM 4834 N N . LEU C 2 21 ? -39.232 -29.524 -23.539 1.00 0.00 21 LEU C N 3
ATOM 4835 C CA . LEU C 2 21 ? -39.957 -30.799 -23.808 1.00 0.00 21 LEU C CA 3
ATOM 4836 C C . LEU C 2 21 ? -39.422 -31.911 -22.902 1.00 0.00 21 LEU C C 3
ATOM 4837 O O . LEU C 2 21 ? -40.171 -32.605 -22.245 1.00 0.00 21 LEU C O 3
ATOM 4847 N N . VAL C 2 22 ? -38.128 -32.085 -22.862 1.00 0.00 22 VAL C N 3
ATOM 4848 C CA . VAL C 2 22 ? -37.546 -33.152 -21.999 1.00 0.00 22 VAL C CA 3
ATOM 4849 C C . VAL C 2 22 ? -37.684 -32.773 -20.522 1.00 0.00 22 VAL C C 3
ATOM 4850 O O . VAL C 2 22 ? -38.680 -33.151 -19.924 1.00 0.00 22 VAL C O 3
ATOM 4858 N N . HIS A 1 1 ? -29.795 -46.138 -14.920 1.00 0.00 1 HIS A N 4
ATOM 4859 C CA . HIS A 1 1 ? -28.310 -46.126 -14.773 1.00 0.00 1 HIS A CA 4
ATOM 4860 C C . HIS A 1 1 ? -27.883 -45.036 -13.784 1.00 0.00 1 HIS A C 4
ATOM 4861 O O . HIS A 1 1 ? -27.017 -44.232 -14.068 1.00 0.00 1 HIS A O 4
ATOM 4877 N N . MET A 1 2 ? -28.483 -45.005 -12.625 1.00 0.00 2 MET A N 4
ATOM 4878 C CA . MET A 1 2 ? -28.111 -43.971 -11.614 1.00 0.00 2 MET A CA 4
ATOM 4879 C C . MET A 1 2 ? -28.242 -42.567 -12.212 1.00 0.00 2 MET A C 4
ATOM 4880 O O . MET A 1 2 ? -28.472 -42.402 -13.393 1.00 0.00 2 MET A O 4
ATOM 4894 N N . GLY A 1 3 ? -28.096 -41.552 -11.401 1.00 0.00 3 GLY A N 4
ATOM 4895 C CA . GLY A 1 3 ? -28.212 -40.160 -11.919 1.00 0.00 3 GLY A CA 4
ATOM 4896 C C . GLY A 1 3 ? -27.087 -39.888 -12.919 1.00 0.00 3 GLY A C 4
ATOM 4897 O O . GLY A 1 3 ? -25.996 -40.409 -12.798 1.00 0.00 3 GLY A O 4
ATOM 4901 N N . HIS A 1 4 ? -27.343 -39.073 -13.905 1.00 0.00 4 HIS A N 4
ATOM 4902 C CA . HIS A 1 4 ? -26.288 -38.765 -14.913 1.00 0.00 4 HIS A CA 4
ATOM 4903 C C . HIS A 1 4 ? -26.429 -37.320 -15.395 1.00 0.00 4 HIS A C 4
ATOM 4904 O O . HIS A 1 4 ? -27.450 -36.931 -15.926 1.00 0.00 4 HIS A O 4
ATOM 4918 N N . ILE A 1 5 ? -25.414 -36.521 -15.215 1.00 0.00 5 ILE A N 4
ATOM 4919 C CA . ILE A 1 5 ? -25.499 -35.103 -15.663 1.00 0.00 5 ILE A CA 4
ATOM 4920 C C . ILE A 1 5 ? -24.146 -34.631 -16.205 1.00 0.00 5 ILE A C 4
ATOM 4921 O O . ILE A 1 5 ? -23.195 -34.461 -15.466 1.00 0.00 5 ILE A O 4
ATOM 4929 N N . GLN A 1 6 ? -24.056 -34.414 -17.488 1.00 0.00 6 GLN A N 4
ATOM 4930 C CA . GLN A 1 6 ? -22.770 -33.948 -18.077 1.00 0.00 6 GLN A CA 4
ATOM 4931 C C . GLN A 1 6 ? -22.992 -32.645 -18.851 1.00 0.00 6 GLN A C 4
ATOM 4932 O O . GLN A 1 6 ? -22.408 -32.421 -19.893 1.00 0.00 6 GLN A O 4
ATOM 4944 N N . ILE A 1 7 ? -23.837 -31.786 -18.348 1.00 0.00 7 ILE A N 4
ATOM 4945 C CA . ILE A 1 7 ? -24.108 -30.501 -19.045 1.00 0.00 7 ILE A CA 4
ATOM 4946 C C . ILE A 1 7 ? -23.444 -29.336 -18.294 1.00 0.00 7 ILE A C 4
ATOM 4947 O O . ILE A 1 7 ? -24.026 -28.776 -17.387 1.00 0.00 7 ILE A O 4
ATOM 4955 N N . PRO A 1 8 ? -22.241 -29.003 -18.699 1.00 0.00 8 PRO A N 4
ATOM 4956 C CA . PRO A 1 8 ? -21.505 -27.890 -18.047 1.00 0.00 8 PRO A CA 4
ATOM 4957 C C . PRO A 1 8 ? -22.104 -26.535 -18.457 1.00 0.00 8 PRO A C 4
ATOM 4958 O O . PRO A 1 8 ? -22.009 -26.144 -19.604 1.00 0.00 8 PRO A O 4
ATOM 4969 N N . PRO A 1 9 ? -22.706 -25.858 -17.507 1.00 0.00 9 PRO A N 4
ATOM 4970 C CA . PRO A 1 9 ? -23.319 -24.538 -17.795 1.00 0.00 9 PRO A CA 4
ATOM 4971 C C . PRO A 1 9 ? -22.241 -23.454 -17.904 1.00 0.00 9 PRO A C 4
ATOM 4972 O O . PRO A 1 9 ? -21.135 -23.615 -17.427 1.00 0.00 9 PRO A O 4
ATOM 4983 N N . GLY A 1 10 ? -22.556 -22.349 -18.526 1.00 0.00 10 GLY A N 4
ATOM 4984 C CA . GLY A 1 10 ? -21.552 -21.255 -18.661 1.00 0.00 10 GLY A CA 4
ATOM 4985 C C . GLY A 1 10 ? -21.579 -20.705 -20.089 1.00 0.00 10 GLY A C 4
ATOM 4986 O O . GLY A 1 10 ? -21.223 -19.569 -20.333 1.00 0.00 10 GLY A O 4
ATOM 4990 N N . LEU A 1 11 ? -21.998 -21.501 -21.033 1.00 0.00 11 LEU A N 4
ATOM 4991 C CA . LEU A 1 11 ? -22.047 -21.028 -22.448 1.00 0.00 11 LEU A CA 4
ATOM 4992 C C . LEU A 1 11 ? -22.945 -19.792 -22.571 1.00 0.00 11 LEU A C 4
ATOM 4993 O O . LEU A 1 11 ? -22.771 -18.974 -23.453 1.00 0.00 11 LEU A O 4
ATOM 5003 N N . THR A 1 12 ? -23.906 -19.653 -21.700 1.00 0.00 12 THR A N 4
ATOM 5004 C CA . THR A 1 12 ? -24.818 -18.473 -21.774 1.00 0.00 12 THR A CA 4
ATOM 5005 C C . THR A 1 12 ? -24.067 -17.185 -21.428 1.00 0.00 12 THR A C 4
ATOM 5006 O O . THR A 1 12 ? -24.387 -16.119 -21.917 1.00 0.00 12 THR A O 4
ATOM 5014 N N . GLU A 1 13 ? -23.077 -17.269 -20.584 1.00 0.00 13 GLU A N 4
ATOM 5015 C CA . GLU A 1 13 ? -22.315 -16.044 -20.205 1.00 0.00 13 GLU A CA 4
ATOM 5016 C C . GLU A 1 13 ? -21.348 -15.646 -21.324 1.00 0.00 13 GLU A C 4
ATOM 5017 O O . GLU A 1 13 ? -21.172 -14.480 -21.620 1.00 0.00 13 GLU A O 4
ATOM 5029 N N . LEU A 1 14 ? -20.715 -16.603 -21.946 1.00 0.00 14 LEU A N 4
ATOM 5030 C CA . LEU A 1 14 ? -19.756 -16.274 -23.041 1.00 0.00 14 LEU A CA 4
ATOM 5031 C C . LEU A 1 14 ? -20.508 -15.789 -24.286 1.00 0.00 14 LEU A C 4
ATOM 5032 O O . LEU A 1 14 ? -20.054 -14.910 -24.992 1.00 0.00 14 LEU A O 4
ATOM 5042 N N . LEU A 1 15 ? -21.650 -16.357 -24.564 1.00 0.00 15 LEU A N 4
ATOM 5043 C CA . LEU A 1 15 ? -22.421 -15.928 -25.768 1.00 0.00 15 LEU A CA 4
ATOM 5044 C C . LEU A 1 15 ? -22.897 -14.481 -25.615 1.00 0.00 15 LEU A C 4
ATOM 5045 O O . LEU A 1 15 ? -22.597 -13.631 -26.431 1.00 0.00 15 LEU A O 4
ATOM 5055 N N . GLN A 1 16 ? -23.639 -14.191 -24.579 1.00 0.00 16 GLN A N 4
ATOM 5056 C CA . GLN A 1 16 ? -24.134 -12.795 -24.380 1.00 0.00 16 GLN A CA 4
ATOM 5057 C C . GLN A 1 16 ? -22.973 -11.800 -24.489 1.00 0.00 16 GLN A C 4
ATOM 5058 O O . GLN A 1 16 ? -23.132 -10.700 -24.980 1.00 0.00 16 GLN A O 4
ATOM 5070 N N . GLY A 1 17 ? -21.807 -12.180 -24.041 1.00 0.00 17 GLY A N 4
ATOM 5071 C CA . GLY A 1 17 ? -20.642 -11.256 -24.129 1.00 0.00 17 GLY A CA 4
ATOM 5072 C C . GLY A 1 17 ? -20.340 -10.964 -25.600 1.00 0.00 17 GLY A C 4
ATOM 5073 O O . GLY A 1 17 ? -20.207 -9.826 -26.003 1.00 0.00 17 GLY A O 4
ATOM 5077 N N . TYR A 1 18 ? -20.234 -11.985 -26.407 1.00 0.00 18 TYR A N 4
ATOM 5078 C CA . TYR A 1 18 ? -19.945 -11.770 -27.854 1.00 0.00 18 TYR A CA 4
ATOM 5079 C C . TYR A 1 18 ? -20.999 -10.845 -28.470 1.00 0.00 18 TYR A C 4
ATOM 5080 O O . TYR A 1 18 ? -20.692 -9.973 -29.257 1.00 0.00 18 TYR A O 4
ATOM 5098 N N . THR A 1 19 ? -22.240 -11.034 -28.118 1.00 0.00 19 THR A N 4
ATOM 5099 C CA . THR A 1 19 ? -23.320 -10.174 -28.681 1.00 0.00 19 THR A CA 4
ATOM 5100 C C . THR A 1 19 ? -23.098 -8.707 -28.294 1.00 0.00 19 THR A C 4
ATOM 5101 O O . THR A 1 19 ? -23.348 -7.807 -29.071 1.00 0.00 19 THR A O 4
ATOM 5109 N N . VAL A 1 20 ? -22.635 -8.461 -27.099 1.00 0.00 20 VAL A N 4
ATOM 5110 C CA . VAL A 1 20 ? -22.405 -7.051 -26.664 1.00 0.00 20 VAL A CA 4
ATOM 5111 C C . VAL A 1 20 ? -21.233 -6.437 -27.437 1.00 0.00 20 VAL A C 4
ATOM 5112 O O . VAL A 1 20 ? -21.121 -5.232 -27.556 1.00 0.00 20 VAL A O 4
ATOM 5119 N N . GLU A 1 21 ? -20.366 -7.252 -27.970 1.00 0.00 21 GLU A N 4
ATOM 5120 C CA . GLU A 1 21 ? -19.205 -6.702 -28.743 1.00 0.00 21 GLU A CA 4
ATOM 5121 C C . GLU A 1 21 ? -19.623 -6.523 -30.196 1.00 0.00 21 GLU A C 4
ATOM 5122 O O . GLU A 1 21 ? -19.410 -5.489 -30.799 1.00 0.00 21 GLU A O 4
ATOM 5134 N N . VAL A 1 22 ? -20.220 -7.534 -30.759 1.00 0.00 22 VAL A N 4
ATOM 5135 C CA . VAL A 1 22 ? -20.669 -7.459 -32.175 1.00 0.00 22 VAL A CA 4
ATOM 5136 C C . VAL A 1 22 ? -21.457 -6.164 -32.417 1.00 0.00 22 VAL A C 4
ATOM 5137 O O . VAL A 1 22 ? -21.436 -5.607 -33.496 1.00 0.00 22 VAL A O 4
ATOM 5144 N N . LEU A 1 23 ? -22.151 -5.686 -31.422 1.00 0.00 23 LEU A N 4
ATOM 5145 C CA . LEU A 1 23 ? -22.937 -4.432 -31.598 1.00 0.00 23 LEU A CA 4
ATOM 5146 C C . LEU A 1 23 ? -22.048 -3.211 -31.340 1.00 0.00 23 LEU A C 4
ATOM 5147 O O . LEU A 1 23 ? -22.129 -2.215 -32.032 1.00 0.00 23 LEU A O 4
ATOM 5157 N N . ARG A 1 24 ? -21.199 -3.279 -30.350 1.00 0.00 24 ARG A N 4
ATOM 5158 C CA . ARG A 1 24 ? -20.306 -2.121 -30.052 1.00 0.00 24 ARG A CA 4
ATOM 5159 C C . ARG A 1 24 ? -19.183 -2.036 -31.089 1.00 0.00 24 ARG A C 4
ATOM 5160 O O . ARG A 1 24 ? -18.962 -1.006 -31.696 1.00 0.00 24 ARG A O 4
ATOM 5181 N N . GLN A 1 25 ? -18.472 -3.109 -31.297 1.00 0.00 25 GLN A N 4
ATOM 5182 C CA . GLN A 1 25 ? -17.362 -3.091 -32.293 1.00 0.00 25 GLN A CA 4
ATOM 5183 C C . GLN A 1 25 ? -17.919 -3.094 -33.722 1.00 0.00 25 GLN A C 4
ATOM 5184 O O . GLN A 1 25 ? -17.229 -2.737 -34.656 1.00 0.00 25 GLN A O 4
ATOM 5196 N N . GLN A 1 26 ? -19.160 -3.498 -33.888 1.00 0.00 26 GLN A N 4
ATOM 5197 C CA . GLN A 1 26 ? -19.803 -3.541 -35.249 1.00 0.00 26 GLN A CA 4
ATOM 5198 C C . GLN A 1 26 ? -18.806 -3.964 -36.342 1.00 0.00 26 GLN A C 4
ATOM 5199 O O . GLN A 1 26 ? -18.542 -3.215 -37.262 1.00 0.00 26 GLN A O 4
ATOM 5211 N N . PRO A 1 27 ? -18.283 -5.159 -36.207 1.00 0.00 27 PRO A N 4
ATOM 5212 C CA . PRO A 1 27 ? -17.307 -5.675 -37.201 1.00 0.00 27 PRO A CA 4
ATOM 5213 C C . PRO A 1 27 ? -18.008 -5.993 -38.529 1.00 0.00 27 PRO A C 4
ATOM 5214 O O . PRO A 1 27 ? -19.192 -6.264 -38.552 1.00 0.00 27 PRO A O 4
ATOM 5225 N N . PRO A 1 28 ? -17.249 -5.953 -39.598 1.00 0.00 28 PRO A N 4
ATOM 5226 C CA . PRO A 1 28 ? -17.815 -6.245 -40.937 1.00 0.00 28 PRO A CA 4
ATOM 5227 C C . PRO A 1 28 ? -18.101 -7.744 -41.080 1.00 0.00 28 PRO A C 4
ATOM 5228 O O . PRO A 1 28 ? -19.126 -8.143 -41.592 1.00 0.00 28 PRO A O 4
ATOM 5239 N N . ASP A 1 29 ? -17.200 -8.575 -40.627 1.00 0.00 29 ASP A N 4
ATOM 5240 C CA . ASP A 1 29 ? -17.420 -10.046 -40.734 1.00 0.00 29 ASP A CA 4
ATOM 5241 C C . ASP A 1 29 ? -17.574 -10.659 -39.339 1.00 0.00 29 ASP A C 4
ATOM 5242 O O . ASP A 1 29 ? -16.707 -10.532 -38.497 1.00 0.00 29 ASP A O 4
ATOM 5251 N N . LEU A 1 30 ? -18.670 -11.323 -39.086 1.00 0.00 30 LEU A N 4
ATOM 5252 C CA . LEU A 1 30 ? -18.874 -11.942 -37.745 1.00 0.00 30 LEU A CA 4
ATOM 5253 C C . LEU A 1 30 ? -18.021 -13.205 -37.611 1.00 0.00 30 LEU A C 4
ATOM 5254 O O . LEU A 1 30 ? -17.340 -13.403 -36.624 1.00 0.00 30 LEU A O 4
ATOM 5264 N N . VAL A 1 31 ? -18.045 -14.060 -38.599 1.00 0.00 31 VAL A N 4
ATOM 5265 C CA . VAL A 1 31 ? -17.227 -15.309 -38.528 1.00 0.00 31 VAL A CA 4
ATOM 5266 C C . VAL A 1 31 ? -15.788 -14.964 -38.153 1.00 0.00 31 VAL A C 4
ATOM 5267 O O . VAL A 1 31 ? -15.275 -15.387 -37.135 1.00 0.00 31 VAL A O 4
ATOM 5274 N N . ASP A 1 32 ? -15.140 -14.188 -38.973 1.00 0.00 32 ASP A N 4
ATOM 5275 C CA . ASP A 1 32 ? -13.739 -13.793 -38.681 1.00 0.00 32 ASP A CA 4
ATOM 5276 C C . ASP A 1 32 ? -13.675 -13.066 -37.338 1.00 0.00 32 ASP A C 4
ATOM 5277 O O . ASP A 1 32 ? -12.765 -13.259 -36.557 1.00 0.00 32 ASP A O 4
ATOM 5286 N N . PHE A 1 33 ? -14.643 -12.236 -37.056 1.00 0.00 33 PHE A N 4
ATOM 5287 C CA . PHE A 1 33 ? -14.641 -11.509 -35.758 1.00 0.00 33 PHE A CA 4
ATOM 5288 C C . PHE A 1 33 ? -14.734 -12.515 -34.608 1.00 0.00 33 PHE A C 4
ATOM 5289 O O . PHE A 1 33 ? -14.002 -12.440 -33.641 1.00 0.00 33 PHE A O 4
ATOM 5306 N N . ALA A 1 34 ? -15.630 -13.459 -34.711 1.00 0.00 34 ALA A N 4
ATOM 5307 C CA . ALA A 1 34 ? -15.775 -14.477 -33.632 1.00 0.00 34 ALA A CA 4
ATOM 5308 C C . ALA A 1 34 ? -14.438 -15.182 -33.390 1.00 0.00 34 ALA A C 4
ATOM 5309 O O . ALA A 1 34 ? -14.056 -15.442 -32.266 1.00 0.00 34 ALA A O 4
ATOM 5316 N N . VAL A 1 35 ? -13.722 -15.495 -34.436 1.00 0.00 35 VAL A N 4
ATOM 5317 C CA . VAL A 1 35 ? -12.415 -16.181 -34.267 1.00 0.00 35 VAL A CA 4
ATOM 5318 C C . VAL A 1 35 ? -11.429 -15.265 -33.534 1.00 0.00 35 VAL A C 4
ATOM 5319 O O . VAL A 1 35 ? -10.723 -15.686 -32.640 1.00 0.00 35 VAL A O 4
ATOM 5326 N N . GLU A 1 36 ? -11.379 -14.016 -33.905 1.00 0.00 36 GLU A N 4
ATOM 5327 C CA . GLU A 1 36 ? -10.443 -13.074 -33.229 1.00 0.00 36 GLU A CA 4
ATOM 5328 C C . GLU A 1 36 ? -10.814 -12.934 -31.751 1.00 0.00 36 GLU A C 4
ATOM 5329 O O . GLU A 1 36 ? -9.962 -12.782 -30.897 1.00 0.00 36 GLU A O 4
ATOM 5341 N N . TYR A 1 37 ? -12.082 -12.979 -31.442 1.00 0.00 37 TYR A N 4
ATOM 5342 C CA . TYR A 1 37 ? -12.508 -12.845 -30.020 1.00 0.00 37 TYR A CA 4
ATOM 5343 C C . TYR A 1 37 ? -12.086 -14.081 -29.218 1.00 0.00 37 TYR A C 4
ATOM 5344 O O . TYR A 1 37 ? -11.339 -13.989 -28.266 1.00 0.00 37 TYR A O 4
ATOM 5362 N N . PHE A 1 38 ? -12.565 -15.236 -29.595 1.00 0.00 38 PHE A N 4
ATOM 5363 C CA . PHE A 1 38 ? -12.196 -16.475 -28.853 1.00 0.00 38 PHE A CA 4
ATOM 5364 C C . PHE A 1 38 ? -10.684 -16.711 -28.930 1.00 0.00 38 PHE A C 4
ATOM 5365 O O . PHE A 1 38 ? -10.033 -16.947 -27.931 1.00 0.00 38 PHE A O 4
ATOM 5382 N N . THR A 1 39 ? -10.120 -16.648 -30.105 1.00 0.00 39 THR A N 4
ATOM 5383 C CA . THR A 1 39 ? -8.649 -16.869 -30.239 1.00 0.00 39 THR A CA 4
ATOM 5384 C C . THR A 1 39 ? -7.887 -15.967 -29.263 1.00 0.00 39 THR A C 4
ATOM 5385 O O . THR A 1 39 ? -6.931 -16.380 -28.639 1.00 0.00 39 THR A O 4
ATOM 5393 N N . ARG A 1 40 ? -8.306 -14.738 -29.125 1.00 0.00 40 ARG A N 4
ATOM 5394 C CA . ARG A 1 40 ? -7.608 -13.815 -28.186 1.00 0.00 40 ARG A CA 4
ATOM 5395 C C . ARG A 1 40 ? -7.924 -14.204 -26.739 1.00 0.00 40 ARG A C 4
ATOM 5396 O O . ARG A 1 40 ? -7.125 -14.010 -25.844 1.00 0.00 40 ARG A O 4
ATOM 5417 N N . LEU A 1 41 ? -9.084 -14.753 -26.506 1.00 0.00 41 LEU A N 4
ATOM 5418 C CA . LEU A 1 41 ? -9.453 -15.157 -25.119 1.00 0.00 41 LEU A CA 4
ATOM 5419 C C . LEU A 1 41 ? -8.410 -16.126 -24.559 1.00 0.00 41 LEU A C 4
ATOM 5420 O O . LEU A 1 41 ? -8.028 -16.047 -23.408 1.00 0.00 41 LEU A O 4
ATOM 5430 N N . ARG A 1 42 ? -7.946 -17.043 -25.365 1.00 0.00 42 ARG A N 4
ATOM 5431 C CA . ARG A 1 42 ? -6.928 -18.018 -24.882 1.00 0.00 42 ARG A CA 4
ATOM 5432 C C . ARG A 1 42 ? -5.755 -17.285 -24.225 1.00 0.00 42 ARG A C 4
ATOM 5433 O O . ARG A 1 42 ? -5.103 -17.804 -23.340 1.00 0.00 42 ARG A O 4
ATOM 5454 N N . GLU A 1 43 ? -5.481 -16.082 -24.651 1.00 0.00 43 GLU A N 4
ATOM 5455 C CA . GLU A 1 43 ? -4.348 -15.320 -24.049 1.00 0.00 43 GLU A CA 4
ATOM 5456 C C . GLU A 1 43 ? -4.866 -14.194 -23.143 1.00 0.00 43 GLU A C 4
ATOM 5457 O O . GLU A 1 43 ? -4.097 -13.492 -22.519 1.00 0.00 43 GLU A O 4
ATOM 5469 N N . ALA A 1 44 ? -6.159 -14.012 -23.063 1.00 0.00 44 ALA A N 4
ATOM 5470 C CA . ALA A 1 44 ? -6.700 -12.928 -22.191 1.00 0.00 44 ALA A CA 4
ATOM 5471 C C . ALA A 1 44 ? -6.264 -13.145 -20.746 1.00 0.00 44 ALA A C 4
ATOM 5472 O O . ALA A 1 44 ? -5.387 -12.473 -20.241 1.00 0.00 44 ALA A O 4
ATOM 5479 N N . ARG A 1 45 ? -6.882 -14.078 -20.074 1.00 0.00 45 ARG A N 4
ATOM 5480 C CA . ARG A 1 45 ? -6.518 -14.339 -18.656 1.00 0.00 45 ARG A CA 4
ATOM 5481 C C . ARG A 1 45 ? -5.005 -14.533 -18.523 1.00 0.00 45 ARG A C 4
ATOM 5482 O O . ARG A 1 45 ? -4.285 -13.636 -18.130 1.00 0.00 45 ARG A O 4
ATOM 5503 N N . ARG A 1 46 ? -4.521 -15.697 -18.854 1.00 0.00 46 ARG A N 4
ATOM 5504 C CA . ARG A 1 46 ? -3.056 -15.953 -18.755 1.00 0.00 46 ARG A CA 4
ATOM 5505 C C . ARG A 1 46 ? -2.660 -17.107 -19.679 1.00 0.00 46 ARG A C 4
ATOM 5506 O O . ARG A 1 46 ? -3.374 -18.096 -19.700 1.00 0.00 46 ARG A O 4
ATOM 5528 N N . HIS B 1 1 ? -35.422 2.609 -43.947 1.00 0.00 1 HIS B N 4
ATOM 5529 C CA . HIS B 1 1 ? -34.502 3.174 -42.919 1.00 0.00 1 HIS B CA 4
ATOM 5530 C C . HIS B 1 1 ? -35.001 4.546 -42.458 1.00 0.00 1 HIS B C 4
ATOM 5531 O O . HIS B 1 1 ? -34.319 5.542 -42.592 1.00 0.00 1 HIS B O 4
ATOM 5547 N N . MET B 1 2 ? -36.186 4.606 -41.917 1.00 0.00 2 MET B N 4
ATOM 5548 C CA . MET B 1 2 ? -36.726 5.914 -41.449 1.00 0.00 2 MET B CA 4
ATOM 5549 C C . MET B 1 2 ? -36.380 6.130 -39.973 1.00 0.00 2 MET B C 4
ATOM 5550 O O . MET B 1 2 ? -35.827 7.145 -39.598 1.00 0.00 2 MET B O 4
ATOM 5564 N N . GLY B 1 3 ? -36.698 5.182 -39.135 1.00 0.00 3 GLY B N 4
ATOM 5565 C CA . GLY B 1 3 ? -36.385 5.333 -37.687 1.00 0.00 3 GLY B CA 4
ATOM 5566 C C . GLY B 1 3 ? -34.868 5.334 -37.490 1.00 0.00 3 GLY B C 4
ATOM 5567 O O . GLY B 1 3 ? -34.162 6.159 -38.036 1.00 0.00 3 GLY B O 4
ATOM 5571 N N . HIS B 1 4 ? -34.359 4.414 -36.715 1.00 0.00 4 HIS B N 4
ATOM 5572 C CA . HIS B 1 4 ? -32.887 4.363 -36.486 1.00 0.00 4 HIS B CA 4
ATOM 5573 C C . HIS B 1 4 ? -32.502 3.050 -35.799 1.00 0.00 4 HIS B C 4
ATOM 5574 O O . HIS B 1 4 ? -31.918 3.043 -34.733 1.00 0.00 4 HIS B O 4
ATOM 5588 N N . ILE B 1 5 ? -32.824 1.938 -36.401 1.00 0.00 5 ILE B N 4
ATOM 5589 C CA . ILE B 1 5 ? -32.474 0.628 -35.781 1.00 0.00 5 ILE B CA 4
ATOM 5590 C C . ILE B 1 5 ? -31.241 0.032 -36.470 1.00 0.00 5 ILE B C 4
ATOM 5591 O O . ILE B 1 5 ? -31.049 0.187 -37.659 1.00 0.00 5 ILE B O 4
ATOM 5599 N N . GLN B 1 6 ? -30.406 -0.646 -35.732 1.00 0.00 6 GLN B N 4
ATOM 5600 C CA . GLN B 1 6 ? -29.187 -1.247 -36.347 1.00 0.00 6 GLN B CA 4
ATOM 5601 C C . GLN B 1 6 ? -28.899 -2.618 -35.728 1.00 0.00 6 GLN B C 4
ATOM 5602 O O . GLN B 1 6 ? -27.919 -2.803 -35.035 1.00 0.00 6 GLN B O 4
ATOM 5614 N N . ILE B 1 7 ? -29.744 -3.581 -35.977 1.00 0.00 7 ILE B N 4
ATOM 5615 C CA . ILE B 1 7 ? -29.517 -4.939 -35.406 1.00 0.00 7 ILE B CA 4
ATOM 5616 C C . ILE B 1 7 ? -29.420 -5.975 -36.533 1.00 0.00 7 ILE B C 4
ATOM 5617 O O . ILE B 1 7 ? -30.426 -6.429 -37.040 1.00 0.00 7 ILE B O 4
ATOM 5625 N N . PRO B 1 8 ? -28.208 -6.316 -36.893 1.00 0.00 8 PRO B N 4
ATOM 5626 C CA . PRO B 1 8 ? -27.992 -7.308 -37.975 1.00 0.00 8 PRO B CA 4
ATOM 5627 C C . PRO B 1 8 ? -28.368 -8.717 -37.493 1.00 0.00 8 PRO B C 4
ATOM 5628 O O . PRO B 1 8 ? -27.717 -9.261 -36.624 1.00 0.00 8 PRO B O 4
ATOM 5639 N N . PRO B 1 9 ? -29.409 -9.268 -38.072 1.00 0.00 9 PRO B N 4
ATOM 5640 C CA . PRO B 1 9 ? -29.857 -10.628 -37.682 1.00 0.00 9 PRO B CA 4
ATOM 5641 C C . PRO B 1 9 ? -28.883 -11.680 -38.215 1.00 0.00 9 PRO B C 4
ATOM 5642 O O . PRO B 1 9 ? -27.856 -11.360 -38.779 1.00 0.00 9 PRO B O 4
ATOM 5653 N N . GLY B 1 10 ? -29.196 -12.934 -38.041 1.00 0.00 10 GLY B N 4
ATOM 5654 C CA . GLY B 1 10 ? -28.285 -14.004 -38.539 1.00 0.00 10 GLY B CA 4
ATOM 5655 C C . GLY B 1 10 ? -27.497 -14.583 -37.365 1.00 0.00 10 GLY B C 4
ATOM 5656 O O . GLY B 1 10 ? -27.253 -15.771 -37.293 1.00 0.00 10 GLY B O 4
ATOM 5660 N N . LEU B 1 11 ? -27.097 -13.752 -36.444 1.00 0.00 11 LEU B N 4
ATOM 5661 C CA . LEU B 1 11 ? -26.325 -14.253 -35.273 1.00 0.00 11 LEU B CA 4
ATOM 5662 C C . LEU B 1 11 ? -27.145 -15.296 -34.510 1.00 0.00 11 LEU B C 4
ATOM 5663 O O . LEU B 1 11 ? -26.619 -16.265 -34.002 1.00 0.00 11 LEU B O 4
ATOM 5673 N N . THR B 1 12 ? -28.435 -15.105 -34.429 1.00 0.00 12 THR B N 4
ATOM 5674 C CA . THR B 1 12 ? -29.292 -16.086 -33.701 1.00 0.00 12 THR B CA 4
ATOM 5675 C C . THR B 1 12 ? -29.028 -17.503 -34.212 1.00 0.00 12 THR B C 4
ATOM 5676 O O . THR B 1 12 ? -28.575 -18.363 -33.484 1.00 0.00 12 THR B O 4
ATOM 5684 N N . GLU B 1 13 ? -29.309 -17.751 -35.461 1.00 0.00 13 GLU B N 4
ATOM 5685 C CA . GLU B 1 13 ? -29.075 -19.111 -36.025 1.00 0.00 13 GLU B CA 4
ATOM 5686 C C . GLU B 1 13 ? -27.606 -19.506 -35.859 1.00 0.00 13 GLU B C 4
ATOM 5687 O O . GLU B 1 13 ? -27.264 -20.673 -35.846 1.00 0.00 13 GLU B O 4
ATOM 5699 N N . LEU B 1 14 ? -26.734 -18.544 -35.731 1.00 0.00 14 LEU B N 4
ATOM 5700 C CA . LEU B 1 14 ? -25.287 -18.864 -35.565 1.00 0.00 14 LEU B CA 4
ATOM 5701 C C . LEU B 1 14 ? -25.003 -19.279 -34.120 1.00 0.00 14 LEU B C 4
ATOM 5702 O O . LEU B 1 14 ? -24.158 -20.111 -33.856 1.00 0.00 14 LEU B O 4
ATOM 5712 N N . LEU B 1 15 ? -25.703 -18.704 -33.181 1.00 0.00 15 LEU B N 4
ATOM 5713 C CA . LEU B 1 15 ? -25.475 -19.065 -31.753 1.00 0.00 15 LEU B CA 4
ATOM 5714 C C . LEU B 1 15 ? -26.199 -20.372 -31.418 1.00 0.00 15 LEU B C 4
ATOM 5715 O O . LEU B 1 15 ? -25.637 -21.268 -30.820 1.00 0.00 15 LEU B O 4
ATOM 5725 N N . GLN B 1 16 ? -27.439 -20.490 -31.805 1.00 0.00 16 GLN B N 4
ATOM 5726 C CA . GLN B 1 16 ? -28.195 -21.743 -31.515 1.00 0.00 16 GLN B CA 4
ATOM 5727 C C . GLN B 1 16 ? -27.414 -22.953 -32.036 1.00 0.00 16 GLN B C 4
ATOM 5728 O O . GLN B 1 16 ? -27.259 -23.946 -31.353 1.00 0.00 16 GLN B O 4
ATOM 5740 N N . GLY B 1 17 ? -26.913 -22.872 -33.239 1.00 0.00 17 GLY B N 4
ATOM 5741 C CA . GLY B 1 17 ? -26.136 -24.013 -33.799 1.00 0.00 17 GLY B CA 4
ATOM 5742 C C . GLY B 1 17 ? -24.911 -24.270 -32.920 1.00 0.00 17 GLY B C 4
ATOM 5743 O O . GLY B 1 17 ? -24.659 -25.380 -32.498 1.00 0.00 17 GLY B O 4
ATOM 5747 N N . TYR B 1 18 ? -24.149 -23.248 -32.639 1.00 0.00 18 TYR B N 4
ATOM 5748 C CA . TYR B 1 18 ? -22.941 -23.430 -31.783 1.00 0.00 18 TYR B CA 4
ATOM 5749 C C . TYR B 1 18 ? -23.327 -24.109 -30.465 1.00 0.00 18 TYR B C 4
ATOM 5750 O O . TYR B 1 18 ? -22.559 -24.853 -29.889 1.00 0.00 18 TYR B O 4
ATOM 5768 N N . THR B 1 19 ? -24.515 -23.856 -29.987 1.00 0.00 19 THR B N 4
ATOM 5769 C CA . THR B 1 19 ? -24.959 -24.482 -28.710 1.00 0.00 19 THR B CA 4
ATOM 5770 C C . THR B 1 19 ? -25.323 -25.952 -28.942 1.00 0.00 19 THR B C 4
ATOM 5771 O O . THR B 1 19 ? -25.200 -26.780 -28.061 1.00 0.00 19 THR B O 4
ATOM 5779 N N . VAL B 1 20 ? -25.768 -26.280 -30.124 1.00 0.00 20 VAL B N 4
ATOM 5780 C CA . VAL B 1 20 ? -26.142 -27.694 -30.420 1.00 0.00 20 VAL B CA 4
ATOM 5781 C C . VAL B 1 20 ? -24.886 -28.531 -30.682 1.00 0.00 20 VAL B C 4
ATOM 5782 O O . VAL B 1 20 ? -24.907 -29.743 -30.593 1.00 0.00 20 VAL B O 4
ATOM 5789 N N . GLU B 1 21 ? -23.793 -27.895 -31.001 1.00 0.00 21 GLU B N 4
ATOM 5790 C CA . GLU B 1 21 ? -22.534 -28.661 -31.265 1.00 0.00 21 GLU B CA 4
ATOM 5791 C C . GLU B 1 21 ? -21.805 -28.880 -29.946 1.00 0.00 21 GLU B C 4
ATOM 5792 O O . GLU B 1 21 ? -21.294 -29.947 -29.667 1.00 0.00 21 GLU B O 4
ATOM 5804 N N . VAL B 1 22 ? -21.758 -27.865 -29.133 1.00 0.00 22 VAL B N 4
ATOM 5805 C CA . VAL B 1 22 ? -21.067 -27.982 -27.823 1.00 0.00 22 VAL B CA 4
ATOM 5806 C C . VAL B 1 22 ? -21.788 -29.001 -26.936 1.00 0.00 22 VAL B C 4
ATOM 5807 O O . VAL B 1 22 ? -21.186 -29.648 -26.104 1.00 0.00 22 VAL B O 4
ATOM 5814 N N . LEU B 1 23 ? -23.072 -29.149 -27.111 1.00 0.00 23 LEU B N 4
ATOM 5815 C CA . LEU B 1 23 ? -23.829 -30.130 -26.280 1.00 0.00 23 LEU B CA 4
ATOM 5816 C C . LEU B 1 23 ? -23.554 -31.554 -26.768 1.00 0.00 23 LEU B C 4
ATOM 5817 O O . LEU B 1 23 ? -23.258 -32.440 -25.992 1.00 0.00 23 LEU B O 4
ATOM 5827 N N . ARG B 1 24 ? -23.646 -31.780 -28.052 1.00 0.00 24 ARG B N 4
ATOM 5828 C CA . ARG B 1 24 ? -23.387 -33.147 -28.586 1.00 0.00 24 ARG B CA 4
ATOM 5829 C C . ARG B 1 24 ? -21.900 -33.493 -28.450 1.00 0.00 24 ARG B C 4
ATOM 5830 O O . ARG B 1 24 ? -21.517 -34.322 -27.649 1.00 0.00 24 ARG B O 4
ATOM 5851 N N . GLN B 1 25 ? -21.060 -32.864 -29.228 1.00 0.00 25 GLN B N 4
ATOM 5852 C CA . GLN B 1 25 ? -19.600 -33.156 -29.142 1.00 0.00 25 GLN B CA 4
ATOM 5853 C C . GLN B 1 25 ? -19.118 -33.046 -27.693 1.00 0.00 25 GLN B C 4
ATOM 5854 O O . GLN B 1 25 ? -18.330 -33.846 -27.228 1.00 0.00 25 GLN B O 4
ATOM 5866 N N . GLN B 1 26 ? -19.586 -32.061 -26.980 1.00 0.00 26 GLN B N 4
ATOM 5867 C CA . GLN B 1 26 ? -19.159 -31.896 -25.561 1.00 0.00 26 GLN B CA 4
ATOM 5868 C C . GLN B 1 26 ? -17.626 -31.897 -25.460 1.00 0.00 26 GLN B C 4
ATOM 5869 O O . GLN B 1 26 ? -17.044 -32.797 -24.888 1.00 0.00 26 GLN B O 4
ATOM 5881 N N . PRO B 1 27 ? -17.018 -30.881 -26.022 1.00 0.00 27 PRO B N 4
ATOM 5882 C CA . PRO B 1 27 ? -15.539 -30.771 -25.987 1.00 0.00 27 PRO B CA 4
ATOM 5883 C C . PRO B 1 27 ? -15.058 -30.431 -24.570 1.00 0.00 27 PRO B C 4
ATOM 5884 O O . PRO B 1 27 ? -15.822 -29.938 -23.763 1.00 0.00 27 PRO B O 4
ATOM 5895 N N . PRO B 1 28 ? -13.802 -30.702 -24.312 1.00 0.00 28 PRO B N 4
ATOM 5896 C CA . PRO B 1 28 ? -13.224 -30.412 -22.978 1.00 0.00 28 PRO B CA 4
ATOM 5897 C C . PRO B 1 28 ? -13.064 -28.900 -22.786 1.00 0.00 28 PRO B C 4
ATOM 5898 O O . PRO B 1 28 ? -13.234 -28.381 -21.701 1.00 0.00 28 PRO B O 4
ATOM 5909 N N . ASP B 1 29 ? -12.743 -28.192 -23.835 1.00 0.00 29 ASP B N 4
ATOM 5910 C CA . ASP B 1 29 ? -12.578 -26.714 -23.717 1.00 0.00 29 ASP B CA 4
ATOM 5911 C C . ASP B 1 29 ? -13.333 -26.004 -24.846 1.00 0.00 29 ASP B C 4
ATOM 5912 O O . ASP B 1 29 ? -13.005 -26.137 -26.008 1.00 0.00 29 ASP B O 4
ATOM 5921 N N . LEU B 1 30 ? -14.344 -25.254 -24.509 1.00 0.00 30 LEU B N 4
ATOM 5922 C CA . LEU B 1 30 ? -15.127 -24.536 -25.556 1.00 0.00 30 LEU B CA 4
ATOM 5923 C C . LEU B 1 30 ? -14.276 -23.441 -26.203 1.00 0.00 30 LEU B C 4
ATOM 5924 O O . LEU B 1 30 ? -14.432 -23.128 -27.366 1.00 0.00 30 LEU B O 4
ATOM 5934 N N . VAL B 1 31 ? -13.372 -22.858 -25.461 1.00 0.00 31 VAL B N 4
ATOM 5935 C CA . VAL B 1 31 ? -12.506 -21.786 -26.038 1.00 0.00 31 VAL B CA 4
ATOM 5936 C C . VAL B 1 31 ? -11.897 -22.257 -27.358 1.00 0.00 31 VAL B C 4
ATOM 5937 O O . VAL B 1 31 ? -12.052 -21.634 -28.390 1.00 0.00 31 VAL B O 4
ATOM 5944 N N . ASP B 1 32 ? -11.203 -23.358 -27.324 1.00 0.00 32 ASP B N 4
ATOM 5945 C CA . ASP B 1 32 ? -10.576 -23.890 -28.564 1.00 0.00 32 ASP B CA 4
ATOM 5946 C C . ASP B 1 32 ? -11.657 -24.274 -29.577 1.00 0.00 32 ASP B C 4
ATOM 5947 O O . ASP B 1 32 ? -11.570 -23.949 -30.745 1.00 0.00 32 ASP B O 4
ATOM 5956 N N . PHE B 1 33 ? -12.683 -24.957 -29.142 1.00 0.00 33 PHE B N 4
ATOM 5957 C CA . PHE B 1 33 ? -13.767 -25.345 -30.089 1.00 0.00 33 PHE B CA 4
ATOM 5958 C C . PHE B 1 33 ? -14.349 -24.091 -30.746 1.00 0.00 33 PHE B C 4
ATOM 5959 O O . PHE B 1 33 ? -14.642 -24.073 -31.925 1.00 0.00 33 PHE B O 4
ATOM 5976 N N . ALA B 1 34 ? -14.513 -23.039 -29.989 1.00 0.00 34 ALA B N 4
ATOM 5977 C CA . ALA B 1 34 ? -15.068 -21.783 -30.567 1.00 0.00 34 ALA B CA 4
ATOM 5978 C C . ALA B 1 34 ? -14.148 -21.266 -31.676 1.00 0.00 34 ALA B C 4
ATOM 5979 O O . ALA B 1 34 ? -14.595 -20.857 -32.729 1.00 0.00 34 ALA B O 4
ATOM 5986 N N . VAL B 1 35 ? -12.862 -21.284 -31.447 1.00 0.00 35 VAL B N 4
ATOM 5987 C CA . VAL B 1 35 ? -11.912 -20.802 -32.481 1.00 0.00 35 VAL B CA 4
ATOM 5988 C C . VAL B 1 35 ? -11.869 -21.784 -33.653 1.00 0.00 35 VAL B C 4
ATOM 5989 O O . VAL B 1 35 ? -11.828 -21.395 -34.801 1.00 0.00 35 VAL B O 4
ATOM 5996 N N . GLU B 1 36 ? -11.880 -23.057 -33.369 1.00 0.00 36 GLU B N 4
ATOM 5997 C CA . GLU B 1 36 ? -11.841 -24.070 -34.457 1.00 0.00 36 GLU B CA 4
ATOM 5998 C C . GLU B 1 36 ? -13.208 -24.131 -35.158 1.00 0.00 36 GLU B C 4
ATOM 5999 O O . GLU B 1 36 ? -13.319 -24.575 -36.284 1.00 0.00 36 GLU B O 4
ATOM 6011 N N . TYR B 1 37 ? -14.246 -23.692 -34.501 1.00 0.00 37 TYR B N 4
ATOM 6012 C CA . TYR B 1 37 ? -15.597 -23.730 -35.131 1.00 0.00 37 TYR B CA 4
ATOM 6013 C C . TYR B 1 37 ? -15.770 -22.557 -36.102 1.00 0.00 37 TYR B C 4
ATOM 6014 O O . TYR B 1 37 ? -15.924 -22.743 -37.293 1.00 0.00 37 TYR B O 4
ATOM 6032 N N . PHE B 1 38 ? -15.755 -21.352 -35.601 1.00 0.00 38 PHE B N 4
ATOM 6033 C CA . PHE B 1 38 ? -15.927 -20.170 -36.493 1.00 0.00 38 PHE B CA 4
ATOM 6034 C C . PHE B 1 38 ? -14.817 -20.123 -37.548 1.00 0.00 38 PHE B C 4
ATOM 6035 O O . PHE B 1 38 ? -15.073 -19.927 -38.720 1.00 0.00 38 PHE B O 4
ATOM 6052 N N . THR B 1 39 ? -13.587 -20.302 -37.147 1.00 0.00 39 THR B N 4
ATOM 6053 C CA . THR B 1 39 ? -12.472 -20.266 -38.138 1.00 0.00 39 THR B CA 4
ATOM 6054 C C . THR B 1 39 ? -12.749 -21.247 -39.279 1.00 0.00 39 THR B C 4
ATOM 6055 O O . THR B 1 39 ? -12.755 -20.880 -40.437 1.00 0.00 39 THR B O 4
ATOM 6063 N N . ARG B 1 40 ? -12.985 -22.492 -38.962 1.00 0.00 40 ARG B N 4
ATOM 6064 C CA . ARG B 1 40 ? -13.268 -23.489 -40.034 1.00 0.00 40 ARG B CA 4
ATOM 6065 C C . ARG B 1 40 ? -14.551 -23.108 -40.779 1.00 0.00 40 ARG B C 4
ATOM 6066 O O . ARG B 1 40 ? -14.766 -23.503 -41.907 1.00 0.00 40 ARG B O 4
ATOM 6087 N N . LEU B 1 41 ? -15.404 -22.342 -40.154 1.00 0.00 41 LEU B N 4
ATOM 6088 C CA . LEU B 1 41 ? -16.672 -21.934 -40.825 1.00 0.00 41 LEU B CA 4
ATOM 6089 C C . LEU B 1 41 ? -16.361 -21.162 -42.112 1.00 0.00 41 LEU B C 4
ATOM 6090 O O . LEU B 1 41 ? -16.876 -21.468 -43.168 1.00 0.00 41 LEU B O 4
ATOM 6100 N N . ARG B 1 42 ? -15.523 -20.165 -42.032 1.00 0.00 42 ARG B N 4
ATOM 6101 C CA . ARG B 1 42 ? -15.182 -19.378 -43.252 1.00 0.00 42 ARG B CA 4
ATOM 6102 C C . ARG B 1 42 ? -14.777 -20.311 -44.398 1.00 0.00 42 ARG B C 4
ATOM 6103 O O . ARG B 1 42 ? -14.886 -19.968 -45.558 1.00 0.00 42 ARG B O 4
ATOM 6124 N N . GLU B 1 43 ? -14.305 -21.485 -44.081 1.00 0.00 43 GLU B N 4
ATOM 6125 C CA . GLU B 1 43 ? -13.887 -22.434 -45.153 1.00 0.00 43 GLU B CA 4
ATOM 6126 C C . GLU B 1 43 ? -14.954 -23.513 -45.374 1.00 0.00 43 GLU B C 4
ATOM 6127 O O . GLU B 1 43 ? -14.711 -24.511 -46.023 1.00 0.00 43 GLU B O 4
ATOM 6139 N N . ALA B 1 44 ? -16.134 -23.325 -44.845 1.00 0.00 44 ALA B N 4
ATOM 6140 C CA . ALA B 1 44 ? -17.202 -24.350 -45.039 1.00 0.00 44 ALA B CA 4
ATOM 6141 C C . ALA B 1 44 ? -17.593 -24.435 -46.510 1.00 0.00 44 ALA B C 4
ATOM 6142 O O . ALA B 1 44 ? -17.247 -25.367 -47.209 1.00 0.00 44 ALA B O 4
ATOM 6149 N N . ARG B 1 45 ? -18.329 -23.466 -46.979 1.00 0.00 45 ARG B N 4
ATOM 6150 C CA . ARG B 1 45 ? -18.772 -23.477 -48.400 1.00 0.00 45 ARG B CA 4
ATOM 6151 C C . ARG B 1 45 ? -17.593 -23.763 -49.335 1.00 0.00 45 ARG B C 4
ATOM 6152 O O . ARG B 1 45 ? -17.577 -24.745 -50.050 1.00 0.00 45 ARG B O 4
ATOM 6173 N N . ARG B 1 46 ? -16.610 -22.908 -49.336 1.00 0.00 46 ARG B N 4
ATOM 6174 C CA . ARG B 1 46 ? -15.434 -23.123 -50.225 1.00 0.00 46 ARG B CA 4
ATOM 6175 C C . ARG B 1 46 ? -14.307 -23.821 -49.459 1.00 0.00 46 ARG B C 4
ATOM 6176 O O . ARG B 1 46 ? -14.101 -25.000 -49.693 1.00 0.00 46 ARG B O 4
ATOM 6198 N N . LEU C 2 1 ? -31.626 -0.142 -25.311 1.00 0.00 1 LEU C N 4
ATOM 6199 C CA . LEU C 2 1 ? -31.449 -0.400 -26.770 1.00 0.00 1 LEU C CA 4
ATOM 6200 C C . LEU C 2 1 ? -30.720 -1.728 -26.987 1.00 0.00 1 LEU C C 4
ATOM 6201 O O . LEU C 2 1 ? -31.254 -2.653 -27.567 1.00 0.00 1 LEU C O 4
ATOM 6213 N N . LEU C 2 2 ? -29.504 -1.830 -26.525 1.00 0.00 2 LEU C N 4
ATOM 6214 C CA . LEU C 2 2 ? -28.741 -3.099 -26.706 1.00 0.00 2 LEU C CA 4
ATOM 6215 C C . LEU C 2 2 ? -29.139 -4.113 -25.628 1.00 0.00 2 LEU C C 4
ATOM 6216 O O . LEU C 2 2 ? -28.950 -5.303 -25.782 1.00 0.00 2 LEU C O 4
ATOM 6226 N N . ILE C 2 3 ? -29.687 -3.651 -24.538 1.00 0.00 3 ILE C N 4
ATOM 6227 C CA . ILE C 2 3 ? -30.095 -4.588 -23.453 1.00 0.00 3 ILE C CA 4
ATOM 6228 C C . ILE C 2 3 ? -31.383 -5.318 -23.842 1.00 0.00 3 ILE C C 4
ATOM 6229 O O . ILE C 2 3 ? -31.562 -6.482 -23.543 1.00 0.00 3 ILE C O 4
ATOM 6237 N N . GLU C 2 4 ? -32.279 -4.643 -24.507 1.00 0.00 4 GLU C N 4
ATOM 6238 C CA . GLU C 2 4 ? -33.557 -5.296 -24.916 1.00 0.00 4 GLU C CA 4
ATOM 6239 C C . GLU C 2 4 ? -33.327 -6.249 -26.097 1.00 0.00 4 GLU C C 4
ATOM 6240 O O . GLU C 2 4 ? -34.233 -6.929 -26.535 1.00 0.00 4 GLU C O 4
ATOM 6252 N N . THR C 2 5 ? -32.131 -6.304 -26.618 1.00 0.00 5 THR C N 4
ATOM 6253 C CA . THR C 2 5 ? -31.864 -7.215 -27.768 1.00 0.00 5 THR C CA 4
ATOM 6254 C C . THR C 2 5 ? -31.062 -8.432 -27.303 1.00 0.00 5 THR C C 4
ATOM 6255 O O . THR C 2 5 ? -31.543 -9.547 -27.319 1.00 0.00 5 THR C O 4
ATOM 6263 N N . ALA C 2 6 ? -29.841 -8.226 -26.892 1.00 0.00 6 ALA C N 4
ATOM 6264 C CA . ALA C 2 6 ? -29.009 -9.373 -26.428 1.00 0.00 6 ALA C CA 4
ATOM 6265 C C . ALA C 2 6 ? -29.742 -10.148 -25.332 1.00 0.00 6 ALA C C 4
ATOM 6266 O O . ALA C 2 6 ? -29.767 -11.362 -25.328 1.00 0.00 6 ALA C O 4
ATOM 6273 N N . SER C 2 7 ? -30.340 -9.456 -24.400 1.00 0.00 7 SER C N 4
ATOM 6274 C CA . SER C 2 7 ? -31.071 -10.158 -23.307 1.00 0.00 7 SER C CA 4
ATOM 6275 C C . SER C 2 7 ? -32.154 -11.064 -23.896 1.00 0.00 7 SER C C 4
ATOM 6276 O O . SER C 2 7 ? -32.555 -12.040 -23.295 1.00 0.00 7 SER C O 4
ATOM 6284 N N . SER C 2 8 ? -32.629 -10.749 -25.070 1.00 0.00 8 SER C N 4
ATOM 6285 C CA . SER C 2 8 ? -33.683 -11.593 -25.700 1.00 0.00 8 SER C CA 4
ATOM 6286 C C . SER C 2 8 ? -33.043 -12.789 -26.410 1.00 0.00 8 SER C C 4
ATOM 6287 O O . SER C 2 8 ? -33.665 -13.816 -26.605 1.00 0.00 8 SER C O 4
ATOM 6295 N N . LEU C 2 9 ? -31.804 -12.663 -26.795 1.00 0.00 9 LEU C N 4
ATOM 6296 C CA . LEU C 2 9 ? -31.121 -13.790 -27.492 1.00 0.00 9 LEU C CA 4
ATOM 6297 C C . LEU C 2 9 ? -30.738 -14.876 -26.485 1.00 0.00 9 LEU C C 4
ATOM 6298 O O . LEU C 2 9 ? -30.763 -16.053 -26.788 1.00 0.00 9 LEU C O 4
ATOM 6308 N N . VAL C 2 10 ? -30.384 -14.491 -25.290 1.00 0.00 10 VAL C N 4
ATOM 6309 C CA . VAL C 2 10 ? -30.002 -15.504 -24.266 1.00 0.00 10 VAL C CA 4
ATOM 6310 C C . VAL C 2 10 ? -31.224 -16.334 -23.867 1.00 0.00 10 VAL C C 4
ATOM 6311 O O . VAL C 2 10 ? -31.103 -17.452 -23.413 1.00 0.00 10 VAL C O 4
ATOM 6318 N N . LYS C 2 11 ? -32.402 -15.795 -24.037 1.00 0.00 11 LYS C N 4
ATOM 6319 C CA . LYS C 2 11 ? -33.629 -16.558 -23.671 1.00 0.00 11 LYS C CA 4
ATOM 6320 C C . LYS C 2 11 ? -33.922 -17.621 -24.733 1.00 0.00 11 LYS C C 4
ATOM 6321 O O . LYS C 2 11 ? -34.185 -18.767 -24.424 1.00 0.00 11 LYS C O 4
ATOM 6340 N N . ASN C 2 12 ? -33.874 -17.250 -25.984 1.00 0.00 12 ASN C N 4
ATOM 6341 C CA . ASN C 2 12 ? -34.143 -18.242 -27.065 1.00 0.00 12 ASN C CA 4
ATOM 6342 C C . ASN C 2 12 ? -33.031 -19.296 -27.112 1.00 0.00 12 ASN C C 4
ATOM 6343 O O . ASN C 2 12 ? -33.181 -20.339 -27.717 1.00 0.00 12 ASN C O 4
ATOM 6352 N N . ALA C 2 13 ? -31.917 -19.035 -26.482 1.00 0.00 13 ALA C N 4
ATOM 6353 C CA . ALA C 2 13 ? -30.803 -20.026 -26.497 1.00 0.00 13 ALA C CA 4
ATOM 6354 C C . ALA C 2 13 ? -30.767 -20.803 -25.178 1.00 0.00 13 ALA C C 4
ATOM 6355 O O . ALA C 2 13 ? -30.715 -22.017 -25.165 1.00 0.00 13 ALA C O 4
ATOM 6362 N N . ILE C 2 14 ? -30.792 -20.114 -24.070 1.00 0.00 14 ILE C N 4
ATOM 6363 C CA . ILE C 2 14 ? -30.755 -20.817 -22.755 1.00 0.00 14 ILE C CA 4
ATOM 6364 C C . ILE C 2 14 ? -31.854 -21.887 -22.693 1.00 0.00 14 ILE C C 4
ATOM 6365 O O . ILE C 2 14 ? -31.761 -22.841 -21.946 1.00 0.00 14 ILE C O 4
ATOM 6373 N N . GLN C 2 15 ? -32.890 -21.736 -23.473 1.00 0.00 15 GLN C N 4
ATOM 6374 C CA . GLN C 2 15 ? -33.989 -22.746 -23.457 1.00 0.00 15 GLN C CA 4
ATOM 6375 C C . GLN C 2 15 ? -33.654 -23.906 -24.396 1.00 0.00 15 GLN C C 4
ATOM 6376 O O . GLN C 2 15 ? -33.866 -25.058 -24.075 1.00 0.00 15 GLN C O 4
ATOM 6388 N N . LEU C 2 16 ? -33.131 -23.613 -25.555 1.00 0.00 16 LEU C N 4
ATOM 6389 C CA . LEU C 2 16 ? -32.783 -24.701 -26.514 1.00 0.00 16 LEU C CA 4
ATOM 6390 C C . LEU C 2 16 ? -31.888 -25.740 -25.831 1.00 0.00 16 LEU C C 4
ATOM 6391 O O . LEU C 2 16 ? -31.814 -26.879 -26.247 1.00 0.00 16 LEU C O 4
ATOM 6401 N N . SER C 2 17 ? -31.208 -25.354 -24.785 1.00 0.00 17 SER C N 4
ATOM 6402 C CA . SER C 2 17 ? -30.318 -26.318 -24.075 1.00 0.00 17 SER C CA 4
ATOM 6403 C C . SER C 2 17 ? -31.117 -27.117 -23.041 1.00 0.00 17 SER C C 4
ATOM 6404 O O . SER C 2 17 ? -30.756 -27.177 -21.880 1.00 0.00 17 SER C O 4
ATOM 6412 N N . ILE C 2 18 ? -32.200 -27.739 -23.463 1.00 0.00 18 ILE C N 4
ATOM 6413 C CA . ILE C 2 18 ? -33.060 -28.554 -22.529 1.00 0.00 18 ILE C CA 4
ATOM 6414 C C . ILE C 2 18 ? -33.137 -27.911 -21.140 1.00 0.00 18 ILE C C 4
ATOM 6415 O O . ILE C 2 18 ? -33.139 -28.588 -20.133 1.00 0.00 18 ILE C O 4
ATOM 6423 N N . GLU C 2 19 ? -33.189 -26.601 -21.079 1.00 0.00 19 GLU C N 4
ATOM 6424 C CA . GLU C 2 19 ? -33.248 -25.918 -19.750 1.00 0.00 19 GLU C CA 4
ATOM 6425 C C . GLU C 2 19 ? -32.123 -26.450 -18.867 1.00 0.00 19 GLU C C 4
ATOM 6426 O O . GLU C 2 19 ? -32.349 -26.921 -17.771 1.00 0.00 19 GLU C O 4
ATOM 6438 N N . GLN C 2 20 ? -30.908 -26.416 -19.356 1.00 0.00 20 GLN C N 4
ATOM 6439 C CA . GLN C 2 20 ? -29.778 -26.967 -18.558 1.00 0.00 20 GLN C CA 4
ATOM 6440 C C . GLN C 2 20 ? -30.128 -28.400 -18.153 1.00 0.00 20 GLN C C 4
ATOM 6441 O O . GLN C 2 20 ? -29.674 -28.911 -17.148 1.00 0.00 20 GLN C O 4
ATOM 6453 N N . LEU C 2 21 ? -30.962 -29.040 -18.938 1.00 0.00 21 LEU C N 4
ATOM 6454 C CA . LEU C 2 21 ? -31.389 -30.433 -18.624 1.00 0.00 21 LEU C CA 4
ATOM 6455 C C . LEU C 2 21 ? -31.815 -30.524 -17.155 1.00 0.00 21 LEU C C 4
ATOM 6456 O O . LEU C 2 21 ? -31.269 -31.276 -16.373 1.00 0.00 21 LEU C O 4
ATOM 6466 N N . VAL C 2 22 ? -32.796 -29.745 -16.784 1.00 0.00 22 VAL C N 4
ATOM 6467 C CA . VAL C 2 22 ? -33.280 -29.754 -15.376 1.00 0.00 22 VAL C CA 4
ATOM 6468 C C . VAL C 2 22 ? -34.651 -30.433 -15.295 1.00 0.00 22 VAL C C 4
ATOM 6469 O O . VAL C 2 22 ? -35.408 -30.310 -16.244 1.00 0.00 22 VAL C O 4
ATOM 6477 N N . HIS A 1 1 ? -22.221 -32.920 -4.429 1.00 0.00 1 HIS A N 5
ATOM 6478 C CA . HIS A 1 1 ? -21.318 -31.878 -5.001 1.00 0.00 1 HIS A CA 5
ATOM 6479 C C . HIS A 1 1 ? -20.232 -32.533 -5.859 1.00 0.00 1 HIS A C 5
ATOM 6480 O O . HIS A 1 1 ? -20.078 -33.738 -5.869 1.00 0.00 1 HIS A O 5
ATOM 6496 N N . MET A 1 2 ? -19.479 -31.748 -6.580 1.00 0.00 2 MET A N 5
ATOM 6497 C CA . MET A 1 2 ? -18.404 -32.325 -7.439 1.00 0.00 2 MET A CA 5
ATOM 6498 C C . MET A 1 2 ? -18.977 -33.423 -8.340 1.00 0.00 2 MET A C 5
ATOM 6499 O O . MET A 1 2 ? -18.398 -34.481 -8.488 1.00 0.00 2 MET A O 5
ATOM 6513 N N . GLY A 1 3 ? -20.110 -33.181 -8.940 1.00 0.00 3 GLY A N 5
ATOM 6514 C CA . GLY A 1 3 ? -20.716 -34.213 -9.828 1.00 0.00 3 GLY A CA 5
ATOM 6515 C C . GLY A 1 3 ? -21.938 -33.629 -10.540 1.00 0.00 3 GLY A C 5
ATOM 6516 O O . GLY A 1 3 ? -23.065 -33.969 -10.238 1.00 0.00 3 GLY A O 5
ATOM 6520 N N . HIS A 1 4 ? -21.727 -32.755 -11.487 1.00 0.00 4 HIS A N 5
ATOM 6521 C CA . HIS A 1 4 ? -22.880 -32.155 -12.220 1.00 0.00 4 HIS A CA 5
ATOM 6522 C C . HIS A 1 4 ? -23.008 -32.788 -13.608 1.00 0.00 4 HIS A C 5
ATOM 6523 O O . HIS A 1 4 ? -22.097 -32.731 -14.412 1.00 0.00 4 HIS A O 5
ATOM 6537 N N . ILE A 1 5 ? -24.127 -33.393 -13.896 1.00 0.00 5 ILE A N 5
ATOM 6538 C CA . ILE A 1 5 ? -24.307 -34.032 -15.230 1.00 0.00 5 ILE A CA 5
ATOM 6539 C C . ILE A 1 5 ? -25.467 -33.375 -15.986 1.00 0.00 5 ILE A C 5
ATOM 6540 O O . ILE A 1 5 ? -26.296 -34.045 -16.569 1.00 0.00 5 ILE A O 5
ATOM 6548 N N . GLN A 1 6 ? -25.533 -32.072 -15.981 1.00 0.00 6 GLN A N 5
ATOM 6549 C CA . GLN A 1 6 ? -26.642 -31.380 -16.700 1.00 0.00 6 GLN A CA 5
ATOM 6550 C C . GLN A 1 6 ? -26.078 -30.335 -17.666 1.00 0.00 6 GLN A C 5
ATOM 6551 O O . GLN A 1 6 ? -24.942 -30.414 -18.089 1.00 0.00 6 GLN A O 5
ATOM 6563 N N . ILE A 1 7 ? -26.865 -29.353 -18.017 1.00 0.00 7 ILE A N 5
ATOM 6564 C CA . ILE A 1 7 ? -26.374 -28.302 -18.954 1.00 0.00 7 ILE A CA 5
ATOM 6565 C C . ILE A 1 7 ? -25.691 -27.173 -18.167 1.00 0.00 7 ILE A C 5
ATOM 6566 O O . ILE A 1 7 ? -26.302 -26.571 -17.306 1.00 0.00 7 ILE A O 5
ATOM 6574 N N . PRO A 1 8 ? -24.442 -26.916 -18.481 1.00 0.00 8 PRO A N 5
ATOM 6575 C CA . PRO A 1 8 ? -23.694 -25.846 -17.777 1.00 0.00 8 PRO A CA 5
ATOM 6576 C C . PRO A 1 8 ? -24.172 -24.463 -18.244 1.00 0.00 8 PRO A C 5
ATOM 6577 O O . PRO A 1 8 ? -24.041 -24.130 -19.404 1.00 0.00 8 PRO A O 5
ATOM 6588 N N . PRO A 1 9 ? -24.712 -23.695 -17.327 1.00 0.00 9 PRO A N 5
ATOM 6589 C CA . PRO A 1 9 ? -25.205 -22.339 -17.679 1.00 0.00 9 PRO A CA 5
ATOM 6590 C C . PRO A 1 9 ? -24.046 -21.364 -17.901 1.00 0.00 9 PRO A C 5
ATOM 6591 O O . PRO A 1 9 ? -24.244 -20.222 -18.268 1.00 0.00 9 PRO A O 5
ATOM 6602 N N . GLY A 1 10 ? -22.846 -21.804 -17.690 1.00 0.00 10 GLY A N 5
ATOM 6603 C CA . GLY A 1 10 ? -21.674 -20.907 -17.895 1.00 0.00 10 GLY A CA 5
ATOM 6604 C C . GLY A 1 10 ? -21.590 -20.513 -19.369 1.00 0.00 10 GLY A C 5
ATOM 6605 O O . GLY A 1 10 ? -21.033 -19.492 -19.719 1.00 0.00 10 GLY A O 5
ATOM 6609 N N . LEU A 1 11 ? -22.143 -21.316 -20.240 1.00 0.00 11 LEU A N 5
ATOM 6610 C CA . LEU A 1 11 ? -22.095 -20.984 -21.693 1.00 0.00 11 LEU A CA 5
ATOM 6611 C C . LEU A 1 11 ? -22.918 -19.724 -21.972 1.00 0.00 11 LEU A C 5
ATOM 6612 O O . LEU A 1 11 ? -22.663 -19.000 -22.914 1.00 0.00 11 LEU A O 5
ATOM 6622 N N . THR A 1 12 ? -23.901 -19.455 -21.157 1.00 0.00 12 THR A N 5
ATOM 6623 C CA . THR A 1 12 ? -24.737 -18.241 -21.374 1.00 0.00 12 THR A CA 5
ATOM 6624 C C . THR A 1 12 ? -23.957 -16.987 -20.969 1.00 0.00 12 THR A C 5
ATOM 6625 O O . THR A 1 12 ? -24.166 -15.915 -21.500 1.00 0.00 12 THR A O 5
ATOM 6633 N N . GLU A 1 13 ? -23.058 -17.117 -20.033 1.00 0.00 13 GLU A N 5
ATOM 6634 C CA . GLU A 1 13 ? -22.261 -15.935 -19.594 1.00 0.00 13 GLU A CA 5
ATOM 6635 C C . GLU A 1 13 ? -21.261 -15.543 -20.685 1.00 0.00 13 GLU A C 5
ATOM 6636 O O . GLU A 1 13 ? -21.060 -14.378 -20.967 1.00 0.00 13 GLU A O 5
ATOM 6648 N N . LEU A 1 14 ? -20.635 -16.508 -21.302 1.00 0.00 14 LEU A N 5
ATOM 6649 C CA . LEU A 1 14 ? -19.650 -16.193 -22.376 1.00 0.00 14 LEU A CA 5
ATOM 6650 C C . LEU A 1 14 ? -20.379 -15.718 -23.634 1.00 0.00 14 LEU A C 5
ATOM 6651 O O . LEU A 1 14 ? -19.964 -14.780 -24.287 1.00 0.00 14 LEU A O 5
ATOM 6661 N N . LEU A 1 15 ? -21.465 -16.354 -23.979 1.00 0.00 15 LEU A N 5
ATOM 6662 C CA . LEU A 1 15 ? -22.219 -15.934 -25.195 1.00 0.00 15 LEU A CA 5
ATOM 6663 C C . LEU A 1 15 ? -22.640 -14.467 -25.073 1.00 0.00 15 LEU A C 5
ATOM 6664 O O . LEU A 1 15 ? -22.417 -13.672 -25.965 1.00 0.00 15 LEU A O 5
ATOM 6674 N N . GLN A 1 16 ? -23.240 -14.099 -23.973 1.00 0.00 16 GLN A N 5
ATOM 6675 C CA . GLN A 1 16 ? -23.666 -12.681 -23.799 1.00 0.00 16 GLN A CA 5
ATOM 6676 C C . GLN A 1 16 ? -22.465 -11.753 -24.000 1.00 0.00 16 GLN A C 5
ATOM 6677 O O . GLN A 1 16 ? -22.559 -10.735 -24.658 1.00 0.00 16 GLN A O 5
ATOM 6689 N N . GLY A 1 17 ? -21.333 -12.102 -23.447 1.00 0.00 17 GLY A N 5
ATOM 6690 C CA . GLY A 1 17 ? -20.121 -11.246 -23.615 1.00 0.00 17 GLY A CA 5
ATOM 6691 C C . GLY A 1 17 ? -19.887 -10.993 -25.105 1.00 0.00 17 GLY A C 5
ATOM 6692 O O . GLY A 1 17 ? -19.485 -9.921 -25.509 1.00 0.00 17 GLY A O 5
ATOM 6696 N N . TYR A 1 18 ? -20.150 -11.975 -25.925 1.00 0.00 18 TYR A N 5
ATOM 6697 C CA . TYR A 1 18 ? -19.960 -11.794 -27.392 1.00 0.00 18 TYR A CA 5
ATOM 6698 C C . TYR A 1 18 ? -21.022 -10.831 -27.926 1.00 0.00 18 TYR A C 5
ATOM 6699 O O . TYR A 1 18 ? -20.716 -9.830 -28.542 1.00 0.00 18 TYR A O 5
ATOM 6717 N N . THR A 1 19 ? -22.270 -11.123 -27.681 1.00 0.00 19 THR A N 5
ATOM 6718 C CA . THR A 1 19 ? -23.359 -10.222 -28.159 1.00 0.00 19 THR A CA 5
ATOM 6719 C C . THR A 1 19 ? -23.088 -8.785 -27.702 1.00 0.00 19 THR A C 5
ATOM 6720 O O . THR A 1 19 ? -23.501 -7.833 -28.334 1.00 0.00 19 THR A O 5
ATOM 6728 N N . VAL A 1 20 ? -22.393 -8.626 -26.608 1.00 0.00 20 VAL A N 5
ATOM 6729 C CA . VAL A 1 20 ? -22.088 -7.255 -26.107 1.00 0.00 20 VAL A CA 5
ATOM 6730 C C . VAL A 1 20 ? -21.054 -6.585 -27.021 1.00 0.00 20 VAL A C 5
ATOM 6731 O O . VAL A 1 20 ? -21.375 -5.713 -27.803 1.00 0.00 20 VAL A O 5
ATOM 6738 N N . GLU A 1 21 ? -19.816 -6.985 -26.920 1.00 0.00 21 GLU A N 5
ATOM 6739 C CA . GLU A 1 21 ? -18.755 -6.372 -27.773 1.00 0.00 21 GLU A CA 5
ATOM 6740 C C . GLU A 1 21 ? -19.196 -6.327 -29.241 1.00 0.00 21 GLU A C 5
ATOM 6741 O O . GLU A 1 21 ? -18.998 -5.343 -29.923 1.00 0.00 21 GLU A O 5
ATOM 6753 N N . VAL A 1 22 ? -19.789 -7.380 -29.732 1.00 0.00 22 VAL A N 5
ATOM 6754 C CA . VAL A 1 22 ? -20.231 -7.381 -31.157 1.00 0.00 22 VAL A CA 5
ATOM 6755 C C . VAL A 1 22 ? -21.144 -6.183 -31.433 1.00 0.00 22 VAL A C 5
ATOM 6756 O O . VAL A 1 22 ? -21.075 -5.567 -32.478 1.00 0.00 22 VAL A O 5
ATOM 6763 N N . LEU A 1 23 ? -21.999 -5.849 -30.507 1.00 0.00 23 LEU A N 5
ATOM 6764 C CA . LEU A 1 23 ? -22.915 -4.692 -30.723 1.00 0.00 23 LEU A CA 5
ATOM 6765 C C . LEU A 1 23 ? -22.253 -3.394 -30.248 1.00 0.00 23 LEU A C 5
ATOM 6766 O O . LEU A 1 23 ? -22.608 -2.315 -30.677 1.00 0.00 23 LEU A O 5
ATOM 6776 N N . ARG A 1 24 ? -21.295 -3.489 -29.366 1.00 0.00 24 ARG A N 5
ATOM 6777 C CA . ARG A 1 24 ? -20.617 -2.258 -28.870 1.00 0.00 24 ARG A CA 5
ATOM 6778 C C . ARG A 1 24 ? -19.550 -1.801 -29.869 1.00 0.00 24 ARG A C 5
ATOM 6779 O O . ARG A 1 24 ? -19.357 -0.621 -30.089 1.00 0.00 24 ARG A O 5
ATOM 6800 N N . GLN A 1 25 ? -18.857 -2.724 -30.478 1.00 0.00 25 GLN A N 5
ATOM 6801 C CA . GLN A 1 25 ? -17.808 -2.338 -31.463 1.00 0.00 25 GLN A CA 5
ATOM 6802 C C . GLN A 1 25 ? -18.292 -2.612 -32.892 1.00 0.00 25 GLN A C 5
ATOM 6803 O O . GLN A 1 25 ? -17.783 -2.060 -33.847 1.00 0.00 25 GLN A O 5
ATOM 6815 N N . GLN A 1 26 ? -19.274 -3.462 -33.045 1.00 0.00 26 GLN A N 5
ATOM 6816 C CA . GLN A 1 26 ? -19.797 -3.778 -34.408 1.00 0.00 26 GLN A CA 5
ATOM 6817 C C . GLN A 1 26 ? -18.643 -4.081 -35.374 1.00 0.00 26 GLN A C 5
ATOM 6818 O O . GLN A 1 26 ? -18.209 -3.214 -36.108 1.00 0.00 26 GLN A O 5
ATOM 6830 N N . PRO A 1 27 ? -18.182 -5.308 -35.344 1.00 0.00 27 PRO A N 5
ATOM 6831 C CA . PRO A 1 27 ? -17.069 -5.720 -36.232 1.00 0.00 27 PRO A CA 5
ATOM 6832 C C . PRO A 1 27 ? -17.557 -5.843 -37.681 1.00 0.00 27 PRO A C 5
ATOM 6833 O O . PRO A 1 27 ? -18.741 -5.961 -37.925 1.00 0.00 27 PRO A O 5
ATOM 6844 N N . PRO A 1 28 ? -16.624 -5.814 -38.603 1.00 0.00 28 PRO A N 5
ATOM 6845 C CA . PRO A 1 28 ? -16.975 -5.926 -40.041 1.00 0.00 28 PRO A CA 5
ATOM 6846 C C . PRO A 1 28 ? -17.470 -7.339 -40.357 1.00 0.00 28 PRO A C 5
ATOM 6847 O O . PRO A 1 28 ? -18.216 -7.552 -41.293 1.00 0.00 28 PRO A O 5
ATOM 6858 N N . ASP A 1 29 ? -17.059 -8.304 -39.582 1.00 0.00 29 ASP A N 5
ATOM 6859 C CA . ASP A 1 29 ? -17.506 -9.704 -39.832 1.00 0.00 29 ASP A CA 5
ATOM 6860 C C . ASP A 1 29 ? -17.586 -10.470 -38.510 1.00 0.00 29 ASP A C 5
ATOM 6861 O O . ASP A 1 29 ? -16.590 -10.710 -37.857 1.00 0.00 29 ASP A O 5
ATOM 6870 N N . LEU A 1 30 ? -18.765 -10.853 -38.112 1.00 0.00 30 LEU A N 5
ATOM 6871 C CA . LEU A 1 30 ? -18.916 -11.602 -36.830 1.00 0.00 30 LEU A CA 5
ATOM 6872 C C . LEU A 1 30 ? -18.065 -12.873 -36.860 1.00 0.00 30 LEU A C 5
ATOM 6873 O O . LEU A 1 30 ? -17.277 -13.123 -35.970 1.00 0.00 30 LEU A O 5
ATOM 6883 N N . VAL A 1 31 ? -18.213 -13.675 -37.880 1.00 0.00 31 VAL A N 5
ATOM 6884 C CA . VAL A 1 31 ? -17.408 -14.929 -37.972 1.00 0.00 31 VAL A CA 5
ATOM 6885 C C . VAL A 1 31 ? -15.931 -14.626 -37.722 1.00 0.00 31 VAL A C 5
ATOM 6886 O O . VAL A 1 31 ? -15.336 -15.105 -36.778 1.00 0.00 31 VAL A O 5
ATOM 6893 N N . ASP A 1 32 ? -15.344 -13.824 -38.560 1.00 0.00 32 ASP A N 5
ATOM 6894 C CA . ASP A 1 32 ? -13.912 -13.471 -38.379 1.00 0.00 32 ASP A CA 5
ATOM 6895 C C . ASP A 1 32 ? -13.700 -12.880 -36.984 1.00 0.00 32 ASP A C 5
ATOM 6896 O O . ASP A 1 32 ? -12.693 -13.115 -36.346 1.00 0.00 32 ASP A O 5
ATOM 6905 N N . PHE A 1 33 ? -14.648 -12.123 -36.500 1.00 0.00 33 PHE A N 5
ATOM 6906 C CA . PHE A 1 33 ? -14.504 -11.530 -35.140 1.00 0.00 33 PHE A CA 5
ATOM 6907 C C . PHE A 1 33 ? -14.513 -12.645 -34.092 1.00 0.00 33 PHE A C 5
ATOM 6908 O O . PHE A 1 33 ? -13.646 -12.720 -33.244 1.00 0.00 33 PHE A O 5
ATOM 6925 N N . ALA A 1 34 ? -15.484 -13.516 -34.151 1.00 0.00 34 ALA A N 5
ATOM 6926 C CA . ALA A 1 34 ? -15.542 -14.632 -33.164 1.00 0.00 34 ALA A CA 5
ATOM 6927 C C . ALA A 1 34 ? -14.238 -15.431 -33.208 1.00 0.00 34 ALA A C 5
ATOM 6928 O O . ALA A 1 34 ? -13.728 -15.863 -32.193 1.00 0.00 34 ALA A O 5
ATOM 6935 N N . VAL A 1 35 ? -13.693 -15.625 -34.378 1.00 0.00 35 VAL A N 5
ATOM 6936 C CA . VAL A 1 35 ? -12.424 -16.388 -34.493 1.00 0.00 35 VAL A CA 5
ATOM 6937 C C . VAL A 1 35 ? -11.257 -15.543 -33.978 1.00 0.00 35 VAL A C 5
ATOM 6938 O O . VAL A 1 35 ? -10.318 -16.049 -33.398 1.00 0.00 35 VAL A O 5
ATOM 6945 N N . GLU A 1 36 ? -11.312 -14.258 -34.185 1.00 0.00 36 GLU A N 5
ATOM 6946 C CA . GLU A 1 36 ? -10.215 -13.373 -33.713 1.00 0.00 36 GLU A CA 5
ATOM 6947 C C . GLU A 1 36 ? -10.392 -13.084 -32.213 1.00 0.00 36 GLU A C 5
ATOM 6948 O O . GLU A 1 36 ? -9.432 -12.905 -31.489 1.00 0.00 36 GLU A O 5
ATOM 6960 N N . TYR A 1 37 ? -11.608 -13.038 -31.744 1.00 0.00 37 TYR A N 5
ATOM 6961 C CA . TYR A 1 37 ? -11.837 -12.758 -30.296 1.00 0.00 37 TYR A CA 5
ATOM 6962 C C . TYR A 1 37 ? -11.499 -13.992 -29.454 1.00 0.00 37 TYR A C 5
ATOM 6963 O O . TYR A 1 37 ? -10.582 -13.980 -28.657 1.00 0.00 37 TYR A O 5
ATOM 6981 N N . PHE A 1 38 ? -12.240 -15.054 -29.617 1.00 0.00 38 PHE A N 5
ATOM 6982 C CA . PHE A 1 38 ? -11.969 -16.285 -28.819 1.00 0.00 38 PHE A CA 5
ATOM 6983 C C . PHE A 1 38 ? -10.501 -16.702 -28.952 1.00 0.00 38 PHE A C 5
ATOM 6984 O O . PHE A 1 38 ? -9.828 -16.951 -27.971 1.00 0.00 38 PHE A O 5
ATOM 7001 N N . THR A 1 39 ? -9.994 -16.781 -30.153 1.00 0.00 39 THR A N 5
ATOM 7002 C CA . THR A 1 39 ? -8.568 -17.182 -30.331 1.00 0.00 39 THR A CA 5
ATOM 7003 C C . THR A 1 39 ? -7.661 -16.294 -29.470 1.00 0.00 39 THR A C 5
ATOM 7004 O O . THR A 1 39 ? -6.688 -16.750 -28.904 1.00 0.00 39 THR A O 5
ATOM 7012 N N . ARG A 1 40 ? -7.975 -15.031 -29.363 1.00 0.00 40 ARG A N 5
ATOM 7013 C CA . ARG A 1 40 ? -7.132 -14.125 -28.532 1.00 0.00 40 ARG A CA 5
ATOM 7014 C C . ARG A 1 40 ? -7.346 -14.425 -27.046 1.00 0.00 40 ARG A C 5
ATOM 7015 O O . ARG A 1 40 ? -6.477 -14.203 -26.227 1.00 0.00 40 ARG A O 5
ATOM 7036 N N . LEU A 1 41 ? -8.497 -14.929 -26.693 1.00 0.00 41 LEU A N 5
ATOM 7037 C CA . LEU A 1 41 ? -8.762 -15.244 -25.260 1.00 0.00 41 LEU A CA 5
ATOM 7038 C C . LEU A 1 41 ? -7.833 -16.366 -24.789 1.00 0.00 41 LEU A C 5
ATOM 7039 O O . LEU A 1 41 ? -7.406 -16.394 -23.652 1.00 0.00 41 LEU A O 5
ATOM 7049 N N . ARG A 1 42 ? -7.514 -17.288 -25.656 1.00 0.00 42 ARG A N 5
ATOM 7050 C CA . ARG A 1 42 ? -6.608 -18.402 -25.257 1.00 0.00 42 ARG A CA 5
ATOM 7051 C C . ARG A 1 42 ? -5.263 -17.838 -24.790 1.00 0.00 42 ARG A C 5
ATOM 7052 O O . ARG A 1 42 ? -4.545 -18.463 -24.034 1.00 0.00 42 ARG A O 5
ATOM 7073 N N . GLU A 1 43 ? -4.918 -16.660 -25.235 1.00 0.00 43 GLU A N 5
ATOM 7074 C CA . GLU A 1 43 ? -3.622 -16.053 -24.818 1.00 0.00 43 GLU A CA 5
ATOM 7075 C C . GLU A 1 43 ? -3.731 -15.507 -23.393 1.00 0.00 43 GLU A C 5
ATOM 7076 O O . GLU A 1 43 ? -2.979 -15.878 -22.514 1.00 0.00 43 GLU A O 5
ATOM 7088 N N . ALA A 1 44 ? -4.667 -14.629 -23.159 1.00 0.00 44 ALA A N 5
ATOM 7089 C CA . ALA A 1 44 ? -4.829 -14.061 -21.790 1.00 0.00 44 ALA A CA 5
ATOM 7090 C C . ALA A 1 44 ? -5.096 -15.178 -20.785 1.00 0.00 44 ALA A C 5
ATOM 7091 O O . ALA A 1 44 ? -4.277 -15.482 -19.939 1.00 0.00 44 ALA A O 5
ATOM 7098 N N . ARG A 1 45 ? -6.248 -15.782 -20.866 1.00 0.00 45 ARG A N 5
ATOM 7099 C CA . ARG A 1 45 ? -6.590 -16.871 -19.914 1.00 0.00 45 ARG A CA 5
ATOM 7100 C C . ARG A 1 45 ? -5.474 -17.920 -19.876 1.00 0.00 45 ARG A C 5
ATOM 7101 O O . ARG A 1 45 ? -4.869 -18.234 -20.882 1.00 0.00 45 ARG A O 5
ATOM 7122 N N . ARG A 1 46 ? -5.197 -18.466 -18.723 1.00 0.00 46 ARG A N 5
ATOM 7123 C CA . ARG A 1 46 ? -4.120 -19.494 -18.623 1.00 0.00 46 ARG A CA 5
ATOM 7124 C C . ARG A 1 46 ? -4.711 -20.898 -18.779 1.00 0.00 46 ARG A C 5
ATOM 7125 O O . ARG A 1 46 ? -4.086 -21.713 -19.438 1.00 0.00 46 ARG A O 5
ATOM 7147 N N . HIS B 1 1 ? -36.831 3.514 -45.740 1.00 0.00 1 HIS B N 5
ATOM 7148 C CA . HIS B 1 1 ? -35.911 2.611 -44.990 1.00 0.00 1 HIS B CA 5
ATOM 7149 C C . HIS B 1 1 ? -35.325 3.338 -43.776 1.00 0.00 1 HIS B C 5
ATOM 7150 O O . HIS B 1 1 ? -35.396 2.858 -42.663 1.00 0.00 1 HIS B O 5
ATOM 7166 N N . MET B 1 2 ? -34.748 4.492 -43.988 1.00 0.00 2 MET B N 5
ATOM 7167 C CA . MET B 1 2 ? -34.151 5.261 -42.854 1.00 0.00 2 MET B CA 5
ATOM 7168 C C . MET B 1 2 ? -33.105 4.414 -42.119 1.00 0.00 2 MET B C 5
ATOM 7169 O O . MET B 1 2 ? -31.926 4.489 -42.402 1.00 0.00 2 MET B O 5
ATOM 7183 N N . GLY B 1 3 ? -33.520 3.610 -41.175 1.00 0.00 3 GLY B N 5
ATOM 7184 C CA . GLY B 1 3 ? -32.543 2.766 -40.431 1.00 0.00 3 GLY B CA 5
ATOM 7185 C C . GLY B 1 3 ? -33.236 2.121 -39.230 1.00 0.00 3 GLY B C 5
ATOM 7186 O O . GLY B 1 3 ? -34.446 2.033 -39.175 1.00 0.00 3 GLY B O 5
ATOM 7190 N N . HIS B 1 4 ? -32.479 1.670 -38.267 1.00 0.00 4 HIS B N 5
ATOM 7191 C CA . HIS B 1 4 ? -33.099 1.031 -37.071 1.00 0.00 4 HIS B CA 5
ATOM 7192 C C . HIS B 1 4 ? -32.074 0.907 -35.941 1.00 0.00 4 HIS B C 5
ATOM 7193 O O . HIS B 1 4 ? -30.891 0.754 -36.176 1.00 0.00 4 HIS B O 5
ATOM 7207 N N . ILE B 1 5 ? -32.521 0.970 -34.716 1.00 0.00 5 ILE B N 5
ATOM 7208 C CA . ILE B 1 5 ? -31.576 0.854 -33.570 1.00 0.00 5 ILE B CA 5
ATOM 7209 C C . ILE B 1 5 ? -31.927 -0.372 -32.719 1.00 0.00 5 ILE B C 5
ATOM 7210 O O . ILE B 1 5 ? -32.034 -0.293 -31.511 1.00 0.00 5 ILE B O 5
ATOM 7218 N N . GLN B 1 6 ? -32.111 -1.504 -33.343 1.00 0.00 6 GLN B N 5
ATOM 7219 C CA . GLN B 1 6 ? -32.455 -2.734 -32.572 1.00 0.00 6 GLN B CA 5
ATOM 7220 C C . GLN B 1 6 ? -31.346 -3.779 -32.727 1.00 0.00 6 GLN B C 5
ATOM 7221 O O . GLN B 1 6 ? -30.205 -3.452 -32.987 1.00 0.00 6 GLN B O 5
ATOM 7233 N N . ILE B 1 7 ? -31.670 -5.034 -32.566 1.00 0.00 7 ILE B N 5
ATOM 7234 C CA . ILE B 1 7 ? -30.629 -6.095 -32.701 1.00 0.00 7 ILE B CA 5
ATOM 7235 C C . ILE B 1 7 ? -30.623 -6.656 -34.131 1.00 0.00 7 ILE B C 5
ATOM 7236 O O . ILE B 1 7 ? -31.669 -6.876 -34.709 1.00 0.00 7 ILE B O 5
ATOM 7244 N N . PRO B 1 8 ? -29.442 -6.873 -34.661 1.00 0.00 8 PRO B N 5
ATOM 7245 C CA . PRO B 1 8 ? -29.320 -7.416 -36.038 1.00 0.00 8 PRO B CA 5
ATOM 7246 C C . PRO B 1 8 ? -29.710 -8.902 -36.062 1.00 0.00 8 PRO B C 5
ATOM 7247 O O . PRO B 1 8 ? -29.222 -9.677 -35.261 1.00 0.00 8 PRO B O 5
ATOM 7258 N N . PRO B 1 9 ? -30.578 -9.259 -36.978 1.00 0.00 9 PRO B N 5
ATOM 7259 C CA . PRO B 1 9 ? -31.022 -10.671 -37.086 1.00 0.00 9 PRO B CA 5
ATOM 7260 C C . PRO B 1 9 ? -29.920 -11.533 -37.709 1.00 0.00 9 PRO B C 5
ATOM 7261 O O . PRO B 1 9 ? -29.087 -11.052 -38.451 1.00 0.00 9 PRO B O 5
ATOM 7272 N N . GLY B 1 10 ? -29.911 -12.804 -37.414 1.00 0.00 10 GLY B N 5
ATOM 7273 C CA . GLY B 1 10 ? -28.866 -13.697 -37.990 1.00 0.00 10 GLY B CA 5
ATOM 7274 C C . GLY B 1 10 ? -27.925 -14.167 -36.879 1.00 0.00 10 GLY B C 5
ATOM 7275 O O . GLY B 1 10 ? -27.300 -15.203 -36.978 1.00 0.00 10 GLY B O 5
ATOM 7279 N N . LEU B 1 11 ? -27.818 -13.411 -35.821 1.00 0.00 11 LEU B N 5
ATOM 7280 C CA . LEU B 1 11 ? -26.917 -13.815 -34.705 1.00 0.00 11 LEU B CA 5
ATOM 7281 C C . LEU B 1 11 ? -27.479 -15.046 -33.991 1.00 0.00 11 LEU B C 5
ATOM 7282 O O . LEU B 1 11 ? -26.761 -15.787 -33.349 1.00 0.00 11 LEU B O 5
ATOM 7292 N N . THR B 1 12 ? -28.760 -15.271 -34.096 1.00 0.00 12 THR B N 5
ATOM 7293 C CA . THR B 1 12 ? -29.367 -16.454 -33.422 1.00 0.00 12 THR B CA 5
ATOM 7294 C C . THR B 1 12 ? -29.105 -17.723 -34.239 1.00 0.00 12 THR B C 5
ATOM 7295 O O . THR B 1 12 ? -28.913 -18.793 -33.697 1.00 0.00 12 THR B O 5
ATOM 7303 N N . GLU B 1 13 ? -29.097 -17.613 -35.539 1.00 0.00 13 GLU B N 5
ATOM 7304 C CA . GLU B 1 13 ? -28.849 -18.814 -36.388 1.00 0.00 13 GLU B CA 5
ATOM 7305 C C . GLU B 1 13 ? -27.422 -19.328 -36.181 1.00 0.00 13 GLU B C 5
ATOM 7306 O O . GLU B 1 13 ? -27.192 -20.514 -36.051 1.00 0.00 13 GLU B O 5
ATOM 7318 N N . LEU B 1 14 ? -26.461 -18.445 -36.153 1.00 0.00 14 LEU B N 5
ATOM 7319 C CA . LEU B 1 14 ? -25.050 -18.885 -35.959 1.00 0.00 14 LEU B CA 5
ATOM 7320 C C . LEU B 1 14 ? -24.850 -19.441 -34.547 1.00 0.00 14 LEU B C 5
ATOM 7321 O O . LEU B 1 14 ? -24.063 -20.340 -34.329 1.00 0.00 14 LEU B O 5
ATOM 7331 N N . LEU B 1 15 ? -25.555 -18.912 -33.585 1.00 0.00 15 LEU B N 5
ATOM 7332 C CA . LEU B 1 15 ? -25.398 -19.409 -32.188 1.00 0.00 15 LEU B CA 5
ATOM 7333 C C . LEU B 1 15 ? -26.145 -20.733 -32.001 1.00 0.00 15 LEU B C 5
ATOM 7334 O O . LEU B 1 15 ? -25.648 -21.653 -31.379 1.00 0.00 15 LEU B O 5
ATOM 7344 N N . GLN B 1 16 ? -27.333 -20.843 -32.531 1.00 0.00 16 GLN B N 5
ATOM 7345 C CA . GLN B 1 16 ? -28.103 -22.114 -32.379 1.00 0.00 16 GLN B CA 5
ATOM 7346 C C . GLN B 1 16 ? -27.253 -23.300 -32.842 1.00 0.00 16 GLN B C 5
ATOM 7347 O O . GLN B 1 16 ? -27.205 -24.330 -32.201 1.00 0.00 16 GLN B O 5
ATOM 7359 N N . GLY B 1 17 ? -26.582 -23.161 -33.953 1.00 0.00 17 GLY B N 5
ATOM 7360 C CA . GLY B 1 17 ? -25.735 -24.278 -34.455 1.00 0.00 17 GLY B CA 5
ATOM 7361 C C . GLY B 1 17 ? -24.630 -24.573 -33.438 1.00 0.00 17 GLY B C 5
ATOM 7362 O O . GLY B 1 17 ? -24.434 -25.699 -33.029 1.00 0.00 17 GLY B O 5
ATOM 7366 N N . TYR B 1 18 ? -23.908 -23.566 -33.027 1.00 0.00 18 TYR B N 5
ATOM 7367 C CA . TYR B 1 18 ? -22.817 -23.785 -32.035 1.00 0.00 18 TYR B CA 5
ATOM 7368 C C . TYR B 1 18 ? -23.372 -24.455 -30.775 1.00 0.00 18 TYR B C 5
ATOM 7369 O O . TYR B 1 18 ? -22.707 -25.244 -30.135 1.00 0.00 18 TYR B O 5
ATOM 7387 N N . THR B 1 19 ? -24.587 -24.144 -30.414 1.00 0.00 19 THR B N 5
ATOM 7388 C CA . THR B 1 19 ? -25.186 -24.760 -29.194 1.00 0.00 19 THR B CA 5
ATOM 7389 C C . THR B 1 19 ? -25.503 -26.237 -29.444 1.00 0.00 19 THR B C 5
ATOM 7390 O O . THR B 1 19 ? -25.447 -27.054 -28.547 1.00 0.00 19 THR B O 5
ATOM 7398 N N . VAL B 1 20 ? -25.838 -26.584 -30.656 1.00 0.00 20 VAL B N 5
ATOM 7399 C CA . VAL B 1 20 ? -26.161 -28.008 -30.962 1.00 0.00 20 VAL B CA 5
ATOM 7400 C C . VAL B 1 20 ? -24.880 -28.848 -31.021 1.00 0.00 20 VAL B C 5
ATOM 7401 O O . VAL B 1 20 ? -24.920 -30.061 -30.942 1.00 0.00 20 VAL B O 5
ATOM 7408 N N . GLU B 1 21 ? -23.746 -28.218 -31.158 1.00 0.00 21 GLU B N 5
ATOM 7409 C CA . GLU B 1 21 ? -22.465 -28.991 -31.219 1.00 0.00 21 GLU B CA 5
ATOM 7410 C C . GLU B 1 21 ? -21.922 -29.179 -29.805 1.00 0.00 21 GLU B C 5
ATOM 7411 O O . GLU B 1 21 ? -21.579 -30.268 -29.393 1.00 0.00 21 GLU B O 5
ATOM 7423 N N . VAL B 1 22 ? -21.838 -28.110 -29.068 1.00 0.00 22 VAL B N 5
ATOM 7424 C CA . VAL B 1 22 ? -21.313 -28.192 -27.678 1.00 0.00 22 VAL B CA 5
ATOM 7425 C C . VAL B 1 22 ? -22.193 -29.114 -26.831 1.00 0.00 22 VAL B C 5
ATOM 7426 O O . VAL B 1 22 ? -21.755 -29.673 -25.845 1.00 0.00 22 VAL B O 5
ATOM 7433 N N . LEU B 1 23 ? -23.432 -29.274 -27.204 1.00 0.00 23 LEU B N 5
ATOM 7434 C CA . LEU B 1 23 ? -24.339 -30.157 -26.417 1.00 0.00 23 LEU B CA 5
ATOM 7435 C C . LEU B 1 23 ? -24.280 -31.593 -26.945 1.00 0.00 23 LEU B C 5
ATOM 7436 O O . LEU B 1 23 ? -24.442 -32.543 -26.206 1.00 0.00 23 LEU B O 5
ATOM 7446 N N . ARG B 1 24 ? -24.056 -31.759 -28.220 1.00 0.00 24 ARG B N 5
ATOM 7447 C CA . ARG B 1 24 ? -23.996 -33.135 -28.791 1.00 0.00 24 ARG B CA 5
ATOM 7448 C C . ARG B 1 24 ? -22.576 -33.701 -28.685 1.00 0.00 24 ARG B C 5
ATOM 7449 O O . ARG B 1 24 ? -22.369 -34.795 -28.198 1.00 0.00 24 ARG B O 5
ATOM 7470 N N . GLN B 1 25 ? -21.597 -32.971 -29.146 1.00 0.00 25 GLN B N 5
ATOM 7471 C CA . GLN B 1 25 ? -20.198 -33.467 -29.082 1.00 0.00 25 GLN B CA 5
ATOM 7472 C C . GLN B 1 25 ? -19.575 -33.143 -27.716 1.00 0.00 25 GLN B C 5
ATOM 7473 O O . GLN B 1 25 ? -18.601 -33.750 -27.319 1.00 0.00 25 GLN B O 5
ATOM 7485 N N . GLN B 1 26 ? -20.137 -32.192 -27.003 1.00 0.00 26 GLN B N 5
ATOM 7486 C CA . GLN B 1 26 ? -19.604 -31.795 -25.651 1.00 0.00 26 GLN B CA 5
ATOM 7487 C C . GLN B 1 26 ? -18.066 -31.864 -25.597 1.00 0.00 26 GLN B C 5
ATOM 7488 O O . GLN B 1 26 ? -17.506 -32.768 -25.009 1.00 0.00 26 GLN B O 5
ATOM 7500 N N . PRO B 1 27 ? -17.430 -30.898 -26.214 1.00 0.00 27 PRO B N 5
ATOM 7501 C CA . PRO B 1 27 ? -15.946 -30.854 -26.230 1.00 0.00 27 PRO B CA 5
ATOM 7502 C C . PRO B 1 27 ? -15.402 -30.519 -24.836 1.00 0.00 27 PRO B C 5
ATOM 7503 O O . PRO B 1 27 ? -16.143 -30.102 -23.968 1.00 0.00 27 PRO B O 5
ATOM 7514 N N . PRO B 1 28 ? -14.115 -30.712 -24.662 1.00 0.00 28 PRO B N 5
ATOM 7515 C CA . PRO B 1 28 ? -13.475 -30.424 -23.356 1.00 0.00 28 PRO B CA 5
ATOM 7516 C C . PRO B 1 28 ? -13.393 -28.913 -23.119 1.00 0.00 28 PRO B C 5
ATOM 7517 O O . PRO B 1 28 ? -13.826 -28.409 -22.101 1.00 0.00 28 PRO B O 5
ATOM 7528 N N . ASP B 1 29 ? -12.840 -28.186 -24.052 1.00 0.00 29 ASP B N 5
ATOM 7529 C CA . ASP B 1 29 ? -12.729 -26.709 -23.878 1.00 0.00 29 ASP B CA 5
ATOM 7530 C C . ASP B 1 29 ? -13.587 -25.988 -24.921 1.00 0.00 29 ASP B C 5
ATOM 7531 O O . ASP B 1 29 ? -13.416 -26.165 -26.111 1.00 0.00 29 ASP B O 5
ATOM 7540 N N . LEU B 1 30 ? -14.510 -25.174 -24.484 1.00 0.00 30 LEU B N 5
ATOM 7541 C CA . LEU B 1 30 ? -15.377 -24.442 -25.451 1.00 0.00 30 LEU B CA 5
ATOM 7542 C C . LEU B 1 30 ? -14.593 -23.304 -26.110 1.00 0.00 30 LEU B C 5
ATOM 7543 O O . LEU B 1 30 ? -14.725 -23.049 -27.290 1.00 0.00 30 LEU B O 5
ATOM 7553 N N . VAL B 1 31 ? -13.772 -22.620 -25.358 1.00 0.00 31 VAL B N 5
ATOM 7554 C CA . VAL B 1 31 ? -12.975 -21.502 -25.945 1.00 0.00 31 VAL B CA 5
ATOM 7555 C C . VAL B 1 31 ? -12.276 -21.969 -27.221 1.00 0.00 31 VAL B C 5
ATOM 7556 O O . VAL B 1 31 ? -12.579 -21.525 -28.311 1.00 0.00 31 VAL B O 5
ATOM 7563 N N . ASP B 1 32 ? -11.344 -22.866 -27.085 1.00 0.00 32 ASP B N 5
ATOM 7564 C CA . ASP B 1 32 ? -10.618 -23.379 -28.276 1.00 0.00 32 ASP B CA 5
ATOM 7565 C C . ASP B 1 32 ? -11.611 -23.950 -29.292 1.00 0.00 32 ASP B C 5
ATOM 7566 O O . ASP B 1 32 ? -11.455 -23.786 -30.485 1.00 0.00 32 ASP B O 5
ATOM 7575 N N . PHE B 1 33 ? -12.637 -24.613 -28.828 1.00 0.00 33 PHE B N 5
ATOM 7576 C CA . PHE B 1 33 ? -13.637 -25.185 -29.774 1.00 0.00 33 PHE B CA 5
ATOM 7577 C C . PHE B 1 33 ? -14.321 -24.058 -30.551 1.00 0.00 33 PHE B C 5
ATOM 7578 O O . PHE B 1 33 ? -14.497 -24.135 -31.751 1.00 0.00 33 PHE B O 5
ATOM 7595 N N . ALA B 1 34 ? -14.704 -23.007 -29.877 1.00 0.00 34 ALA B N 5
ATOM 7596 C CA . ALA B 1 34 ? -15.369 -21.873 -30.580 1.00 0.00 34 ALA B CA 5
ATOM 7597 C C . ALA B 1 34 ? -14.466 -21.359 -31.703 1.00 0.00 34 ALA B C 5
ATOM 7598 O O . ALA B 1 34 ? -14.929 -20.897 -32.727 1.00 0.00 34 ALA B O 5
ATOM 7605 N N . VAL B 1 35 ? -13.177 -21.440 -31.518 1.00 0.00 35 VAL B N 5
ATOM 7606 C CA . VAL B 1 35 ? -12.236 -20.965 -32.566 1.00 0.00 35 VAL B CA 5
ATOM 7607 C C . VAL B 1 35 ? -12.209 -21.953 -33.736 1.00 0.00 35 VAL B C 5
ATOM 7608 O O . VAL B 1 35 ? -12.404 -21.586 -34.877 1.00 0.00 35 VAL B O 5
ATOM 7615 N N . GLU B 1 36 ? -11.964 -23.204 -33.458 1.00 0.00 36 GLU B N 5
ATOM 7616 C CA . GLU B 1 36 ? -11.918 -24.219 -34.550 1.00 0.00 36 GLU B CA 5
ATOM 7617 C C . GLU B 1 36 ? -13.257 -24.271 -35.290 1.00 0.00 36 GLU B C 5
ATOM 7618 O O . GLU B 1 36 ? -13.327 -24.668 -36.437 1.00 0.00 36 GLU B O 5
ATOM 7630 N N . TYR B 1 37 ? -14.321 -23.881 -34.644 1.00 0.00 37 TYR B N 5
ATOM 7631 C CA . TYR B 1 37 ? -15.651 -23.917 -35.317 1.00 0.00 37 TYR B CA 5
ATOM 7632 C C . TYR B 1 37 ? -15.810 -22.719 -36.257 1.00 0.00 37 TYR B C 5
ATOM 7633 O O . TYR B 1 37 ? -15.837 -22.865 -37.463 1.00 0.00 37 TYR B O 5
ATOM 7651 N N . PHE B 1 38 ? -15.919 -21.537 -35.717 1.00 0.00 38 PHE B N 5
ATOM 7652 C CA . PHE B 1 38 ? -16.080 -20.334 -36.585 1.00 0.00 38 PHE B CA 5
ATOM 7653 C C . PHE B 1 38 ? -14.959 -20.281 -37.627 1.00 0.00 38 PHE B C 5
ATOM 7654 O O . PHE B 1 38 ? -15.178 -19.931 -38.770 1.00 0.00 38 PHE B O 5
ATOM 7671 N N . THR B 1 39 ? -13.759 -20.629 -37.245 1.00 0.00 39 THR B N 5
ATOM 7672 C CA . THR B 1 39 ? -12.632 -20.599 -38.221 1.00 0.00 39 THR B CA 5
ATOM 7673 C C . THR B 1 39 ? -12.955 -21.496 -39.417 1.00 0.00 39 THR B C 5
ATOM 7674 O O . THR B 1 39 ? -12.838 -21.093 -40.558 1.00 0.00 39 THR B O 5
ATOM 7682 N N . ARG B 1 40 ? -13.362 -22.710 -39.167 1.00 0.00 40 ARG B N 5
ATOM 7683 C CA . ARG B 1 40 ? -13.695 -23.631 -40.292 1.00 0.00 40 ARG B CA 5
ATOM 7684 C C . ARG B 1 40 ? -14.950 -23.138 -41.016 1.00 0.00 40 ARG B C 5
ATOM 7685 O O . ARG B 1 40 ? -15.167 -23.433 -42.174 1.00 0.00 40 ARG B O 5
ATOM 7706 N N . LEU B 1 41 ? -15.775 -22.384 -40.341 1.00 0.00 41 LEU B N 5
ATOM 7707 C CA . LEU B 1 41 ? -17.014 -21.867 -40.989 1.00 0.00 41 LEU B CA 5
ATOM 7708 C C . LEU B 1 41 ? -16.657 -20.823 -42.051 1.00 0.00 41 LEU B C 5
ATOM 7709 O O . LEU B 1 41 ? -17.335 -20.681 -43.048 1.00 0.00 41 LEU B O 5
ATOM 7719 N N . ARG B 1 42 ? -15.594 -20.095 -41.844 1.00 0.00 42 ARG B N 5
ATOM 7720 C CA . ARG B 1 42 ? -15.190 -19.066 -42.834 1.00 0.00 42 ARG B CA 5
ATOM 7721 C C . ARG B 1 42 ? -14.581 -19.746 -44.067 1.00 0.00 42 ARG B C 5
ATOM 7722 O O . ARG B 1 42 ? -14.832 -19.356 -45.190 1.00 0.00 42 ARG B O 5
ATOM 7743 N N . GLU B 1 43 ? -13.787 -20.761 -43.863 1.00 0.00 43 GLU B N 5
ATOM 7744 C CA . GLU B 1 43 ? -13.167 -21.466 -45.022 1.00 0.00 43 GLU B CA 5
ATOM 7745 C C . GLU B 1 43 ? -13.916 -22.772 -45.315 1.00 0.00 43 GLU B C 5
ATOM 7746 O O . GLU B 1 43 ? -13.434 -23.625 -46.034 1.00 0.00 43 GLU B O 5
ATOM 7758 N N . ALA B 1 44 ? -15.091 -22.935 -44.766 1.00 0.00 44 ALA B N 5
ATOM 7759 C CA . ALA B 1 44 ? -15.866 -24.186 -45.015 1.00 0.00 44 ALA B CA 5
ATOM 7760 C C . ALA B 1 44 ? -16.211 -24.315 -46.496 1.00 0.00 44 ALA B C 5
ATOM 7761 O O . ALA B 1 44 ? -15.794 -25.239 -47.166 1.00 0.00 44 ALA B O 5
ATOM 7768 N N . ARG B 1 45 ? -16.987 -23.398 -47.007 1.00 0.00 45 ARG B N 5
ATOM 7769 C CA . ARG B 1 45 ? -17.384 -23.465 -48.441 1.00 0.00 45 ARG B CA 5
ATOM 7770 C C . ARG B 1 45 ? -16.162 -23.714 -49.331 1.00 0.00 45 ARG B C 5
ATOM 7771 O O . ARG B 1 45 ? -16.012 -24.768 -49.916 1.00 0.00 45 ARG B O 5
ATOM 7792 N N . ARG B 1 46 ? -15.291 -22.751 -49.437 1.00 0.00 46 ARG B N 5
ATOM 7793 C CA . ARG B 1 46 ? -14.079 -22.933 -50.287 1.00 0.00 46 ARG B CA 5
ATOM 7794 C C . ARG B 1 46 ? -13.168 -24.007 -49.686 1.00 0.00 46 ARG B C 5
ATOM 7795 O O . ARG B 1 46 ? -13.246 -25.138 -50.133 1.00 0.00 46 ARG B O 5
ATOM 7817 N N . LEU C 2 1 ? -30.589 0.239 -23.312 1.00 0.00 1 LEU C N 5
ATOM 7818 C CA . LEU C 2 1 ? -31.404 -1.003 -23.472 1.00 0.00 1 LEU C CA 5
ATOM 7819 C C . LEU C 2 1 ? -30.628 -2.044 -24.284 1.00 0.00 1 LEU C C 5
ATOM 7820 O O . LEU C 2 1 ? -30.316 -1.840 -25.440 1.00 0.00 1 LEU C O 5
ATOM 7832 N N . LEU C 2 2 ? -30.312 -3.160 -23.684 1.00 0.00 2 LEU C N 5
ATOM 7833 C CA . LEU C 2 2 ? -29.555 -4.215 -24.419 1.00 0.00 2 LEU C CA 5
ATOM 7834 C C . LEU C 2 2 ? -29.402 -5.462 -23.543 1.00 0.00 2 LEU C C 5
ATOM 7835 O O . LEU C 2 2 ? -29.492 -6.578 -24.014 1.00 0.00 2 LEU C O 5
ATOM 7845 N N . ILE C 2 3 ? -29.170 -5.279 -22.273 1.00 0.00 3 ILE C N 5
ATOM 7846 C CA . ILE C 2 3 ? -29.008 -6.452 -21.365 1.00 0.00 3 ILE C CA 5
ATOM 7847 C C . ILE C 2 3 ? -30.347 -7.171 -21.175 1.00 0.00 3 ILE C C 5
ATOM 7848 O O . ILE C 2 3 ? -30.395 -8.309 -20.752 1.00 0.00 3 ILE C O 5
ATOM 7856 N N . GLU C 2 4 ? -31.436 -6.518 -21.480 1.00 0.00 4 GLU C N 5
ATOM 7857 C CA . GLU C 2 4 ? -32.766 -7.170 -21.311 1.00 0.00 4 GLU C CA 5
ATOM 7858 C C . GLU C 2 4 ? -33.043 -8.123 -22.477 1.00 0.00 4 GLU C C 5
ATOM 7859 O O . GLU C 2 4 ? -33.508 -9.230 -22.290 1.00 0.00 4 GLU C O 5
ATOM 7871 N N . THR C 2 5 ? -32.764 -7.700 -23.679 1.00 0.00 5 THR C N 5
ATOM 7872 C CA . THR C 2 5 ? -33.017 -8.581 -24.857 1.00 0.00 5 THR C CA 5
ATOM 7873 C C . THR C 2 5 ? -31.849 -9.550 -25.053 1.00 0.00 5 THR C C 5
ATOM 7874 O O . THR C 2 5 ? -32.034 -10.717 -25.336 1.00 0.00 5 THR C O 5
ATOM 7882 N N . ALA C 2 6 ? -30.649 -9.070 -24.903 1.00 0.00 6 ALA C N 5
ATOM 7883 C CA . ALA C 2 6 ? -29.462 -9.953 -25.078 1.00 0.00 6 ALA C CA 5
ATOM 7884 C C . ALA C 2 6 ? -29.575 -11.181 -24.170 1.00 0.00 6 ALA C C 5
ATOM 7885 O O . ALA C 2 6 ? -29.335 -12.297 -24.588 1.00 0.00 6 ALA C O 5
ATOM 7892 N N . SER C 2 7 ? -29.936 -10.986 -22.931 1.00 0.00 7 SER C N 5
ATOM 7893 C CA . SER C 2 7 ? -30.062 -12.144 -21.999 1.00 0.00 7 SER C CA 5
ATOM 7894 C C . SER C 2 7 ? -31.346 -12.927 -22.293 1.00 0.00 7 SER C C 5
ATOM 7895 O O . SER C 2 7 ? -31.424 -14.117 -22.060 1.00 0.00 7 SER C O 5
ATOM 7903 N N . SER C 2 8 ? -32.350 -12.269 -22.802 1.00 0.00 8 SER C N 5
ATOM 7904 C CA . SER C 2 8 ? -33.627 -12.976 -23.109 1.00 0.00 8 SER C CA 5
ATOM 7905 C C . SER C 2 8 ? -33.509 -13.739 -24.431 1.00 0.00 8 SER C C 5
ATOM 7906 O O . SER C 2 8 ? -34.094 -14.789 -24.608 1.00 0.00 8 SER C O 5
ATOM 7914 N N . LEU C 2 9 ? -32.759 -13.217 -25.364 1.00 0.00 9 LEU C N 5
ATOM 7915 C CA . LEU C 2 9 ? -32.607 -13.911 -26.676 1.00 0.00 9 LEU C CA 5
ATOM 7916 C C . LEU C 2 9 ? -31.858 -15.235 -26.495 1.00 0.00 9 LEU C C 5
ATOM 7917 O O . LEU C 2 9 ? -32.316 -16.279 -26.915 1.00 0.00 9 LEU C O 5
ATOM 7927 N N . VAL C 2 10 ? -30.710 -15.199 -25.878 1.00 0.00 10 VAL C N 5
ATOM 7928 C CA . VAL C 2 10 ? -29.932 -16.457 -25.676 1.00 0.00 10 VAL C CA 5
ATOM 7929 C C . VAL C 2 10 ? -30.761 -17.473 -24.883 1.00 0.00 10 VAL C C 5
ATOM 7930 O O . VAL C 2 10 ? -30.563 -18.667 -24.991 1.00 0.00 10 VAL C O 5
ATOM 7937 N N . LYS C 2 11 ? -31.683 -17.008 -24.087 1.00 0.00 11 LYS C N 5
ATOM 7938 C CA . LYS C 2 11 ? -32.519 -17.948 -23.286 1.00 0.00 11 LYS C CA 5
ATOM 7939 C C . LYS C 2 11 ? -33.454 -18.741 -24.203 1.00 0.00 11 LYS C C 5
ATOM 7940 O O . LYS C 2 11 ? -33.499 -19.955 -24.160 1.00 0.00 11 LYS C O 5
ATOM 7959 N N . ASN C 2 12 ? -34.201 -18.066 -25.033 1.00 0.00 12 ASN C N 5
ATOM 7960 C CA . ASN C 2 12 ? -35.133 -18.781 -25.952 1.00 0.00 12 ASN C CA 5
ATOM 7961 C C . ASN C 2 12 ? -34.350 -19.653 -26.939 1.00 0.00 12 ASN C C 5
ATOM 7962 O O . ASN C 2 12 ? -34.894 -20.546 -27.558 1.00 0.00 12 ASN C O 5
ATOM 7971 N N . ALA C 2 13 ? -33.079 -19.401 -27.095 1.00 0.00 13 ALA C N 5
ATOM 7972 C CA . ALA C 2 13 ? -32.270 -20.218 -28.047 1.00 0.00 13 ALA C CA 5
ATOM 7973 C C . ALA C 2 13 ? -31.726 -21.469 -27.352 1.00 0.00 13 ALA C C 5
ATOM 7974 O O . ALA C 2 13 ? -31.926 -22.577 -27.806 1.00 0.00 13 ALA C O 5
ATOM 7981 N N . ILE C 2 14 ? -31.037 -21.301 -26.257 1.00 0.00 14 ILE C N 5
ATOM 7982 C CA . ILE C 2 14 ? -30.477 -22.483 -25.539 1.00 0.00 14 ILE C CA 5
ATOM 7983 C C . ILE C 2 14 ? -31.586 -23.503 -25.246 1.00 0.00 14 ILE C C 5
ATOM 7984 O O . ILE C 2 14 ? -31.336 -24.686 -25.129 1.00 0.00 14 ILE C O 5
ATOM 7992 N N . GLN C 2 15 ? -32.806 -23.055 -25.127 1.00 0.00 15 GLN C N 5
ATOM 7993 C CA . GLN C 2 15 ? -33.920 -24.006 -24.842 1.00 0.00 15 GLN C CA 5
ATOM 7994 C C . GLN C 2 15 ? -34.470 -24.583 -26.148 1.00 0.00 15 GLN C C 5
ATOM 7995 O O . GLN C 2 15 ? -34.892 -25.722 -26.206 1.00 0.00 15 GLN C O 5
ATOM 8007 N N . LEU C 2 16 ? -34.471 -23.807 -27.196 1.00 0.00 16 LEU C N 5
ATOM 8008 C CA . LEU C 2 16 ? -34.997 -24.311 -28.497 1.00 0.00 16 LEU C CA 5
ATOM 8009 C C . LEU C 2 16 ? -34.300 -25.619 -28.878 1.00 0.00 16 LEU C C 5
ATOM 8010 O O . LEU C 2 16 ? -34.937 -26.614 -29.159 1.00 0.00 16 LEU C O 5
ATOM 8020 N N . SER C 2 17 ? -32.995 -25.625 -28.887 1.00 0.00 17 SER C N 5
ATOM 8021 C CA . SER C 2 17 ? -32.258 -26.869 -29.249 1.00 0.00 17 SER C CA 5
ATOM 8022 C C . SER C 2 17 ? -32.617 -27.995 -28.277 1.00 0.00 17 SER C C 5
ATOM 8023 O O . SER C 2 17 ? -32.975 -29.084 -28.679 1.00 0.00 17 SER C O 5
ATOM 8031 N N . ILE C 2 18 ? -32.525 -27.741 -27.001 1.00 0.00 18 ILE C N 5
ATOM 8032 C CA . ILE C 2 18 ? -32.861 -28.799 -26.005 1.00 0.00 18 ILE C CA 5
ATOM 8033 C C . ILE C 2 18 ? -34.324 -29.225 -26.160 1.00 0.00 18 ILE C C 5
ATOM 8034 O O . ILE C 2 18 ? -34.669 -30.374 -25.970 1.00 0.00 18 ILE C O 5
ATOM 8042 N N . GLU C 2 19 ? -35.186 -28.307 -26.501 1.00 0.00 19 GLU C N 5
ATOM 8043 C CA . GLU C 2 19 ? -36.625 -28.662 -26.666 1.00 0.00 19 GLU C CA 5
ATOM 8044 C C . GLU C 2 19 ? -36.811 -29.565 -27.888 1.00 0.00 19 GLU C C 5
ATOM 8045 O O . GLU C 2 19 ? -37.487 -30.573 -27.830 1.00 0.00 19 GLU C O 5
ATOM 8057 N N . GLN C 2 20 ? -36.216 -29.212 -28.995 1.00 0.00 20 GLN C N 5
ATOM 8058 C CA . GLN C 2 20 ? -36.361 -30.052 -30.218 1.00 0.00 20 GLN C CA 5
ATOM 8059 C C . GLN C 2 20 ? -35.665 -31.402 -30.020 1.00 0.00 20 GLN C C 5
ATOM 8060 O O . GLN C 2 20 ? -35.954 -32.365 -30.702 1.00 0.00 20 GLN C O 5
ATOM 8072 N N . LEU C 2 21 ? -34.750 -31.479 -29.093 1.00 0.00 21 LEU C N 5
ATOM 8073 C CA . LEU C 2 21 ? -34.038 -32.768 -28.854 1.00 0.00 21 LEU C CA 5
ATOM 8074 C C . LEU C 2 21 ? -35.028 -33.842 -28.390 1.00 0.00 21 LEU C C 5
ATOM 8075 O O . LEU C 2 21 ? -34.908 -35.001 -28.735 1.00 0.00 21 LEU C O 5
ATOM 8085 N N . VAL C 2 22 ? -36.004 -33.465 -27.611 1.00 0.00 22 VAL C N 5
ATOM 8086 C CA . VAL C 2 22 ? -37.001 -34.461 -27.125 1.00 0.00 22 VAL C CA 5
ATOM 8087 C C . VAL C 2 22 ? -37.958 -34.849 -28.254 1.00 0.00 22 VAL C C 5
ATOM 8088 O O . VAL C 2 22 ? -38.557 -35.909 -28.160 1.00 0.00 22 VAL C O 5
ATOM 8096 N N . HIS A 1 1 ? -29.561 -43.501 -10.956 1.00 0.00 1 HIS A N 6
ATOM 8097 C CA . HIS A 1 1 ? -28.576 -43.634 -9.844 1.00 0.00 1 HIS A CA 6
ATOM 8098 C C . HIS A 1 1 ? -27.410 -42.662 -10.050 1.00 0.00 1 HIS A C 6
ATOM 8099 O O . HIS A 1 1 ? -26.267 -42.989 -9.802 1.00 0.00 1 HIS A O 6
ATOM 8115 N N . MET A 1 2 ? -27.689 -41.469 -10.504 1.00 0.00 2 MET A N 6
ATOM 8116 C CA . MET A 1 2 ? -26.591 -40.482 -10.723 1.00 0.00 2 MET A CA 6
ATOM 8117 C C . MET A 1 2 ? -27.170 -39.104 -11.058 1.00 0.00 2 MET A C 6
ATOM 8118 O O . MET A 1 2 ? -28.367 -38.899 -11.030 1.00 0.00 2 MET A O 6
ATOM 8132 N N . GLY A 1 3 ? -26.326 -38.159 -11.376 1.00 0.00 3 GLY A N 6
ATOM 8133 C CA . GLY A 1 3 ? -26.825 -36.796 -11.713 1.00 0.00 3 GLY A CA 6
ATOM 8134 C C . GLY A 1 3 ? -26.537 -35.844 -10.549 1.00 0.00 3 GLY A C 6
ATOM 8135 O O . GLY A 1 3 ? -27.267 -35.797 -9.578 1.00 0.00 3 GLY A O 6
ATOM 8139 N N . HIS A 1 4 ? -25.479 -35.084 -10.637 1.00 0.00 4 HIS A N 6
ATOM 8140 C CA . HIS A 1 4 ? -25.148 -34.138 -9.532 1.00 0.00 4 HIS A CA 6
ATOM 8141 C C . HIS A 1 4 ? -25.087 -32.702 -10.061 1.00 0.00 4 HIS A C 6
ATOM 8142 O O . HIS A 1 4 ? -25.415 -31.761 -9.367 1.00 0.00 4 HIS A O 6
ATOM 8156 N N . ILE A 1 5 ? -24.666 -32.527 -11.284 1.00 0.00 5 ILE A N 6
ATOM 8157 C CA . ILE A 1 5 ? -24.584 -31.151 -11.855 1.00 0.00 5 ILE A CA 6
ATOM 8158 C C . ILE A 1 5 ? -25.461 -31.041 -13.105 1.00 0.00 5 ILE A C 6
ATOM 8159 O O . ILE A 1 5 ? -25.545 -31.956 -13.899 1.00 0.00 5 ILE A O 6
ATOM 8167 N N . GLN A 1 6 ? -26.111 -29.924 -13.286 1.00 0.00 6 GLN A N 6
ATOM 8168 C CA . GLN A 1 6 ? -26.979 -29.752 -14.485 1.00 0.00 6 GLN A CA 6
ATOM 8169 C C . GLN A 1 6 ? -26.255 -28.908 -15.538 1.00 0.00 6 GLN A C 6
ATOM 8170 O O . GLN A 1 6 ? -25.041 -28.876 -15.591 1.00 0.00 6 GLN A O 6
ATOM 8182 N N . ILE A 1 7 ? -26.985 -28.224 -16.377 1.00 0.00 7 ILE A N 6
ATOM 8183 C CA . ILE A 1 7 ? -26.331 -27.385 -17.423 1.00 0.00 7 ILE A CA 6
ATOM 8184 C C . ILE A 1 7 ? -25.294 -26.450 -16.777 1.00 0.00 7 ILE A C 6
ATOM 8185 O O . ILE A 1 7 ? -25.643 -25.616 -15.965 1.00 0.00 7 ILE A O 6
ATOM 8193 N N . PRO A 1 8 ? -24.047 -26.618 -17.153 1.00 0.00 8 PRO A N 6
ATOM 8194 C CA . PRO A 1 8 ? -22.967 -25.770 -16.586 1.00 0.00 8 PRO A CA 6
ATOM 8195 C C . PRO A 1 8 ? -23.081 -24.329 -17.104 1.00 0.00 8 PRO A C 6
ATOM 8196 O O . PRO A 1 8 ? -22.985 -24.095 -18.293 1.00 0.00 8 PRO A O 6
ATOM 8207 N N . PRO A 1 9 ? -23.282 -23.400 -16.197 1.00 0.00 9 PRO A N 6
ATOM 8208 C CA . PRO A 1 9 ? -23.405 -21.974 -16.592 1.00 0.00 9 PRO A CA 6
ATOM 8209 C C . PRO A 1 9 ? -22.040 -21.413 -17.003 1.00 0.00 9 PRO A C 6
ATOM 8210 O O . PRO A 1 9 ? -21.103 -22.148 -17.244 1.00 0.00 9 PRO A O 6
ATOM 8221 N N . GLY A 1 10 ? -21.920 -20.116 -17.079 1.00 0.00 10 GLY A N 6
ATOM 8222 C CA . GLY A 1 10 ? -20.615 -19.511 -17.471 1.00 0.00 10 GLY A CA 6
ATOM 8223 C C . GLY A 1 10 ? -20.600 -19.254 -18.979 1.00 0.00 10 GLY A C 6
ATOM 8224 O O . GLY A 1 10 ? -20.045 -18.279 -19.446 1.00 0.00 10 GLY A O 6
ATOM 8228 N N . LEU A 1 11 ? -21.203 -20.120 -19.745 1.00 0.00 11 LEU A N 6
ATOM 8229 C CA . LEU A 1 11 ? -21.222 -19.923 -21.223 1.00 0.00 11 LEU A CA 6
ATOM 8230 C C . LEU A 1 11 ? -22.050 -18.686 -21.582 1.00 0.00 11 LEU A C 6
ATOM 8231 O O . LEU A 1 11 ? -21.773 -17.999 -22.545 1.00 0.00 11 LEU A O 6
ATOM 8241 N N . THR A 1 12 ? -23.067 -18.400 -20.816 1.00 0.00 12 THR A N 6
ATOM 8242 C CA . THR A 1 12 ? -23.916 -17.211 -21.114 1.00 0.00 12 THR A CA 6
ATOM 8243 C C . THR A 1 12 ? -23.063 -15.941 -21.140 1.00 0.00 12 THR A C 6
ATOM 8244 O O . THR A 1 12 ? -22.943 -15.280 -22.152 1.00 0.00 12 THR A O 6
ATOM 8252 N N . GLU A 1 13 ? -22.471 -15.594 -20.029 1.00 0.00 13 GLU A N 6
ATOM 8253 C CA . GLU A 1 13 ? -21.626 -14.365 -19.981 1.00 0.00 13 GLU A CA 6
ATOM 8254 C C . GLU A 1 13 ? -20.605 -14.370 -21.123 1.00 0.00 13 GLU A C 6
ATOM 8255 O O . GLU A 1 13 ? -20.355 -13.359 -21.748 1.00 0.00 13 GLU A O 6
ATOM 8267 N N . LEU A 1 14 ? -20.014 -15.500 -21.397 1.00 0.00 14 LEU A N 6
ATOM 8268 C CA . LEU A 1 14 ? -19.009 -15.567 -22.496 1.00 0.00 14 LEU A CA 6
ATOM 8269 C C . LEU A 1 14 ? -19.675 -15.272 -23.843 1.00 0.00 14 LEU A C 6
ATOM 8270 O O . LEU A 1 14 ? -19.142 -14.553 -24.665 1.00 0.00 14 LEU A O 6
ATOM 8280 N N . LEU A 1 15 ? -20.837 -15.820 -24.076 1.00 0.00 15 LEU A N 6
ATOM 8281 C CA . LEU A 1 15 ? -21.531 -15.569 -25.371 1.00 0.00 15 LEU A CA 6
ATOM 8282 C C . LEU A 1 15 ? -22.024 -14.120 -25.433 1.00 0.00 15 LEU A C 6
ATOM 8283 O O . LEU A 1 15 ? -21.824 -13.429 -26.412 1.00 0.00 15 LEU A O 6
ATOM 8293 N N . GLN A 1 16 ? -22.662 -13.652 -24.395 1.00 0.00 16 GLN A N 6
ATOM 8294 C CA . GLN A 1 16 ? -23.161 -12.247 -24.402 1.00 0.00 16 GLN A CA 6
ATOM 8295 C C . GLN A 1 16 ? -22.011 -11.286 -24.713 1.00 0.00 16 GLN A C 6
ATOM 8296 O O . GLN A 1 16 ? -22.170 -10.327 -25.442 1.00 0.00 16 GLN A O 6
ATOM 8308 N N . GLY A 1 17 ? -20.851 -11.539 -24.171 1.00 0.00 17 GLY A N 6
ATOM 8309 C CA . GLY A 1 17 ? -19.691 -10.644 -24.442 1.00 0.00 17 GLY A CA 6
ATOM 8310 C C . GLY A 1 17 ? -19.453 -10.572 -25.951 1.00 0.00 17 GLY A C 6
ATOM 8311 O O . GLY A 1 17 ? -19.334 -9.505 -26.520 1.00 0.00 17 GLY A O 6
ATOM 8315 N N . TYR A 1 18 ? -19.388 -11.700 -26.603 1.00 0.00 18 TYR A N 6
ATOM 8316 C CA . TYR A 1 18 ? -19.164 -11.700 -28.077 1.00 0.00 18 TYR A CA 6
ATOM 8317 C C . TYR A 1 18 ? -20.277 -10.915 -28.779 1.00 0.00 18 TYR A C 6
ATOM 8318 O O . TYR A 1 18 ? -20.119 -10.454 -29.892 1.00 0.00 18 TYR A O 6
ATOM 8336 N N . THR A 1 19 ? -21.401 -10.759 -28.134 1.00 0.00 19 THR A N 6
ATOM 8337 C CA . THR A 1 19 ? -22.525 -10.005 -28.761 1.00 0.00 19 THR A CA 6
ATOM 8338 C C . THR A 1 19 ? -22.325 -8.499 -28.560 1.00 0.00 19 THR A C 6
ATOM 8339 O O . THR A 1 19 ? -22.764 -7.694 -29.357 1.00 0.00 19 THR A O 6
ATOM 8347 N N . VAL A 1 20 ? -21.665 -8.116 -27.502 1.00 0.00 20 VAL A N 6
ATOM 8348 C CA . VAL A 1 20 ? -21.435 -6.663 -27.247 1.00 0.00 20 VAL A CA 6
ATOM 8349 C C . VAL A 1 20 ? -20.268 -6.152 -28.099 1.00 0.00 20 VAL A C 6
ATOM 8350 O O . VAL A 1 20 ? -20.113 -4.964 -28.309 1.00 0.00 20 VAL A O 6
ATOM 8357 N N . GLU A 1 21 ? -19.448 -7.039 -28.598 1.00 0.00 21 GLU A N 6
ATOM 8358 C CA . GLU A 1 21 ? -18.290 -6.596 -29.440 1.00 0.00 21 GLU A CA 6
ATOM 8359 C C . GLU A 1 21 ? -18.721 -6.563 -30.904 1.00 0.00 21 GLU A C 6
ATOM 8360 O O . GLU A 1 21 ? -18.471 -5.612 -31.620 1.00 0.00 21 GLU A O 6
ATOM 8372 N N . VAL A 1 22 ? -19.368 -7.601 -31.348 1.00 0.00 22 VAL A N 6
ATOM 8373 C CA . VAL A 1 22 ? -19.824 -7.651 -32.762 1.00 0.00 22 VAL A CA 6
ATOM 8374 C C . VAL A 1 22 ? -20.772 -6.483 -33.049 1.00 0.00 22 VAL A C 6
ATOM 8375 O O . VAL A 1 22 ? -20.737 -5.888 -34.107 1.00 0.00 22 VAL A O 6
ATOM 8382 N N . LEU A 1 23 ? -21.614 -6.149 -32.110 1.00 0.00 23 LEU A N 6
ATOM 8383 C CA . LEU A 1 23 ? -22.559 -5.016 -32.325 1.00 0.00 23 LEU A CA 6
ATOM 8384 C C . LEU A 1 23 ? -21.817 -3.685 -32.193 1.00 0.00 23 LEU A C 6
ATOM 8385 O O . LEU A 1 23 ? -22.097 -2.734 -32.895 1.00 0.00 23 LEU A O 6
ATOM 8395 N N . ARG A 1 24 ? -20.870 -3.611 -31.297 1.00 0.00 24 ARG A N 6
ATOM 8396 C CA . ARG A 1 24 ? -20.108 -2.342 -31.120 1.00 0.00 24 ARG A CA 6
ATOM 8397 C C . ARG A 1 24 ? -19.079 -2.181 -32.243 1.00 0.00 24 ARG A C 6
ATOM 8398 O O . ARG A 1 24 ? -18.686 -1.083 -32.584 1.00 0.00 24 ARG A O 6
ATOM 8419 N N . GLN A 1 25 ? -18.637 -3.266 -32.816 1.00 0.00 25 GLN A N 6
ATOM 8420 C CA . GLN A 1 25 ? -17.632 -3.173 -33.913 1.00 0.00 25 GLN A CA 6
ATOM 8421 C C . GLN A 1 25 ? -18.321 -3.261 -35.277 1.00 0.00 25 GLN A C 6
ATOM 8422 O O . GLN A 1 25 ? -17.952 -2.582 -36.215 1.00 0.00 25 GLN A O 6
ATOM 8434 N N . GLN A 1 26 ? -19.319 -4.093 -35.395 1.00 0.00 26 GLN A N 6
ATOM 8435 C CA . GLN A 1 26 ? -20.029 -4.227 -36.700 1.00 0.00 26 GLN A CA 6
ATOM 8436 C C . GLN A 1 26 ? -19.020 -4.522 -37.820 1.00 0.00 26 GLN A C 6
ATOM 8437 O O . GLN A 1 26 ? -18.948 -3.798 -38.793 1.00 0.00 26 GLN A O 6
ATOM 8449 N N . PRO A 1 27 ? -18.268 -5.582 -37.643 1.00 0.00 27 PRO A N 6
ATOM 8450 C CA . PRO A 1 27 ? -17.252 -5.968 -38.654 1.00 0.00 27 PRO A CA 6
ATOM 8451 C C . PRO A 1 27 ? -17.929 -6.506 -39.922 1.00 0.00 27 PRO A C 6
ATOM 8452 O O . PRO A 1 27 ? -19.052 -6.963 -39.875 1.00 0.00 27 PRO A O 6
ATOM 8463 N N . PRO A 1 28 ? -17.216 -6.435 -41.021 1.00 0.00 28 PRO A N 6
ATOM 8464 C CA . PRO A 1 28 ? -17.763 -6.926 -42.310 1.00 0.00 28 PRO A CA 6
ATOM 8465 C C . PRO A 1 28 ? -17.848 -8.456 -42.308 1.00 0.00 28 PRO A C 6
ATOM 8466 O O . PRO A 1 28 ? -18.594 -9.047 -43.063 1.00 0.00 28 PRO A O 6
ATOM 8477 N N . ASP A 1 29 ? -17.089 -9.100 -41.463 1.00 0.00 29 ASP A N 6
ATOM 8478 C CA . ASP A 1 29 ? -17.126 -10.590 -41.412 1.00 0.00 29 ASP A CA 6
ATOM 8479 C C . ASP A 1 29 ? -17.072 -11.071 -39.959 1.00 0.00 29 ASP A C 6
ATOM 8480 O O . ASP A 1 29 ? -16.161 -10.750 -39.223 1.00 0.00 29 ASP A O 6
ATOM 8489 N N . LEU A 1 30 ? -18.038 -11.843 -39.542 1.00 0.00 30 LEU A N 6
ATOM 8490 C CA . LEU A 1 30 ? -18.037 -12.345 -38.138 1.00 0.00 30 LEU A CA 6
ATOM 8491 C C . LEU A 1 30 ? -17.266 -13.664 -38.051 1.00 0.00 30 LEU A C 6
ATOM 8492 O O . LEU A 1 30 ? -16.659 -13.974 -37.045 1.00 0.00 30 LEU A O 6
ATOM 8502 N N . VAL A 1 31 ? -17.284 -14.443 -39.099 1.00 0.00 31 VAL A N 6
ATOM 8503 C CA . VAL A 1 31 ? -16.549 -15.744 -39.081 1.00 0.00 31 VAL A CA 6
ATOM 8504 C C . VAL A 1 31 ? -15.109 -15.528 -38.617 1.00 0.00 31 VAL A C 6
ATOM 8505 O O . VAL A 1 31 ? -14.663 -16.098 -37.641 1.00 0.00 31 VAL A O 6
ATOM 8512 N N . ASP A 1 32 ? -14.382 -14.704 -39.315 1.00 0.00 32 ASP A N 6
ATOM 8513 C CA . ASP A 1 32 ? -12.972 -14.437 -38.928 1.00 0.00 32 ASP A CA 6
ATOM 8514 C C . ASP A 1 32 ? -12.922 -13.755 -37.559 1.00 0.00 32 ASP A C 6
ATOM 8515 O O . ASP A 1 32 ? -12.111 -14.089 -36.719 1.00 0.00 32 ASP A O 6
ATOM 8524 N N . PHE A 1 33 ? -13.786 -12.805 -37.325 1.00 0.00 33 PHE A N 6
ATOM 8525 C CA . PHE A 1 33 ? -13.783 -12.113 -36.004 1.00 0.00 33 PHE A CA 6
ATOM 8526 C C . PHE A 1 33 ? -14.077 -13.118 -34.889 1.00 0.00 33 PHE A C 6
ATOM 8527 O O . PHE A 1 33 ? -13.485 -13.077 -33.829 1.00 0.00 33 PHE A O 6
ATOM 8544 N N . ALA A 1 34 ? -14.990 -14.022 -35.121 1.00 0.00 34 ALA A N 6
ATOM 8545 C CA . ALA A 1 34 ? -15.324 -15.033 -34.078 1.00 0.00 34 ALA A CA 6
ATOM 8546 C C . ALA A 1 34 ? -14.067 -15.806 -33.669 1.00 0.00 34 ALA A C 6
ATOM 8547 O O . ALA A 1 34 ? -13.884 -16.144 -32.517 1.00 0.00 34 ALA A O 6
ATOM 8554 N N . VAL A 1 35 ? -13.202 -16.090 -34.604 1.00 0.00 35 VAL A N 6
ATOM 8555 C CA . VAL A 1 35 ? -11.965 -16.842 -34.270 1.00 0.00 35 VAL A CA 6
ATOM 8556 C C . VAL A 1 35 ? -10.975 -15.939 -33.529 1.00 0.00 35 VAL A C 6
ATOM 8557 O O . VAL A 1 35 ? -10.292 -16.366 -32.620 1.00 0.00 35 VAL A O 6
ATOM 8564 N N . GLU A 1 36 ? -10.891 -14.694 -33.910 1.00 0.00 36 GLU A N 6
ATOM 8565 C CA . GLU A 1 36 ? -9.942 -13.765 -33.230 1.00 0.00 36 GLU A CA 6
ATOM 8566 C C . GLU A 1 36 ? -10.401 -13.484 -31.796 1.00 0.00 36 GLU A C 6
ATOM 8567 O O . GLU A 1 36 ? -9.601 -13.373 -30.889 1.00 0.00 36 GLU A O 6
ATOM 8579 N N . TYR A 1 37 ? -11.683 -13.361 -31.586 1.00 0.00 37 TYR A N 6
ATOM 8580 C CA . TYR A 1 37 ? -12.192 -13.080 -30.212 1.00 0.00 37 TYR A CA 6
ATOM 8581 C C . TYR A 1 37 ? -11.870 -14.245 -29.269 1.00 0.00 37 TYR A C 6
ATOM 8582 O O . TYR A 1 37 ? -11.244 -14.070 -28.243 1.00 0.00 37 TYR A O 6
ATOM 8600 N N . PHE A 1 38 ? -12.306 -15.430 -29.603 1.00 0.00 38 PHE A N 6
ATOM 8601 C CA . PHE A 1 38 ? -12.037 -16.602 -28.720 1.00 0.00 38 PHE A CA 6
ATOM 8602 C C . PHE A 1 38 ? -10.544 -16.948 -28.710 1.00 0.00 38 PHE A C 6
ATOM 8603 O O . PHE A 1 38 ? -9.950 -17.131 -27.666 1.00 0.00 38 PHE A O 6
ATOM 8620 N N . THR A 1 39 ? -9.932 -17.046 -29.859 1.00 0.00 39 THR A N 6
ATOM 8621 C CA . THR A 1 39 ? -8.478 -17.386 -29.900 1.00 0.00 39 THR A CA 6
ATOM 8622 C C . THR A 1 39 ? -7.687 -16.440 -28.989 1.00 0.00 39 THR A C 6
ATOM 8623 O O . THR A 1 39 ? -6.856 -16.865 -28.210 1.00 0.00 39 THR A O 6
ATOM 8631 N N . ARG A 1 40 ? -7.940 -15.164 -29.077 1.00 0.00 40 ARG A N 6
ATOM 8632 C CA . ARG A 1 40 ? -7.203 -14.199 -28.212 1.00 0.00 40 ARG A CA 6
ATOM 8633 C C . ARG A 1 40 ? -7.538 -14.453 -26.740 1.00 0.00 40 ARG A C 6
ATOM 8634 O O . ARG A 1 40 ? -6.739 -14.200 -25.859 1.00 0.00 40 ARG A O 6
ATOM 8655 N N . LEU A 1 41 ? -8.713 -14.952 -26.468 1.00 0.00 41 LEU A N 6
ATOM 8656 C CA . LEU A 1 41 ? -9.100 -15.223 -25.053 1.00 0.00 41 LEU A CA 6
ATOM 8657 C C . LEU A 1 41 ? -8.206 -16.315 -24.458 1.00 0.00 41 LEU A C 6
ATOM 8658 O O . LEU A 1 41 ? -7.968 -16.356 -23.268 1.00 0.00 41 LEU A O 6
ATOM 8668 N N . ARG A 1 42 ? -7.706 -17.199 -25.279 1.00 0.00 42 ARG A N 6
ATOM 8669 C CA . ARG A 1 42 ? -6.829 -18.282 -24.766 1.00 0.00 42 ARG A CA 6
ATOM 8670 C C . ARG A 1 42 ? -5.475 -17.699 -24.342 1.00 0.00 42 ARG A C 6
ATOM 8671 O O . ARG A 1 42 ? -4.759 -18.279 -23.550 1.00 0.00 42 ARG A O 6
ATOM 8692 N N . GLU A 1 43 ? -5.121 -16.556 -24.863 1.00 0.00 43 GLU A N 6
ATOM 8693 C CA . GLU A 1 43 ? -3.817 -15.936 -24.489 1.00 0.00 43 GLU A CA 6
ATOM 8694 C C . GLU A 1 43 ? -4.039 -14.729 -23.568 1.00 0.00 43 GLU A C 6
ATOM 8695 O O . GLU A 1 43 ? -3.114 -14.216 -22.970 1.00 0.00 43 GLU A O 6
ATOM 8707 N N . ALA A 1 44 ? -5.257 -14.268 -23.451 1.00 0.00 44 ALA A N 6
ATOM 8708 C CA . ALA A 1 44 ? -5.532 -13.093 -22.573 1.00 0.00 44 ALA A CA 6
ATOM 8709 C C . ALA A 1 44 ? -4.970 -13.323 -21.171 1.00 0.00 44 ALA A C 6
ATOM 8710 O O . ALA A 1 44 ? -4.217 -12.522 -20.653 1.00 0.00 44 ALA A O 6
ATOM 8717 N N . ARG A 1 45 ? -5.353 -14.404 -20.547 1.00 0.00 45 ARG A N 6
ATOM 8718 C CA . ARG A 1 45 ? -4.870 -14.688 -19.165 1.00 0.00 45 ARG A CA 6
ATOM 8719 C C . ARG A 1 45 ? -3.354 -14.482 -19.064 1.00 0.00 45 ARG A C 6
ATOM 8720 O O . ARG A 1 45 ? -2.860 -13.895 -18.123 1.00 0.00 45 ARG A O 6
ATOM 8741 N N . ARG A 1 46 ? -2.619 -14.958 -20.027 1.00 0.00 46 ARG A N 6
ATOM 8742 C CA . ARG A 1 46 ? -1.139 -14.788 -19.990 1.00 0.00 46 ARG A CA 6
ATOM 8743 C C . ARG A 1 46 ? -0.575 -14.752 -21.412 1.00 0.00 46 ARG A C 6
ATOM 8744 O O . ARG A 1 46 ? -0.036 -15.760 -21.840 1.00 0.00 46 ARG A O 6
ATOM 8766 N N . HIS B 1 1 ? -41.504 7.836 -38.080 1.00 0.00 1 HIS B N 6
ATOM 8767 C CA . HIS B 1 1 ? -40.699 7.028 -39.040 1.00 0.00 1 HIS B CA 6
ATOM 8768 C C . HIS B 1 1 ? -39.214 7.095 -38.672 1.00 0.00 1 HIS B C 6
ATOM 8769 O O . HIS B 1 1 ? -38.445 7.811 -39.281 1.00 0.00 1 HIS B O 6
ATOM 8785 N N . MET B 1 2 ? -38.808 6.351 -37.682 1.00 0.00 2 MET B N 6
ATOM 8786 C CA . MET B 1 2 ? -37.374 6.369 -37.276 1.00 0.00 2 MET B CA 6
ATOM 8787 C C . MET B 1 2 ? -36.833 4.939 -37.197 1.00 0.00 2 MET B C 6
ATOM 8788 O O . MET B 1 2 ? -35.872 4.591 -37.856 1.00 0.00 2 MET B O 6
ATOM 8802 N N . GLY B 1 3 ? -37.443 4.108 -36.398 1.00 0.00 3 GLY B N 6
ATOM 8803 C CA . GLY B 1 3 ? -36.966 2.700 -36.279 1.00 0.00 3 GLY B CA 6
ATOM 8804 C C . GLY B 1 3 ? -36.751 2.354 -34.805 1.00 0.00 3 GLY B C 6
ATOM 8805 O O . GLY B 1 3 ? -35.988 2.996 -34.111 1.00 0.00 3 GLY B O 6
ATOM 8809 N N . HIS B 1 4 ? -37.417 1.341 -34.321 1.00 0.00 4 HIS B N 6
ATOM 8810 C CA . HIS B 1 4 ? -37.248 0.954 -32.890 1.00 0.00 4 HIS B CA 6
ATOM 8811 C C . HIS B 1 4 ? -36.298 -0.243 -32.776 1.00 0.00 4 HIS B C 6
ATOM 8812 O O . HIS B 1 4 ? -35.658 -0.444 -31.764 1.00 0.00 4 HIS B O 6
ATOM 8826 N N . ILE B 1 5 ? -36.200 -1.036 -33.807 1.00 0.00 5 ILE B N 6
ATOM 8827 C CA . ILE B 1 5 ? -35.290 -2.216 -33.755 1.00 0.00 5 ILE B CA 6
ATOM 8828 C C . ILE B 1 5 ? -34.021 -1.942 -34.568 1.00 0.00 5 ILE B C 6
ATOM 8829 O O . ILE B 1 5 ? -34.049 -1.247 -35.564 1.00 0.00 5 ILE B O 6
ATOM 8837 N N . GLN B 1 6 ? -32.909 -2.481 -34.150 1.00 0.00 6 GLN B N 6
ATOM 8838 C CA . GLN B 1 6 ? -31.641 -2.250 -34.902 1.00 0.00 6 GLN B CA 6
ATOM 8839 C C . GLN B 1 6 ? -30.671 -3.413 -34.674 1.00 0.00 6 GLN B C 6
ATOM 8840 O O . GLN B 1 6 ? -29.513 -3.216 -34.366 1.00 0.00 6 GLN B O 6
ATOM 8852 N N . ILE B 1 7 ? -31.135 -4.624 -34.822 1.00 0.00 7 ILE B N 6
ATOM 8853 C CA . ILE B 1 7 ? -30.238 -5.797 -34.614 1.00 0.00 7 ILE B CA 6
ATOM 8854 C C . ILE B 1 7 ? -30.191 -6.660 -35.886 1.00 0.00 7 ILE B C 6
ATOM 8855 O O . ILE B 1 7 ? -31.213 -7.130 -36.345 1.00 0.00 7 ILE B O 6
ATOM 8863 N N . PRO B 1 8 ? -29.006 -6.840 -36.423 1.00 0.00 8 PRO B N 6
ATOM 8864 C CA . PRO B 1 8 ? -28.851 -7.654 -37.656 1.00 0.00 8 PRO B CA 6
ATOM 8865 C C . PRO B 1 8 ? -29.025 -9.149 -37.343 1.00 0.00 8 PRO B C 6
ATOM 8866 O O . PRO B 1 8 ? -28.242 -9.714 -36.605 1.00 0.00 8 PRO B O 6
ATOM 8877 N N . PRO B 1 9 ? -30.044 -9.747 -37.914 1.00 0.00 9 PRO B N 6
ATOM 8878 C CA . PRO B 1 9 ? -30.296 -11.191 -37.679 1.00 0.00 9 PRO B CA 6
ATOM 8879 C C . PRO B 1 9 ? -29.294 -12.041 -38.466 1.00 0.00 9 PRO B C 6
ATOM 8880 O O . PRO B 1 9 ? -28.365 -11.532 -39.060 1.00 0.00 9 PRO B O 6
ATOM 8891 N N . GLY B 1 10 ? -29.475 -13.334 -38.475 1.00 0.00 10 GLY B N 6
ATOM 8892 C CA . GLY B 1 10 ? -28.532 -14.214 -39.223 1.00 0.00 10 GLY B CA 6
ATOM 8893 C C . GLY B 1 10 ? -27.444 -14.731 -38.278 1.00 0.00 10 GLY B C 6
ATOM 8894 O O . GLY B 1 10 ? -26.779 -15.708 -38.560 1.00 0.00 10 GLY B O 6
ATOM 8898 N N . LEU B 1 11 ? -27.256 -14.085 -37.158 1.00 0.00 11 LEU B N 6
ATOM 8899 C CA . LEU B 1 11 ? -26.210 -14.544 -36.200 1.00 0.00 11 LEU B CA 6
ATOM 8900 C C . LEU B 1 11 ? -26.791 -15.579 -35.232 1.00 0.00 11 LEU B C 6
ATOM 8901 O O . LEU B 1 11 ? -26.071 -16.331 -34.608 1.00 0.00 11 LEU B O 6
ATOM 8911 N N . THR B 1 12 ? -28.090 -15.622 -35.101 1.00 0.00 12 THR B N 6
ATOM 8912 C CA . THR B 1 12 ? -28.715 -16.607 -34.171 1.00 0.00 12 THR B CA 6
ATOM 8913 C C . THR B 1 12 ? -28.427 -18.037 -34.636 1.00 0.00 12 THR B C 6
ATOM 8914 O O . THR B 1 12 ? -27.981 -18.871 -33.872 1.00 0.00 12 THR B O 6
ATOM 8922 N N . GLU B 1 13 ? -28.680 -18.326 -35.881 1.00 0.00 13 GLU B N 6
ATOM 8923 C CA . GLU B 1 13 ? -28.424 -19.703 -36.398 1.00 0.00 13 GLU B CA 6
ATOM 8924 C C . GLU B 1 13 ? -26.997 -20.143 -36.057 1.00 0.00 13 GLU B C 6
ATOM 8925 O O . GLU B 1 13 ? -26.740 -21.301 -35.795 1.00 0.00 13 GLU B O 6
ATOM 8937 N N . LEU B 1 14 ? -26.068 -19.226 -36.059 1.00 0.00 14 LEU B N 6
ATOM 8938 C CA . LEU B 1 14 ? -24.661 -19.592 -35.735 1.00 0.00 14 LEU B CA 6
ATOM 8939 C C . LEU B 1 14 ? -24.541 -19.967 -34.255 1.00 0.00 14 LEU B C 6
ATOM 8940 O O . LEU B 1 14 ? -24.091 -21.042 -33.912 1.00 0.00 14 LEU B O 6
ATOM 8950 N N . LEU B 1 15 ? -24.944 -19.090 -33.375 1.00 0.00 15 LEU B N 6
ATOM 8951 C CA . LEU B 1 15 ? -24.854 -19.401 -31.921 1.00 0.00 15 LEU B CA 6
ATOM 8952 C C . LEU B 1 15 ? -25.590 -20.709 -31.621 1.00 0.00 15 LEU B C 6
ATOM 8953 O O . LEU B 1 15 ? -25.127 -21.532 -30.857 1.00 0.00 15 LEU B O 6
ATOM 8963 N N . GLN B 1 16 ? -26.731 -20.910 -32.222 1.00 0.00 16 GLN B N 6
ATOM 8964 C CA . GLN B 1 16 ? -27.489 -22.169 -31.974 1.00 0.00 16 GLN B CA 6
ATOM 8965 C C . GLN B 1 16 ? -26.633 -23.374 -32.370 1.00 0.00 16 GLN B C 6
ATOM 8966 O O . GLN B 1 16 ? -26.625 -24.389 -31.703 1.00 0.00 16 GLN B O 6
ATOM 8978 N N . GLY B 1 17 ? -25.904 -23.264 -33.448 1.00 0.00 17 GLY B N 6
ATOM 8979 C CA . GLY B 1 17 ? -25.042 -24.398 -33.883 1.00 0.00 17 GLY B CA 6
ATOM 8980 C C . GLY B 1 17 ? -23.995 -24.674 -32.805 1.00 0.00 17 GLY B C 6
ATOM 8981 O O . GLY B 1 17 ? -23.680 -25.809 -32.505 1.00 0.00 17 GLY B O 6
ATOM 8985 N N . TYR B 1 18 ? -23.456 -23.643 -32.214 1.00 0.00 18 TYR B N 6
ATOM 8986 C CA . TYR B 1 18 ? -22.433 -23.841 -31.148 1.00 0.00 18 TYR B CA 6
ATOM 8987 C C . TYR B 1 18 ? -23.098 -24.386 -29.881 1.00 0.00 18 TYR B C 6
ATOM 8988 O O . TYR B 1 18 ? -22.603 -25.297 -29.249 1.00 0.00 18 TYR B O 6
ATOM 9006 N N . THR B 1 19 ? -24.225 -23.836 -29.512 1.00 0.00 19 THR B N 6
ATOM 9007 C CA . THR B 1 19 ? -24.929 -24.324 -28.291 1.00 0.00 19 THR B CA 6
ATOM 9008 C C . THR B 1 19 ? -25.141 -25.838 -28.381 1.00 0.00 19 THR B C 6
ATOM 9009 O O . THR B 1 19 ? -25.077 -26.545 -27.395 1.00 0.00 19 THR B O 6
ATOM 9017 N N . VAL B 1 20 ? -25.389 -26.338 -29.560 1.00 0.00 20 VAL B N 6
ATOM 9018 C CA . VAL B 1 20 ? -25.601 -27.805 -29.724 1.00 0.00 20 VAL B CA 6
ATOM 9019 C C . VAL B 1 20 ? -24.280 -28.552 -29.499 1.00 0.00 20 VAL B C 6
ATOM 9020 O O . VAL B 1 20 ? -24.085 -29.199 -28.489 1.00 0.00 20 VAL B O 6
ATOM 9027 N N . GLU B 1 21 ? -23.378 -28.471 -30.442 1.00 0.00 21 GLU B N 6
ATOM 9028 C CA . GLU B 1 21 ? -22.068 -29.176 -30.298 1.00 0.00 21 GLU B CA 6
ATOM 9029 C C . GLU B 1 21 ? -21.464 -28.931 -28.909 1.00 0.00 21 GLU B C 6
ATOM 9030 O O . GLU B 1 21 ? -20.962 -29.837 -28.276 1.00 0.00 21 GLU B O 6
ATOM 9042 N N . VAL B 1 22 ? -21.517 -27.719 -28.426 1.00 0.00 22 VAL B N 6
ATOM 9043 C CA . VAL B 1 22 ? -20.953 -27.439 -27.074 1.00 0.00 22 VAL B CA 6
ATOM 9044 C C . VAL B 1 22 ? -21.637 -28.336 -26.039 1.00 0.00 22 VAL B C 6
ATOM 9045 O O . VAL B 1 22 ? -21.022 -28.802 -25.101 1.00 0.00 22 VAL B O 6
ATOM 9052 N N . LEU B 1 23 ? -22.906 -28.586 -26.210 1.00 0.00 23 LEU B N 6
ATOM 9053 C CA . LEU B 1 23 ? -23.631 -29.459 -25.244 1.00 0.00 23 LEU B CA 6
ATOM 9054 C C . LEU B 1 23 ? -23.540 -30.920 -25.690 1.00 0.00 23 LEU B C 6
ATOM 9055 O O . LEU B 1 23 ? -23.687 -31.831 -24.900 1.00 0.00 23 LEU B O 6
ATOM 9065 N N . ARG B 1 24 ? -23.296 -31.150 -26.952 1.00 0.00 24 ARG B N 6
ATOM 9066 C CA . ARG B 1 24 ? -23.190 -32.550 -27.451 1.00 0.00 24 ARG B CA 6
ATOM 9067 C C . ARG B 1 24 ? -21.757 -33.062 -27.284 1.00 0.00 24 ARG B C 6
ATOM 9068 O O . ARG B 1 24 ? -21.506 -34.014 -26.574 1.00 0.00 24 ARG B O 6
ATOM 9089 N N . GLN B 1 25 ? -20.815 -32.433 -27.934 1.00 0.00 25 GLN B N 6
ATOM 9090 C CA . GLN B 1 25 ? -19.398 -32.882 -27.813 1.00 0.00 25 GLN B CA 6
ATOM 9091 C C . GLN B 1 25 ? -18.948 -32.830 -26.350 1.00 0.00 25 GLN B C 6
ATOM 9092 O O . GLN B 1 25 ? -18.150 -33.632 -25.907 1.00 0.00 25 GLN B O 6
ATOM 9104 N N . GLN B 1 26 ? -19.454 -31.889 -25.598 1.00 0.00 26 GLN B N 6
ATOM 9105 C CA . GLN B 1 26 ? -19.056 -31.781 -24.164 1.00 0.00 26 GLN B CA 6
ATOM 9106 C C . GLN B 1 26 ? -17.527 -31.811 -24.029 1.00 0.00 26 GLN B C 6
ATOM 9107 O O . GLN B 1 26 ? -16.982 -32.683 -23.382 1.00 0.00 26 GLN B O 6
ATOM 9119 N N . PRO B 1 27 ? -16.883 -30.854 -24.651 1.00 0.00 27 PRO B N 6
ATOM 9120 C CA . PRO B 1 27 ? -15.403 -30.779 -24.597 1.00 0.00 27 PRO B CA 6
ATOM 9121 C C . PRO B 1 27 ? -14.937 -30.346 -23.201 1.00 0.00 27 PRO B C 6
ATOM 9122 O O . PRO B 1 27 ? -15.691 -29.751 -22.458 1.00 0.00 27 PRO B O 6
ATOM 9133 N N . PRO B 1 28 ? -13.702 -30.655 -22.889 1.00 0.00 28 PRO B N 6
ATOM 9134 C CA . PRO B 1 28 ? -13.141 -30.282 -21.567 1.00 0.00 28 PRO B CA 6
ATOM 9135 C C . PRO B 1 28 ? -12.943 -28.767 -21.488 1.00 0.00 28 PRO B C 6
ATOM 9136 O O . PRO B 1 28 ? -13.164 -28.151 -20.464 1.00 0.00 28 PRO B O 6
ATOM 9147 N N . ASP B 1 29 ? -12.531 -28.161 -22.568 1.00 0.00 29 ASP B N 6
ATOM 9148 C CA . ASP B 1 29 ? -12.323 -26.685 -22.567 1.00 0.00 29 ASP B CA 6
ATOM 9149 C C . ASP B 1 29 ? -13.085 -26.050 -23.733 1.00 0.00 29 ASP B C 6
ATOM 9150 O O . ASP B 1 29 ? -12.842 -26.353 -24.885 1.00 0.00 29 ASP B O 6
ATOM 9159 N N . LEU B 1 30 ? -14.007 -25.175 -23.444 1.00 0.00 30 LEU B N 6
ATOM 9160 C CA . LEU B 1 30 ? -14.790 -24.524 -24.534 1.00 0.00 30 LEU B CA 6
ATOM 9161 C C . LEU B 1 30 ? -13.925 -23.498 -25.269 1.00 0.00 30 LEU B C 6
ATOM 9162 O O . LEU B 1 30 ? -14.103 -23.252 -26.445 1.00 0.00 30 LEU B O 6
ATOM 9172 N N . VAL B 1 31 ? -12.984 -22.902 -24.589 1.00 0.00 31 VAL B N 6
ATOM 9173 C CA . VAL B 1 31 ? -12.105 -21.896 -25.254 1.00 0.00 31 VAL B CA 6
ATOM 9174 C C . VAL B 1 31 ? -11.503 -22.487 -26.528 1.00 0.00 31 VAL B C 6
ATOM 9175 O O . VAL B 1 31 ? -11.776 -22.042 -27.626 1.00 0.00 31 VAL B O 6
ATOM 9182 N N . ASP B 1 32 ? -10.688 -23.493 -26.386 1.00 0.00 32 ASP B N 6
ATOM 9183 C CA . ASP B 1 32 ? -10.066 -24.124 -27.580 1.00 0.00 32 ASP B CA 6
ATOM 9184 C C . ASP B 1 32 ? -11.150 -24.599 -28.551 1.00 0.00 32 ASP B C 6
ATOM 9185 O O . ASP B 1 32 ? -11.046 -24.420 -29.747 1.00 0.00 32 ASP B O 6
ATOM 9194 N N . PHE B 1 33 ? -12.197 -25.195 -28.045 1.00 0.00 33 PHE B N 6
ATOM 9195 C CA . PHE B 1 33 ? -13.285 -25.666 -28.945 1.00 0.00 33 PHE B CA 6
ATOM 9196 C C . PHE B 1 33 ? -13.872 -24.481 -29.711 1.00 0.00 33 PHE B C 6
ATOM 9197 O O . PHE B 1 33 ? -13.947 -24.485 -30.924 1.00 0.00 33 PHE B O 6
ATOM 9214 N N . ALA B 1 34 ? -14.284 -23.461 -29.008 1.00 0.00 34 ALA B N 6
ATOM 9215 C CA . ALA B 1 34 ? -14.862 -22.265 -29.686 1.00 0.00 34 ALA B CA 6
ATOM 9216 C C . ALA B 1 34 ? -13.924 -21.778 -30.796 1.00 0.00 34 ALA B C 6
ATOM 9217 O O . ALA B 1 34 ? -14.360 -21.278 -31.815 1.00 0.00 34 ALA B O 6
ATOM 9224 N N . VAL B 1 35 ? -12.640 -21.920 -30.609 1.00 0.00 35 VAL B N 6
ATOM 9225 C CA . VAL B 1 35 ? -11.679 -21.468 -31.650 1.00 0.00 35 VAL B CA 6
ATOM 9226 C C . VAL B 1 35 ? -11.591 -22.504 -32.775 1.00 0.00 35 VAL B C 6
ATOM 9227 O O . VAL B 1 35 ? -11.542 -22.167 -33.940 1.00 0.00 35 VAL B O 6
ATOM 9234 N N . GLU B 1 36 ? -11.565 -23.761 -32.432 1.00 0.00 36 GLU B N 6
ATOM 9235 C CA . GLU B 1 36 ? -11.475 -24.819 -33.480 1.00 0.00 36 GLU B CA 6
ATOM 9236 C C . GLU B 1 36 ? -12.748 -24.843 -34.330 1.00 0.00 36 GLU B C 6
ATOM 9237 O O . GLU B 1 36 ? -12.701 -25.031 -35.529 1.00 0.00 36 GLU B O 6
ATOM 9249 N N . TYR B 1 37 ? -13.887 -24.658 -33.720 1.00 0.00 37 TYR B N 6
ATOM 9250 C CA . TYR B 1 37 ? -15.161 -24.678 -34.497 1.00 0.00 37 TYR B CA 6
ATOM 9251 C C . TYR B 1 37 ? -15.227 -23.478 -35.446 1.00 0.00 37 TYR B C 6
ATOM 9252 O O . TYR B 1 37 ? -15.206 -23.627 -36.652 1.00 0.00 37 TYR B O 6
ATOM 9270 N N . PHE B 1 38 ? -15.316 -22.289 -34.914 1.00 0.00 38 PHE B N 6
ATOM 9271 C CA . PHE B 1 38 ? -15.393 -21.082 -35.790 1.00 0.00 38 PHE B CA 6
ATOM 9272 C C . PHE B 1 38 ? -14.261 -21.094 -36.821 1.00 0.00 38 PHE B C 6
ATOM 9273 O O . PHE B 1 38 ? -14.483 -20.899 -38.000 1.00 0.00 38 PHE B O 6
ATOM 9290 N N . THR B 1 39 ? -13.050 -21.322 -36.392 1.00 0.00 39 THR B N 6
ATOM 9291 C CA . THR B 1 39 ? -11.913 -21.345 -37.356 1.00 0.00 39 THR B CA 6
ATOM 9292 C C . THR B 1 39 ? -12.212 -22.329 -38.492 1.00 0.00 39 THR B C 6
ATOM 9293 O O . THR B 1 39 ? -11.809 -22.131 -39.621 1.00 0.00 39 THR B O 6
ATOM 9301 N N . ARG B 1 40 ? -12.925 -23.385 -38.204 1.00 0.00 40 ARG B N 6
ATOM 9302 C CA . ARG B 1 40 ? -13.254 -24.371 -39.272 1.00 0.00 40 ARG B CA 6
ATOM 9303 C C . ARG B 1 40 ? -14.364 -23.814 -40.167 1.00 0.00 40 ARG B C 6
ATOM 9304 O O . ARG B 1 40 ? -14.431 -24.104 -41.344 1.00 0.00 40 ARG B O 6
ATOM 9325 N N . LEU B 1 41 ? -15.231 -23.006 -39.616 1.00 0.00 41 LEU B N 6
ATOM 9326 C CA . LEU B 1 41 ? -16.331 -22.422 -40.438 1.00 0.00 41 LEU B CA 6
ATOM 9327 C C . LEU B 1 41 ? -15.742 -21.560 -41.555 1.00 0.00 41 LEU B C 6
ATOM 9328 O O . LEU B 1 41 ? -16.324 -21.410 -42.611 1.00 0.00 41 LEU B O 6
ATOM 9338 N N . ARG B 1 42 ? -14.588 -20.996 -41.330 1.00 0.00 42 ARG B N 6
ATOM 9339 C CA . ARG B 1 42 ? -13.953 -20.149 -42.370 1.00 0.00 42 ARG B CA 6
ATOM 9340 C C . ARG B 1 42 ? -13.539 -21.014 -43.567 1.00 0.00 42 ARG B C 6
ATOM 9341 O O . ARG B 1 42 ? -13.374 -20.528 -44.668 1.00 0.00 42 ARG B O 6
ATOM 9362 N N . GLU B 1 43 ? -13.370 -22.291 -43.358 1.00 0.00 43 GLU B N 6
ATOM 9363 C CA . GLU B 1 43 ? -12.965 -23.182 -44.483 1.00 0.00 43 GLU B CA 6
ATOM 9364 C C . GLU B 1 43 ? -14.128 -23.356 -45.465 1.00 0.00 43 GLU B C 6
ATOM 9365 O O . GLU B 1 43 ? -13.930 -23.580 -46.642 1.00 0.00 43 GLU B O 6
ATOM 9377 N N . ALA B 1 44 ? -15.339 -23.256 -44.988 1.00 0.00 44 ALA B N 6
ATOM 9378 C CA . ALA B 1 44 ? -16.511 -23.417 -45.895 1.00 0.00 44 ALA B CA 6
ATOM 9379 C C . ALA B 1 44 ? -16.564 -22.270 -46.905 1.00 0.00 44 ALA B C 6
ATOM 9380 O O . ALA B 1 44 ? -16.190 -22.417 -48.052 1.00 0.00 44 ALA B O 6
ATOM 9387 N N . ARG B 1 45 ? -17.037 -21.132 -46.480 1.00 0.00 45 ARG B N 6
ATOM 9388 C CA . ARG B 1 45 ? -17.135 -19.966 -47.396 1.00 0.00 45 ARG B CA 6
ATOM 9389 C C . ARG B 1 45 ? -17.858 -20.358 -48.689 1.00 0.00 45 ARG B C 6
ATOM 9390 O O . ARG B 1 45 ? -18.274 -21.488 -48.861 1.00 0.00 45 ARG B O 6
ATOM 9411 N N . ARG B 1 46 ? -18.014 -19.435 -49.597 1.00 0.00 46 ARG B N 6
ATOM 9412 C CA . ARG B 1 46 ? -18.710 -19.757 -50.875 1.00 0.00 46 ARG B CA 6
ATOM 9413 C C . ARG B 1 46 ? -17.834 -19.370 -52.069 1.00 0.00 46 ARG B C 6
ATOM 9414 O O . ARG B 1 46 ? -17.279 -18.284 -52.044 1.00 0.00 46 ARG B O 6
ATOM 9436 N N . LEU C 2 1 ? -28.196 -0.651 -23.973 1.00 0.00 1 LEU C N 6
ATOM 9437 C CA . LEU C 2 1 ? -29.409 -0.879 -24.811 1.00 0.00 1 LEU C CA 6
ATOM 9438 C C . LEU C 2 1 ? -29.294 -2.214 -25.554 1.00 0.00 1 LEU C C 6
ATOM 9439 O O . LEU C 2 1 ? -30.237 -2.976 -25.631 1.00 0.00 1 LEU C O 6
ATOM 9451 N N . LEU C 2 2 ? -28.145 -2.501 -26.102 1.00 0.00 2 LEU C N 6
ATOM 9452 C CA . LEU C 2 2 ? -27.973 -3.787 -26.838 1.00 0.00 2 LEU C CA 6
ATOM 9453 C C . LEU C 2 2 ? -27.813 -4.943 -25.849 1.00 0.00 2 LEU C C 6
ATOM 9454 O O . LEU C 2 2 ? -28.066 -6.087 -26.169 1.00 0.00 2 LEU C O 6
ATOM 9464 N N . ILE C 2 3 ? -27.394 -4.652 -24.648 1.00 0.00 3 ILE C N 6
ATOM 9465 C CA . ILE C 2 3 ? -27.219 -5.734 -23.636 1.00 0.00 3 ILE C CA 6
ATOM 9466 C C . ILE C 2 3 ? -28.542 -6.473 -23.419 1.00 0.00 3 ILE C C 6
ATOM 9467 O O . ILE C 2 3 ? -28.633 -7.670 -23.605 1.00 0.00 3 ILE C O 6
ATOM 9475 N N . GLU C 2 4 ? -29.570 -5.769 -23.029 1.00 0.00 4 GLU C N 6
ATOM 9476 C CA . GLU C 2 4 ? -30.885 -6.435 -22.802 1.00 0.00 4 GLU C CA 6
ATOM 9477 C C . GLU C 2 4 ? -31.289 -7.233 -24.046 1.00 0.00 4 GLU C C 6
ATOM 9478 O O . GLU C 2 4 ? -31.791 -8.336 -23.952 1.00 0.00 4 GLU C O 6
ATOM 9490 N N . THR C 2 5 ? -31.072 -6.684 -25.210 1.00 0.00 5 THR C N 6
ATOM 9491 C CA . THR C 2 5 ? -31.442 -7.414 -26.456 1.00 0.00 5 THR C CA 6
ATOM 9492 C C . THR C 2 5 ? -30.618 -8.699 -26.571 1.00 0.00 5 THR C C 6
ATOM 9493 O O . THR C 2 5 ? -31.085 -9.706 -27.065 1.00 0.00 5 THR C O 6
ATOM 9501 N N . ALA C 2 6 ? -29.395 -8.672 -26.115 1.00 0.00 6 ALA C N 6
ATOM 9502 C CA . ALA C 2 6 ? -28.541 -9.891 -26.196 1.00 0.00 6 ALA C CA 6
ATOM 9503 C C . ALA C 2 6 ? -28.963 -10.901 -25.126 1.00 0.00 6 ALA C C 6
ATOM 9504 O O . ALA C 2 6 ? -28.880 -12.097 -25.320 1.00 0.00 6 ALA C O 6
ATOM 9511 N N . SER C 2 7 ? -29.419 -10.429 -23.997 1.00 0.00 7 SER C N 6
ATOM 9512 C CA . SER C 2 7 ? -29.848 -11.363 -22.917 1.00 0.00 7 SER C CA 6
ATOM 9513 C C . SER C 2 7 ? -31.117 -12.109 -23.337 1.00 0.00 7 SER C C 6
ATOM 9514 O O . SER C 2 7 ? -31.311 -13.261 -23.002 1.00 0.00 7 SER C O 6
ATOM 9522 N N . SER C 2 8 ? -31.980 -11.461 -24.069 1.00 0.00 8 SER C N 6
ATOM 9523 C CA . SER C 2 8 ? -33.235 -12.135 -24.512 1.00 0.00 8 SER C CA 6
ATOM 9524 C C . SER C 2 8 ? -32.915 -13.247 -25.513 1.00 0.00 8 SER C C 6
ATOM 9525 O O . SER C 2 8 ? -33.583 -14.260 -25.566 1.00 0.00 8 SER C O 6
ATOM 9533 N N . LEU C 2 9 ? -31.896 -13.067 -26.309 1.00 0.00 9 LEU C N 6
ATOM 9534 C CA . LEU C 2 9 ? -31.534 -14.117 -27.305 1.00 0.00 9 LEU C CA 6
ATOM 9535 C C . LEU C 2 9 ? -31.006 -15.363 -26.590 1.00 0.00 9 LEU C C 6
ATOM 9536 O O . LEU C 2 9 ? -31.245 -16.479 -27.008 1.00 0.00 9 LEU C O 6
ATOM 9546 N N . VAL C 2 10 ? -30.289 -15.181 -25.515 1.00 0.00 10 VAL C N 6
ATOM 9547 C CA . VAL C 2 10 ? -29.745 -16.353 -24.773 1.00 0.00 10 VAL C CA 6
ATOM 9548 C C . VAL C 2 10 ? -30.887 -17.283 -24.345 1.00 0.00 10 VAL C C 6
ATOM 9549 O O . VAL C 2 10 ? -30.800 -18.487 -24.475 1.00 0.00 10 VAL C O 6
ATOM 9556 N N . LYS C 2 11 ? -31.954 -16.730 -23.838 1.00 0.00 11 LYS C N 6
ATOM 9557 C CA . LYS C 2 11 ? -33.101 -17.580 -23.403 1.00 0.00 11 LYS C CA 6
ATOM 9558 C C . LYS C 2 11 ? -33.646 -18.379 -24.589 1.00 0.00 11 LYS C C 6
ATOM 9559 O O . LYS C 2 11 ? -33.740 -19.590 -24.545 1.00 0.00 11 LYS C O 6
ATOM 9578 N N . ASN C 2 12 ? -34.010 -17.709 -25.648 1.00 0.00 12 ASN C N 6
ATOM 9579 C CA . ASN C 2 12 ? -34.552 -18.427 -26.837 1.00 0.00 12 ASN C CA 6
ATOM 9580 C C . ASN C 2 12 ? -33.513 -19.408 -27.387 1.00 0.00 12 ASN C C 6
ATOM 9581 O O . ASN C 2 12 ? -33.848 -20.401 -28.001 1.00 0.00 12 ASN C O 6
ATOM 9590 N N . ALA C 2 13 ? -32.255 -19.138 -27.174 1.00 0.00 13 ALA C N 6
ATOM 9591 C CA . ALA C 2 13 ? -31.199 -20.056 -27.689 1.00 0.00 13 ALA C CA 6
ATOM 9592 C C . ALA C 2 13 ? -31.174 -21.349 -26.868 1.00 0.00 13 ALA C C 6
ATOM 9593 O O . ALA C 2 13 ? -31.126 -22.437 -27.408 1.00 0.00 13 ALA C O 6
ATOM 9600 N N . ILE C 2 14 ? -31.203 -21.239 -25.568 1.00 0.00 14 ILE C N 6
ATOM 9601 C CA . ILE C 2 14 ? -31.178 -22.464 -24.717 1.00 0.00 14 ILE C CA 6
ATOM 9602 C C . ILE C 2 14 ? -32.513 -23.209 -24.818 1.00 0.00 14 ILE C C 6
ATOM 9603 O O . ILE C 2 14 ? -32.595 -24.393 -24.557 1.00 0.00 14 ILE C O 6
ATOM 9611 N N . GLN C 2 15 ? -33.559 -22.525 -25.194 1.00 0.00 15 GLN C N 6
ATOM 9612 C CA . GLN C 2 15 ? -34.886 -23.196 -25.311 1.00 0.00 15 GLN C CA 6
ATOM 9613 C C . GLN C 2 15 ? -35.005 -23.909 -26.661 1.00 0.00 15 GLN C C 6
ATOM 9614 O O . GLN C 2 15 ? -35.429 -25.045 -26.738 1.00 0.00 15 GLN C O 6
ATOM 9626 N N . LEU C 2 16 ? -34.634 -23.250 -27.725 1.00 0.00 16 LEU C N 6
ATOM 9627 C CA . LEU C 2 16 ? -34.725 -23.891 -29.069 1.00 0.00 16 LEU C CA 6
ATOM 9628 C C . LEU C 2 16 ? -33.682 -25.006 -29.193 1.00 0.00 16 LEU C C 6
ATOM 9629 O O . LEU C 2 16 ? -32.766 -24.929 -29.987 1.00 0.00 16 LEU C O 6
ATOM 9639 N N . SER C 2 17 ? -33.816 -26.042 -28.412 1.00 0.00 17 SER C N 6
ATOM 9640 C CA . SER C 2 17 ? -32.836 -27.165 -28.478 1.00 0.00 17 SER C CA 6
ATOM 9641 C C . SER C 2 17 ? -33.255 -28.279 -27.518 1.00 0.00 17 SER C C 6
ATOM 9642 O O . SER C 2 17 ? -33.675 -29.343 -27.929 1.00 0.00 17 SER C O 6
ATOM 9650 N N . ILE C 2 18 ? -33.149 -28.040 -26.240 1.00 0.00 18 ILE C N 6
ATOM 9651 C CA . ILE C 2 18 ? -33.545 -29.082 -25.250 1.00 0.00 18 ILE C CA 6
ATOM 9652 C C . ILE C 2 18 ? -35.065 -29.266 -25.256 1.00 0.00 18 ILE C C 6
ATOM 9653 O O . ILE C 2 18 ? -35.578 -30.281 -24.828 1.00 0.00 18 ILE C O 6
ATOM 9661 N N . GLU C 2 19 ? -35.790 -28.292 -25.737 1.00 0.00 19 GLU C N 6
ATOM 9662 C CA . GLU C 2 19 ? -37.275 -28.413 -25.767 1.00 0.00 19 GLU C CA 6
ATOM 9663 C C . GLU C 2 19 ? -37.752 -28.850 -27.157 1.00 0.00 19 GLU C C 6
ATOM 9664 O O . GLU C 2 19 ? -38.919 -28.755 -27.479 1.00 0.00 19 GLU C O 6
ATOM 9676 N N . GLN C 2 20 ? -36.861 -29.332 -27.983 1.00 0.00 20 GLN C N 6
ATOM 9677 C CA . GLN C 2 20 ? -37.274 -29.775 -29.346 1.00 0.00 20 GLN C CA 6
ATOM 9678 C C . GLN C 2 20 ? -36.647 -31.133 -29.671 1.00 0.00 20 GLN C C 6
ATOM 9679 O O . GLN C 2 20 ? -37.335 -32.087 -29.980 1.00 0.00 20 GLN C O 6
ATOM 9691 N N . LEU C 2 21 ? -35.348 -31.230 -29.602 1.00 0.00 21 LEU C N 6
ATOM 9692 C CA . LEU C 2 21 ? -34.680 -32.528 -29.905 1.00 0.00 21 LEU C CA 6
ATOM 9693 C C . LEU C 2 21 ? -34.573 -33.375 -28.634 1.00 0.00 21 LEU C C 6
ATOM 9694 O O . LEU C 2 21 ? -33.529 -33.908 -28.317 1.00 0.00 21 LEU C O 6
ATOM 9704 N N . VAL C 2 22 ? -35.647 -33.500 -27.902 1.00 0.00 22 VAL C N 6
ATOM 9705 C CA . VAL C 2 22 ? -35.609 -34.309 -26.650 1.00 0.00 22 VAL C CA 6
ATOM 9706 C C . VAL C 2 22 ? -36.255 -35.677 -26.884 1.00 0.00 22 VAL C C 6
ATOM 9707 O O . VAL C 2 22 ? -35.938 -36.594 -26.143 1.00 0.00 22 VAL C O 6
ATOM 9715 N N . HIS A 1 1 ? -23.532 -31.659 -6.492 1.00 0.00 1 HIS A N 7
ATOM 9716 C CA . HIS A 1 1 ? -22.695 -31.965 -7.688 1.00 0.00 1 HIS A CA 7
ATOM 9717 C C . HIS A 1 1 ? -22.182 -33.406 -7.622 1.00 0.00 1 HIS A C 7
ATOM 9718 O O . HIS A 1 1 ? -21.001 -33.661 -7.751 1.00 0.00 1 HIS A O 7
ATOM 9734 N N . MET A 1 2 ? -23.060 -34.350 -7.422 1.00 0.00 2 MET A N 7
ATOM 9735 C CA . MET A 1 2 ? -22.622 -35.774 -7.348 1.00 0.00 2 MET A CA 7
ATOM 9736 C C . MET A 1 2 ? -21.981 -36.196 -8.674 1.00 0.00 2 MET A C 7
ATOM 9737 O O . MET A 1 2 ? -20.834 -36.592 -8.722 1.00 0.00 2 MET A O 7
ATOM 9751 N N . GLY A 1 3 ? -22.715 -36.113 -9.750 1.00 0.00 3 GLY A N 7
ATOM 9752 C CA . GLY A 1 3 ? -22.148 -36.508 -11.071 1.00 0.00 3 GLY A CA 7
ATOM 9753 C C . GLY A 1 3 ? -23.267 -37.028 -11.976 1.00 0.00 3 GLY A C 7
ATOM 9754 O O . GLY A 1 3 ? -23.559 -38.207 -12.003 1.00 0.00 3 GLY A O 7
ATOM 9758 N N . HIS A 1 4 ? -23.896 -36.157 -12.718 1.00 0.00 4 HIS A N 7
ATOM 9759 C CA . HIS A 1 4 ? -24.996 -36.602 -13.621 1.00 0.00 4 HIS A CA 7
ATOM 9760 C C . HIS A 1 4 ? -24.856 -35.936 -14.993 1.00 0.00 4 HIS A C 7
ATOM 9761 O O . HIS A 1 4 ? -23.807 -35.438 -15.347 1.00 0.00 4 HIS A O 7
ATOM 9775 N N . ILE A 1 5 ? -25.908 -35.921 -15.765 1.00 0.00 5 ILE A N 7
ATOM 9776 C CA . ILE A 1 5 ? -25.835 -35.285 -17.111 1.00 0.00 5 ILE A CA 7
ATOM 9777 C C . ILE A 1 5 ? -26.701 -34.023 -17.147 1.00 0.00 5 ILE A C 7
ATOM 9778 O O . ILE A 1 5 ? -27.860 -34.042 -16.783 1.00 0.00 5 ILE A O 7
ATOM 9786 N N . GLN A 1 6 ? -26.145 -32.926 -17.583 1.00 0.00 6 GLN A N 7
ATOM 9787 C CA . GLN A 1 6 ? -26.932 -31.662 -17.643 1.00 0.00 6 GLN A CA 7
ATOM 9788 C C . GLN A 1 6 ? -26.132 -30.584 -18.381 1.00 0.00 6 GLN A C 7
ATOM 9789 O O . GLN A 1 6 ? -24.991 -30.787 -18.746 1.00 0.00 6 GLN A O 7
ATOM 9801 N N . ILE A 1 7 ? -26.719 -29.441 -18.606 1.00 0.00 7 ILE A N 7
ATOM 9802 C CA . ILE A 1 7 ? -25.984 -28.358 -19.323 1.00 0.00 7 ILE A CA 7
ATOM 9803 C C . ILE A 1 7 ? -24.980 -27.687 -18.371 1.00 0.00 7 ILE A C 7
ATOM 9804 O O . ILE A 1 7 ? -25.325 -27.343 -17.258 1.00 0.00 7 ILE A O 7
ATOM 9812 N N . PRO A 1 8 ? -23.763 -27.524 -18.835 1.00 0.00 8 PRO A N 7
ATOM 9813 C CA . PRO A 1 8 ? -22.717 -26.892 -17.996 1.00 0.00 8 PRO A CA 7
ATOM 9814 C C . PRO A 1 8 ? -22.935 -25.374 -17.912 1.00 0.00 8 PRO A C 7
ATOM 9815 O O . PRO A 1 8 ? -23.250 -24.744 -18.902 1.00 0.00 8 PRO A O 7
ATOM 9826 N N . PRO A 1 9 ? -22.755 -24.830 -16.732 1.00 0.00 9 PRO A N 7
ATOM 9827 C CA . PRO A 1 9 ? -22.935 -23.371 -16.540 1.00 0.00 9 PRO A CA 7
ATOM 9828 C C . PRO A 1 9 ? -21.751 -22.608 -17.141 1.00 0.00 9 PRO A C 7
ATOM 9829 O O . PRO A 1 9 ? -20.715 -23.175 -17.425 1.00 0.00 9 PRO A O 7
ATOM 9840 N N . GLY A 1 10 ? -21.895 -21.326 -17.337 1.00 0.00 10 GLY A N 7
ATOM 9841 C CA . GLY A 1 10 ? -20.776 -20.532 -17.919 1.00 0.00 10 GLY A CA 7
ATOM 9842 C C . GLY A 1 10 ? -21.021 -20.323 -19.414 1.00 0.00 10 GLY A C 7
ATOM 9843 O O . GLY A 1 10 ? -20.668 -19.303 -19.973 1.00 0.00 10 GLY A O 7
ATOM 9847 N N . LEU A 1 11 ? -21.625 -21.279 -20.066 1.00 0.00 11 LEU A N 7
ATOM 9848 C CA . LEU A 1 11 ? -21.894 -21.130 -21.527 1.00 0.00 11 LEU A CA 7
ATOM 9849 C C . LEU A 1 11 ? -22.629 -19.815 -21.794 1.00 0.00 11 LEU A C 7
ATOM 9850 O O . LEU A 1 11 ? -22.284 -19.069 -22.689 1.00 0.00 11 LEU A O 7
ATOM 9860 N N . THR A 1 12 ? -23.640 -19.523 -21.023 1.00 0.00 12 THR A N 7
ATOM 9861 C CA . THR A 1 12 ? -24.394 -18.254 -21.232 1.00 0.00 12 THR A CA 7
ATOM 9862 C C . THR A 1 12 ? -23.456 -17.054 -21.089 1.00 0.00 12 THR A C 7
ATOM 9863 O O . THR A 1 12 ? -23.452 -16.153 -21.904 1.00 0.00 12 THR A O 7
ATOM 9871 N N . GLU A 1 13 ? -22.657 -17.037 -20.058 1.00 0.00 13 GLU A N 7
ATOM 9872 C CA . GLU A 1 13 ? -21.715 -15.897 -19.862 1.00 0.00 13 GLU A CA 7
ATOM 9873 C C . GLU A 1 13 ? -20.805 -15.752 -21.084 1.00 0.00 13 GLU A C 7
ATOM 9874 O O . GLU A 1 13 ? -20.352 -14.672 -21.410 1.00 0.00 13 GLU A O 7
ATOM 9886 N N . LEU A 1 14 ? -20.533 -16.833 -21.762 1.00 0.00 14 LEU A N 7
ATOM 9887 C CA . LEU A 1 14 ? -19.654 -16.760 -22.964 1.00 0.00 14 LEU A CA 7
ATOM 9888 C C . LEU A 1 14 ? -20.440 -16.225 -24.163 1.00 0.00 14 LEU A C 7
ATOM 9889 O O . LEU A 1 14 ? -19.970 -15.383 -24.901 1.00 0.00 14 LEU A O 7
ATOM 9899 N N . LEU A 1 15 ? -21.635 -16.711 -24.363 1.00 0.00 15 LEU A N 7
ATOM 9900 C CA . LEU A 1 15 ? -22.452 -16.234 -25.516 1.00 0.00 15 LEU A CA 7
ATOM 9901 C C . LEU A 1 15 ? -22.912 -14.793 -25.280 1.00 0.00 15 LEU A C 7
ATOM 9902 O O . LEU A 1 15 ? -22.747 -13.934 -26.123 1.00 0.00 15 LEU A O 7
ATOM 9912 N N . GLN A 1 16 ? -23.486 -14.519 -24.139 1.00 0.00 16 GLN A N 7
ATOM 9913 C CA . GLN A 1 16 ? -23.953 -13.130 -23.856 1.00 0.00 16 GLN A CA 7
ATOM 9914 C C . GLN A 1 16 ? -22.808 -12.137 -24.072 1.00 0.00 16 GLN A C 7
ATOM 9915 O O . GLN A 1 16 ? -22.970 -11.117 -24.711 1.00 0.00 16 GLN A O 7
ATOM 9927 N N . GLY A 1 17 ? -21.648 -12.431 -23.550 1.00 0.00 17 GLY A N 7
ATOM 9928 C CA . GLY A 1 17 ? -20.493 -11.507 -23.734 1.00 0.00 17 GLY A CA 7
ATOM 9929 C C . GLY A 1 17 ? -20.254 -11.295 -25.229 1.00 0.00 17 GLY A C 7
ATOM 9930 O O . GLY A 1 17 ? -19.972 -10.201 -25.675 1.00 0.00 17 GLY A O 7
ATOM 9934 N N . TYR A 1 18 ? -20.369 -12.336 -26.008 1.00 0.00 18 TYR A N 7
ATOM 9935 C CA . TYR A 1 18 ? -20.156 -12.195 -27.476 1.00 0.00 18 TYR A CA 7
ATOM 9936 C C . TYR A 1 18 ? -21.261 -11.327 -28.079 1.00 0.00 18 TYR A C 7
ATOM 9937 O O . TYR A 1 18 ? -21.010 -10.443 -28.875 1.00 0.00 18 TYR A O 7
ATOM 9955 N N . THR A 1 19 ? -22.484 -11.570 -27.698 1.00 0.00 19 THR A N 7
ATOM 9956 C CA . THR A 1 19 ? -23.612 -10.758 -28.238 1.00 0.00 19 THR A CA 7
ATOM 9957 C C . THR A 1 19 ? -23.376 -9.275 -27.940 1.00 0.00 19 THR A C 7
ATOM 9958 O O . THR A 1 19 ? -23.845 -8.405 -28.647 1.00 0.00 19 THR A O 7
ATOM 9966 N N . VAL A 1 20 ? -22.648 -8.984 -26.897 1.00 0.00 20 VAL A N 7
ATOM 9967 C CA . VAL A 1 20 ? -22.375 -7.562 -26.544 1.00 0.00 20 VAL A CA 7
ATOM 9968 C C . VAL A 1 20 ? -21.363 -6.956 -27.525 1.00 0.00 20 VAL A C 7
ATOM 9969 O O . VAL A 1 20 ? -21.702 -6.133 -28.353 1.00 0.00 20 VAL A O 7
ATOM 9976 N N . GLU A 1 21 ? -20.121 -7.349 -27.425 1.00 0.00 21 GLU A N 7
ATOM 9977 C CA . GLU A 1 21 ? -19.074 -6.795 -28.338 1.00 0.00 21 GLU A CA 7
ATOM 9978 C C . GLU A 1 21 ? -19.555 -6.793 -29.795 1.00 0.00 21 GLU A C 7
ATOM 9979 O O . GLU A 1 21 ? -19.365 -5.833 -30.515 1.00 0.00 21 GLU A O 7
ATOM 9991 N N . VAL A 1 22 ? -20.177 -7.852 -30.239 1.00 0.00 22 VAL A N 7
ATOM 9992 C CA . VAL A 1 22 ? -20.661 -7.888 -31.650 1.00 0.00 22 VAL A CA 7
ATOM 9993 C C . VAL A 1 22 ? -21.629 -6.730 -31.901 1.00 0.00 22 VAL A C 7
ATOM 9994 O O . VAL A 1 22 ? -21.641 -6.134 -32.959 1.00 0.00 22 VAL A O 7
ATOM 10001 N N . LEU A 1 23 ? -22.440 -6.408 -30.931 1.00 0.00 23 LEU A N 7
ATOM 10002 C CA . LEU A 1 23 ? -23.409 -5.288 -31.107 1.00 0.00 23 LEU A CA 7
ATOM 10003 C C . LEU A 1 23 ? -22.701 -3.941 -30.935 1.00 0.00 23 LEU A C 7
ATOM 10004 O O . LEU A 1 23 ? -23.179 -2.918 -31.382 1.00 0.00 23 LEU A O 7
ATOM 10014 N N . ARG A 1 24 ? -21.569 -3.933 -30.287 1.00 0.00 24 ARG A N 7
ATOM 10015 C CA . ARG A 1 24 ? -20.837 -2.651 -30.083 1.00 0.00 24 ARG A CA 7
ATOM 10016 C C . ARG A 1 24 ? -19.777 -2.461 -31.171 1.00 0.00 24 ARG A C 7
ATOM 10017 O O . ARG A 1 24 ? -19.786 -1.485 -31.896 1.00 0.00 24 ARG A O 7
ATOM 10038 N N . GLN A 1 25 ? -18.860 -3.382 -31.288 1.00 0.00 25 GLN A N 7
ATOM 10039 C CA . GLN A 1 25 ? -17.797 -3.249 -32.326 1.00 0.00 25 GLN A CA 7
ATOM 10040 C C . GLN A 1 25 ? -18.411 -3.267 -33.729 1.00 0.00 25 GLN A C 7
ATOM 10041 O O . GLN A 1 25 ? -17.817 -2.783 -34.671 1.00 0.00 25 GLN A O 7
ATOM 10053 N N . GLN A 1 26 ? -19.596 -3.824 -33.863 1.00 0.00 26 GLN A N 7
ATOM 10054 C CA . GLN A 1 26 ? -20.288 -3.897 -35.197 1.00 0.00 26 GLN A CA 7
ATOM 10055 C C . GLN A 1 26 ? -19.288 -4.138 -36.341 1.00 0.00 26 GLN A C 7
ATOM 10056 O O . GLN A 1 26 ? -19.187 -3.339 -37.251 1.00 0.00 26 GLN A O 7
ATOM 10068 N N . PRO A 1 27 ? -18.577 -5.235 -36.252 1.00 0.00 27 PRO A N 7
ATOM 10069 C CA . PRO A 1 27 ? -17.574 -5.574 -37.293 1.00 0.00 27 PRO A CA 7
ATOM 10070 C C . PRO A 1 27 ? -18.264 -5.954 -38.610 1.00 0.00 27 PRO A C 7
ATOM 10071 O O . PRO A 1 27 ? -19.434 -6.280 -38.620 1.00 0.00 27 PRO A O 7
ATOM 10082 N N . PRO A 1 28 ? -17.512 -5.899 -39.683 1.00 0.00 28 PRO A N 7
ATOM 10083 C CA . PRO A 1 28 ? -18.066 -6.244 -41.015 1.00 0.00 28 PRO A CA 7
ATOM 10084 C C . PRO A 1 28 ? -18.348 -7.747 -41.101 1.00 0.00 28 PRO A C 7
ATOM 10085 O O . PRO A 1 28 ? -19.397 -8.167 -41.547 1.00 0.00 28 PRO A O 7
ATOM 10096 N N . ASP A 1 29 ? -17.419 -8.557 -40.675 1.00 0.00 29 ASP A N 7
ATOM 10097 C CA . ASP A 1 29 ? -17.634 -10.031 -40.729 1.00 0.00 29 ASP A CA 7
ATOM 10098 C C . ASP A 1 29 ? -17.542 -10.627 -39.321 1.00 0.00 29 ASP A C 7
ATOM 10099 O O . ASP A 1 29 ? -16.510 -10.578 -38.683 1.00 0.00 29 ASP A O 7
ATOM 10108 N N . LEU A 1 30 ? -18.615 -11.186 -38.835 1.00 0.00 30 LEU A N 7
ATOM 10109 C CA . LEU A 1 30 ? -18.590 -11.785 -37.468 1.00 0.00 30 LEU A CA 7
ATOM 10110 C C . LEU A 1 30 ? -17.737 -13.053 -37.461 1.00 0.00 30 LEU A C 7
ATOM 10111 O O . LEU A 1 30 ? -17.123 -13.394 -36.469 1.00 0.00 30 LEU A O 7
ATOM 10121 N N . VAL A 1 31 ? -17.692 -13.756 -38.560 1.00 0.00 31 VAL A N 7
ATOM 10122 C CA . VAL A 1 31 ? -16.876 -15.004 -38.619 1.00 0.00 31 VAL A CA 7
ATOM 10123 C C . VAL A 1 31 ? -15.455 -14.722 -38.130 1.00 0.00 31 VAL A C 7
ATOM 10124 O O . VAL A 1 31 ? -15.018 -15.233 -37.117 1.00 0.00 31 VAL A O 7
ATOM 10131 N N . ASP A 1 32 ? -14.735 -13.904 -38.843 1.00 0.00 32 ASP A N 7
ATOM 10132 C CA . ASP A 1 32 ? -13.346 -13.574 -38.428 1.00 0.00 32 ASP A CA 7
ATOM 10133 C C . ASP A 1 32 ? -13.341 -13.036 -36.995 1.00 0.00 32 ASP A C 7
ATOM 10134 O O . ASP A 1 32 ? -12.468 -13.346 -36.209 1.00 0.00 32 ASP A O 7
ATOM 10143 N N . PHE A 1 33 ? -14.314 -12.238 -36.647 1.00 0.00 33 PHE A N 7
ATOM 10144 C CA . PHE A 1 33 ? -14.365 -11.690 -35.261 1.00 0.00 33 PHE A CA 7
ATOM 10145 C C . PHE A 1 33 ? -14.513 -12.834 -34.254 1.00 0.00 33 PHE A C 7
ATOM 10146 O O . PHE A 1 33 ? -13.846 -12.873 -33.240 1.00 0.00 33 PHE A O 7
ATOM 10163 N N . ALA A 1 34 ? -15.381 -13.768 -34.531 1.00 0.00 34 ALA A N 7
ATOM 10164 C CA . ALA A 1 34 ? -15.573 -14.912 -33.594 1.00 0.00 34 ALA A CA 7
ATOM 10165 C C . ALA A 1 34 ? -14.256 -15.672 -33.414 1.00 0.00 34 ALA A C 7
ATOM 10166 O O . ALA A 1 34 ? -13.890 -16.049 -32.318 1.00 0.00 34 ALA A O 7
ATOM 10173 N N . VAL A 1 35 ? -13.540 -15.899 -34.481 1.00 0.00 35 VAL A N 7
ATOM 10174 C CA . VAL A 1 35 ? -12.250 -16.630 -34.373 1.00 0.00 35 VAL A CA 7
ATOM 10175 C C . VAL A 1 35 ? -11.190 -15.729 -33.732 1.00 0.00 35 VAL A C 7
ATOM 10176 O O . VAL A 1 35 ? -10.233 -16.196 -33.150 1.00 0.00 35 VAL A O 7
ATOM 10183 N N . GLU A 1 36 ? -11.357 -14.440 -33.835 1.00 0.00 36 GLU A N 7
ATOM 10184 C CA . GLU A 1 36 ? -10.369 -13.504 -33.240 1.00 0.00 36 GLU A CA 7
ATOM 10185 C C . GLU A 1 36 ? -10.639 -13.350 -31.734 1.00 0.00 36 GLU A C 7
ATOM 10186 O O . GLU A 1 36 ? -9.727 -13.231 -30.940 1.00 0.00 36 GLU A O 7
ATOM 10198 N N . TYR A 1 37 ? -11.882 -13.348 -31.339 1.00 0.00 37 TYR A N 7
ATOM 10199 C CA . TYR A 1 37 ? -12.203 -13.198 -29.891 1.00 0.00 37 TYR A CA 7
ATOM 10200 C C . TYR A 1 37 ? -11.907 -14.501 -29.143 1.00 0.00 37 TYR A C 7
ATOM 10201 O O . TYR A 1 37 ? -11.087 -14.542 -28.249 1.00 0.00 37 TYR A O 7
ATOM 10219 N N . PHE A 1 38 ? -12.572 -15.565 -29.503 1.00 0.00 38 PHE A N 7
ATOM 10220 C CA . PHE A 1 38 ? -12.331 -16.866 -28.812 1.00 0.00 38 PHE A CA 7
ATOM 10221 C C . PHE A 1 38 ? -10.834 -17.197 -28.802 1.00 0.00 38 PHE A C 7
ATOM 10222 O O . PHE A 1 38 ? -10.263 -17.492 -27.771 1.00 0.00 38 PHE A O 7
ATOM 10239 N N . THR A 1 39 ? -10.194 -17.149 -29.940 1.00 0.00 39 THR A N 7
ATOM 10240 C CA . THR A 1 39 ? -8.735 -17.460 -29.988 1.00 0.00 39 THR A CA 7
ATOM 10241 C C . THR A 1 39 ? -7.983 -16.620 -28.947 1.00 0.00 39 THR A C 7
ATOM 10242 O O . THR A 1 39 ? -7.118 -17.110 -28.250 1.00 0.00 39 THR A O 7
ATOM 10250 N N . ARG A 1 40 ? -8.308 -15.362 -28.837 1.00 0.00 40 ARG A N 7
ATOM 10251 C CA . ARG A 1 40 ? -7.614 -14.498 -27.840 1.00 0.00 40 ARG A CA 7
ATOM 10252 C C . ARG A 1 40 ? -7.981 -14.933 -26.420 1.00 0.00 40 ARG A C 7
ATOM 10253 O O . ARG A 1 40 ? -7.200 -14.803 -25.499 1.00 0.00 40 ARG A O 7
ATOM 10274 N N . LEU A 1 41 ? -9.164 -15.453 -26.236 1.00 0.00 41 LEU A N 7
ATOM 10275 C CA . LEU A 1 41 ? -9.576 -15.897 -24.873 1.00 0.00 41 LEU A CA 7
ATOM 10276 C C . LEU A 1 41 ? -8.590 -16.940 -24.343 1.00 0.00 41 LEU A C 7
ATOM 10277 O O . LEU A 1 41 ? -8.278 -16.971 -23.169 1.00 0.00 41 LEU A O 7
ATOM 10287 N N . ARG A 1 42 ? -8.090 -17.790 -25.202 1.00 0.00 42 ARG A N 7
ATOM 10288 C CA . ARG A 1 42 ? -7.115 -18.825 -24.746 1.00 0.00 42 ARG A CA 7
ATOM 10289 C C . ARG A 1 42 ? -5.994 -18.166 -23.938 1.00 0.00 42 ARG A C 7
ATOM 10290 O O . ARG A 1 42 ? -5.385 -18.777 -23.083 1.00 0.00 42 ARG A O 7
ATOM 10311 N N . GLU A 1 43 ? -5.727 -16.917 -24.204 1.00 0.00 43 GLU A N 7
ATOM 10312 C CA . GLU A 1 43 ? -4.656 -16.203 -23.457 1.00 0.00 43 GLU A CA 7
ATOM 10313 C C . GLU A 1 43 ? -5.281 -15.259 -22.428 1.00 0.00 43 GLU A C 7
ATOM 10314 O O . GLU A 1 43 ? -5.077 -15.400 -21.239 1.00 0.00 43 GLU A O 7
ATOM 10326 N N . ALA A 1 44 ? -6.052 -14.302 -22.882 1.00 0.00 44 ALA A N 7
ATOM 10327 C CA . ALA A 1 44 ? -6.715 -13.327 -21.953 1.00 0.00 44 ALA A CA 7
ATOM 10328 C C . ALA A 1 44 ? -5.679 -12.434 -21.276 1.00 0.00 44 ALA A C 7
ATOM 10329 O O . ALA A 1 44 ? -5.689 -11.228 -21.418 1.00 0.00 44 ALA A O 7
ATOM 10336 N N . ARG A 1 45 ? -4.797 -13.023 -20.524 1.00 0.00 45 ARG A N 7
ATOM 10337 C CA . ARG A 1 45 ? -3.767 -12.221 -19.813 1.00 0.00 45 ARG A CA 7
ATOM 10338 C C . ARG A 1 45 ? -3.037 -11.295 -20.791 1.00 0.00 45 ARG A C 7
ATOM 10339 O O . ARG A 1 45 ? -3.272 -11.326 -21.982 1.00 0.00 45 ARG A O 7
ATOM 10360 N N . ARG A 1 46 ? -2.154 -10.470 -20.295 1.00 0.00 46 ARG A N 7
ATOM 10361 C CA . ARG A 1 46 ? -1.410 -9.542 -21.196 1.00 0.00 46 ARG A CA 7
ATOM 10362 C C . ARG A 1 46 ? -0.086 -10.177 -21.631 1.00 0.00 46 ARG A C 7
ATOM 10363 O O . ARG A 1 46 ? 0.942 -9.767 -21.117 1.00 0.00 46 ARG A O 7
ATOM 10385 N N . HIS B 1 1 ? -38.429 5.893 -43.127 1.00 0.00 1 HIS B N 7
ATOM 10386 C CA . HIS B 1 1 ? -36.977 5.774 -43.451 1.00 0.00 1 HIS B CA 7
ATOM 10387 C C . HIS B 1 1 ? -36.152 6.649 -42.505 1.00 0.00 1 HIS B C 7
ATOM 10388 O O . HIS B 1 1 ? -36.685 7.421 -41.733 1.00 0.00 1 HIS B O 7
ATOM 10404 N N . MET B 1 2 ? -34.853 6.535 -42.558 1.00 0.00 2 MET B N 7
ATOM 10405 C CA . MET B 1 2 ? -33.994 7.362 -41.662 1.00 0.00 2 MET B CA 7
ATOM 10406 C C . MET B 1 2 ? -34.428 7.183 -40.204 1.00 0.00 2 MET B C 7
ATOM 10407 O O . MET B 1 2 ? -34.810 8.126 -39.540 1.00 0.00 2 MET B O 7
ATOM 10421 N N . GLY B 1 3 ? -34.372 5.979 -39.702 1.00 0.00 3 GLY B N 7
ATOM 10422 C CA . GLY B 1 3 ? -34.781 5.741 -38.289 1.00 0.00 3 GLY B CA 7
ATOM 10423 C C . GLY B 1 3 ? -33.541 5.495 -37.428 1.00 0.00 3 GLY B C 7
ATOM 10424 O O . GLY B 1 3 ? -32.664 6.330 -37.334 1.00 0.00 3 GLY B O 7
ATOM 10428 N N . HIS B 1 4 ? -33.462 4.356 -36.796 1.00 0.00 4 HIS B N 7
ATOM 10429 C CA . HIS B 1 4 ? -32.279 4.063 -35.938 1.00 0.00 4 HIS B CA 7
ATOM 10430 C C . HIS B 1 4 ? -31.644 2.727 -36.338 1.00 0.00 4 HIS B C 7
ATOM 10431 O O . HIS B 1 4 ? -31.869 2.220 -37.418 1.00 0.00 4 HIS B O 7
ATOM 10445 N N . ILE B 1 5 ? -30.852 2.159 -35.470 1.00 0.00 5 ILE B N 7
ATOM 10446 C CA . ILE B 1 5 ? -30.199 0.858 -35.789 1.00 0.00 5 ILE B CA 7
ATOM 10447 C C . ILE B 1 5 ? -30.967 -0.287 -35.118 1.00 0.00 5 ILE B C 7
ATOM 10448 O O . ILE B 1 5 ? -31.526 -0.127 -34.050 1.00 0.00 5 ILE B O 7
ATOM 10456 N N . GLN B 1 6 ? -31.010 -1.437 -35.736 1.00 0.00 6 GLN B N 7
ATOM 10457 C CA . GLN B 1 6 ? -31.755 -2.581 -35.130 1.00 0.00 6 GLN B CA 7
ATOM 10458 C C . GLN B 1 6 ? -30.871 -3.832 -35.069 1.00 0.00 6 GLN B C 7
ATOM 10459 O O . GLN B 1 6 ? -29.936 -3.985 -35.828 1.00 0.00 6 GLN B O 7
ATOM 10471 N N . ILE B 1 7 ? -31.167 -4.731 -34.167 1.00 0.00 7 ILE B N 7
ATOM 10472 C CA . ILE B 1 7 ? -30.350 -5.977 -34.046 1.00 0.00 7 ILE B CA 7
ATOM 10473 C C . ILE B 1 7 ? -30.145 -6.626 -35.427 1.00 0.00 7 ILE B C 7
ATOM 10474 O O . ILE B 1 7 ? -31.098 -6.847 -36.148 1.00 0.00 7 ILE B O 7
ATOM 10482 N N . PRO B 1 8 ? -28.906 -6.917 -35.754 1.00 0.00 8 PRO B N 7
ATOM 10483 C CA . PRO B 1 8 ? -28.599 -7.548 -37.059 1.00 0.00 8 PRO B CA 7
ATOM 10484 C C . PRO B 1 8 ? -28.975 -9.038 -37.033 1.00 0.00 8 PRO B C 7
ATOM 10485 O O . PRO B 1 8 ? -28.424 -9.793 -36.257 1.00 0.00 8 PRO B O 7
ATOM 10496 N N . PRO B 1 9 ? -29.901 -9.419 -37.881 1.00 0.00 9 PRO B N 7
ATOM 10497 C CA . PRO B 1 9 ? -30.337 -10.837 -37.932 1.00 0.00 9 PRO B CA 7
ATOM 10498 C C . PRO B 1 9 ? -29.258 -11.704 -38.588 1.00 0.00 9 PRO B C 7
ATOM 10499 O O . PRO B 1 9 ? -28.467 -11.234 -39.381 1.00 0.00 9 PRO B O 7
ATOM 10510 N N . GLY B 1 10 ? -29.221 -12.967 -38.260 1.00 0.00 10 GLY B N 7
ATOM 10511 C CA . GLY B 1 10 ? -28.193 -13.863 -38.861 1.00 0.00 10 GLY B CA 7
ATOM 10512 C C . GLY B 1 10 ? -27.289 -14.415 -37.758 1.00 0.00 10 GLY B C 7
ATOM 10513 O O . GLY B 1 10 ? -26.671 -15.450 -37.909 1.00 0.00 10 GLY B O 7
ATOM 10517 N N . LEU B 1 11 ? -27.205 -13.732 -36.648 1.00 0.00 11 LEU B N 7
ATOM 10518 C CA . LEU B 1 11 ? -26.339 -14.218 -35.535 1.00 0.00 11 LEU B CA 7
ATOM 10519 C C . LEU B 1 11 ? -26.987 -15.423 -34.848 1.00 0.00 11 LEU B C 7
ATOM 10520 O O . LEU B 1 11 ? -26.346 -16.424 -34.594 1.00 0.00 11 LEU B O 7
ATOM 10530 N N . THR B 1 12 ? -28.253 -15.336 -34.542 1.00 0.00 12 THR B N 7
ATOM 10531 C CA . THR B 1 12 ? -28.938 -16.477 -33.871 1.00 0.00 12 THR B CA 7
ATOM 10532 C C . THR B 1 12 ? -28.756 -17.757 -34.691 1.00 0.00 12 THR B C 7
ATOM 10533 O O . THR B 1 12 ? -28.726 -18.849 -34.158 1.00 0.00 12 THR B O 7
ATOM 10541 N N . GLU B 1 13 ? -28.635 -17.630 -35.983 1.00 0.00 13 GLU B N 7
ATOM 10542 C CA . GLU B 1 13 ? -28.455 -18.838 -36.838 1.00 0.00 13 GLU B CA 7
ATOM 10543 C C . GLU B 1 13 ? -27.126 -19.525 -36.509 1.00 0.00 13 GLU B C 7
ATOM 10544 O O . GLU B 1 13 ? -27.070 -20.721 -36.303 1.00 0.00 13 GLU B O 7
ATOM 10556 N N . LEU B 1 14 ? -26.058 -18.777 -36.455 1.00 0.00 14 LEU B N 7
ATOM 10557 C CA . LEU B 1 14 ? -24.736 -19.389 -36.137 1.00 0.00 14 LEU B CA 7
ATOM 10558 C C . LEU B 1 14 ? -24.707 -19.859 -34.681 1.00 0.00 14 LEU B C 7
ATOM 10559 O O . LEU B 1 14 ? -24.046 -20.820 -34.341 1.00 0.00 14 LEU B O 7
ATOM 10569 N N . LEU B 1 15 ? -25.420 -19.188 -33.817 1.00 0.00 15 LEU B N 7
ATOM 10570 C CA . LEU B 1 15 ? -25.432 -19.597 -32.384 1.00 0.00 15 LEU B CA 7
ATOM 10571 C C . LEU B 1 15 ? -26.078 -20.977 -32.232 1.00 0.00 15 LEU B C 7
ATOM 10572 O O . LEU B 1 15 ? -25.490 -21.891 -31.689 1.00 0.00 15 LEU B O 7
ATOM 10582 N N . GLN B 1 16 ? -27.282 -21.136 -32.712 1.00 0.00 16 GLN B N 7
ATOM 10583 C CA . GLN B 1 16 ? -27.960 -22.460 -32.596 1.00 0.00 16 GLN B CA 7
ATOM 10584 C C . GLN B 1 16 ? -27.063 -23.564 -33.162 1.00 0.00 16 GLN B C 7
ATOM 10585 O O . GLN B 1 16 ? -26.900 -24.611 -32.569 1.00 0.00 16 GLN B O 7
ATOM 10597 N N . GLY B 1 17 ? -26.475 -23.334 -34.306 1.00 0.00 17 GLY B N 7
ATOM 10598 C CA . GLY B 1 17 ? -25.585 -24.369 -34.904 1.00 0.00 17 GLY B CA 7
ATOM 10599 C C . GLY B 1 17 ? -24.485 -24.726 -33.905 1.00 0.00 17 GLY B C 7
ATOM 10600 O O . GLY B 1 17 ? -24.077 -25.865 -33.793 1.00 0.00 17 GLY B O 7
ATOM 10604 N N . TYR B 1 18 ? -24.005 -23.757 -33.174 1.00 0.00 18 TYR B N 7
ATOM 10605 C CA . TYR B 1 18 ? -22.933 -24.035 -32.176 1.00 0.00 18 TYR B CA 7
ATOM 10606 C C . TYR B 1 18 ? -23.516 -24.778 -30.973 1.00 0.00 18 TYR B C 7
ATOM 10607 O O . TYR B 1 18 ? -22.954 -25.742 -30.492 1.00 0.00 18 TYR B O 7
ATOM 10625 N N . THR B 1 19 ? -24.643 -24.338 -30.484 1.00 0.00 19 THR B N 7
ATOM 10626 C CA . THR B 1 19 ? -25.267 -25.017 -29.313 1.00 0.00 19 THR B CA 7
ATOM 10627 C C . THR B 1 19 ? -25.509 -26.496 -29.631 1.00 0.00 19 THR B C 7
ATOM 10628 O O . THR B 1 19 ? -25.604 -27.324 -28.748 1.00 0.00 19 THR B O 7
ATOM 10636 N N . VAL B 1 20 ? -25.607 -26.829 -30.889 1.00 0.00 20 VAL B N 7
ATOM 10637 C CA . VAL B 1 20 ? -25.843 -28.251 -31.274 1.00 0.00 20 VAL B CA 7
ATOM 10638 C C . VAL B 1 20 ? -24.533 -29.047 -31.186 1.00 0.00 20 VAL B C 7
ATOM 10639 O O . VAL B 1 20 ? -24.366 -29.890 -30.326 1.00 0.00 20 VAL B O 7
ATOM 10646 N N . GLU B 1 21 ? -23.613 -28.790 -32.079 1.00 0.00 21 GLU B N 7
ATOM 10647 C CA . GLU B 1 21 ? -22.311 -29.529 -32.071 1.00 0.00 21 GLU B CA 7
ATOM 10648 C C . GLU B 1 21 ? -21.746 -29.635 -30.649 1.00 0.00 21 GLU B C 7
ATOM 10649 O O . GLU B 1 21 ? -21.266 -30.674 -30.240 1.00 0.00 21 GLU B O 7
ATOM 10661 N N . VAL B 1 22 ? -21.806 -28.575 -29.888 1.00 0.00 22 VAL B N 7
ATOM 10662 C CA . VAL B 1 22 ? -21.278 -28.636 -28.496 1.00 0.00 22 VAL B CA 7
ATOM 10663 C C . VAL B 1 22 ? -22.135 -29.592 -27.662 1.00 0.00 22 VAL B C 7
ATOM 10664 O O . VAL B 1 22 ? -21.645 -30.283 -26.791 1.00 0.00 22 VAL B O 7
ATOM 10671 N N . LEU B 1 23 ? -23.412 -29.637 -27.926 1.00 0.00 23 LEU B N 7
ATOM 10672 C CA . LEU B 1 23 ? -24.303 -30.550 -27.154 1.00 0.00 23 LEU B CA 7
ATOM 10673 C C . LEU B 1 23 ? -24.103 -31.994 -27.623 1.00 0.00 23 LEU B C 7
ATOM 10674 O O . LEU B 1 23 ? -24.286 -32.932 -26.873 1.00 0.00 23 LEU B O 7
ATOM 10684 N N . ARG B 1 24 ? -23.731 -32.176 -28.860 1.00 0.00 24 ARG B N 7
ATOM 10685 C CA . ARG B 1 24 ? -23.521 -33.557 -29.382 1.00 0.00 24 ARG B CA 7
ATOM 10686 C C . ARG B 1 24 ? -22.065 -33.985 -29.174 1.00 0.00 24 ARG B C 7
ATOM 10687 O O . ARG B 1 24 ? -21.777 -34.899 -28.426 1.00 0.00 24 ARG B O 7
ATOM 10708 N N . GLN B 1 25 ? -21.143 -33.332 -29.827 1.00 0.00 25 GLN B N 7
ATOM 10709 C CA . GLN B 1 25 ? -19.714 -33.697 -29.667 1.00 0.00 25 GLN B CA 7
ATOM 10710 C C . GLN B 1 25 ? -19.128 -32.982 -28.444 1.00 0.00 25 GLN B C 7
ATOM 10711 O O . GLN B 1 25 ? -18.158 -32.259 -28.543 1.00 0.00 25 GLN B O 7
ATOM 10723 N N . GLN B 1 26 ? -19.729 -33.183 -27.294 1.00 0.00 26 GLN B N 7
ATOM 10724 C CA . GLN B 1 26 ? -19.251 -32.533 -26.031 1.00 0.00 26 GLN B CA 7
ATOM 10725 C C . GLN B 1 26 ? -17.717 -32.478 -25.970 1.00 0.00 26 GLN B C 7
ATOM 10726 O O . GLN B 1 26 ? -17.075 -33.449 -25.621 1.00 0.00 26 GLN B O 7
ATOM 10738 N N . PRO B 1 27 ? -17.181 -31.333 -26.317 1.00 0.00 27 PRO B N 7
ATOM 10739 C CA . PRO B 1 27 ? -15.712 -31.148 -26.304 1.00 0.00 27 PRO B CA 7
ATOM 10740 C C . PRO B 1 27 ? -15.202 -31.020 -24.864 1.00 0.00 27 PRO B C 7
ATOM 10741 O O . PRO B 1 27 ? -15.961 -30.709 -23.967 1.00 0.00 27 PRO B O 7
ATOM 10752 N N . PR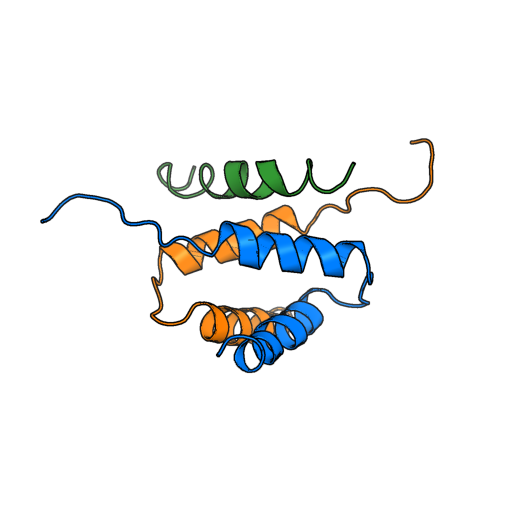O B 1 28 ? -13.924 -31.258 -24.686 1.00 0.00 28 PRO B N 7
ATOM 10753 C CA . PRO B 1 28 ? -13.320 -31.157 -23.335 1.00 0.00 28 PRO B CA 7
ATOM 10754 C C . PRO B 1 28 ? -13.240 -29.691 -22.907 1.00 0.00 28 PRO B C 7
ATOM 10755 O O . PRO B 1 28 ? -13.278 -29.370 -21.736 1.00 0.00 28 PRO B O 7
ATOM 10766 N N . ASP B 1 29 ? -13.135 -28.799 -23.853 1.00 0.00 29 ASP B N 7
ATOM 10767 C CA . ASP B 1 29 ? -13.059 -27.351 -23.513 1.00 0.00 29 ASP B CA 7
ATOM 10768 C C . ASP B 1 29 ? -13.745 -26.524 -24.600 1.00 0.00 29 ASP B C 7
ATOM 10769 O O . ASP B 1 29 ? -13.282 -26.445 -25.721 1.00 0.00 29 ASP B O 7
ATOM 10778 N N . LEU B 1 30 ? -14.845 -25.906 -24.279 1.00 0.00 30 LEU B N 7
ATOM 10779 C CA . LEU B 1 30 ? -15.562 -25.083 -25.295 1.00 0.00 30 LEU B CA 7
ATOM 10780 C C . LEU B 1 30 ? -14.625 -24.006 -25.848 1.00 0.00 30 LEU B C 7
ATOM 10781 O O . LEU B 1 30 ? -14.696 -23.643 -27.004 1.00 0.00 30 LEU B O 7
ATOM 10791 N N . VAL B 1 31 ? -13.744 -23.500 -25.031 1.00 0.00 31 VAL B N 7
ATOM 10792 C CA . VAL B 1 31 ? -12.795 -22.453 -25.510 1.00 0.00 31 VAL B CA 7
ATOM 10793 C C . VAL B 1 31 ? -12.063 -22.946 -26.757 1.00 0.00 31 VAL B C 7
ATOM 10794 O O . VAL B 1 31 ? -12.083 -22.316 -27.797 1.00 0.00 31 VAL B O 7
ATOM 10801 N N . ASP B 1 32 ? -11.417 -24.071 -26.654 1.00 0.00 32 ASP B N 7
ATOM 10802 C CA . ASP B 1 32 ? -10.676 -24.621 -27.822 1.00 0.00 32 ASP B CA 7
ATOM 10803 C C . ASP B 1 32 ? -11.653 -24.991 -28.941 1.00 0.00 32 ASP B C 7
ATOM 10804 O O . ASP B 1 32 ? -11.393 -24.757 -30.104 1.00 0.00 32 ASP B O 7
ATOM 10813 N N . PHE B 1 33 ? -12.779 -25.559 -28.600 1.00 0.00 33 PHE B N 7
ATOM 10814 C CA . PHE B 1 33 ? -13.767 -25.931 -29.653 1.00 0.00 33 PHE B CA 7
ATOM 10815 C C . PHE B 1 33 ? -14.273 -24.670 -30.356 1.00 0.00 33 PHE B C 7
ATOM 10816 O O . PHE B 1 33 ? -14.396 -24.625 -31.564 1.00 0.00 33 PHE B O 7
ATOM 10833 N N . ALA B 1 34 ? -14.566 -23.642 -29.605 1.00 0.00 34 ALA B N 7
ATOM 10834 C CA . ALA B 1 34 ? -15.061 -22.381 -30.227 1.00 0.00 34 ALA B CA 7
ATOM 10835 C C . ALA B 1 34 ? -14.027 -21.842 -31.218 1.00 0.00 34 ALA B C 7
ATOM 10836 O O . ALA B 1 34 ? -14.366 -21.339 -32.271 1.00 0.00 34 ALA B O 7
ATOM 10843 N N . VAL B 1 35 ? -12.768 -21.944 -30.891 1.00 0.00 35 VAL B N 7
ATOM 10844 C CA . VAL B 1 35 ? -11.716 -21.444 -31.812 1.00 0.00 35 VAL B CA 7
ATOM 10845 C C . VAL B 1 35 ? -11.467 -22.467 -32.923 1.00 0.00 35 VAL B C 7
ATOM 10846 O O . VAL B 1 35 ? -11.028 -22.132 -34.003 1.00 0.00 35 VAL B O 7
ATOM 10853 N N . GLU B 1 36 ? -11.745 -23.714 -32.662 1.00 0.00 36 GLU B N 7
ATOM 10854 C CA . GLU B 1 36 ? -11.525 -24.765 -33.690 1.00 0.00 36 GLU B CA 7
ATOM 10855 C C . GLU B 1 36 ? -12.709 -24.802 -34.670 1.00 0.00 36 GLU B C 7
ATOM 10856 O O . GLU B 1 36 ? -12.540 -25.026 -35.852 1.00 0.00 36 GLU B O 7
ATOM 10868 N N . TYR B 1 37 ? -13.904 -24.591 -34.189 1.00 0.00 37 TYR B N 7
ATOM 10869 C CA . TYR B 1 37 ? -15.087 -24.624 -35.098 1.00 0.00 37 TYR B CA 7
ATOM 10870 C C . TYR B 1 37 ? -15.163 -23.342 -35.931 1.00 0.00 37 TYR B C 7
ATOM 10871 O O . TYR B 1 37 ? -15.139 -23.378 -37.146 1.00 0.00 37 TYR B O 7
ATOM 10889 N N . PHE B 1 38 ? -15.263 -22.211 -35.290 1.00 0.00 38 PHE B N 7
ATOM 10890 C CA . PHE B 1 38 ? -15.351 -20.928 -36.046 1.00 0.00 38 PHE B CA 7
ATOM 10891 C C . PHE B 1 38 ? -14.160 -20.780 -37.001 1.00 0.00 38 PHE B C 7
ATOM 10892 O O . PHE B 1 38 ? -14.322 -20.431 -38.153 1.00 0.00 38 PHE B O 7
ATOM 10909 N N . THR B 1 39 ? -12.965 -21.039 -36.539 1.00 0.00 39 THR B N 7
ATOM 10910 C CA . THR B 1 39 ? -11.779 -20.907 -37.437 1.00 0.00 39 THR B CA 7
ATOM 10911 C C . THR B 1 39 ? -11.997 -21.725 -38.717 1.00 0.00 39 THR B C 7
ATOM 10912 O O . THR B 1 39 ? -11.799 -21.241 -39.814 1.00 0.00 39 THR B O 7
ATOM 10920 N N . ARG B 1 40 ? -12.402 -22.958 -38.585 1.00 0.00 40 ARG B N 7
ATOM 10921 C CA . ARG B 1 40 ? -12.630 -23.798 -39.795 1.00 0.00 40 ARG B CA 7
ATOM 10922 C C . ARG B 1 40 ? -13.621 -23.111 -40.738 1.00 0.00 40 ARG B C 7
ATOM 10923 O O . ARG B 1 40 ? -13.437 -23.089 -41.938 1.00 0.00 40 ARG B O 7
ATOM 10944 N N . LEU B 1 41 ? -14.669 -22.545 -40.204 1.00 0.00 41 LEU B N 7
ATOM 10945 C CA . LEU B 1 41 ? -15.665 -21.856 -41.075 1.00 0.00 41 LEU B CA 7
ATOM 10946 C C . LEU B 1 41 ? -14.963 -20.809 -41.942 1.00 0.00 41 LEU B C 7
ATOM 10947 O O . LEU B 1 41 ? -15.256 -20.657 -43.111 1.00 0.00 41 LEU B O 7
ATOM 10957 N N . ARG B 1 42 ? -14.031 -20.088 -41.378 1.00 0.00 42 ARG B N 7
ATOM 10958 C CA . ARG B 1 42 ? -13.307 -19.055 -42.170 1.00 0.00 42 ARG B CA 7
ATOM 10959 C C . ARG B 1 42 ? -12.547 -19.719 -43.322 1.00 0.00 42 ARG B C 7
ATOM 10960 O O . ARG B 1 42 ? -12.278 -19.107 -44.336 1.00 0.00 42 ARG B O 7
ATOM 10981 N N . GLU B 1 43 ? -12.204 -20.969 -43.172 1.00 0.00 43 GLU B N 7
ATOM 10982 C CA . GLU B 1 43 ? -11.466 -21.676 -44.258 1.00 0.00 43 GLU B CA 7
ATOM 10983 C C . GLU B 1 43 ? -12.448 -22.436 -45.153 1.00 0.00 43 GLU B C 7
ATOM 10984 O O . GLU B 1 43 ? -12.199 -22.651 -46.323 1.00 0.00 43 GLU B O 7
ATOM 10996 N N . ALA B 1 44 ? -13.562 -22.843 -44.610 1.00 0.00 44 ALA B N 7
ATOM 10997 C CA . ALA B 1 44 ? -14.563 -23.588 -45.427 1.00 0.00 44 ALA B CA 7
ATOM 10998 C C . ALA B 1 44 ? -15.316 -22.630 -46.345 1.00 0.00 44 ALA B C 7
ATOM 10999 O O . ALA B 1 44 ? -15.205 -22.691 -47.553 1.00 0.00 44 ALA B O 7
ATOM 11006 N N . ARG B 1 45 ? -16.097 -21.754 -45.775 1.00 0.00 45 ARG B N 7
ATOM 11007 C CA . ARG B 1 45 ? -16.877 -20.798 -46.605 1.00 0.00 45 ARG B CA 7
ATOM 11008 C C . ARG B 1 45 ? -15.964 -20.093 -47.615 1.00 0.00 45 ARG B C 7
ATOM 11009 O O . ARG B 1 45 ? -14.766 -20.011 -47.429 1.00 0.00 45 ARG B O 7
ATOM 11030 N N . ARG B 1 46 ? -16.520 -19.586 -48.682 1.00 0.00 46 ARG B N 7
ATOM 11031 C CA . ARG B 1 46 ? -15.682 -18.890 -49.701 1.00 0.00 46 ARG B CA 7
ATOM 11032 C C . ARG B 1 46 ? -15.324 -17.481 -49.218 1.00 0.00 46 ARG B C 7
ATOM 11033 O O . ARG B 1 46 ? -16.198 -16.630 -49.240 1.00 0.00 46 ARG B O 7
ATOM 11055 N N . LEU C 2 1 ? -31.916 -1.908 -22.364 1.00 0.00 1 LEU C N 7
ATOM 11056 C CA . LEU C 2 1 ? -32.023 -2.680 -23.635 1.00 0.00 1 LEU C CA 7
ATOM 11057 C C . LEU C 2 1 ? -30.725 -3.450 -23.897 1.00 0.00 1 LEU C C 7
ATOM 11058 O O . LEU C 2 1 ? -29.803 -3.413 -23.107 1.00 0.00 1 LEU C O 7
ATOM 11070 N N . LEU C 2 2 ? -30.649 -4.147 -25.004 1.00 0.00 2 LEU C N 7
ATOM 11071 C CA . LEU C 2 2 ? -29.414 -4.932 -25.339 1.00 0.00 2 LEU C CA 7
ATOM 11072 C C . LEU C 2 2 ? -29.237 -6.095 -24.357 1.00 0.00 2 LEU C C 7
ATOM 11073 O O . LEU C 2 2 ? -29.275 -7.249 -24.735 1.00 0.00 2 LEU C O 7
ATOM 11083 N N . ILE C 2 3 ? -29.042 -5.804 -23.100 1.00 0.00 3 ILE C N 7
ATOM 11084 C CA . ILE C 2 3 ? -28.861 -6.896 -22.100 1.00 0.00 3 ILE C CA 7
ATOM 11085 C C . ILE C 2 3 ? -30.155 -7.703 -21.956 1.00 0.00 3 ILE C C 7
ATOM 11086 O O . ILE C 2 3 ? -30.164 -8.909 -22.093 1.00 0.00 3 ILE C O 7
ATOM 11094 N N . GLU C 2 4 ? -31.249 -7.044 -21.682 1.00 0.00 4 GLU C N 7
ATOM 11095 C CA . GLU C 2 4 ? -32.542 -7.774 -21.529 1.00 0.00 4 GLU C CA 7
ATOM 11096 C C . GLU C 2 4 ? -32.789 -8.678 -22.740 1.00 0.00 4 GLU C C 7
ATOM 11097 O O . GLU C 2 4 ? -33.293 -9.777 -22.614 1.00 0.00 4 GLU C O 7
ATOM 11109 N N . THR C 2 5 ? -32.438 -8.222 -23.910 1.00 0.00 5 THR C N 7
ATOM 11110 C CA . THR C 2 5 ? -32.653 -9.052 -25.130 1.00 0.00 5 THR C CA 7
ATOM 11111 C C . THR C 2 5 ? -31.655 -10.214 -25.167 1.00 0.00 5 THR C C 7
ATOM 11112 O O . THR C 2 5 ? -32.021 -11.351 -25.390 1.00 0.00 5 THR C O 7
ATOM 11120 N N . ALA C 2 6 ? -30.398 -9.937 -24.954 1.00 0.00 6 ALA C N 7
ATOM 11121 C CA . ALA C 2 6 ? -29.378 -11.025 -24.982 1.00 0.00 6 ALA C CA 7
ATOM 11122 C C . ALA C 2 6 ? -29.741 -12.126 -23.980 1.00 0.00 6 ALA C C 7
ATOM 11123 O O . ALA C 2 6 ? -29.357 -13.268 -24.134 1.00 0.00 6 ALA C O 7
ATOM 11130 N N . SER C 2 7 ? -30.475 -11.794 -22.954 1.00 0.00 7 SER C N 7
ATOM 11131 C CA . SER C 2 7 ? -30.857 -12.825 -21.945 1.00 0.00 7 SER C CA 7
ATOM 11132 C C . SER C 2 7 ? -32.094 -13.594 -22.415 1.00 0.00 7 SER C C 7
ATOM 11133 O O . SER C 2 7 ? -32.196 -14.793 -22.238 1.00 0.00 7 SER C O 7
ATOM 11141 N N . SER C 2 8 ? -33.035 -12.917 -23.015 1.00 0.00 8 SER C N 7
ATOM 11142 C CA . SER C 2 8 ? -34.262 -13.613 -23.496 1.00 0.00 8 SER C CA 7
ATOM 11143 C C . SER C 2 8 ? -33.952 -14.408 -24.768 1.00 0.00 8 SER C C 7
ATOM 11144 O O . SER C 2 8 ? -34.458 -15.493 -24.972 1.00 0.00 8 SER C O 7
ATOM 11152 N N . LEU C 2 9 ? -33.121 -13.877 -25.623 1.00 0.00 9 LEU C N 7
ATOM 11153 C CA . LEU C 2 9 ? -32.776 -14.603 -26.879 1.00 0.00 9 LEU C CA 7
ATOM 11154 C C . LEU C 2 9 ? -31.995 -15.878 -26.551 1.00 0.00 9 LEU C C 7
ATOM 11155 O O . LEU C 2 9 ? -32.381 -16.968 -26.922 1.00 0.00 9 LEU C O 7
ATOM 11165 N N . VAL C 2 10 ? -30.896 -15.747 -25.859 1.00 0.00 10 VAL C N 7
ATOM 11166 C CA . VAL C 2 10 ? -30.087 -16.948 -25.504 1.00 0.00 10 VAL C CA 7
ATOM 11167 C C . VAL C 2 10 ? -30.971 -18.012 -24.846 1.00 0.00 10 VAL C C 7
ATOM 11168 O O . VAL C 2 10 ? -30.706 -19.194 -24.932 1.00 0.00 10 VAL C O 7
ATOM 11175 N N . LYS C 2 11 ? -32.021 -17.599 -24.189 1.00 0.00 11 LYS C N 7
ATOM 11176 C CA . LYS C 2 11 ? -32.921 -18.587 -23.527 1.00 0.00 11 LYS C CA 7
ATOM 11177 C C . LYS C 2 11 ? -33.656 -19.422 -24.578 1.00 0.00 11 LYS C C 7
ATOM 11178 O O . LYS C 2 11 ? -33.693 -20.634 -24.509 1.00 0.00 11 LYS C O 7
ATOM 11197 N N . ASN C 2 12 ? -34.240 -18.781 -25.553 1.00 0.00 12 ASN C N 7
ATOM 11198 C CA . ASN C 2 12 ? -34.973 -19.537 -26.610 1.00 0.00 12 ASN C CA 7
ATOM 11199 C C . ASN C 2 12 ? -34.059 -19.817 -27.812 1.00 0.00 12 ASN C C 7
ATOM 11200 O O . ASN C 2 12 ? -34.467 -20.429 -28.779 1.00 0.00 12 ASN C O 7
ATOM 11209 N N . ALA C 2 13 ? -32.828 -19.378 -27.764 1.00 0.00 13 ALA C N 7
ATOM 11210 C CA . ALA C 2 13 ? -31.904 -19.627 -28.909 1.00 0.00 13 ALA C CA 7
ATOM 11211 C C . ALA C 2 13 ? -30.859 -20.685 -28.535 1.00 0.00 13 ALA C C 7
ATOM 11212 O O . ALA C 2 13 ? -30.184 -21.229 -29.387 1.00 0.00 13 ALA C O 7
ATOM 11219 N N . ILE C 2 14 ? -30.717 -20.981 -27.271 1.00 0.00 14 ILE C N 7
ATOM 11220 C CA . ILE C 2 14 ? -29.711 -22.002 -26.854 1.00 0.00 14 ILE C CA 7
ATOM 11221 C C . ILE C 2 14 ? -30.403 -23.165 -26.137 1.00 0.00 14 ILE C C 7
ATOM 11222 O O . ILE C 2 14 ? -30.014 -24.308 -26.269 1.00 0.00 14 ILE C O 7
ATOM 11230 N N . GLN C 2 15 ? -31.428 -22.882 -25.379 1.00 0.00 15 GLN C N 7
ATO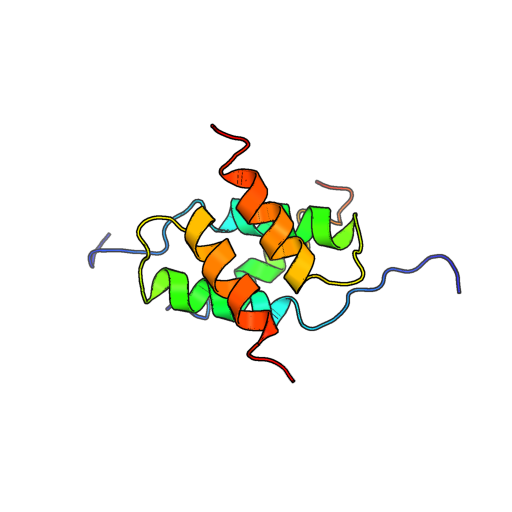M 11231 C CA . GLN C 2 15 ? -32.144 -23.970 -24.654 1.00 0.00 15 GLN C CA 7
ATOM 11232 C C . GLN C 2 15 ? -33.497 -24.245 -25.315 1.00 0.00 15 GLN C C 7
ATOM 11233 O O . GLN C 2 15 ? -34.446 -24.642 -24.670 1.00 0.00 15 GLN C O 7
ATOM 11245 N N . LEU C 2 16 ? -33.591 -24.034 -26.600 1.00 0.00 16 LEU C N 7
ATOM 11246 C CA . LEU C 2 16 ? -34.881 -24.280 -27.305 1.00 0.00 16 LEU C CA 7
ATOM 11247 C C . LEU C 2 16 ? -35.160 -25.782 -27.407 1.00 0.00 16 LEU C C 7
ATOM 11248 O O . LEU C 2 16 ? -36.279 -26.200 -27.633 1.00 0.00 16 LEU C O 7
ATOM 11258 N N . SER C 2 17 ? -34.156 -26.598 -27.243 1.00 0.00 17 SER C N 7
ATOM 11259 C CA . SER C 2 17 ? -34.371 -28.072 -27.334 1.00 0.00 17 SER C CA 7
ATOM 11260 C C . SER C 2 17 ? -34.155 -28.727 -25.968 1.00 0.00 17 SER C C 7
ATOM 11261 O O . SER C 2 17 ? -35.027 -29.391 -25.442 1.00 0.00 17 SER C O 7
ATOM 11269 N N . ILE C 2 18 ? -33.000 -28.547 -25.390 1.00 0.00 18 ILE C N 7
ATOM 11270 C CA . ILE C 2 18 ? -32.730 -29.160 -24.058 1.00 0.00 18 ILE C CA 7
ATOM 11271 C C . ILE C 2 18 ? -33.814 -28.752 -23.059 1.00 0.00 18 ILE C C 7
ATOM 11272 O O . ILE C 2 18 ? -34.156 -29.494 -22.160 1.00 0.00 18 ILE C O 7
ATOM 11280 N N . GLU C 2 19 ? -34.361 -27.576 -23.209 1.00 0.00 19 GLU C N 7
ATOM 11281 C CA . GLU C 2 19 ? -35.424 -27.122 -22.266 1.00 0.00 19 GLU C CA 7
ATOM 11282 C C . GLU C 2 19 ? -36.755 -26.966 -23.006 1.00 0.00 19 GLU C C 7
ATOM 11283 O O . GLU C 2 19 ? -37.366 -25.916 -22.989 1.00 0.00 19 GLU C O 7
ATOM 11295 N N . GLN C 2 20 ? -37.210 -28.003 -23.655 1.00 0.00 20 GLN C N 7
ATOM 11296 C CA . GLN C 2 20 ? -38.504 -27.910 -24.392 1.00 0.00 20 GLN C CA 7
ATOM 11297 C C . GLN C 2 20 ? -38.961 -29.301 -24.839 1.00 0.00 20 GLN C C 7
ATOM 11298 O O . GLN C 2 20 ? -40.132 -29.623 -24.794 1.00 0.00 20 GLN C O 7
ATOM 11310 N N . LEU C 2 21 ? -38.048 -30.128 -25.269 1.00 0.00 21 LEU C N 7
ATOM 11311 C CA . LEU C 2 21 ? -38.435 -31.496 -25.717 1.00 0.00 21 LEU C CA 7
ATOM 11312 C C . LEU C 2 21 ? -38.293 -32.490 -24.561 1.00 0.00 21 LEU C C 7
ATOM 11313 O O . LEU C 2 21 ? -38.028 -33.659 -24.763 1.00 0.00 21 LEU C O 7
ATOM 11323 N N . VAL C 2 22 ? -38.467 -32.035 -23.350 1.00 0.00 22 VAL C N 7
ATOM 11324 C CA . VAL C 2 22 ? -38.341 -32.954 -22.182 1.00 0.00 22 VAL C CA 7
ATOM 11325 C C . VAL C 2 22 ? -39.688 -33.087 -21.467 1.00 0.00 22 VAL C C 7
ATOM 11326 O O . VAL C 2 22 ? -40.162 -32.091 -20.945 1.00 0.00 22 VAL C O 7
ATOM 11334 N N . HIS A 1 1 ? -27.901 -44.704 -18.336 1.00 0.00 1 HIS A N 8
ATOM 11335 C CA . HIS A 1 1 ? -27.656 -43.261 -18.626 1.00 0.00 1 HIS A CA 8
ATOM 11336 C C . HIS A 1 1 ? -28.769 -42.404 -18.015 1.00 0.00 1 HIS A C 8
ATOM 11337 O O . HIS A 1 1 ? -29.304 -41.518 -18.651 1.00 0.00 1 HIS A O 8
ATOM 11353 N N . MET A 1 2 ? -29.121 -42.661 -16.784 1.00 0.00 2 MET A N 8
ATOM 11354 C CA . MET A 1 2 ? -30.198 -41.860 -16.133 1.00 0.00 2 MET A CA 8
ATOM 11355 C C . MET A 1 2 ? -29.593 -40.865 -15.138 1.00 0.00 2 MET A C 8
ATOM 11356 O O . MET A 1 2 ? -29.590 -41.090 -13.944 1.00 0.00 2 MET A O 8
ATOM 11370 N N . GLY A 1 3 ? -29.083 -39.765 -15.621 1.00 0.00 3 GLY A N 8
ATOM 11371 C CA . GLY A 1 3 ? -28.482 -38.757 -14.703 1.00 0.00 3 GLY A CA 8
ATOM 11372 C C . GLY A 1 3 ? -29.329 -37.483 -14.720 1.00 0.00 3 GLY A C 8
ATOM 11373 O O . GLY A 1 3 ? -30.542 -37.534 -14.772 1.00 0.00 3 GLY A O 8
ATOM 11377 N N . HIS A 1 4 ? -28.702 -36.339 -14.674 1.00 0.00 4 HIS A N 8
ATOM 11378 C CA . HIS A 1 4 ? -29.476 -35.066 -14.689 1.00 0.00 4 HIS A CA 8
ATOM 11379 C C . HIS A 1 4 ? -28.955 -34.141 -15.793 1.00 0.00 4 HIS A C 8
ATOM 11380 O O . HIS A 1 4 ? -27.815 -34.229 -16.203 1.00 0.00 4 HIS A O 8
ATOM 11394 N N . ILE A 1 5 ? -29.781 -33.256 -16.278 1.00 0.00 5 ILE A N 8
ATOM 11395 C CA . ILE A 1 5 ? -29.330 -32.330 -17.357 1.00 0.00 5 ILE A CA 8
ATOM 11396 C C . ILE A 1 5 ? -29.363 -30.880 -16.861 1.00 0.00 5 ILE A C 8
ATOM 11397 O O . ILE A 1 5 ? -30.322 -30.443 -16.257 1.00 0.00 5 ILE A O 8
ATOM 11405 N N . GLN A 1 6 ? -28.322 -30.132 -17.108 1.00 0.00 6 GLN A N 8
ATOM 11406 C CA . GLN A 1 6 ? -28.300 -28.713 -16.646 1.00 0.00 6 GLN A CA 8
ATOM 11407 C C . GLN A 1 6 ? -27.594 -27.826 -17.675 1.00 0.00 6 GLN A C 8
ATOM 11408 O O . GLN A 1 6 ? -27.031 -28.304 -18.640 1.00 0.00 6 GLN A O 8
ATOM 11420 N N . ILE A 1 7 ? -27.618 -26.535 -17.476 1.00 0.00 7 ILE A N 8
ATOM 11421 C CA . ILE A 1 7 ? -26.948 -25.617 -18.444 1.00 0.00 7 ILE A CA 8
ATOM 11422 C C . ILE A 1 7 ? -26.036 -24.631 -17.696 1.00 0.00 7 ILE A C 8
ATOM 11423 O O . ILE A 1 7 ? -26.495 -23.902 -16.839 1.00 0.00 7 ILE A O 8
ATOM 11431 N N . PRO A 1 8 ? -24.769 -24.633 -18.043 1.00 0.00 8 PRO A N 8
ATOM 11432 C CA . PRO A 1 8 ? -23.804 -23.717 -17.384 1.00 0.00 8 PRO A CA 8
ATOM 11433 C C . PRO A 1 8 ? -23.988 -22.281 -17.901 1.00 0.00 8 PRO A C 8
ATOM 11434 O O . PRO A 1 8 ? -23.846 -22.033 -19.081 1.00 0.00 8 PRO A O 8
ATOM 11445 N N . PRO A 1 9 ? -24.298 -21.373 -17.003 1.00 0.00 9 PRO A N 8
ATOM 11446 C CA . PRO A 1 9 ? -24.497 -19.958 -17.402 1.00 0.00 9 PRO A CA 8
ATOM 11447 C C . PRO A 1 9 ? -23.162 -19.246 -17.635 1.00 0.00 9 PRO A C 8
ATOM 11448 O O . PRO A 1 9 ? -23.118 -18.074 -17.955 1.00 0.00 9 PRO A O 8
ATOM 11459 N N . GLY A 1 10 ? -22.079 -19.940 -17.477 1.00 0.00 10 GLY A N 8
ATOM 11460 C CA . GLY A 1 10 ? -20.745 -19.309 -17.688 1.00 0.00 10 GLY A CA 8
ATOM 11461 C C . GLY A 1 10 ? -20.582 -18.920 -19.160 1.00 0.00 10 GLY A C 8
ATOM 11462 O O . GLY A 1 10 ? -19.749 -18.106 -19.507 1.00 0.00 10 GLY A O 8
ATOM 11466 N N . LEU A 1 11 ? -21.367 -19.496 -20.030 1.00 0.00 11 LEU A N 8
ATOM 11467 C CA . LEU A 1 11 ? -21.250 -19.161 -21.478 1.00 0.00 11 LEU A CA 8
ATOM 11468 C C . LEU A 1 11 ? -22.058 -17.900 -21.804 1.00 0.00 11 LEU A C 8
ATOM 11469 O O . LEU A 1 11 ? -21.785 -17.207 -22.763 1.00 0.00 11 LEU A O 8
ATOM 11479 N N . THR A 1 12 ? -23.055 -17.601 -21.017 1.00 0.00 12 THR A N 8
ATOM 11480 C CA . THR A 1 12 ? -23.881 -16.389 -21.287 1.00 0.00 12 THR A CA 8
ATOM 11481 C C . THR A 1 12 ? -22.996 -15.144 -21.378 1.00 0.00 12 THR A C 8
ATOM 11482 O O . THR A 1 12 ? -22.999 -14.436 -22.365 1.00 0.00 12 THR A O 8
ATOM 11490 N N . GLU A 1 13 ? -22.245 -14.868 -20.350 1.00 0.00 13 GLU A N 8
ATOM 11491 C CA . GLU A 1 13 ? -21.364 -13.664 -20.367 1.00 0.00 13 GLU A CA 8
ATOM 11492 C C . GLU A 1 13 ? -20.410 -13.710 -21.565 1.00 0.00 13 GLU A C 8
ATOM 11493 O O . GLU A 1 13 ? -20.266 -12.748 -22.293 1.00 0.00 13 GLU A O 8
ATOM 11505 N N . LEU A 1 14 ? -19.751 -14.818 -21.768 1.00 0.00 14 LEU A N 8
ATOM 11506 C CA . LEU A 1 14 ? -18.797 -14.921 -22.913 1.00 0.00 14 LEU A CA 8
ATOM 11507 C C . LEU A 1 14 ? -19.466 -14.474 -24.217 1.00 0.00 14 LEU A C 8
ATOM 11508 O O . LEU A 1 14 ? -19.006 -13.566 -24.881 1.00 0.00 14 LEU A O 8
ATOM 11518 N N . LEU A 1 15 ? -20.544 -15.107 -24.592 1.00 0.00 15 LEU A N 8
ATOM 11519 C CA . LEU A 1 15 ? -21.234 -14.718 -25.856 1.00 0.00 15 LEU A CA 8
ATOM 11520 C C . LEU A 1 15 ? -21.605 -13.232 -25.826 1.00 0.00 15 LEU A C 8
ATOM 11521 O O . LEU A 1 15 ? -21.331 -12.498 -26.754 1.00 0.00 15 LEU A O 8
ATOM 11531 N N . GLN A 1 16 ? -22.223 -12.782 -24.768 1.00 0.00 16 GLN A N 8
ATOM 11532 C CA . GLN A 1 16 ? -22.609 -11.342 -24.683 1.00 0.00 16 GLN A CA 8
ATOM 11533 C C . GLN A 1 16 ? -21.408 -10.449 -25.010 1.00 0.00 16 GLN A C 8
ATOM 11534 O O . GLN A 1 16 ? -21.498 -9.542 -25.813 1.00 0.00 16 GLN A O 8
ATOM 11546 N N . GLY A 1 17 ? -20.282 -10.702 -24.398 1.00 0.00 17 GLY A N 8
ATOM 11547 C CA . GLY A 1 17 ? -19.078 -9.870 -24.683 1.00 0.00 17 GLY A CA 8
ATOM 11548 C C . GLY A 1 17 ? -18.804 -9.887 -26.188 1.00 0.00 17 GLY A C 8
ATOM 11549 O O . GLY A 1 17 ? -18.439 -8.889 -26.775 1.00 0.00 17 GLY A O 8
ATOM 11553 N N . TYR A 1 18 ? -18.989 -11.016 -26.816 1.00 0.00 18 TYR A N 8
ATOM 11554 C CA . TYR A 1 18 ? -18.752 -11.101 -28.284 1.00 0.00 18 TYR A CA 8
ATOM 11555 C C . TYR A 1 18 ? -19.797 -10.263 -29.025 1.00 0.00 18 TYR A C 8
ATOM 11556 O O . TYR A 1 18 ? -19.474 -9.441 -29.859 1.00 0.00 18 TYR A O 8
ATOM 11574 N N . THR A 1 19 ? -21.051 -10.461 -28.718 1.00 0.00 19 THR A N 8
ATOM 11575 C CA . THR A 1 19 ? -22.122 -9.674 -29.394 1.00 0.00 19 THR A CA 8
ATOM 11576 C C . THR A 1 19 ? -21.874 -8.178 -29.189 1.00 0.00 19 THR A C 8
ATOM 11577 O O . THR A 1 19 ? -22.180 -7.362 -30.036 1.00 0.00 19 THR A O 8
ATOM 11585 N N . VAL A 1 20 ? -21.320 -7.815 -28.066 1.00 0.00 20 VAL A N 8
ATOM 11586 C CA . VAL A 1 20 ? -21.046 -6.376 -27.794 1.00 0.00 20 VAL A CA 8
ATOM 11587 C C . VAL A 1 20 ? -20.031 -5.829 -28.806 1.00 0.00 20 VAL A C 8
ATOM 11588 O O . VAL A 1 20 ? -20.373 -5.080 -29.699 1.00 0.00 20 VAL A O 8
ATOM 11595 N N . GLU A 1 21 ? -18.783 -6.195 -28.662 1.00 0.00 21 GLU A N 8
ATOM 11596 C CA . GLU A 1 21 ? -17.727 -5.699 -29.601 1.00 0.00 21 GLU A CA 8
ATOM 11597 C C . GLU A 1 21 ? -18.201 -5.785 -31.058 1.00 0.00 21 GLU A C 8
ATOM 11598 O O . GLU A 1 21 ? -18.000 -4.874 -31.837 1.00 0.00 21 GLU A O 8
ATOM 11610 N N . VAL A 1 22 ? -18.828 -6.867 -31.433 1.00 0.00 22 VAL A N 8
ATOM 11611 C CA . VAL A 1 22 ? -19.311 -6.997 -32.840 1.00 0.00 22 VAL A CA 8
ATOM 11612 C C . VAL A 1 22 ? -20.142 -5.770 -33.228 1.00 0.00 22 VAL A C 8
ATOM 11613 O O . VAL A 1 22 ? -19.879 -5.117 -34.218 1.00 0.00 22 VAL A O 8
ATOM 11620 N N . LEU A 1 23 ? -21.142 -5.452 -32.453 1.00 0.00 23 LEU A N 8
ATOM 11621 C CA . LEU A 1 23 ? -21.988 -4.267 -32.774 1.00 0.00 23 LEU A CA 8
ATOM 11622 C C . LEU A 1 23 ? -21.118 -3.009 -32.871 1.00 0.00 23 LEU A C 8
ATOM 11623 O O . LEU A 1 23 ? -21.369 -2.130 -33.672 1.00 0.00 23 LEU A O 8
ATOM 11633 N N . ARG A 1 24 ? -20.099 -2.918 -32.062 1.00 0.00 24 ARG A N 8
ATOM 11634 C CA . ARG A 1 24 ? -19.214 -1.718 -32.105 1.00 0.00 24 ARG A CA 8
ATOM 11635 C C . ARG A 1 24 ? -18.263 -1.801 -33.302 1.00 0.00 24 ARG A C 8
ATOM 11636 O O . ARG A 1 24 ? -18.302 -0.979 -34.196 1.00 0.00 24 ARG A O 8
ATOM 11657 N N . GLN A 1 25 ? -17.408 -2.786 -33.326 1.00 0.00 25 GLN A N 8
ATOM 11658 C CA . GLN A 1 25 ? -16.455 -2.918 -34.467 1.00 0.00 25 GLN A CA 8
ATOM 11659 C C . GLN A 1 25 ? -17.220 -3.024 -35.786 1.00 0.00 25 GLN A C 8
ATOM 11660 O O . GLN A 1 25 ? -16.823 -2.471 -36.793 1.00 0.00 25 GLN A O 8
ATOM 11672 N N . GLN A 1 26 ? -18.313 -3.734 -35.791 1.00 0.00 26 GLN A N 8
ATOM 11673 C CA . GLN A 1 26 ? -19.105 -3.882 -37.047 1.00 0.00 26 GLN A CA 8
ATOM 11674 C C . GLN A 1 26 ? -18.195 -4.346 -38.193 1.00 0.00 26 GLN A C 8
ATOM 11675 O O . GLN A 1 26 ? -18.107 -3.695 -39.215 1.00 0.00 26 GLN A O 8
ATOM 11687 N N . PRO A 1 27 ? -17.544 -5.465 -37.984 1.00 0.00 27 PRO A N 8
ATOM 11688 C CA . PRO A 1 27 ? -16.633 -6.016 -39.018 1.00 0.00 27 PRO A CA 8
ATOM 11689 C C . PRO A 1 27 ? -17.434 -6.534 -40.219 1.00 0.00 27 PRO A C 8
ATOM 11690 O O . PRO A 1 27 ? -18.619 -6.782 -40.109 1.00 0.00 27 PRO A O 8
ATOM 11701 N N . PRO A 1 28 ? -16.760 -6.683 -41.334 1.00 0.00 28 PRO A N 8
ATOM 11702 C CA . PRO A 1 28 ? -17.428 -7.177 -42.563 1.00 0.00 28 PRO A CA 8
ATOM 11703 C C . PRO A 1 28 ? -17.761 -8.663 -42.423 1.00 0.00 28 PRO A C 8
ATOM 11704 O O . PRO A 1 28 ? -18.757 -9.137 -42.930 1.00 0.00 28 PRO A O 8
ATOM 11715 N N . ASP A 1 29 ? -16.930 -9.402 -41.740 1.00 0.00 29 ASP A N 8
ATOM 11716 C CA . ASP A 1 29 ? -17.195 -10.859 -41.569 1.00 0.00 29 ASP A CA 8
ATOM 11717 C C . ASP A 1 29 ? -17.080 -11.249 -40.094 1.00 0.00 29 ASP A C 8
ATOM 11718 O O . ASP A 1 29 ? -16.040 -11.103 -39.482 1.00 0.00 29 ASP A O 8
ATOM 11727 N N . LEU A 1 30 ? -18.140 -11.748 -39.521 1.00 0.00 30 LEU A N 8
ATOM 11728 C CA . LEU A 1 30 ? -18.094 -12.153 -38.086 1.00 0.00 30 LEU A CA 8
ATOM 11729 C C . LEU A 1 30 ? -17.328 -13.469 -37.943 1.00 0.00 30 LEU A C 8
ATOM 11730 O O . LEU A 1 30 ? -16.615 -13.684 -36.982 1.00 0.00 30 LEU A O 8
ATOM 11740 N N . VAL A 1 31 ? -17.463 -14.350 -38.898 1.00 0.00 31 VAL A N 8
ATOM 11741 C CA . VAL A 1 31 ? -16.736 -15.652 -38.827 1.00 0.00 31 VAL A CA 8
ATOM 11742 C C . VAL A 1 31 ? -15.253 -15.404 -38.567 1.00 0.00 31 VAL A C 8
ATOM 11743 O O . VAL A 1 31 ? -14.694 -15.856 -37.587 1.00 0.00 31 VAL A O 8
ATOM 11750 N N . ASP A 1 32 ? -14.618 -14.683 -39.444 1.00 0.00 32 ASP A N 8
ATOM 11751 C CA . ASP A 1 32 ? -13.171 -14.386 -39.268 1.00 0.00 32 ASP A CA 8
ATOM 11752 C C . ASP A 1 32 ? -12.945 -13.661 -37.939 1.00 0.00 32 ASP A C 8
ATOM 11753 O O . ASP A 1 32 ? -11.992 -13.927 -37.232 1.00 0.00 32 ASP A O 8
ATOM 11762 N N . PHE A 1 33 ? -13.816 -12.754 -37.586 1.00 0.00 33 PHE A N 8
ATOM 11763 C CA . PHE A 1 33 ? -13.648 -12.028 -36.295 1.00 0.00 33 PHE A CA 8
ATOM 11764 C C . PHE A 1 33 ? -13.717 -13.024 -35.136 1.00 0.00 33 PHE A C 8
ATOM 11765 O O . PHE A 1 33 ? -12.879 -13.033 -34.257 1.00 0.00 33 PHE A O 8
ATOM 11782 N N . ALA A 1 34 ? -14.712 -13.868 -35.135 1.00 0.00 34 ALA A N 8
ATOM 11783 C CA . ALA A 1 34 ? -14.843 -14.873 -34.042 1.00 0.00 34 ALA A CA 8
ATOM 11784 C C . ALA A 1 34 ? -13.540 -15.663 -33.894 1.00 0.00 34 ALA A C 8
ATOM 11785 O O . ALA A 1 34 ? -13.120 -15.988 -32.802 1.00 0.00 34 ALA A O 8
ATOM 11792 N N . VAL A 1 35 ? -12.897 -15.975 -34.988 1.00 0.00 35 VAL A N 8
ATOM 11793 C CA . VAL A 1 35 ? -11.626 -16.742 -34.914 1.00 0.00 35 VAL A CA 8
ATOM 11794 C C . VAL A 1 35 ? -10.516 -15.869 -34.321 1.00 0.00 35 VAL A C 8
ATOM 11795 O O . VAL A 1 35 ? -9.663 -16.340 -33.596 1.00 0.00 35 VAL A O 8
ATOM 11802 N N . GLU A 1 36 ? -10.522 -14.600 -34.625 1.00 0.00 36 GLU A N 8
ATOM 11803 C CA . GLU A 1 36 ? -9.467 -13.697 -34.079 1.00 0.00 36 GLU A CA 8
ATOM 11804 C C . GLU A 1 36 ? -9.835 -13.238 -32.666 1.00 0.00 36 GLU A C 8
ATOM 11805 O O . GLU A 1 36 ? -8.993 -12.805 -31.903 1.00 0.00 36 GLU A O 8
ATOM 11817 N N . TYR A 1 37 ? -11.087 -13.322 -32.313 1.00 0.00 37 TYR A N 8
ATOM 11818 C CA . TYR A 1 37 ? -11.513 -12.884 -30.952 1.00 0.00 37 TYR A CA 8
ATOM 11819 C C . TYR A 1 37 ? -11.058 -13.894 -29.895 1.00 0.00 37 TYR A C 8
ATOM 11820 O O . TYR A 1 37 ? -10.288 -13.576 -29.011 1.00 0.00 37 TYR A O 8
ATOM 11838 N N . PHE A 1 38 ? -11.533 -15.107 -29.974 1.00 0.00 38 PHE A N 8
ATOM 11839 C CA . PHE A 1 38 ? -11.135 -16.134 -28.968 1.00 0.00 38 PHE A CA 8
ATOM 11840 C C . PHE A 1 38 ? -9.649 -16.481 -29.109 1.00 0.00 38 PHE A C 8
ATOM 11841 O O . PHE A 1 38 ? -8.931 -16.567 -28.133 1.00 0.00 38 PHE A O 8
ATOM 11858 N N . THR A 1 39 ? -9.182 -16.684 -30.311 1.00 0.00 39 THR A N 8
ATOM 11859 C CA . THR A 1 39 ? -7.741 -17.026 -30.498 1.00 0.00 39 THR A CA 8
ATOM 11860 C C . THR A 1 39 ? -6.855 -15.996 -29.789 1.00 0.00 39 THR A C 8
ATOM 11861 O O . THR A 1 39 ? -5.854 -16.333 -29.190 1.00 0.00 39 THR A O 8
ATOM 11869 N N . ARG A 1 40 ? -7.219 -14.744 -29.847 1.00 0.00 40 ARG A N 8
ATOM 11870 C CA . ARG A 1 40 ? -6.398 -13.697 -29.171 1.00 0.00 40 ARG A CA 8
ATOM 11871 C C . ARG A 1 40 ? -6.607 -13.765 -27.654 1.00 0.00 40 ARG A C 8
ATOM 11872 O O . ARG A 1 40 ? -5.702 -13.521 -26.882 1.00 0.00 40 ARG A O 8
ATOM 11893 N N . LEU A 1 41 ? -7.795 -14.095 -27.226 1.00 0.00 41 LEU A N 8
ATOM 11894 C CA . LEU A 1 41 ? -8.065 -14.178 -25.761 1.00 0.00 41 LEU A CA 8
ATOM 11895 C C . LEU A 1 41 ? -7.260 -15.319 -25.134 1.00 0.00 41 LEU A C 8
ATOM 11896 O O . LEU A 1 41 ? -7.039 -15.352 -23.940 1.00 0.00 41 LEU A O 8
ATOM 11906 N N . ARG A 1 42 ? -6.818 -16.255 -25.928 1.00 0.00 42 ARG A N 8
ATOM 11907 C CA . ARG A 1 42 ? -6.031 -17.388 -25.383 1.00 0.00 42 ARG A CA 8
ATOM 11908 C C . ARG A 1 42 ? -4.561 -16.975 -25.224 1.00 0.00 42 ARG A C 8
ATOM 11909 O O . ARG A 1 42 ? -3.821 -17.562 -24.460 1.00 0.00 42 ARG A O 8
ATOM 11930 N N . GLU A 1 43 ? -4.134 -15.972 -25.942 1.00 0.00 43 GLU A N 8
ATOM 11931 C CA . GLU A 1 43 ? -2.715 -15.526 -25.830 1.00 0.00 43 GLU A CA 8
ATOM 11932 C C . GLU A 1 43 ? -2.613 -14.231 -25.011 1.00 0.00 43 GLU A C 8
ATOM 11933 O O . GLU A 1 43 ? -1.533 -13.754 -24.727 1.00 0.00 43 GLU A O 8
ATOM 11945 N N . ALA A 1 44 ? -3.724 -13.657 -24.626 1.00 0.00 44 ALA A N 8
ATOM 11946 C CA . ALA A 1 44 ? -3.672 -12.398 -23.827 1.00 0.00 44 ALA A CA 8
ATOM 11947 C C . ALA A 1 44 ? -4.091 -12.668 -22.385 1.00 0.00 44 ALA A C 8
ATOM 11948 O O . ALA A 1 44 ? -3.276 -12.716 -21.485 1.00 0.00 44 ALA A O 8
ATOM 11955 N N . ARG A 1 45 ? -5.365 -12.829 -22.160 1.00 0.00 45 ARG A N 8
ATOM 11956 C CA . ARG A 1 45 ? -5.847 -13.080 -20.777 1.00 0.00 45 ARG A CA 8
ATOM 11957 C C . ARG A 1 45 ? -5.146 -14.308 -20.186 1.00 0.00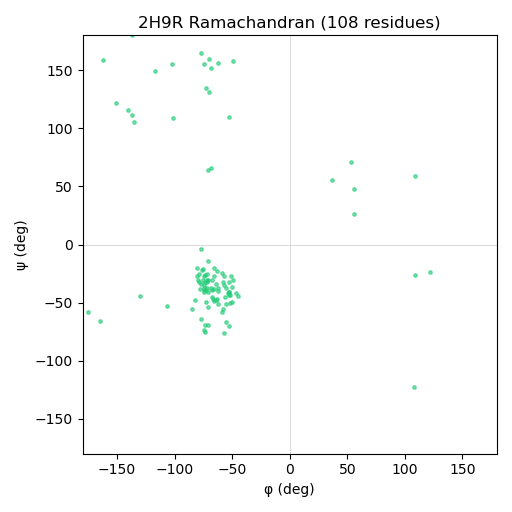 45 ARG A C 8
ATOM 11958 O O . ARG A 1 45 ? -4.645 -15.151 -20.902 1.00 0.00 45 ARG A O 8
ATOM 11979 N N . ARG A 1 46 ? -5.108 -14.415 -18.887 1.00 0.00 46 ARG A N 8
ATOM 11980 C CA . ARG A 1 46 ? -4.439 -15.588 -18.256 1.00 0.00 46 ARG A CA 8
ATOM 11981 C C . ARG A 1 46 ? -5.417 -16.325 -17.336 1.00 0.00 46 ARG A C 8
ATOM 11982 O O . ARG A 1 46 ? -6.582 -15.962 -17.329 1.00 0.00 46 ARG A O 8
ATOM 12004 N N . HIS B 1 1 ? -38.090 -10.213 -29.838 1.00 0.00 1 HIS B N 8
ATOM 12005 C CA . HIS B 1 1 ? -39.190 -10.028 -30.828 1.00 0.00 1 HIS B CA 8
ATOM 12006 C C . HIS B 1 1 ? -38.953 -8.758 -31.648 1.00 0.00 1 HIS B C 8
ATOM 12007 O O . HIS B 1 1 ? -38.564 -8.813 -32.798 1.00 0.00 1 HIS B O 8
ATOM 12023 N N . MET B 1 2 ? -39.187 -7.614 -31.064 1.00 0.00 2 MET B N 8
ATOM 12024 C CA . MET B 1 2 ? -38.977 -6.340 -31.807 1.00 0.00 2 MET B CA 8
ATOM 12025 C C . MET B 1 2 ? -37.665 -5.684 -31.367 1.00 0.00 2 MET B C 8
ATOM 12026 O O . MET B 1 2 ? -37.519 -5.260 -30.239 1.00 0.00 2 MET B O 8
ATOM 12040 N N . GLY B 1 3 ? -36.709 -5.599 -32.252 1.00 0.00 3 GLY B N 8
ATOM 12041 C CA . GLY B 1 3 ? -35.407 -4.973 -31.887 1.00 0.00 3 GLY B CA 8
ATOM 12042 C C . GLY B 1 3 ? -34.567 -4.773 -33.148 1.00 0.00 3 GLY B C 8
ATOM 12043 O O . GLY B 1 3 ? -33.434 -5.205 -33.227 1.00 0.00 3 GLY B O 8
ATOM 12047 N N . HIS B 1 4 ? -35.115 -4.123 -34.139 1.00 0.00 4 HIS B N 8
ATOM 12048 C CA . HIS B 1 4 ? -34.349 -3.898 -35.397 1.00 0.00 4 HIS B CA 8
ATOM 12049 C C . HIS B 1 4 ? -33.848 -2.454 -35.465 1.00 0.00 4 HIS B C 8
ATOM 12050 O O . HIS B 1 4 ? -34.084 -1.751 -36.428 1.00 0.00 4 HIS B O 8
ATOM 12064 N N . ILE B 1 5 ? -33.155 -2.005 -34.455 1.00 0.00 5 ILE B N 8
ATOM 12065 C CA . ILE B 1 5 ? -32.642 -0.605 -34.477 1.00 0.00 5 ILE B CA 8
ATOM 12066 C C . ILE B 1 5 ? -31.119 -0.589 -34.623 1.00 0.00 5 ILE B C 8
ATOM 12067 O O . ILE B 1 5 ? -30.520 0.436 -34.885 1.00 0.00 5 ILE B O 8
ATOM 12075 N N . GLN B 1 6 ? -30.492 -1.718 -34.466 1.00 0.00 6 GLN B N 8
ATOM 12076 C CA . GLN B 1 6 ? -29.005 -1.787 -34.607 1.00 0.00 6 GLN B CA 8
ATOM 12077 C C . GLN B 1 6 ? -28.509 -3.218 -34.368 1.00 0.00 6 GLN B C 8
ATOM 12078 O O . GLN B 1 6 ? -27.429 -3.431 -33.856 1.00 0.00 6 GLN B O 8
ATOM 12090 N N . ILE B 1 7 ? -29.289 -4.199 -34.736 1.00 0.00 7 ILE B N 8
ATOM 12091 C CA . ILE B 1 7 ? -28.859 -5.613 -34.526 1.00 0.00 7 ILE B CA 8
ATOM 12092 C C . ILE B 1 7 ? -29.367 -6.504 -35.671 1.00 0.00 7 ILE B C 8
ATOM 12093 O O . ILE B 1 7 ? -30.516 -6.898 -35.680 1.00 0.00 7 ILE B O 8
ATOM 12101 N N . PRO B 1 8 ? -28.491 -6.798 -36.603 1.00 0.00 8 PRO B N 8
ATOM 12102 C CA . PRO B 1 8 ? -28.868 -7.654 -37.757 1.00 0.00 8 PRO B CA 8
ATOM 12103 C C . PRO B 1 8 ? -29.033 -9.117 -37.315 1.00 0.00 8 PRO B C 8
ATOM 12104 O O . PRO B 1 8 ? -28.250 -9.612 -36.529 1.00 0.00 8 PRO B O 8
ATOM 12115 N N . PRO B 1 9 ? -30.044 -9.767 -37.841 1.00 0.00 9 PRO B N 8
ATOM 12116 C CA . PRO B 1 9 ? -30.293 -11.187 -37.490 1.00 0.00 9 PRO B CA 8
ATOM 12117 C C . PRO B 1 9 ? -29.259 -12.090 -38.169 1.00 0.00 9 PRO B C 8
ATOM 12118 O O . PRO B 1 9 ? -28.670 -11.731 -39.170 1.00 0.00 9 PRO B O 8
ATOM 12129 N N . GLY B 1 10 ? -29.032 -13.258 -37.634 1.00 0.00 10 GLY B N 8
ATOM 12130 C CA . GLY B 1 10 ? -28.038 -14.179 -38.254 1.00 0.00 10 GLY B CA 8
ATOM 12131 C C . GLY B 1 10 ? -27.151 -14.784 -37.166 1.00 0.00 10 GLY B C 8
ATOM 12132 O O . GLY B 1 10 ? -26.687 -15.901 -37.282 1.00 0.00 10 GLY B O 8
ATOM 12136 N N . LEU B 1 11 ? -26.911 -14.057 -36.109 1.00 0.00 11 LEU B N 8
ATOM 12137 C CA . LEU B 1 11 ? -26.053 -14.596 -35.014 1.00 0.00 11 LEU B CA 8
ATOM 12138 C C . LEU B 1 11 ? -26.854 -15.571 -34.148 1.00 0.00 11 LEU B C 8
ATOM 12139 O O . LEU B 1 11 ? -26.301 -16.424 -33.482 1.00 0.00 11 LEU B O 8
ATOM 12149 N N . THR B 1 12 ? -28.153 -15.450 -34.154 1.00 0.00 12 THR B N 8
ATOM 12150 C CA . THR B 1 12 ? -28.993 -16.369 -33.332 1.00 0.00 12 THR B CA 8
ATOM 12151 C C . THR B 1 12 ? -28.668 -17.827 -33.666 1.00 0.00 12 THR B C 8
ATOM 12152 O O . THR B 1 12 ? -28.567 -18.667 -32.795 1.00 0.00 12 THR B O 8
ATOM 12160 N N . GLU B 1 13 ? -28.504 -18.132 -34.923 1.00 0.00 13 GLU B N 8
ATOM 12161 C CA . GLU B 1 13 ? -28.185 -19.535 -35.315 1.00 0.00 13 GLU B CA 8
ATOM 12162 C C . GLU B 1 13 ? -26.699 -19.824 -35.089 1.00 0.00 13 GLU B C 8
ATOM 12163 O O . GLU B 1 13 ? -26.318 -20.914 -34.708 1.00 0.00 13 GLU B O 8
ATOM 12175 N N . LEU B 1 14 ? -25.855 -18.855 -35.322 1.00 0.00 14 LEU B N 8
ATOM 12176 C CA . LEU B 1 14 ? -24.393 -19.076 -35.120 1.00 0.00 14 LEU B CA 8
ATOM 12177 C C . LEU B 1 14 ? -24.097 -19.327 -33.638 1.00 0.00 14 LEU B C 8
ATOM 12178 O O . LEU B 1 14 ? -23.426 -20.275 -33.282 1.00 0.00 14 LEU B O 8
ATOM 12188 N N . LEU B 1 15 ? -24.591 -18.483 -32.774 1.00 0.00 15 LEU B N 8
ATOM 12189 C CA . LEU B 1 15 ? -24.338 -18.672 -31.316 1.00 0.00 15 LEU B CA 8
ATOM 12190 C C . LEU B 1 15 ? -24.951 -19.988 -30.835 1.00 0.00 15 LEU B C 8
ATOM 12191 O O . LEU B 1 15 ? -24.301 -20.787 -30.190 1.00 0.00 15 LEU B O 8
ATOM 12201 N N . GLN B 1 16 ? -26.198 -20.223 -31.142 1.00 0.00 16 GLN B N 8
ATOM 12202 C CA . GLN B 1 16 ? -26.850 -21.490 -30.701 1.00 0.00 16 GLN B CA 8
ATOM 12203 C C . GLN B 1 16 ? -25.997 -22.693 -31.113 1.00 0.00 16 GLN B C 8
ATOM 12204 O O . GLN B 1 16 ? -25.837 -23.638 -30.367 1.00 0.00 16 GLN B O 8
ATOM 12216 N N . GLY B 1 17 ? -25.440 -22.661 -32.295 1.00 0.00 17 GLY B N 8
ATOM 12217 C CA . GLY B 1 17 ? -24.592 -23.800 -32.748 1.00 0.00 17 GLY B CA 8
ATOM 12218 C C . GLY B 1 17 ? -23.451 -24.004 -31.751 1.00 0.00 17 GLY B C 8
ATOM 12219 O O . GLY B 1 17 ? -23.226 -25.094 -31.264 1.00 0.00 17 GLY B O 8
ATOM 12223 N N . TYR B 1 18 ? -22.732 -22.961 -31.442 1.00 0.00 18 TYR B N 8
ATOM 12224 C CA . TYR B 1 18 ? -21.605 -23.089 -30.474 1.00 0.00 18 TYR B CA 8
ATOM 12225 C C . TYR B 1 18 ? -22.099 -23.716 -29.168 1.00 0.00 18 TYR B C 8
ATOM 12226 O O . TYR B 1 18 ? -21.423 -24.519 -28.558 1.00 0.00 18 TYR B O 8
ATOM 12244 N N . THR B 1 19 ? -23.275 -23.350 -28.736 1.00 0.00 19 THR B N 8
ATOM 12245 C CA . THR B 1 19 ? -23.818 -23.918 -27.469 1.00 0.00 19 THR B CA 8
ATOM 12246 C C . THR B 1 19 ? -24.196 -25.388 -27.665 1.00 0.00 19 THR B C 8
ATOM 12247 O O . THR B 1 19 ? -24.093 -26.191 -26.760 1.00 0.00 19 THR B O 8
ATOM 12255 N N . VAL B 1 20 ? -24.637 -25.746 -28.840 1.00 0.00 20 VAL B N 8
ATOM 12256 C CA . VAL B 1 20 ? -25.023 -27.165 -29.089 1.00 0.00 20 VAL B CA 8
ATOM 12257 C C . VAL B 1 20 ? -23.781 -28.063 -29.108 1.00 0.00 20 VAL B C 8
ATOM 12258 O O . VAL B 1 20 ? -23.875 -29.268 -28.982 1.00 0.00 20 VAL B O 8
ATOM 12265 N N . GLU B 1 21 ? -22.618 -27.490 -29.264 1.00 0.00 21 GLU B N 8
ATOM 12266 C CA . GLU B 1 21 ? -21.375 -28.324 -29.291 1.00 0.00 21 GLU B CA 8
ATOM 12267 C C . GLU B 1 21 ? -20.799 -28.423 -27.881 1.00 0.00 21 GLU B C 8
ATOM 12268 O O . GLU B 1 21 ? -20.624 -29.495 -27.338 1.00 0.00 21 GLU B O 8
ATOM 12280 N N . VAL B 1 22 ? -20.502 -27.300 -27.287 1.00 0.00 22 VAL B N 8
ATOM 12281 C CA . VAL B 1 22 ? -19.934 -27.304 -25.910 1.00 0.00 22 VAL B CA 8
ATOM 12282 C C . VAL B 1 22 ? -20.780 -28.183 -24.984 1.00 0.00 22 VAL B C 8
ATOM 12283 O O . VAL B 1 22 ? -20.296 -28.718 -24.007 1.00 0.00 22 VAL B O 8
ATOM 12290 N N . LEU B 1 23 ? -22.039 -28.342 -25.288 1.00 0.00 23 LEU B N 8
ATOM 12291 C CA . LEU B 1 23 ? -22.910 -29.191 -24.428 1.00 0.00 23 LEU B CA 8
ATOM 12292 C C . LEU B 1 23 ? -22.780 -30.661 -24.837 1.00 0.00 23 LEU B C 8
ATOM 12293 O O . LEU B 1 23 ? -22.609 -31.532 -24.006 1.00 0.00 23 LEU B O 8
ATOM 12303 N N . ARG B 1 24 ? -22.856 -30.945 -26.108 1.00 0.00 24 ARG B N 8
ATOM 12304 C CA . ARG B 1 24 ? -22.732 -32.359 -26.562 1.00 0.00 24 ARG B CA 8
ATOM 12305 C C . ARG B 1 24 ? -21.280 -32.832 -26.428 1.00 0.00 24 ARG B C 8
ATOM 12306 O O . ARG B 1 24 ? -20.970 -33.695 -25.632 1.00 0.00 24 ARG B O 8
ATOM 12327 N N . GLN B 1 25 ? -20.385 -32.273 -27.198 1.00 0.00 25 GLN B N 8
ATOM 12328 C CA . GLN B 1 25 ? -18.963 -32.687 -27.113 1.00 0.00 25 GLN B CA 8
ATOM 12329 C C . GLN B 1 25 ? -18.218 -31.796 -26.109 1.00 0.00 25 GLN B C 8
ATOM 12330 O O . GLN B 1 25 ? -17.270 -31.121 -26.455 1.00 0.00 25 GLN B O 8
ATOM 12342 N N . GLN B 1 26 ? -18.659 -31.795 -24.874 1.00 0.00 26 GLN B N 8
ATOM 12343 C CA . GLN B 1 26 ? -18.016 -30.958 -23.808 1.00 0.00 26 GLN B CA 8
ATOM 12344 C C . GLN B 1 26 ? -16.487 -30.927 -23.956 1.00 0.00 26 GLN B C 8
ATOM 12345 O O . GLN B 1 26 ? -15.805 -31.839 -23.536 1.00 0.00 26 GLN B O 8
ATOM 12357 N N . PRO B 1 27 ? -16.000 -29.868 -24.556 1.00 0.00 27 PRO B N 8
ATOM 12358 C CA . PRO B 1 27 ? -14.542 -29.716 -24.762 1.00 0.00 27 PRO B CA 8
ATOM 12359 C C . PRO B 1 27 ? -13.856 -29.284 -23.459 1.00 0.00 27 PRO B C 8
ATOM 12360 O O . PRO B 1 27 ? -14.509 -28.831 -22.540 1.00 0.00 27 PRO B O 8
ATOM 12371 N N . PRO B 1 28 ? -12.553 -29.437 -23.420 1.00 0.00 28 PRO B N 8
ATOM 12372 C CA . PRO B 1 28 ? -11.781 -29.055 -22.211 1.00 0.00 28 PRO B CA 8
ATOM 12373 C C . PRO B 1 28 ? -11.714 -27.531 -22.069 1.00 0.00 28 PRO B C 8
ATOM 12374 O O . PRO B 1 28 ? -12.039 -26.980 -21.036 1.00 0.00 28 PRO B O 8
ATOM 12385 N N . ASP B 1 29 ? -11.293 -26.844 -23.097 1.00 0.00 29 ASP B N 8
ATOM 12386 C CA . ASP B 1 29 ? -11.204 -25.358 -23.013 1.00 0.00 29 ASP B CA 8
ATOM 12387 C C . ASP B 1 29 ? -12.144 -24.711 -24.033 1.00 0.00 29 ASP B C 8
ATOM 12388 O O . ASP B 1 29 ? -11.987 -24.873 -25.227 1.00 0.00 29 ASP B O 8
ATOM 12397 N N . LEU B 1 30 ? -13.120 -23.977 -23.571 1.00 0.00 30 LEU B N 8
ATOM 12398 C CA . LEU B 1 30 ? -14.069 -23.320 -24.514 1.00 0.00 30 LEU B CA 8
ATOM 12399 C C . LEU B 1 30 ? -13.316 -22.359 -25.436 1.00 0.00 30 LEU B C 8
ATOM 12400 O O . LEU B 1 30 ? -13.523 -22.342 -26.634 1.00 0.00 30 LEU B O 8
ATOM 12410 N N . VAL B 1 31 ? -12.437 -21.562 -24.889 1.00 0.00 31 VAL B N 8
ATOM 12411 C CA . VAL B 1 31 ? -11.664 -20.604 -25.736 1.00 0.00 31 VAL B CA 8
ATOM 12412 C C . VAL B 1 31 ? -11.041 -21.341 -26.922 1.00 0.00 31 VAL B C 8
ATOM 12413 O O . VAL B 1 31 ? -11.355 -21.080 -28.067 1.00 0.00 31 VAL B O 8
ATOM 12420 N N . ASP B 1 32 ? -10.163 -22.265 -26.651 1.00 0.00 32 ASP B N 8
ATOM 12421 C CA . ASP B 1 32 ? -9.517 -23.031 -27.750 1.00 0.00 32 ASP B CA 8
ATOM 12422 C C . ASP B 1 32 ? -10.584 -23.731 -28.592 1.00 0.00 32 ASP B C 8
ATOM 12423 O O . ASP B 1 32 ? -10.442 -23.883 -29.790 1.00 0.00 32 ASP B O 8
ATOM 12432 N N . PHE B 1 33 ? -11.657 -24.148 -27.978 1.00 0.00 33 PHE B N 8
ATOM 12433 C CA . PHE B 1 33 ? -12.738 -24.825 -28.748 1.00 0.00 33 PHE B CA 8
ATOM 12434 C C . PHE B 1 33 ? -13.393 -23.821 -29.698 1.00 0.00 33 PHE B C 8
ATOM 12435 O O . PHE B 1 33 ? -13.524 -24.063 -30.881 1.00 0.00 33 PHE B O 8
ATOM 12452 N N . ALA B 1 34 ? -13.798 -22.690 -29.186 1.00 0.00 34 ALA B N 8
ATOM 12453 C CA . ALA B 1 34 ? -14.439 -21.663 -30.056 1.00 0.00 34 ALA B CA 8
ATOM 12454 C C . ALA B 1 34 ? -13.528 -21.341 -31.242 1.00 0.00 34 ALA B C 8
ATOM 12455 O O . ALA B 1 34 ? -13.986 -21.030 -32.323 1.00 0.00 34 ALA B O 8
ATOM 12462 N N . VAL B 1 35 ? -12.239 -21.412 -31.047 1.00 0.00 35 VAL B N 8
ATOM 12463 C CA . VAL B 1 35 ? -11.299 -21.111 -32.158 1.00 0.00 35 VAL B CA 8
ATOM 12464 C C . VAL B 1 35 ? -11.330 -22.238 -33.194 1.00 0.00 35 VAL B C 8
ATOM 12465 O O . VAL B 1 35 ? -11.259 -22.003 -34.383 1.00 0.00 35 VAL B O 8
ATOM 12472 N N . GLU B 1 36 ? -11.438 -23.462 -32.752 1.00 0.00 36 GLU B N 8
ATOM 12473 C CA . GLU B 1 36 ? -11.475 -24.600 -33.715 1.00 0.00 36 GLU B CA 8
ATOM 12474 C C . GLU B 1 36 ? -12.827 -24.643 -34.432 1.00 0.00 36 GLU B C 8
ATOM 12475 O O . GLU B 1 36 ? -12.914 -25.000 -35.591 1.00 0.00 36 GLU B O 8
ATOM 12487 N N . TYR B 1 37 ? -13.882 -24.282 -33.754 1.00 0.00 37 TYR B N 8
ATOM 12488 C CA . TYR B 1 37 ? -15.227 -24.304 -34.398 1.00 0.00 37 TYR B CA 8
ATOM 12489 C C . TYR B 1 37 ? -15.335 -23.189 -35.443 1.00 0.00 37 TYR B C 8
ATOM 12490 O O . TYR B 1 37 ? -15.438 -23.441 -36.627 1.00 0.00 37 TYR B O 8
ATOM 12508 N N . PHE B 1 38 ? -15.315 -21.956 -35.012 1.00 0.00 38 PHE B N 8
ATOM 12509 C CA . PHE B 1 38 ? -15.419 -20.823 -35.977 1.00 0.00 38 PHE B CA 8
ATOM 12510 C C . PHE B 1 38 ? -14.392 -20.983 -37.102 1.00 0.00 38 PHE B C 8
ATOM 12511 O O . PHE B 1 38 ? -14.729 -20.961 -38.270 1.00 0.00 38 PHE B O 8
ATOM 12528 N N . THR B 1 39 ? -13.140 -21.150 -36.762 1.00 0.00 39 THR B N 8
ATOM 12529 C CA . THR B 1 39 ? -12.096 -21.316 -37.818 1.00 0.00 39 THR B CA 8
ATOM 12530 C C . THR B 1 39 ? -12.516 -22.410 -38.802 1.00 0.00 39 THR B C 8
ATOM 12531 O O . THR B 1 39 ? -12.190 -22.368 -39.971 1.00 0.00 39 THR B O 8
ATOM 12539 N N . ARG B 1 40 ? -13.245 -23.387 -38.336 1.00 0.00 40 ARG B N 8
ATOM 12540 C CA . ARG B 1 40 ? -13.694 -24.479 -39.242 1.00 0.00 40 ARG B CA 8
ATOM 12541 C C . ARG B 1 40 ? -14.951 -24.041 -39.999 1.00 0.00 40 ARG B C 8
ATOM 12542 O O . ARG B 1 40 ? -15.211 -24.484 -41.100 1.00 0.00 40 ARG B O 8
ATOM 12563 N N . LEU B 1 41 ? -15.729 -23.172 -39.415 1.00 0.00 41 LEU B N 8
ATOM 12564 C CA . LEU B 1 41 ? -16.967 -22.699 -40.097 1.00 0.00 41 LEU B CA 8
ATOM 12565 C C . LEU B 1 41 ? -16.627 -22.158 -41.489 1.00 0.00 41 LEU B C 8
ATOM 12566 O O . LEU B 1 41 ? -17.311 -22.431 -42.455 1.00 0.00 41 LEU B O 8
ATOM 12576 N N . ARG B 1 42 ? -15.578 -21.387 -41.597 1.00 0.00 42 ARG B N 8
ATOM 12577 C CA . ARG B 1 42 ? -15.197 -20.823 -42.925 1.00 0.00 42 ARG B CA 8
ATOM 12578 C C . ARG B 1 42 ? -15.105 -21.933 -43.977 1.00 0.00 42 ARG B C 8
ATOM 12579 O O . ARG B 1 42 ? -15.343 -21.711 -45.148 1.00 0.00 42 ARG B O 8
ATOM 12600 N N . GLU B 1 43 ? -14.755 -23.123 -43.574 1.00 0.00 43 GLU B N 8
ATOM 12601 C CA . GLU B 1 43 ? -14.644 -24.240 -44.558 1.00 0.00 43 GLU B CA 8
ATOM 12602 C C . GLU B 1 43 ? -15.901 -25.116 -44.531 1.00 0.00 43 GLU B C 8
ATOM 12603 O O . GLU B 1 43 ? -16.129 -25.913 -45.419 1.00 0.00 43 GLU B O 8
ATOM 12615 N N . ALA B 1 44 ? -16.717 -24.980 -43.522 1.00 0.00 44 ALA B N 8
ATOM 12616 C CA . ALA B 1 44 ? -17.952 -25.812 -43.449 1.00 0.00 44 ALA B CA 8
ATOM 12617 C C . ALA B 1 44 ? -18.835 -25.568 -44.671 1.00 0.00 44 ALA B C 8
ATOM 12618 O O . ALA B 1 44 ? -18.890 -26.368 -45.584 1.00 0.00 44 ALA B O 8
ATOM 12625 N N . ARG B 1 45 ? -19.540 -24.472 -44.682 1.00 0.00 45 ARG B N 8
ATOM 12626 C CA . ARG B 1 45 ? -20.437 -24.175 -45.830 1.00 0.00 45 ARG B CA 8
ATOM 12627 C C . ARG B 1 45 ? -19.670 -24.277 -47.152 1.00 0.00 45 ARG B C 8
ATOM 12628 O O . ARG B 1 45 ? -20.222 -24.628 -48.175 1.00 0.00 45 ARG B O 8
ATOM 12649 N N . ARG B 1 46 ? -18.403 -23.970 -47.136 1.00 0.00 46 ARG B N 8
ATOM 12650 C CA . ARG B 1 46 ? -17.600 -24.046 -48.390 1.00 0.00 46 ARG B CA 8
ATOM 12651 C C . ARG B 1 46 ? -17.579 -25.483 -48.922 1.00 0.00 46 ARG B C 8
ATOM 12652 O O . ARG B 1 46 ? -17.956 -25.675 -50.066 1.00 0.00 46 ARG B O 8
ATOM 12674 N N . LEU C 2 1 ? -29.009 0.878 -24.596 1.00 0.00 1 LEU C N 8
ATOM 12675 C CA . LEU C 2 1 ? -29.375 -0.129 -25.633 1.00 0.00 1 LEU C CA 8
ATOM 12676 C C . LEU C 2 1 ? -28.421 -1.326 -25.571 1.00 0.00 1 LEU C C 8
ATOM 12677 O O . LEU C 2 1 ? -27.650 -1.466 -24.643 1.00 0.00 1 LEU C O 8
ATOM 12689 N N . LEU C 2 2 ? -28.469 -2.188 -26.556 1.00 0.00 2 LEU C N 8
ATOM 12690 C CA . LEU C 2 2 ? -27.569 -3.387 -26.569 1.00 0.00 2 LEU C CA 8
ATOM 12691 C C . LEU C 2 2 ? -27.890 -4.313 -25.390 1.00 0.00 2 LEU C C 8
ATOM 12692 O O . LEU C 2 2 ? -28.463 -5.371 -25.561 1.00 0.00 2 LEU C O 8
ATOM 12702 N N . ILE C 2 3 ? -27.520 -3.929 -24.200 1.00 0.00 3 ILE C N 8
ATOM 12703 C CA . ILE C 2 3 ? -27.802 -4.793 -23.016 1.00 0.00 3 ILE C CA 8
ATOM 12704 C C . ILE C 2 3 ? -29.296 -5.121 -22.929 1.00 0.00 3 ILE C C 8
ATOM 12705 O O . ILE C 2 3 ? -29.689 -6.099 -22.324 1.00 0.00 3 ILE C O 8
ATOM 12713 N N . GLU C 2 4 ? -30.132 -4.313 -23.520 1.00 0.00 4 GLU C N 8
ATOM 12714 C CA . GLU C 2 4 ? -31.599 -4.586 -23.460 1.00 0.00 4 GLU C CA 8
ATOM 12715 C C . GLU C 2 4 ? -32.024 -5.539 -24.587 1.00 0.00 4 GLU C C 8
ATOM 12716 O O . GLU C 2 4 ? -33.181 -5.888 -24.705 1.00 0.00 4 GLU C O 8
ATOM 12728 N N . THR C 2 5 ? -31.104 -5.964 -25.413 1.00 0.00 5 THR C N 8
ATOM 12729 C CA . THR C 2 5 ? -31.476 -6.889 -26.522 1.00 0.00 5 THR C CA 8
ATOM 12730 C C . THR C 2 5 ? -30.621 -8.158 -26.467 1.00 0.00 5 THR C C 8
ATOM 12731 O O . THR C 2 5 ? -31.078 -9.240 -26.784 1.00 0.00 5 THR C O 8
ATOM 12739 N N . ALA C 2 6 ? -29.385 -8.038 -26.070 1.00 0.00 6 ALA C N 8
ATOM 12740 C CA . ALA C 2 6 ? -28.505 -9.240 -26.001 1.00 0.00 6 ALA C CA 8
ATOM 12741 C C . ALA C 2 6 ? -28.914 -10.134 -24.826 1.00 0.00 6 ALA C C 8
ATOM 12742 O O . ALA C 2 6 ? -28.885 -11.345 -24.918 1.00 0.00 6 ALA C O 8
ATOM 12749 N N . SER C 2 7 ? -29.289 -9.549 -23.723 1.00 0.00 7 SER C N 8
ATOM 12750 C CA . SER C 2 7 ? -29.694 -10.370 -22.544 1.00 0.00 7 SER C CA 8
ATOM 12751 C C . SER C 2 7 ? -30.926 -11.216 -22.878 1.00 0.00 7 SER C C 8
ATOM 12752 O O . SER C 2 7 ? -30.983 -12.392 -22.575 1.00 0.00 7 SER C O 8
ATOM 12760 N N . SER C 2 8 ? -31.913 -10.629 -23.495 1.00 0.00 8 SER C N 8
ATOM 12761 C CA . SER C 2 8 ? -33.141 -11.401 -23.841 1.00 0.00 8 SER C CA 8
ATOM 12762 C C . SER C 2 8 ? -32.856 -12.367 -24.995 1.00 0.00 8 SER C C 8
ATOM 12763 O O . SER C 2 8 ? -33.513 -13.376 -25.147 1.00 0.00 8 SER C O 8
ATOM 12771 N N . LEU C 2 9 ? -31.879 -12.065 -25.807 1.00 0.00 9 LEU C N 8
ATOM 12772 C CA . LEU C 2 9 ? -31.556 -12.969 -26.948 1.00 0.00 9 LEU C CA 8
ATOM 12773 C C . LEU C 2 9 ? -31.132 -14.346 -26.428 1.00 0.00 9 LEU C C 8
ATOM 12774 O O . LEU C 2 9 ? -31.647 -15.364 -26.848 1.00 0.00 9 LEU C O 8
ATOM 12784 N N . VAL C 2 10 ? -30.199 -14.386 -25.515 1.00 0.00 10 VAL C N 8
ATOM 12785 C CA . VAL C 2 10 ? -29.746 -15.698 -24.968 1.00 0.00 10 VAL C CA 8
ATOM 12786 C C . VAL C 2 10 ? -30.945 -16.492 -24.439 1.00 0.00 10 VAL C C 8
ATOM 12787 O O . VAL C 2 10 ? -31.107 -17.660 -24.732 1.00 0.00 10 VAL C O 8
ATOM 12794 N N . LYS C 2 11 ? -31.785 -15.865 -23.661 1.00 0.00 11 LYS C N 8
ATOM 12795 C CA . LYS C 2 11 ? -32.973 -16.585 -23.114 1.00 0.00 11 LYS C CA 8
ATOM 12796 C C . LYS C 2 11 ? -33.763 -17.245 -24.247 1.00 0.00 11 LYS C C 8
ATOM 12797 O O . LYS C 2 11 ? -34.153 -18.392 -24.159 1.00 0.00 11 LYS C O 8
ATOM 12816 N N . ASN C 2 12 ? -34.005 -16.528 -25.310 1.00 0.00 12 ASN C N 8
ATOM 12817 C CA . ASN C 2 12 ? -34.772 -17.114 -26.445 1.00 0.00 12 ASN C CA 8
ATOM 12818 C C . ASN C 2 12 ? -33.906 -18.118 -27.214 1.00 0.00 12 ASN C C 8
ATOM 12819 O O . ASN C 2 12 ? -34.405 -18.939 -27.956 1.00 0.00 12 ASN C O 8
ATOM 12828 N N . ALA C 2 13 ? -32.613 -18.060 -27.044 1.00 0.00 13 ALA C N 8
ATOM 12829 C CA . ALA C 2 13 ? -31.723 -19.014 -27.769 1.00 0.00 13 ALA C CA 8
ATOM 12830 C C . ALA C 2 13 ? -31.199 -20.100 -26.819 1.00 0.00 13 ALA C C 8
ATOM 12831 O O . ALA C 2 13 ? -30.383 -20.918 -27.195 1.00 0.00 13 ALA C O 8
ATOM 12838 N N . ILE C 2 14 ? -31.652 -20.117 -25.592 1.00 0.00 14 ILE C N 8
ATOM 12839 C CA . ILE C 2 14 ? -31.162 -21.152 -24.637 1.00 0.00 14 ILE C CA 8
ATOM 12840 C C . ILE C 2 14 ? -32.327 -22.010 -24.120 1.00 0.00 14 ILE C C 8
ATOM 12841 O O . ILE C 2 14 ? -32.127 -23.078 -23.577 1.00 0.00 14 ILE C O 8
ATOM 12849 N N . GLN C 2 15 ? -33.541 -21.554 -24.282 1.00 0.00 15 GLN C N 8
ATOM 12850 C CA . GLN C 2 15 ? -34.706 -22.349 -23.795 1.00 0.00 15 GLN C CA 8
ATOM 12851 C C . GLN C 2 15 ? -35.242 -23.241 -24.916 1.00 0.00 15 GLN C C 8
ATOM 12852 O O . GLN C 2 15 ? -35.612 -24.377 -24.693 1.00 0.00 15 GLN C O 8
ATOM 12864 N N . LEU C 2 16 ? -35.287 -22.738 -26.118 1.00 0.00 16 LEU C N 8
ATOM 12865 C CA . LEU C 2 16 ? -35.796 -23.567 -27.248 1.00 0.00 16 LEU C CA 8
ATOM 12866 C C . LEU C 2 16 ? -34.982 -24.858 -27.355 1.00 0.00 16 LEU C C 8
ATOM 12867 O O . LEU C 2 16 ? -34.197 -25.174 -26.484 1.00 0.00 16 LEU C O 8
ATOM 12877 N N . SER C 2 17 ? -35.165 -25.601 -28.414 1.00 0.00 17 SER C N 8
ATOM 12878 C CA . SER C 2 17 ? -34.407 -26.880 -28.590 1.00 0.00 17 SER C CA 8
ATOM 12879 C C . SER C 2 17 ? -34.660 -27.825 -27.409 1.00 0.00 17 SER C C 8
ATOM 12880 O O . SER C 2 17 ? -35.486 -28.714 -27.485 1.00 0.00 17 SER C O 8
ATOM 12888 N N . ILE C 2 18 ? -33.963 -27.648 -26.318 1.00 0.00 18 ILE C N 8
ATOM 12889 C CA . ILE C 2 18 ? -34.180 -28.546 -25.147 1.00 0.00 18 ILE C CA 8
ATOM 12890 C C . ILE C 2 18 ? -35.625 -28.426 -24.659 1.00 0.00 18 ILE C C 8
ATOM 12891 O O . ILE C 2 18 ? -36.218 -29.381 -24.198 1.00 0.00 18 ILE C O 8
ATOM 12899 N N . GLU C 2 19 ? -36.199 -27.258 -24.762 1.00 0.00 19 GLU C N 8
ATOM 12900 C CA . GLU C 2 19 ? -37.607 -27.074 -24.311 1.00 0.00 19 GLU C CA 8
ATOM 12901 C C . GLU C 2 19 ? -38.539 -26.976 -25.523 1.00 0.00 19 GLU C C 8
ATOM 12902 O O . GLU C 2 19 ? -39.648 -26.487 -25.427 1.00 0.00 19 GLU C O 8
ATOM 12914 N N . GLN C 2 20 ? -38.099 -27.437 -26.663 1.00 0.00 20 GLN C N 8
ATOM 12915 C CA . GLN C 2 20 ? -38.960 -27.370 -27.878 1.00 0.00 20 GLN C CA 8
ATOM 12916 C C . GLN C 2 20 ? -39.186 -28.778 -28.438 1.00 0.00 20 GLN C C 8
ATOM 12917 O O . GLN C 2 20 ? -40.265 -29.114 -28.883 1.00 0.00 20 GLN C O 8
ATOM 12929 N N . LEU C 2 21 ? -38.175 -29.603 -28.419 1.00 0.00 21 LEU C N 8
ATOM 12930 C CA . LEU C 2 21 ? -38.334 -30.989 -28.949 1.00 0.00 21 LEU C CA 8
ATOM 12931 C C . LEU C 2 21 ? -38.692 -31.950 -27.812 1.00 0.00 21 LEU C C 8
ATOM 12932 O O . LEU C 2 21 ? -39.371 -32.938 -28.013 1.00 0.00 21 LEU C O 8
ATOM 12942 N N . VAL C 2 22 ? -38.243 -31.668 -26.618 1.00 0.00 22 VAL C N 8
ATOM 12943 C CA . VAL C 2 22 ? -38.559 -32.566 -25.470 1.00 0.00 22 VAL C CA 8
ATOM 12944 C C . VAL C 2 22 ? -39.937 -32.223 -24.896 1.00 0.00 22 VAL C C 8
ATOM 12945 O O . VAL C 2 22 ? -40.038 -31.216 -24.213 1.00 0.00 22 VAL C O 8
ATOM 12953 N N . HIS A 1 1 ? -27.321 -30.628 -5.165 1.00 0.00 1 HIS A N 9
ATOM 12954 C CA . HIS A 1 1 ? -26.501 -31.862 -4.990 1.00 0.00 1 HIS A CA 9
ATOM 12955 C C . HIS A 1 1 ? -27.125 -33.025 -5.768 1.00 0.00 1 HIS A C 9
ATOM 12956 O O . HIS A 1 1 ? -26.471 -33.674 -6.561 1.00 0.00 1 HIS A O 9
ATOM 12972 N N . MET A 1 2 ? -28.382 -33.294 -5.548 1.00 0.00 2 MET A N 9
ATOM 12973 C CA . MET A 1 2 ? -29.042 -34.415 -6.278 1.00 0.00 2 MET A CA 9
ATOM 12974 C C . MET A 1 2 ? -29.938 -33.866 -7.392 1.00 0.00 2 MET A C 9
ATOM 12975 O O . MET A 1 2 ? -31.051 -34.311 -7.585 1.00 0.00 2 MET A O 9
ATOM 12989 N N . GLY A 1 3 ? -29.456 -32.901 -8.127 1.00 0.00 3 GLY A N 9
ATOM 12990 C CA . GLY A 1 3 ? -30.273 -32.319 -9.229 1.00 0.00 3 GLY A CA 9
ATOM 12991 C C . GLY A 1 3 ? -29.346 -31.672 -10.257 1.00 0.00 3 GLY A C 9
ATOM 12992 O O . GLY A 1 3 ? -28.820 -30.598 -10.044 1.00 0.00 3 GLY A O 9
ATOM 12996 N N . HIS A 1 4 ? -29.133 -32.318 -11.370 1.00 0.00 4 HIS A N 9
ATOM 12997 C CA . HIS A 1 4 ? -28.232 -31.737 -12.404 1.00 0.00 4 HIS A CA 9
ATOM 12998 C C . HIS A 1 4 ? -29.017 -31.402 -13.676 1.00 0.00 4 HIS A C 9
ATOM 12999 O O . HIS A 1 4 ? -30.165 -31.768 -13.825 1.00 0.00 4 HIS A O 9
ATOM 13013 N N . ILE A 1 5 ? -28.400 -30.708 -14.592 1.00 0.00 5 ILE A N 9
ATOM 13014 C CA . ILE A 1 5 ? -29.101 -30.344 -15.858 1.00 0.00 5 ILE A CA 9
ATOM 13015 C C . ILE A 1 5 ? -28.182 -30.612 -17.054 1.00 0.00 5 ILE A C 9
ATOM 13016 O O . ILE A 1 5 ? -27.018 -30.924 -16.895 1.00 0.00 5 ILE A O 9
ATOM 13024 N N . GLN A 1 6 ? -28.691 -30.499 -18.251 1.00 0.00 6 GLN A N 9
ATOM 13025 C CA . GLN A 1 6 ? -27.839 -30.756 -19.448 1.00 0.00 6 GLN A CA 9
ATOM 13026 C C . GLN A 1 6 ? -27.341 -29.435 -20.036 1.00 0.00 6 GLN A C 9
ATOM 13027 O O . GLN A 1 6 ? -27.134 -29.309 -21.226 1.00 0.00 6 GLN A O 9
ATOM 13039 N N . ILE A 1 7 ? -27.139 -28.451 -19.204 1.00 0.00 7 ILE A N 9
ATOM 13040 C CA . ILE A 1 7 ? -26.645 -27.136 -19.702 1.00 0.00 7 ILE A CA 9
ATOM 13041 C C . ILE A 1 7 ? -25.532 -26.614 -18.776 1.00 0.00 7 ILE A C 9
ATOM 13042 O O . ILE A 1 7 ? -25.808 -26.131 -17.697 1.00 0.00 7 ILE A O 9
ATOM 13050 N N . PRO A 1 8 ? -24.306 -26.732 -19.229 1.00 0.00 8 PRO A N 9
ATOM 13051 C CA . PRO A 1 8 ? -23.153 -26.266 -18.418 1.00 0.00 8 PRO A CA 9
ATOM 13052 C C . PRO A 1 8 ? -23.117 -24.731 -18.364 1.00 0.00 8 PRO A C 9
ATOM 13053 O O . PRO A 1 8 ? -23.260 -24.079 -19.379 1.00 0.00 8 PRO A O 9
ATOM 13064 N N . PRO A 1 9 ? -22.928 -24.198 -17.179 1.00 0.00 9 PRO A N 9
ATOM 13065 C CA . PRO A 1 9 ? -22.877 -22.724 -17.014 1.00 0.00 9 PRO A CA 9
ATOM 13066 C C . PRO A 1 9 ? -21.552 -22.170 -17.546 1.00 0.00 9 PRO A C 9
ATOM 13067 O O . PRO A 1 9 ? -20.667 -22.911 -17.925 1.00 0.00 9 PRO A O 9
ATOM 13078 N N . GLY A 1 10 ? -21.410 -20.873 -17.575 1.00 0.00 10 GLY A N 9
ATOM 13079 C CA . GLY A 1 10 ? -20.143 -20.272 -18.081 1.00 0.00 10 GLY A CA 9
ATOM 13080 C C . GLY A 1 10 ? -20.292 -19.925 -19.564 1.00 0.00 10 GLY A C 9
ATOM 13081 O O . GLY A 1 10 ? -19.579 -19.093 -20.091 1.00 0.00 10 GLY A O 9
ATOM 13085 N N . LEU A 1 11 ? -21.210 -20.556 -20.243 1.00 0.00 11 LEU A N 9
ATOM 13086 C CA . LEU A 1 11 ? -21.402 -20.263 -21.693 1.00 0.00 11 LEU A CA 9
ATOM 13087 C C . LEU A 1 11 ? -22.009 -18.869 -21.879 1.00 0.00 11 LEU A C 9
ATOM 13088 O O . LEU A 1 11 ? -21.778 -18.210 -22.873 1.00 0.00 11 LEU A O 9
ATOM 13098 N N . THR A 1 12 ? -22.784 -18.416 -20.932 1.00 0.00 12 THR A N 9
ATOM 13099 C CA . THR A 1 12 ? -23.405 -17.066 -21.060 1.00 0.00 12 THR A CA 9
ATOM 13100 C C . THR A 1 12 ? -22.322 -15.987 -21.125 1.00 0.00 12 THR A C 9
ATOM 13101 O O . THR A 1 12 ? -22.216 -15.257 -22.091 1.00 0.00 12 THR A O 9
ATOM 13109 N N . GLU A 1 13 ? -21.520 -15.878 -20.103 1.00 0.00 13 GLU A N 9
ATOM 13110 C CA . GLU A 1 13 ? -20.445 -14.843 -20.104 1.00 0.00 13 GLU A CA 9
ATOM 13111 C C . GLU A 1 13 ? -19.607 -14.946 -21.380 1.00 0.00 13 GLU A C 9
ATOM 13112 O O . GLU A 1 13 ? -19.001 -13.986 -21.816 1.00 0.00 13 GLU A O 9
ATOM 13124 N N . LEU A 1 14 ? -19.564 -16.103 -21.981 1.00 0.00 14 LEU A N 9
ATOM 13125 C CA . LEU A 1 14 ? -18.762 -16.267 -23.228 1.00 0.00 14 LEU A CA 9
ATOM 13126 C C . LEU A 1 14 ? -19.527 -15.716 -24.434 1.00 0.00 14 LEU A C 9
ATOM 13127 O O . LEU A 1 14 ? -19.004 -14.944 -25.213 1.00 0.00 14 LEU A O 9
ATOM 13137 N N . LEU A 1 15 ? -20.760 -16.109 -24.597 1.00 0.00 15 LEU A N 9
ATOM 13138 C CA . LEU A 1 15 ? -21.553 -15.607 -25.757 1.00 0.00 15 LEU A CA 9
ATOM 13139 C C . LEU A 1 15 ? -21.895 -14.128 -25.565 1.00 0.00 15 LEU A C 9
ATOM 13140 O O . LEU A 1 15 ? -21.683 -13.314 -26.442 1.00 0.00 15 LEU A O 9
ATOM 13150 N N . GLN A 1 16 ? -22.419 -13.774 -24.426 1.00 0.00 16 GLN A N 9
ATOM 13151 C CA . GLN A 1 16 ? -22.771 -12.347 -24.182 1.00 0.00 16 GLN A CA 9
ATOM 13152 C C . GLN A 1 16 ? -21.531 -11.466 -24.356 1.00 0.00 16 GLN A C 9
ATOM 13153 O O . GLN A 1 16 ? -21.590 -10.404 -24.943 1.00 0.00 16 GLN A O 9
ATOM 13165 N N . GLY A 1 17 ? -20.409 -11.899 -23.850 1.00 0.00 17 GLY A N 9
ATOM 13166 C CA . GLY A 1 17 ? -19.166 -11.086 -23.987 1.00 0.00 17 GLY A CA 9
ATOM 13167 C C . GLY A 1 17 ? -18.860 -10.863 -25.468 1.00 0.00 17 GLY A C 9
ATOM 13168 O O . GLY A 1 17 ? -18.480 -9.784 -25.877 1.00 0.00 17 GLY A O 9
ATOM 13172 N N . TYR A 1 18 ? -19.025 -11.873 -26.279 1.00 0.00 18 TYR A N 9
ATOM 13173 C CA . TYR A 1 18 ? -18.744 -11.710 -27.734 1.00 0.00 18 TYR A CA 9
ATOM 13174 C C . TYR A 1 18 ? -19.789 -10.788 -28.368 1.00 0.00 18 TYR A C 9
ATOM 13175 O O . TYR A 1 18 ? -19.469 -9.913 -29.148 1.00 0.00 18 TYR A O 9
ATOM 13193 N N . THR A 1 19 ? -21.035 -10.976 -28.033 1.00 0.00 19 THR A N 9
ATOM 13194 C CA . THR A 1 19 ? -22.104 -10.112 -28.611 1.00 0.00 19 THR A CA 9
ATOM 13195 C C . THR A 1 19 ? -21.835 -8.642 -28.272 1.00 0.00 19 THR A C 9
ATOM 13196 O O . THR A 1 19 ? -22.218 -7.747 -28.999 1.00 0.00 19 THR A O 9
ATOM 13204 N N . VAL A 1 20 ? -21.177 -8.388 -27.174 1.00 0.00 20 VAL A N 9
ATOM 13205 C CA . VAL A 1 20 ? -20.881 -6.978 -26.786 1.00 0.00 20 VAL A CA 9
ATOM 13206 C C . VAL A 1 20 ? -19.745 -6.421 -27.655 1.00 0.00 20 VAL A C 9
ATOM 13207 O O . VAL A 1 20 ? -19.954 -5.568 -28.496 1.00 0.00 20 VAL A O 9
ATOM 13214 N N . GLU A 1 21 ? -18.544 -6.890 -27.447 1.00 0.00 21 GLU A N 9
ATOM 13215 C CA . GLU A 1 21 ? -17.386 -6.386 -28.246 1.00 0.00 21 GLU A CA 9
ATOM 13216 C C . GLU A 1 21 ? -17.724 -6.349 -29.743 1.00 0.00 21 GLU A C 9
ATOM 13217 O O . GLU A 1 21 ? -17.449 -5.379 -30.422 1.00 0.00 21 GLU A O 9
ATOM 13229 N N . VAL A 1 22 ? -18.318 -7.387 -30.266 1.00 0.00 22 VAL A N 9
ATOM 13230 C CA . VAL A 1 22 ? -18.664 -7.390 -31.716 1.00 0.00 22 VAL A CA 9
ATOM 13231 C C . VAL A 1 22 ? -19.508 -6.159 -32.059 1.00 0.00 22 VAL A C 9
ATOM 13232 O O . VAL A 1 22 ? -19.151 -5.367 -32.909 1.00 0.00 22 VAL A O 9
ATOM 13239 N N . LEU A 1 23 ? -20.625 -5.997 -31.407 1.00 0.00 23 LEU A N 9
ATOM 13240 C CA . LEU A 1 23 ? -21.495 -4.821 -31.697 1.00 0.00 23 LEU A CA 9
ATOM 13241 C C . LEU A 1 23 ? -20.818 -3.522 -31.245 1.00 0.00 23 LEU A C 9
ATOM 13242 O O . LEU A 1 23 ? -21.221 -2.441 -31.623 1.00 0.00 23 LEU A O 9
ATOM 13252 N N . ARG A 1 24 ? -19.795 -3.616 -30.437 1.00 0.00 24 ARG A N 9
ATOM 13253 C CA . ARG A 1 24 ? -19.106 -2.379 -29.967 1.00 0.00 24 ARG A CA 9
ATOM 13254 C C . ARG A 1 24 ? -18.140 -1.865 -31.037 1.00 0.00 24 ARG A C 9
ATOM 13255 O O . ARG A 1 24 ? -18.253 -0.748 -31.502 1.00 0.00 24 ARG A O 9
ATOM 13276 N N . GLN A 1 25 ? -17.188 -2.668 -31.428 1.00 0.00 25 GLN A N 9
ATOM 13277 C CA . GLN A 1 25 ? -16.214 -2.218 -32.464 1.00 0.00 25 GLN A CA 9
ATOM 13278 C C . GLN A 1 25 ? -16.810 -2.382 -33.866 1.00 0.00 25 GLN A C 9
ATOM 13279 O O . GLN A 1 25 ? -16.389 -1.740 -34.809 1.00 0.00 25 GLN A O 9
ATOM 13291 N N . GLN A 1 26 ? -17.784 -3.239 -34.013 1.00 0.00 26 GLN A N 9
ATOM 13292 C CA . GLN A 1 26 ? -18.400 -3.443 -35.355 1.00 0.00 26 GLN A CA 9
ATOM 13293 C C . GLN A 1 26 ? -17.316 -3.762 -36.391 1.00 0.00 26 GLN A C 9
ATOM 13294 O O . GLN A 1 26 ? -16.957 -2.921 -37.190 1.00 0.00 26 GLN A O 9
ATOM 13306 N N . PRO A 1 27 ? -16.823 -4.977 -36.346 1.00 0.00 27 PRO A N 9
ATOM 13307 C CA . PRO A 1 27 ? -15.768 -5.401 -37.296 1.00 0.00 27 PRO A CA 9
ATOM 13308 C C . PRO A 1 27 ? -16.353 -5.572 -38.704 1.00 0.00 27 PRO A C 9
ATOM 13309 O O . PRO A 1 27 ? -17.540 -5.785 -38.855 1.00 0.00 27 PRO A O 9
ATOM 13320 N N . PRO A 1 28 ? -15.499 -5.478 -39.694 1.00 0.00 28 PRO A N 9
ATOM 13321 C CA . PRO A 1 28 ? -15.950 -5.633 -41.097 1.00 0.00 28 PRO A CA 9
ATOM 13322 C C . PRO A 1 28 ? -16.346 -7.087 -41.363 1.00 0.00 28 PRO A C 9
ATOM 13323 O O . PRO A 1 28 ? -17.134 -7.379 -42.240 1.00 0.00 28 PRO A O 9
ATOM 13334 N N . ASP A 1 29 ? -15.808 -8.001 -40.601 1.00 0.00 29 ASP A N 9
ATOM 13335 C CA . ASP A 1 29 ? -16.155 -9.438 -40.797 1.00 0.00 29 ASP A CA 9
ATOM 13336 C C . ASP A 1 29 ? -16.218 -10.148 -39.443 1.00 0.00 29 ASP A C 9
ATOM 13337 O O . ASP A 1 29 ? -15.239 -10.233 -38.729 1.00 0.00 29 ASP A O 9
ATOM 13346 N N . LEU A 1 30 ? -17.362 -10.657 -39.085 1.00 0.00 30 LEU A N 9
ATOM 13347 C CA . LEU A 1 30 ? -17.493 -11.360 -37.775 1.00 0.00 30 LEU A CA 9
ATOM 13348 C C . LEU A 1 30 ? -16.789 -12.717 -37.828 1.00 0.00 30 LEU A C 9
ATOM 13349 O O . LEU A 1 30 ? -16.155 -13.136 -36.881 1.00 0.00 30 LEU A O 9
ATOM 13359 N N . VAL A 1 31 ? -16.894 -13.407 -38.931 1.00 0.00 31 VAL A N 9
ATOM 13360 C CA . VAL A 1 31 ? -16.229 -14.740 -39.049 1.00 0.00 31 VAL A CA 9
ATOM 13361 C C . VAL A 1 31 ? -14.767 -14.641 -38.616 1.00 0.00 31 VAL A C 9
ATOM 13362 O O . VAL A 1 31 ? -14.339 -15.274 -37.671 1.00 0.00 31 VAL A O 9
ATOM 13369 N N . ASP A 1 32 ? -13.999 -13.847 -39.306 1.00 0.00 32 ASP A N 9
ATOM 13370 C CA . ASP A 1 32 ? -12.564 -13.696 -38.951 1.00 0.00 32 ASP A CA 9
ATOM 13371 C C . ASP A 1 32 ? -12.425 -13.212 -37.505 1.00 0.00 32 ASP A C 9
ATOM 13372 O O . ASP A 1 32 ? -11.509 -13.588 -36.802 1.00 0.00 32 ASP A O 9
ATOM 13381 N N . PHE A 1 33 ? -13.330 -12.388 -37.052 1.00 0.00 33 PHE A N 9
ATOM 13382 C CA . PHE A 1 33 ? -13.242 -11.898 -35.647 1.00 0.00 33 PHE A CA 9
ATOM 13383 C C . PHE A 1 33 ? -13.469 -13.065 -34.682 1.00 0.00 33 PHE A C 9
ATOM 13384 O O . PHE A 1 33 ? -12.764 -13.225 -33.706 1.00 0.00 33 PHE A O 9
ATOM 13401 N N . ALA A 1 34 ? -14.449 -13.884 -34.956 1.00 0.00 34 ALA A N 9
ATOM 13402 C CA . ALA A 1 34 ? -14.724 -15.047 -34.064 1.00 0.00 34 ALA A CA 9
ATOM 13403 C C . ALA A 1 34 ? -13.474 -15.921 -33.932 1.00 0.00 34 ALA A C 9
ATOM 13404 O O . ALA A 1 34 ? -13.156 -16.408 -32.866 1.00 0.00 34 ALA A O 9
ATOM 13411 N N . VAL A 1 35 ? -12.763 -16.124 -35.008 1.00 0.00 35 VAL A N 9
ATOM 13412 C CA . VAL A 1 35 ? -11.537 -16.964 -34.946 1.00 0.00 35 VAL A CA 9
ATOM 13413 C C . VAL A 1 35 ? -10.397 -16.185 -34.289 1.00 0.00 35 VAL A C 9
ATOM 13414 O O . VAL A 1 35 ? -9.496 -16.754 -33.710 1.00 0.00 35 VAL A O 9
ATOM 13421 N N . GLU A 1 36 ? -10.430 -14.886 -34.380 1.00 0.00 36 GLU A N 9
ATOM 13422 C CA . GLU A 1 36 ? -9.353 -14.067 -33.767 1.00 0.00 36 GLU A CA 9
ATOM 13423 C C . GLU A 1 36 ? -9.628 -13.887 -32.264 1.00 0.00 36 GLU A C 9
ATOM 13424 O O . GLU A 1 36 ? -8.733 -13.968 -31.446 1.00 0.00 36 GLU A O 9
ATOM 13436 N N . TYR A 1 37 ? -10.856 -13.642 -31.900 1.00 0.00 37 TYR A N 9
ATOM 13437 C CA . TYR A 1 37 ? -11.179 -13.455 -30.455 1.00 0.00 37 TYR A CA 9
ATOM 13438 C C . TYR A 1 37 ? -11.036 -14.781 -29.701 1.00 0.00 37 TYR A C 9
ATOM 13439 O O . TYR A 1 37 ? -10.262 -14.897 -28.771 1.00 0.00 37 TYR A O 9
ATOM 13457 N N . PHE A 1 38 ? -11.778 -15.780 -30.092 1.00 0.00 38 PHE A N 9
ATOM 13458 C CA . PHE A 1 38 ? -11.686 -17.095 -29.393 1.00 0.00 38 PHE A CA 9
ATOM 13459 C C . PHE A 1 38 ? -10.235 -17.583 -29.360 1.00 0.00 38 PHE A C 9
ATOM 13460 O O . PHE A 1 38 ? -9.707 -17.914 -28.317 1.00 0.00 38 PHE A O 9
ATOM 13477 N N . THR A 1 39 ? -9.584 -17.630 -30.491 1.00 0.00 39 THR A N 9
ATOM 13478 C CA . THR A 1 39 ? -8.168 -18.097 -30.516 1.00 0.00 39 THR A CA 9
ATOM 13479 C C . THR A 1 39 ? -7.337 -17.304 -29.502 1.00 0.00 39 THR A C 9
ATOM 13480 O O . THR A 1 39 ? -6.350 -17.785 -28.981 1.00 0.00 39 THR A O 9
ATOM 13488 N N . ARG A 1 40 ? -7.732 -16.094 -29.214 1.00 0.00 40 ARG A N 9
ATOM 13489 C CA . ARG A 1 40 ? -6.967 -15.277 -28.231 1.00 0.00 40 ARG A CA 9
ATOM 13490 C C . ARG A 1 40 ? -7.225 -15.789 -26.812 1.00 0.00 40 ARG A C 9
ATOM 13491 O O . ARG A 1 40 ? -6.407 -15.639 -25.927 1.00 0.00 40 ARG A O 9
ATOM 13512 N N . LEU A 1 41 ? -8.359 -16.398 -26.590 1.00 0.00 41 LEU A N 9
ATOM 13513 C CA . LEU A 1 41 ? -8.667 -16.923 -25.229 1.00 0.00 41 LEU A CA 9
ATOM 13514 C C . LEU A 1 41 ? -7.912 -18.232 -24.988 1.00 0.00 41 LEU A C 9
ATOM 13515 O O . LEU A 1 41 ? -7.479 -18.514 -23.889 1.00 0.00 41 LEU A O 9
ATOM 13525 N N . ARG A 1 42 ? -7.742 -19.030 -26.008 1.00 0.00 42 ARG A N 9
ATOM 13526 C CA . ARG A 1 42 ? -7.008 -20.307 -25.837 1.00 0.00 42 ARG A CA 9
ATOM 13527 C C . ARG A 1 42 ? -5.622 -20.019 -25.252 1.00 0.00 42 ARG A C 9
ATOM 13528 O O . ARG A 1 42 ? -5.051 -20.826 -24.545 1.00 0.00 42 ARG A O 9
ATOM 13549 N N . GLU A 1 43 ? -5.089 -18.863 -25.535 1.00 0.00 43 GLU A N 9
ATOM 13550 C CA . GLU A 1 43 ? -3.750 -18.504 -24.993 1.00 0.00 43 GLU A CA 9
ATOM 13551 C C . GLU A 1 43 ? -3.916 -17.608 -23.765 1.00 0.00 43 GLU A C 9
ATOM 13552 O O . GLU A 1 43 ? -3.488 -17.941 -22.679 1.00 0.00 43 GLU A O 9
ATOM 13564 N N . ALA A 1 44 ? -4.547 -16.473 -23.936 1.00 0.00 44 ALA A N 9
ATOM 13565 C CA . ALA A 1 44 ? -4.766 -15.526 -22.798 1.00 0.00 44 ALA A CA 9
ATOM 13566 C C . ALA A 1 44 ? -3.435 -14.967 -22.313 1.00 0.00 44 ALA A C 9
ATOM 13567 O O . ALA A 1 44 ? -3.125 -13.807 -22.495 1.00 0.00 44 ALA A O 9
ATOM 13574 N N . ARG A 1 45 ? -2.657 -15.805 -21.692 1.00 0.00 45 ARG A N 9
ATOM 13575 C CA . ARG A 1 45 ? -1.326 -15.386 -21.159 1.00 0.00 45 ARG A CA 9
ATOM 13576 C C . ARG A 1 45 ? -1.396 -13.998 -20.509 1.00 0.00 45 ARG A C 9
ATOM 13577 O O . ARG A 1 45 ? -1.207 -12.988 -21.158 1.00 0.00 45 ARG A O 9
ATOM 13598 N N . ARG A 1 46 ? -1.665 -13.942 -19.232 1.00 0.00 46 ARG A N 9
ATOM 13599 C CA . ARG A 1 46 ? -1.747 -12.621 -18.545 1.00 0.00 46 ARG A CA 9
ATOM 13600 C C . ARG A 1 46 ? -0.822 -12.601 -17.324 1.00 0.00 46 ARG A C 9
ATOM 13601 O O . ARG A 1 46 ? -0.522 -11.517 -16.851 1.00 0.00 46 ARG A O 9
ATOM 13623 N N . HIS B 1 1 ? -46.735 -3.204 -38.978 1.00 0.00 1 HIS B N 9
ATOM 13624 C CA . HIS B 1 1 ? -46.373 -4.623 -39.254 1.00 0.00 1 HIS B CA 9
ATOM 13625 C C . HIS B 1 1 ? -44.996 -4.943 -38.663 1.00 0.00 1 HIS B C 9
ATOM 13626 O O . HIS B 1 1 ? -44.112 -5.417 -39.348 1.00 0.00 1 HIS B O 9
ATOM 13642 N N . MET B 1 2 ? -44.809 -4.686 -37.397 1.00 0.00 2 MET B N 9
ATOM 13643 C CA . MET B 1 2 ? -43.489 -4.976 -36.764 1.00 0.00 2 MET B CA 9
ATOM 13644 C C . MET B 1 2 ? -43.489 -6.385 -36.165 1.00 0.00 2 MET B C 9
ATOM 13645 O O . MET B 1 2 ? -44.453 -7.116 -36.273 1.00 0.00 2 MET B O 9
ATOM 13659 N N . GLY B 1 3 ? -42.414 -6.771 -35.533 1.00 0.00 3 GLY B N 9
ATOM 13660 C CA . GLY B 1 3 ? -42.354 -8.132 -34.929 1.00 0.00 3 GLY B CA 9
ATOM 13661 C C . GLY B 1 3 ? -41.479 -8.098 -33.675 1.00 0.00 3 GLY B C 9
ATOM 13662 O O . GLY B 1 3 ? -41.932 -7.763 -32.598 1.00 0.00 3 GLY B O 9
ATOM 13666 N N . HIS B 1 4 ? -40.227 -8.442 -33.803 1.00 0.00 4 HIS B N 9
ATOM 13667 C CA . HIS B 1 4 ? -39.324 -8.429 -32.615 1.00 0.00 4 HIS B CA 9
ATOM 13668 C C . HIS B 1 4 ? -38.238 -7.362 -32.784 1.00 0.00 4 HIS B C 9
ATOM 13669 O O . HIS B 1 4 ? -38.118 -6.742 -33.822 1.00 0.00 4 HIS B O 9
ATOM 13683 N N . ILE B 1 5 ? -37.445 -7.149 -31.771 1.00 0.00 5 ILE B N 9
ATOM 13684 C CA . ILE B 1 5 ? -36.363 -6.126 -31.870 1.00 0.00 5 ILE B CA 9
ATOM 13685 C C . ILE B 1 5 ? -35.001 -6.784 -31.628 1.00 0.00 5 ILE B C 9
ATOM 13686 O O . ILE B 1 5 ? -34.810 -7.497 -30.662 1.00 0.00 5 ILE B O 9
ATOM 13694 N N . GLN B 1 6 ? -34.053 -6.555 -32.495 1.00 0.00 6 GLN B N 9
ATOM 13695 C CA . GLN B 1 6 ? -32.710 -7.176 -32.307 1.00 0.00 6 GLN B CA 9
ATOM 13696 C C . GLN B 1 6 ? -31.610 -6.246 -32.831 1.00 0.00 6 GLN B C 9
ATOM 13697 O O . GLN B 1 6 ? -31.693 -5.726 -33.926 1.00 0.00 6 GLN B O 9
ATOM 13709 N N . ILE B 1 7 ? -30.584 -6.035 -32.055 1.00 0.00 7 ILE B N 9
ATOM 13710 C CA . ILE B 1 7 ? -29.478 -5.140 -32.502 1.00 0.00 7 ILE B CA 9
ATOM 13711 C C . ILE B 1 7 ? -28.622 -5.833 -33.585 1.00 0.00 7 ILE B C 9
ATOM 13712 O O . ILE B 1 7 ? -28.534 -5.350 -34.696 1.00 0.00 7 ILE B O 9
ATOM 13720 N N . PRO B 1 8 ? -28.028 -6.939 -33.230 1.00 0.00 8 PRO B N 9
ATOM 13721 C CA . PRO B 1 8 ? -27.182 -7.697 -34.190 1.00 0.00 8 PRO B CA 9
ATOM 13722 C C . PRO B 1 8 ? -28.049 -8.351 -35.278 1.00 0.00 8 PRO B C 9
ATOM 13723 O O . PRO B 1 8 ? -28.811 -9.253 -34.994 1.00 0.00 8 PRO B O 9
ATOM 13734 N N . PRO B 1 9 ? -27.913 -7.870 -36.492 1.00 0.00 9 PRO B N 9
ATOM 13735 C CA . PRO B 1 9 ? -28.704 -8.418 -37.616 1.00 0.00 9 PRO B CA 9
ATOM 13736 C C . PRO B 1 9 ? -28.011 -9.636 -38.242 1.00 0.00 9 PRO B C 9
ATOM 13737 O O . PRO B 1 9 ? -26.885 -9.561 -38.690 1.00 0.00 9 PRO B O 9
ATOM 13748 N N . GLY B 1 10 ? -28.688 -10.752 -38.291 1.00 0.00 10 GLY B N 9
ATOM 13749 C CA . GLY B 1 10 ? -28.085 -11.971 -38.905 1.00 0.00 10 GLY B CA 9
ATOM 13750 C C . GLY B 1 10 ? -27.019 -12.575 -37.986 1.00 0.00 10 GLY B C 9
ATOM 13751 O O . GLY B 1 10 ? -26.381 -13.551 -38.330 1.00 0.00 10 GLY B O 9
ATOM 13755 N N . LEU B 1 11 ? -26.809 -12.016 -36.825 1.00 0.00 11 LEU B N 9
ATOM 13756 C CA . LEU B 1 11 ? -25.776 -12.584 -35.913 1.00 0.00 11 LEU B CA 9
ATOM 13757 C C . LEU B 1 11 ? -26.398 -13.635 -34.989 1.00 0.00 11 LEU B C 9
ATOM 13758 O O . LEU B 1 11 ? -25.741 -14.562 -34.558 1.00 0.00 11 LEU B O 9
ATOM 13768 N N . THR B 1 12 ? -27.661 -13.501 -34.681 1.00 0.00 12 THR B N 9
ATOM 13769 C CA . THR B 1 12 ? -28.319 -14.498 -33.786 1.00 0.00 12 THR B CA 9
ATOM 13770 C C . THR B 1 12 ? -28.207 -15.900 -34.385 1.00 0.00 12 THR B C 9
ATOM 13771 O O . THR B 1 12 ? -27.982 -16.870 -33.689 1.00 0.00 12 THR B O 9
ATOM 13779 N N . GLU B 1 13 ? -28.364 -16.012 -35.674 1.00 0.00 13 GLU B N 9
ATOM 13780 C CA . GLU B 1 13 ? -28.267 -17.350 -36.325 1.00 0.00 13 GLU B CA 9
ATOM 13781 C C . GLU B 1 13 ? -26.878 -17.949 -36.092 1.00 0.00 13 GLU B C 9
ATOM 13782 O O . GLU B 1 13 ? -26.734 -19.131 -35.849 1.00 0.00 13 GLU B O 9
ATOM 13794 N N . LEU B 1 14 ? -25.854 -17.143 -36.165 1.00 0.00 14 LEU B N 9
ATOM 13795 C CA . LEU B 1 14 ? -24.476 -17.668 -35.948 1.00 0.00 14 LEU B CA 9
ATOM 13796 C C . LEU B 1 14 ? -24.353 -18.270 -34.546 1.00 0.00 14 LEU B C 9
ATOM 13797 O O . LEU B 1 14 ? -23.762 -19.315 -34.358 1.00 0.00 14 LEU B O 9
ATOM 13807 N N . LEU B 1 15 ? -24.905 -17.618 -33.560 1.00 0.00 15 LEU B N 9
ATOM 13808 C CA . LEU B 1 15 ? -24.820 -18.154 -32.172 1.00 0.00 15 LEU B CA 9
ATOM 13809 C C . LEU B 1 15 ? -25.773 -19.342 -32.011 1.00 0.00 15 LEU B C 9
ATOM 13810 O O . LEU B 1 15 ? -25.422 -20.358 -31.444 1.00 0.00 15 LEU B O 9
ATOM 13820 N N . GLN B 1 16 ? -26.974 -19.223 -32.508 1.00 0.00 16 GLN B N 9
ATOM 13821 C CA . GLN B 1 16 ? -27.946 -20.347 -32.386 1.00 0.00 16 GLN B CA 9
ATOM 13822 C C . GLN B 1 16 ? -27.331 -21.633 -32.946 1.00 0.00 16 GLN B C 9
ATOM 13823 O O . GLN B 1 16 ? -27.533 -22.710 -32.421 1.00 0.00 16 GLN B O 9
ATOM 13835 N N . GLY B 1 17 ? -26.579 -21.528 -34.009 1.00 0.00 17 GLY B N 9
ATOM 13836 C CA . GLY B 1 17 ? -25.950 -22.743 -34.599 1.00 0.00 17 GLY B CA 9
ATOM 13837 C C . GLY B 1 17 ? -24.890 -23.283 -33.639 1.00 0.00 17 GLY B C 9
ATOM 13838 O O . GLY B 1 17 ? -24.864 -24.457 -33.324 1.00 0.00 17 GLY B O 9
ATOM 13842 N N . TYR B 1 18 ? -24.017 -22.436 -33.171 1.00 0.00 18 TYR B N 9
ATOM 13843 C CA . TYR B 1 18 ? -22.960 -22.901 -32.229 1.00 0.00 18 TYR B CA 9
ATOM 13844 C C . TYR B 1 18 ? -23.598 -23.491 -30.969 1.00 0.00 18 TYR B C 9
ATOM 13845 O O . TYR B 1 18 ? -23.096 -24.432 -30.387 1.00 0.00 18 TYR B O 9
ATOM 13863 N N . THR B 1 19 ? -24.704 -22.943 -30.541 1.00 0.00 19 THR B N 9
ATOM 13864 C CA . THR B 1 19 ? -25.375 -23.469 -29.318 1.00 0.00 19 THR B CA 9
ATOM 13865 C C . THR B 1 19 ? -25.848 -24.909 -29.542 1.00 0.00 19 THR B C 9
ATOM 13866 O O . THR B 1 19 ? -25.856 -25.718 -28.636 1.00 0.00 19 THR B O 9
ATOM 13874 N N . VAL B 1 20 ? -26.246 -25.235 -30.742 1.00 0.00 20 VAL B N 9
ATOM 13875 C CA . VAL B 1 20 ? -26.722 -26.624 -31.018 1.00 0.00 20 VAL B CA 9
ATOM 13876 C C . VAL B 1 20 ? -25.534 -27.586 -31.099 1.00 0.00 20 VAL B C 9
ATOM 13877 O O . VAL B 1 20 ? -25.672 -28.777 -30.904 1.00 0.00 20 VAL B O 9
ATOM 13884 N N . GLU B 1 21 ? -24.365 -27.079 -31.380 1.00 0.00 21 GLU B N 9
ATOM 13885 C CA . GLU B 1 21 ? -23.164 -27.969 -31.466 1.00 0.00 21 GLU B CA 9
ATOM 13886 C C . GLU B 1 21 ? -22.537 -28.079 -30.081 1.00 0.00 21 GLU B C 9
ATOM 13887 O O . GLU B 1 21 ? -22.313 -29.155 -29.564 1.00 0.00 21 GLU B O 9
ATOM 13899 N N . VAL B 1 22 ? -22.261 -26.959 -29.476 1.00 0.00 22 VAL B N 9
ATOM 13900 C CA . VAL B 1 22 ? -21.657 -26.962 -28.115 1.00 0.00 22 VAL B CA 9
ATOM 13901 C C . VAL B 1 22 ? -22.463 -27.874 -27.184 1.00 0.00 22 VAL B C 9
ATOM 13902 O O . VAL B 1 22 ? -21.929 -28.487 -26.281 1.00 0.00 22 VAL B O 9
ATOM 13909 N N . LEU B 1 23 ? -23.746 -27.970 -27.402 1.00 0.00 23 LEU B N 9
ATOM 13910 C CA . LEU B 1 23 ? -24.588 -28.844 -26.537 1.00 0.00 23 LEU B CA 9
ATOM 13911 C C . LEU B 1 23 ? -24.577 -30.278 -27.071 1.00 0.00 23 LEU B C 9
ATOM 13912 O O . LEU B 1 23 ? -24.537 -31.232 -26.319 1.00 0.00 23 LEU B O 9
ATOM 13922 N N . ARG B 1 24 ? -24.615 -30.437 -28.366 1.00 0.00 24 ARG B N 9
ATOM 13923 C CA . ARG B 1 24 ? -24.608 -31.808 -28.952 1.00 0.00 24 ARG B CA 9
ATOM 13924 C C . ARG B 1 24 ? -23.200 -32.408 -28.882 1.00 0.00 24 ARG B C 9
ATOM 13925 O O . ARG B 1 24 ? -23.005 -33.503 -28.393 1.00 0.00 24 ARG B O 9
ATOM 13946 N N . GLN B 1 25 ? -22.218 -31.699 -29.368 1.00 0.00 25 GLN B N 9
ATOM 13947 C CA . GLN B 1 25 ? -20.825 -32.233 -29.328 1.00 0.00 25 GLN B CA 9
ATOM 13948 C C . GLN B 1 25 ? -20.362 -32.398 -27.880 1.00 0.00 25 GLN B C 9
ATOM 13949 O O . GLN B 1 25 ? -19.715 -33.365 -27.531 1.00 0.00 25 GLN B O 9
ATOM 13961 N N . GLN B 1 26 ? -20.687 -31.459 -27.034 1.00 0.00 26 GLN B N 9
ATOM 13962 C CA . GLN B 1 26 ? -20.262 -31.561 -25.608 1.00 0.00 26 GLN B CA 9
ATOM 13963 C C . GLN B 1 26 ? -18.751 -31.819 -25.527 1.00 0.00 26 GLN B C 9
ATOM 13964 O O . GLN B 1 26 ? -18.322 -32.784 -24.928 1.00 0.00 26 GLN B O 9
ATOM 13976 N N . PRO B 1 27 ? -17.990 -30.944 -26.142 1.00 0.00 27 PRO B N 9
ATOM 13977 C CA . PRO B 1 27 ? -16.513 -31.090 -26.142 1.00 0.00 27 PRO B CA 9
ATOM 13978 C C . PRO B 1 27 ? -15.943 -30.831 -24.742 1.00 0.00 27 PRO B C 9
ATOM 13979 O O . PRO B 1 27 ? -16.579 -30.193 -23.926 1.00 0.00 27 PRO B O 9
ATOM 13990 N N . PRO B 1 28 ? -14.754 -31.332 -24.508 1.00 0.00 28 PRO B N 9
ATOM 13991 C CA . PRO B 1 28 ? -14.100 -31.142 -23.191 1.00 0.00 28 PRO B CA 9
ATOM 13992 C C . PRO B 1 28 ? -13.688 -29.678 -23.012 1.00 0.00 28 PRO B C 9
ATOM 13993 O O . PRO B 1 28 ? -13.519 -29.200 -21.908 1.00 0.00 28 PRO B O 9
ATOM 14004 N N . ASP B 1 29 ? -13.533 -28.963 -24.093 1.00 0.00 29 ASP B N 9
ATOM 14005 C CA . ASP B 1 29 ? -13.139 -27.529 -23.987 1.00 0.00 29 ASP B CA 9
ATOM 14006 C C . ASP B 1 29 ? -13.904 -26.695 -25.018 1.00 0.00 29 ASP B C 9
ATOM 14007 O O . ASP B 1 29 ? -13.739 -26.861 -26.211 1.00 0.00 29 ASP B O 9
ATOM 14016 N N . LEU B 1 30 ? -14.735 -25.798 -24.568 1.00 0.00 30 LEU B N 9
ATOM 14017 C CA . LEU B 1 30 ? -15.508 -24.952 -25.522 1.00 0.00 30 LEU B CA 9
ATOM 14018 C C . LEU B 1 30 ? -14.581 -23.932 -26.187 1.00 0.00 30 LEU B C 9
ATOM 14019 O O . LEU B 1 30 ? -14.760 -23.569 -27.332 1.00 0.00 30 LEU B O 9
ATOM 14029 N N . VAL B 1 31 ? -13.587 -23.472 -25.477 1.00 0.00 31 VAL B N 9
ATOM 14030 C CA . VAL B 1 31 ? -12.642 -22.480 -26.071 1.00 0.00 31 VAL B CA 9
ATOM 14031 C C . VAL B 1 31 ? -12.017 -23.054 -27.341 1.00 0.00 31 VAL B C 9
ATOM 14032 O O . VAL B 1 31 ? -12.234 -22.566 -28.432 1.00 0.00 31 VAL B O 9
ATOM 14039 N N . ASP B 1 32 ? -11.242 -24.093 -27.202 1.00 0.00 32 ASP B N 9
ATOM 14040 C CA . ASP B 1 32 ? -10.598 -24.712 -28.392 1.00 0.00 32 ASP B CA 9
ATOM 14041 C C . ASP B 1 32 ? -11.663 -25.108 -29.416 1.00 0.00 32 ASP B C 9
ATOM 14042 O O . ASP B 1 32 ? -11.433 -25.077 -30.610 1.00 0.00 32 ASP B O 9
ATOM 14051 N N . PHE B 1 33 ? -12.830 -25.469 -28.960 1.00 0.00 33 PHE B N 9
ATOM 14052 C CA . PHE B 1 33 ? -13.911 -25.854 -29.909 1.00 0.00 33 PHE B CA 9
ATOM 14053 C C . PHE B 1 33 ? -14.380 -24.620 -30.685 1.00 0.00 33 PHE B C 9
ATOM 14054 O O . PHE B 1 33 ? -14.544 -24.656 -31.888 1.00 0.00 33 PHE B O 9
ATOM 14071 N N . ALA B 1 34 ? -14.591 -23.530 -30.001 1.00 0.00 34 ALA B N 9
ATOM 14072 C CA . ALA B 1 34 ? -15.044 -22.290 -30.694 1.00 0.00 34 ALA B CA 9
ATOM 14073 C C . ALA B 1 34 ? -14.028 -21.884 -31.765 1.00 0.00 34 ALA B C 9
ATOM 14074 O O . ALA B 1 34 ? -14.386 -21.411 -32.826 1.00 0.00 34 ALA B O 9
ATOM 14081 N N . VAL B 1 35 ? -12.762 -22.064 -31.498 1.00 0.00 35 VAL B N 9
ATOM 14082 C CA . VAL B 1 35 ? -11.727 -21.690 -32.498 1.00 0.00 35 VAL B CA 9
ATOM 14083 C C . VAL B 1 35 ? -11.720 -22.693 -33.657 1.00 0.00 35 VAL B C 9
ATOM 14084 O O . VAL B 1 35 ? -11.693 -22.320 -34.812 1.00 0.00 35 VAL B O 9
ATOM 14091 N N . GLU B 1 36 ? -11.739 -23.962 -33.358 1.00 0.00 36 GLU B N 9
ATOM 14092 C CA . GLU B 1 36 ? -11.730 -24.985 -34.444 1.00 0.00 36 GLU B CA 9
ATOM 14093 C C . GLU B 1 36 ? -12.956 -24.818 -35.345 1.00 0.00 36 GLU B C 9
ATOM 14094 O O . GLU B 1 36 ? -12.863 -24.874 -36.555 1.00 0.00 36 GLU B O 9
ATOM 14106 N N . TYR B 1 37 ? -14.107 -24.620 -34.764 1.00 0.00 37 TYR B N 9
ATOM 14107 C CA . TYR B 1 37 ? -15.340 -24.456 -35.586 1.00 0.00 37 TYR B CA 9
ATOM 14108 C C . TYR B 1 37 ? -15.253 -23.187 -36.442 1.00 0.00 37 TYR B C 9
ATOM 14109 O O . TYR B 1 37 ? -15.172 -23.248 -37.653 1.00 0.00 37 TYR B O 9
ATOM 14127 N N . PHE B 1 38 ? -15.278 -22.040 -35.822 1.00 0.00 38 PHE B N 9
ATOM 14128 C CA . PHE B 1 38 ? -15.207 -20.767 -36.598 1.00 0.00 38 PHE B CA 9
ATOM 14129 C C . PHE B 1 38 ? -14.024 -20.789 -37.571 1.00 0.00 38 PHE B C 9
ATOM 14130 O O . PHE B 1 38 ? -14.164 -20.474 -38.737 1.00 0.00 38 PHE B O 9
ATOM 14147 N N . THR B 1 39 ? -12.857 -21.151 -37.108 1.00 0.00 39 THR B N 9
ATOM 14148 C CA . THR B 1 39 ? -11.675 -21.183 -38.020 1.00 0.00 39 THR B CA 9
ATOM 14149 C C . THR B 1 39 ? -11.999 -22.009 -39.269 1.00 0.00 39 THR B C 9
ATOM 14150 O O . THR B 1 39 ? -11.522 -21.730 -40.350 1.00 0.00 39 THR B O 9
ATOM 14158 N N . ARG B 1 40 ? -12.812 -23.020 -39.128 1.00 0.00 40 ARG B N 9
ATOM 14159 C CA . ARG B 1 40 ? -13.170 -23.855 -40.309 1.00 0.00 40 ARG B CA 9
ATOM 14160 C C . ARG B 1 40 ? -14.032 -23.043 -41.277 1.00 0.00 40 ARG B C 9
ATOM 14161 O O . ARG B 1 40 ? -13.855 -23.098 -42.479 1.00 0.00 40 ARG B O 9
ATOM 14182 N N . LEU B 1 41 ? -14.961 -22.283 -40.763 1.00 0.00 41 LEU B N 9
ATOM 14183 C CA . LEU B 1 41 ? -15.827 -21.463 -41.655 1.00 0.00 41 LEU B CA 9
ATOM 14184 C C . LEU B 1 41 ? -14.959 -20.573 -42.545 1.00 0.00 41 LEU B C 9
ATOM 14185 O O . LEU B 1 41 ? -15.335 -20.218 -43.645 1.00 0.00 41 LEU B O 9
ATOM 14195 N N . ARG B 1 42 ? -13.795 -20.211 -42.077 1.00 0.00 42 ARG B N 9
ATOM 14196 C CA . ARG B 1 42 ? -12.897 -19.347 -42.893 1.00 0.00 42 ARG B CA 9
ATOM 14197 C C . ARG B 1 42 ? -12.184 -20.181 -43.961 1.00 0.00 42 ARG B C 9
ATOM 14198 O O . ARG B 1 42 ? -11.693 -19.661 -44.944 1.00 0.00 42 ARG B O 9
ATOM 14219 N N . GLU B 1 43 ? -12.120 -21.473 -43.777 1.00 0.00 43 GLU B N 9
ATOM 14220 C CA . GLU B 1 43 ? -11.436 -22.335 -44.785 1.00 0.00 43 GLU B CA 9
ATOM 14221 C C . GLU B 1 43 ? -12.436 -23.289 -45.448 1.00 0.00 43 GLU B C 9
ATOM 14222 O O . GLU B 1 43 ? -12.056 -24.223 -46.126 1.00 0.00 43 GLU B O 9
ATOM 14234 N N . ALA B 1 44 ? -13.709 -23.066 -45.260 1.00 0.00 44 ALA B N 9
ATOM 14235 C CA . ALA B 1 44 ? -14.720 -23.966 -45.886 1.00 0.00 44 ALA B CA 9
ATOM 14236 C C . ALA B 1 44 ? -14.961 -23.565 -47.340 1.00 0.00 44 ALA B C 9
ATOM 14237 O O . ALA B 1 44 ? -14.577 -24.256 -48.262 1.00 0.00 44 ALA B O 9
ATOM 14244 N N . ARG B 1 45 ? -15.611 -22.452 -47.546 1.00 0.00 45 ARG B N 9
ATOM 14245 C CA . ARG B 1 45 ? -15.903 -21.999 -48.935 1.00 0.00 45 ARG B CA 9
ATOM 14246 C C . ARG B 1 45 ? -14.640 -22.048 -49.803 1.00 0.00 45 ARG B C 9
ATOM 14247 O O . ARG B 1 45 ? -13.580 -21.616 -49.398 1.00 0.00 45 ARG B O 9
ATOM 14268 N N . ARG B 1 46 ? -14.749 -22.567 -50.997 1.00 0.00 46 ARG B N 9
ATOM 14269 C CA . ARG B 1 46 ? -13.559 -22.640 -51.895 1.00 0.00 46 ARG B CA 9
ATOM 14270 C C . ARG B 1 46 ? -12.377 -23.286 -51.165 1.00 0.00 46 ARG B C 9
ATOM 14271 O O . ARG B 1 46 ? -11.437 -22.574 -50.853 1.00 0.00 46 ARG B O 9
ATOM 14293 N N . LEU C 2 1 ? -29.971 -0.289 -23.781 1.00 0.00 1 LEU C N 9
ATOM 14294 C CA . LEU C 2 1 ? -28.524 -0.601 -23.962 1.00 0.00 1 LEU C CA 9
ATOM 14295 C C . LEU C 2 1 ? -28.356 -1.986 -24.592 1.00 0.00 1 LEU C C 9
ATOM 14296 O O . LEU C 2 1 ? -29.287 -2.550 -25.134 1.00 0.00 1 LEU C O 9
ATOM 14308 N N . LEU C 2 2 ? -27.176 -2.538 -24.530 1.00 0.00 2 LEU C N 9
ATOM 14309 C CA . LEU C 2 2 ? -26.950 -3.885 -25.129 1.00 0.00 2 LEU C CA 9
ATOM 14310 C C . LEU C 2 2 ? -26.967 -4.960 -24.039 1.00 0.00 2 LEU C C 9
ATOM 14311 O O . LEU C 2 2 ? -27.193 -6.124 -24.307 1.00 0.00 2 LEU C O 9
ATOM 14321 N N . ILE C 2 3 ? -26.728 -4.583 -22.813 1.00 0.00 3 ILE C N 9
ATOM 14322 C CA . ILE C 2 3 ? -26.730 -5.586 -21.709 1.00 0.00 3 ILE C CA 9
ATOM 14323 C C . ILE C 2 3 ? -28.123 -6.200 -21.552 1.00 0.00 3 ILE C C 9
ATOM 14324 O O . ILE C 2 3 ? -28.267 -7.380 -21.297 1.00 0.00 3 ILE C O 9
ATOM 14332 N N . GLU C 2 4 ? -29.150 -5.410 -21.700 1.00 0.00 4 GLU C N 9
ATOM 14333 C CA . GLU C 2 4 ? -30.532 -5.950 -21.556 1.00 0.00 4 GLU C CA 9
ATOM 14334 C C . GLU C 2 4 ? -30.838 -6.941 -22.683 1.00 0.00 4 GLU C C 9
ATOM 14335 O O . GLU C 2 4 ? -31.505 -7.937 -22.482 1.00 0.00 4 GLU C O 9
ATOM 14347 N N . THR C 2 5 ? -30.356 -6.677 -23.868 1.00 0.00 5 THR C N 9
ATOM 14348 C CA . THR C 2 5 ? -30.622 -7.605 -25.004 1.00 0.00 5 THR C CA 9
ATOM 14349 C C . THR C 2 5 ? -29.735 -8.849 -24.891 1.00 0.00 5 THR C C 9
ATOM 14350 O O . THR C 2 5 ? -30.215 -9.964 -24.868 1.00 0.00 5 THR C O 9
ATOM 14358 N N . ALA C 2 6 ? -28.445 -8.665 -24.821 1.00 0.00 6 ALA C N 9
ATOM 14359 C CA . ALA C 2 6 ? -27.530 -9.839 -24.710 1.00 0.00 6 ALA C CA 9
ATOM 14360 C C . ALA C 2 6 ? -27.936 -10.715 -23.521 1.00 0.00 6 ALA C C 9
ATOM 14361 O O . ALA C 2 6 ? -27.829 -11.925 -23.565 1.00 0.00 6 ALA C O 9
ATOM 14368 N N . SER C 2 7 ? -28.401 -10.114 -22.460 1.00 0.00 7 SER C N 9
ATOM 14369 C CA . SER C 2 7 ? -28.813 -10.912 -21.270 1.00 0.00 7 SER C CA 9
ATOM 14370 C C . SER C 2 7 ? -30.085 -11.706 -21.581 1.00 0.00 7 SER C C 9
ATOM 14371 O O . SER C 2 7 ? -30.308 -12.774 -21.047 1.00 0.00 7 SER C O 9
ATOM 14379 N N . SER C 2 8 ? -30.920 -11.191 -22.441 1.00 0.00 8 SER C N 9
ATOM 14380 C CA . SER C 2 8 ? -32.177 -11.916 -22.787 1.00 0.00 8 SER C CA 9
ATOM 14381 C C . SER C 2 8 ? -31.986 -12.721 -24.076 1.00 0.00 8 SER C C 9
ATOM 14382 O O . SER C 2 8 ? -32.710 -13.659 -24.345 1.00 0.00 8 SER C O 9
ATOM 14390 N N . LEU C 2 9 ? -31.019 -12.360 -24.874 1.00 0.00 9 LEU C N 9
ATOM 14391 C CA . LEU C 2 9 ? -30.783 -13.104 -26.146 1.00 0.00 9 LEU C CA 9
ATOM 14392 C C . LEU C 2 9 ? -30.242 -14.505 -25.846 1.00 0.00 9 LEU C C 9
ATOM 14393 O O . LEU C 2 9 ? -30.710 -15.490 -26.384 1.00 0.00 9 LEU C O 9
ATOM 14403 N N . VAL C 2 10 ? -29.262 -14.604 -24.990 1.00 0.00 10 VAL C N 9
ATOM 14404 C CA . VAL C 2 10 ? -28.695 -15.944 -24.659 1.00 0.00 10 VAL C CA 9
ATOM 14405 C C . VAL C 2 10 ? -29.797 -16.862 -24.122 1.00 0.00 10 VAL C C 9
ATOM 14406 O O . VAL C 2 10 ? -29.858 -18.031 -24.447 1.00 0.00 10 VAL C O 9
ATOM 14413 N N . LYS C 2 11 ? -30.670 -16.339 -23.305 1.00 0.00 11 LYS C N 9
ATOM 14414 C CA . LYS C 2 11 ? -31.770 -17.181 -22.751 1.00 0.00 11 LYS C CA 9
ATOM 14415 C C . LYS C 2 11 ? -32.621 -17.748 -23.890 1.00 0.00 11 LYS C C 9
ATOM 14416 O O . LYS C 2 11 ? -33.057 -18.881 -23.848 1.00 0.00 11 LYS C O 9
ATOM 14435 N N . ASN C 2 12 ? -32.857 -16.968 -24.909 1.00 0.00 12 ASN C N 9
ATOM 14436 C CA . ASN C 2 12 ? -33.677 -17.463 -26.052 1.00 0.00 12 ASN C CA 9
ATOM 14437 C C . ASN C 2 12 ? -32.905 -18.533 -26.827 1.00 0.00 12 ASN C C 9
ATOM 14438 O O . ASN C 2 12 ? -33.481 -19.357 -27.509 1.00 0.00 12 ASN C O 9
ATOM 14447 N N . ALA C 2 13 ? -31.604 -18.527 -26.727 1.00 0.00 13 ALA C N 9
ATOM 14448 C CA . ALA C 2 13 ? -30.793 -19.542 -27.458 1.00 0.00 13 ALA C CA 9
ATOM 14449 C C . ALA C 2 13 ? -30.752 -20.857 -26.674 1.00 0.00 13 ALA C C 9
ATOM 14450 O O . ALA C 2 13 ? -30.520 -21.914 -27.229 1.00 0.00 13 ALA C O 9
ATOM 14457 N N . ILE C 2 14 ? -30.973 -20.802 -25.389 1.00 0.00 14 ILE C N 9
ATOM 14458 C CA . ILE C 2 14 ? -30.942 -22.050 -24.574 1.00 0.00 14 ILE C CA 9
ATOM 14459 C C . ILE C 2 14 ? -32.325 -22.705 -24.545 1.00 0.00 14 ILE C C 9
ATOM 14460 O O . ILE C 2 14 ? -32.477 -23.869 -24.859 1.00 0.00 14 ILE C O 9
ATOM 14468 N N . GLN C 2 15 ? -33.337 -21.970 -24.171 1.00 0.00 15 GLN C N 9
ATOM 14469 C CA . GLN C 2 15 ? -34.707 -22.558 -24.123 1.00 0.00 15 GLN C CA 9
ATOM 14470 C C . GLN C 2 15 ? -35.090 -23.119 -25.495 1.00 0.00 15 GLN C C 9
ATOM 14471 O O . GLN C 2 15 ? -35.915 -24.005 -25.608 1.00 0.00 15 GLN C O 9
ATOM 14483 N N . LEU C 2 16 ? -34.498 -22.606 -26.538 1.00 0.00 16 LEU C N 9
ATOM 14484 C CA . LEU C 2 16 ? -34.824 -23.104 -27.904 1.00 0.00 16 LEU C CA 9
ATOM 14485 C C . LEU C 2 16 ? -34.210 -24.490 -28.130 1.00 0.00 16 LEU C C 9
ATOM 14486 O O . LEU C 2 16 ? -34.574 -25.197 -29.048 1.00 0.00 16 LEU C O 9
ATOM 14496 N N . SER C 2 17 ? -33.280 -24.886 -27.301 1.00 0.00 17 SER C N 9
ATOM 14497 C CA . SER C 2 17 ? -32.647 -2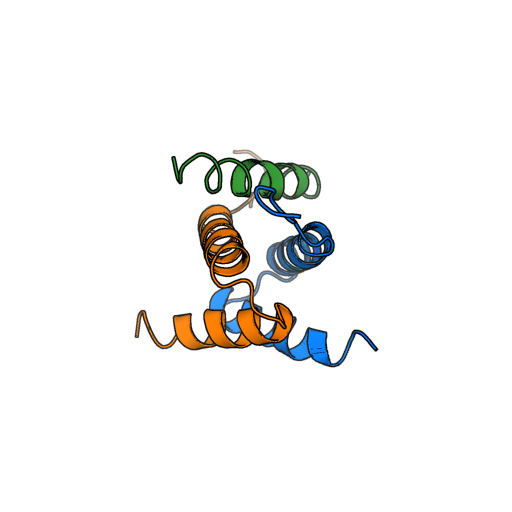6.224 -27.474 1.00 0.00 17 SER C CA 9
ATOM 14498 C C . SER C 2 17 ? -33.615 -27.329 -27.041 1.00 0.00 17 SER C C 9
ATOM 14499 O O . SER C 2 17 ? -33.951 -28.208 -27.808 1.00 0.00 17 SER C O 9
ATOM 14507 N N . ILE C 2 18 ? -34.064 -27.291 -25.816 1.00 0.00 18 ILE C N 9
ATOM 14508 C CA . ILE C 2 18 ? -35.009 -28.340 -25.337 1.00 0.00 18 ILE C CA 9
ATOM 14509 C C . ILE C 2 18 ? -36.349 -28.223 -26.071 1.00 0.00 18 ILE C C 9
ATOM 14510 O O . ILE C 2 18 ? -37.115 -29.164 -26.138 1.00 0.00 18 ILE C O 9
ATOM 14518 N N . GLU C 2 19 ? -36.636 -27.076 -26.625 1.00 0.00 19 GLU C N 9
ATOM 14519 C CA . GLU C 2 19 ? -37.926 -26.904 -27.354 1.00 0.00 19 GLU C CA 9
ATOM 14520 C C . GLU C 2 19 ? -37.801 -27.443 -28.783 1.00 0.00 19 GLU C C 9
ATOM 14521 O O . GLU C 2 19 ? -38.785 -27.755 -29.426 1.00 0.00 19 GLU C O 9
ATOM 14533 N N . GLN C 2 20 ? -36.601 -27.554 -29.284 1.00 0.00 20 GLN C N 9
ATOM 14534 C CA . GLN C 2 20 ? -36.418 -28.073 -30.671 1.00 0.00 20 GLN C CA 9
ATOM 14535 C C . GLN C 2 20 ? -36.361 -29.603 -30.663 1.00 0.00 20 GLN C C 9
ATOM 14536 O O . GLN C 2 20 ? -36.783 -30.254 -31.599 1.00 0.00 20 GLN C O 9
ATOM 14548 N N . LEU C 2 21 ? -35.843 -30.183 -29.615 1.00 0.00 21 LEU C N 9
ATOM 14549 C CA . LEU C 2 21 ? -35.761 -31.671 -29.551 1.00 0.00 21 LEU C CA 9
ATOM 14550 C C . LEU C 2 21 ? -37.022 -32.245 -28.901 1.00 0.00 21 LEU C C 9
ATOM 14551 O O . LEU C 2 21 ? -37.502 -33.296 -29.275 1.00 0.00 21 LEU C O 9
ATOM 14561 N N . VAL C 2 22 ? -37.563 -31.564 -27.927 1.00 0.00 22 VAL C N 9
ATOM 14562 C CA . VAL C 2 22 ? -38.790 -32.074 -27.252 1.00 0.00 22 VAL C CA 9
ATOM 14563 C C . VAL C 2 22 ? -39.970 -31.135 -27.517 1.00 0.00 22 VAL C C 9
ATOM 14564 O O . VAL C 2 22 ? -40.988 -31.613 -27.990 1.00 0.00 22 VAL C O 9
ATOM 14572 N N . HIS A 1 1 ? -16.010 -37.812 -14.324 1.00 0.00 1 HIS A N 10
ATOM 14573 C CA . HIS A 1 1 ? -17.178 -37.241 -13.592 1.00 0.00 1 HIS A CA 10
ATOM 14574 C C . HIS A 1 1 ? -18.252 -38.315 -13.389 1.00 0.00 1 HIS A C 10
ATOM 14575 O O . HIS A 1 1 ? -18.106 -39.440 -13.825 1.00 0.00 1 HIS A O 10
ATOM 14591 N N . MET A 1 2 ? -19.327 -37.976 -12.732 1.00 0.00 2 MET A N 10
ATOM 14592 C CA . MET A 1 2 ? -20.408 -38.978 -12.504 1.00 0.00 2 MET A CA 10
ATOM 14593 C C . MET A 1 2 ? -21.747 -38.433 -13.006 1.00 0.00 2 MET A C 10
ATOM 14594 O O . MET A 1 2 ? -22.527 -39.139 -13.615 1.00 0.00 2 MET A O 10
ATOM 14608 N N . GLY A 1 3 ? -22.021 -37.182 -12.755 1.00 0.00 3 GLY A N 10
ATOM 14609 C CA . GLY A 1 3 ? -23.309 -36.592 -13.218 1.00 0.00 3 GLY A CA 10
ATOM 14610 C C . GLY A 1 3 ? -23.111 -35.944 -14.588 1.00 0.00 3 GLY A C 10
ATOM 14611 O O . GLY A 1 3 ? -22.480 -34.914 -14.713 1.00 0.00 3 GLY A O 10
ATOM 14615 N N . HIS A 1 4 ? -23.647 -36.540 -15.619 1.00 0.00 4 HIS A N 10
ATOM 14616 C CA . HIS A 1 4 ? -23.489 -35.957 -16.982 1.00 0.00 4 HIS A CA 10
ATOM 14617 C C . HIS A 1 4 ? -24.838 -35.456 -17.502 1.00 0.00 4 HIS A C 10
ATOM 14618 O O . HIS A 1 4 ? -25.076 -35.404 -18.693 1.00 0.00 4 HIS A O 10
ATOM 14632 N N . ILE A 1 5 ? -25.726 -35.086 -16.619 1.00 0.00 5 ILE A N 10
ATOM 14633 C CA . ILE A 1 5 ? -27.059 -34.592 -17.066 1.00 0.00 5 ILE A CA 10
ATOM 14634 C C . ILE A 1 5 ? -27.258 -33.135 -16.637 1.00 0.00 5 ILE A C 10
ATOM 14635 O O . ILE A 1 5 ? -28.297 -32.762 -16.129 1.00 0.00 5 ILE A O 10
ATOM 14643 N N . GLN A 1 6 ? -26.269 -32.307 -16.839 1.00 0.00 6 GLN A N 10
ATOM 14644 C CA . GLN A 1 6 ? -26.403 -30.874 -16.444 1.00 0.00 6 GLN A CA 10
ATOM 14645 C C . GLN A 1 6 ? -25.591 -29.986 -17.392 1.00 0.00 6 GLN A C 10
ATOM 14646 O O . GLN A 1 6 ? -24.458 -30.282 -17.717 1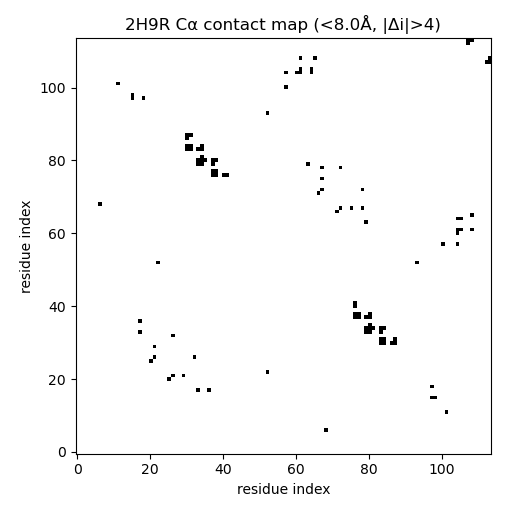.00 0.00 6 GLN A O 10
ATOM 14658 N N . ILE A 1 7 ? -26.161 -28.900 -17.837 1.00 0.00 7 ILE A N 10
ATOM 14659 C CA . ILE A 1 7 ? -25.420 -27.996 -18.763 1.00 0.00 7 ILE A CA 10
ATOM 14660 C C . ILE A 1 7 ? -24.375 -27.181 -17.986 1.00 0.00 7 ILE A C 10
ATOM 14661 O O . ILE A 1 7 ? -24.644 -26.717 -16.895 1.00 0.00 7 ILE A O 10
ATOM 14669 N N . PRO A 1 8 ? -23.209 -27.031 -18.571 1.00 0.00 8 PRO A N 10
ATOM 14670 C CA . PRO A 1 8 ? -22.127 -26.262 -17.908 1.00 0.00 8 PRO A CA 10
ATOM 14671 C C . PRO A 1 8 ? -22.424 -24.756 -17.964 1.00 0.00 8 PRO A C 10
ATOM 14672 O O . PRO A 1 8 ? -22.898 -24.259 -18.967 1.00 0.00 8 PRO A O 10
ATOM 14683 N N . PRO A 1 9 ? -22.135 -24.072 -16.882 1.00 0.00 9 PRO A N 10
ATOM 14684 C CA . PRO A 1 9 ? -22.377 -22.610 -16.824 1.00 0.00 9 PRO A CA 10
ATOM 14685 C C . PRO A 1 9 ? -21.311 -21.859 -17.628 1.00 0.00 9 PRO A C 10
ATOM 14686 O O . PRO A 1 9 ? -20.289 -22.410 -17.985 1.00 0.00 9 PRO A O 10
ATOM 14697 N N . GLY A 1 10 ? -21.539 -20.605 -17.912 1.00 0.00 10 GLY A N 10
ATOM 14698 C CA . GLY A 1 10 ? -20.535 -19.822 -18.688 1.00 0.00 10 GLY A CA 10
ATOM 14699 C C . GLY A 1 10 ? -21.016 -19.650 -20.130 1.00 0.00 10 GLY A C 10
ATOM 14700 O O . GLY A 1 10 ? -20.754 -18.650 -20.767 1.00 0.00 10 GLY A O 10
ATOM 14704 N N . LEU A 1 11 ? -21.718 -20.619 -20.653 1.00 0.00 11 LEU A N 10
ATOM 14705 C CA . LEU A 1 11 ? -22.213 -20.508 -22.056 1.00 0.00 11 LEU A CA 10
ATOM 14706 C C . LEU A 1 11 ? -22.994 -19.203 -22.240 1.00 0.00 11 LEU A C 10
ATOM 14707 O O . LEU A 1 11 ? -22.691 -18.403 -23.104 1.00 0.00 11 LEU A O 10
ATOM 14717 N N . THR A 1 12 ? -23.998 -18.984 -21.437 1.00 0.00 12 THR A N 10
ATOM 14718 C CA . THR A 1 12 ? -24.801 -17.734 -21.566 1.00 0.00 12 THR A CA 10
ATOM 14719 C C . THR A 1 12 ? -23.888 -16.506 -21.522 1.00 0.00 12 THR A C 10
ATOM 14720 O O . THR A 1 12 ? -23.887 -15.688 -22.420 1.00 0.00 12 THR A O 10
ATOM 14728 N N . GLU A 1 13 ? -23.116 -16.370 -20.482 1.00 0.00 13 GLU A N 10
ATOM 14729 C CA . GLU A 1 13 ? -22.207 -15.192 -20.374 1.00 0.00 13 GLU A CA 10
ATOM 14730 C C . GLU A 1 13 ? -21.329 -15.076 -21.623 1.00 0.00 13 GLU A C 10
ATOM 14731 O O . GLU A 1 13 ? -21.097 -13.997 -22.131 1.00 0.00 13 GLU A O 10
ATOM 14743 N N . LEU A 1 14 ? -20.835 -16.177 -22.120 1.00 0.00 14 LEU A N 10
ATOM 14744 C CA . LEU A 1 14 ? -19.968 -16.125 -23.333 1.00 0.00 14 LEU A CA 10
ATOM 14745 C C . LEU A 1 14 ? -20.815 -15.880 -24.585 1.00 0.00 14 LEU A C 10
ATOM 14746 O O . LEU A 1 14 ? -20.351 -15.325 -25.561 1.00 0.00 14 LEU A O 10
ATOM 14756 N N . LEU A 1 15 ? -22.054 -16.290 -24.568 1.00 0.00 15 LEU A N 10
ATOM 14757 C CA . LEU A 1 15 ? -22.925 -16.079 -25.759 1.00 0.00 15 LEU A CA 10
ATOM 14758 C C . LEU A 1 15 ? -23.579 -14.699 -25.700 1.00 0.00 15 LEU A C 10
ATOM 14759 O O . LEU A 1 15 ? -23.454 -13.904 -26.610 1.00 0.00 15 LEU A O 10
ATOM 14769 N N . GLN A 1 16 ? -24.271 -14.401 -24.633 1.00 0.00 16 GLN A N 10
ATOM 14770 C CA . GLN A 1 16 ? -24.926 -13.065 -24.518 1.00 0.00 16 GLN A CA 10
ATOM 14771 C C . GLN A 1 16 ? -23.905 -11.959 -24.797 1.00 0.00 16 GLN A C 10
ATOM 14772 O O . GLN A 1 16 ? -24.209 -10.960 -25.416 1.00 0.00 16 GLN A O 10
ATOM 14784 N N . GLY A 1 17 ? -22.691 -12.140 -24.351 1.00 0.00 17 GLY A N 10
ATOM 14785 C CA . GLY A 1 17 ? -21.646 -11.108 -24.599 1.00 0.00 17 GLY A CA 10
ATOM 14786 C C . GLY A 1 17 ? -21.308 -11.091 -26.088 1.00 0.00 17 GLY A C 10
ATOM 14787 O O . GLY A 1 17 ? -21.398 -10.073 -26.744 1.00 0.00 17 GLY A O 10
ATOM 14791 N N . TYR A 1 18 ? -20.931 -12.219 -26.631 1.00 0.00 18 TYR A N 10
ATOM 14792 C CA . TYR A 1 18 ? -20.592 -12.278 -28.084 1.00 0.00 18 TYR A CA 10
ATOM 14793 C C . TYR A 1 18 ? -21.714 -11.645 -28.912 1.00 0.00 18 TYR A C 10
ATOM 14794 O O . TYR A 1 18 ? -21.481 -11.062 -29.952 1.00 0.00 18 TYR A O 10
ATOM 14812 N N . THR A 1 19 ? -22.928 -11.758 -28.453 1.00 0.00 19 THR A N 10
ATOM 14813 C CA . THR A 1 19 ? -24.072 -11.167 -29.202 1.00 0.00 19 THR A CA 10
ATOM 14814 C C . THR A 1 19 ? -24.104 -9.650 -29.000 1.00 0.00 19 THR A C 10
ATOM 14815 O O . THR A 1 19 ? -24.503 -8.906 -29.872 1.00 0.00 19 THR A O 10
ATOM 14823 N N . VAL A 1 20 ? -23.689 -9.188 -27.852 1.00 0.00 20 VAL A N 10
ATOM 14824 C CA . VAL A 1 20 ? -23.697 -7.720 -27.589 1.00 0.00 20 VAL A CA 10
ATOM 14825 C C . VAL A 1 20 ? -22.502 -7.043 -28.266 1.00 0.00 20 VAL A C 10
ATOM 14826 O O . VAL A 1 20 ? -22.493 -5.847 -28.473 1.00 0.00 20 VAL A O 10
ATOM 14833 N N . GLU A 1 21 ? -21.494 -7.794 -28.618 1.00 0.00 21 GLU A N 10
ATOM 14834 C CA . GLU A 1 21 ? -20.305 -7.174 -29.285 1.00 0.00 21 GLU A CA 10
ATOM 14835 C C . GLU A 1 21 ? -20.574 -7.067 -30.781 1.00 0.00 21 GLU A C 10
ATOM 14836 O O . GLU A 1 21 ? -20.544 -5.999 -31.361 1.00 0.00 21 GLU A O 10
ATOM 14848 N N . VAL A 1 22 ? -20.841 -8.177 -31.407 1.00 0.00 22 VAL A N 10
ATOM 14849 C CA . VAL A 1 22 ? -21.121 -8.171 -32.868 1.00 0.00 22 VAL A CA 10
ATOM 14850 C C . VAL A 1 22 ? -22.206 -7.137 -33.188 1.00 0.00 22 VAL A C 10
ATOM 14851 O O . VAL A 1 22 ? -22.187 -6.504 -34.225 1.00 0.00 22 VAL A O 10
ATOM 14858 N N . LEU A 1 23 ? -23.144 -6.957 -32.299 1.00 0.00 23 LEU A N 10
ATOM 14859 C CA . LEU A 1 23 ? -24.222 -5.957 -32.547 1.00 0.00 23 LEU A CA 10
ATOM 14860 C C . LEU A 1 23 ? -23.682 -4.544 -32.311 1.00 0.00 23 LEU A C 10
ATOM 14861 O O . LEU A 1 23 ? -24.017 -3.614 -33.018 1.00 0.00 23 LEU A O 10
ATOM 14871 N N . ARG A 1 24 ? -22.847 -4.379 -31.322 1.00 0.00 24 ARG A N 10
ATOM 14872 C CA . ARG A 1 24 ? -22.282 -3.029 -31.040 1.00 0.00 24 ARG A CA 10
ATOM 14873 C C . ARG A 1 24 ? -21.375 -2.590 -32.192 1.00 0.00 24 ARG A C 10
ATOM 14874 O O . ARG A 1 24 ? -21.161 -1.415 -32.416 1.00 0.00 24 ARG A O 10
ATOM 14895 N N . GLN A 1 25 ? -20.838 -3.528 -32.924 1.00 0.00 25 GLN A N 10
ATOM 14896 C CA . GLN A 1 25 ? -19.945 -3.170 -34.061 1.00 0.00 25 GLN A CA 10
ATOM 14897 C C . GLN A 1 25 ? -20.150 -4.146 -35.222 1.00 0.00 25 GLN A C 10
ATOM 14898 O O . GLN A 1 25 ? -19.227 -4.818 -35.636 1.00 0.00 25 GLN A O 10
ATOM 14910 N N . GLN A 1 26 ? -21.358 -4.223 -35.736 1.00 0.00 26 GLN A N 10
ATOM 14911 C CA . GLN A 1 26 ? -21.679 -5.151 -36.876 1.00 0.00 26 GLN A CA 10
ATOM 14912 C C . GLN A 1 26 ? -20.497 -5.285 -37.852 1.00 0.00 26 GLN A C 10
ATOM 14913 O O . GLN A 1 26 ? -20.322 -4.472 -38.736 1.00 0.00 26 GLN A O 10
ATOM 14925 N N . PRO A 1 27 ? -19.716 -6.319 -37.644 1.00 0.00 27 PRO A N 10
ATOM 14926 C CA . PRO A 1 27 ? -18.536 -6.564 -38.504 1.00 0.00 27 PRO A CA 10
ATOM 14927 C C . PRO A 1 27 ? -18.972 -7.081 -39.880 1.00 0.00 27 PRO A C 10
ATOM 14928 O O . PRO A 1 27 ? -20.077 -7.562 -40.036 1.00 0.00 27 PRO A O 10
ATOM 14939 N N . PRO A 1 28 ? -18.086 -6.969 -40.839 1.00 0.00 28 PRO A N 10
ATOM 14940 C CA . PRO A 1 28 ? -18.395 -7.440 -42.212 1.00 0.00 28 PRO A CA 10
ATOM 14941 C C . PRO A 1 28 ? -18.459 -8.968 -42.245 1.00 0.00 28 PRO A C 10
ATOM 14942 O O . PRO A 1 28 ? -19.176 -9.553 -43.033 1.00 0.00 28 PRO A O 10
ATOM 14953 N N . ASP A 1 29 ? -17.718 -9.621 -41.391 1.00 0.00 29 ASP A N 10
ATOM 14954 C CA . ASP A 1 29 ? -17.742 -11.111 -41.370 1.00 0.00 29 ASP A CA 10
ATOM 14955 C C . ASP A 1 29 ? -17.638 -11.618 -39.930 1.00 0.00 29 ASP A C 10
ATOM 14956 O O . ASP A 1 29 ? -16.665 -11.376 -39.244 1.00 0.00 29 ASP A O 10
ATOM 14965 N N . LEU A 1 30 ? -18.635 -12.320 -39.467 1.00 0.00 30 LEU A N 10
ATOM 14966 C CA . LEU A 1 30 ? -18.591 -12.843 -38.071 1.00 0.00 30 LEU A CA 10
ATOM 14967 C C . LEU A 1 30 ? -17.668 -14.060 -37.999 1.00 0.00 30 LEU A C 10
ATOM 14968 O O . LEU A 1 30 ? -17.128 -14.383 -36.959 1.00 0.00 30 LEU A O 10
ATOM 14978 N N . VAL A 1 31 ? -17.482 -14.737 -39.098 1.00 0.00 31 VAL A N 10
ATOM 14979 C CA . VAL A 1 31 ? -16.590 -15.932 -39.098 1.00 0.00 31 VAL A CA 10
ATOM 14980 C C . VAL A 1 31 ? -15.227 -15.568 -38.513 1.00 0.00 31 VAL A C 10
ATOM 14981 O O . VAL A 1 31 ? -14.817 -16.081 -37.491 1.00 0.00 31 VAL A O 10
ATOM 14988 N N . ASP A 1 32 ? -14.526 -14.679 -39.157 1.00 0.00 32 ASP A N 10
ATOM 14989 C CA . ASP A 1 32 ? -13.190 -14.269 -38.648 1.00 0.00 32 ASP A CA 10
ATOM 14990 C C . ASP A 1 32 ? -13.327 -13.653 -37.253 1.00 0.00 32 ASP A C 10
ATOM 14991 O O . ASP A 1 32 ? -12.551 -13.937 -36.361 1.00 0.00 32 ASP A O 10
ATOM 15000 N N . PHE A 1 33 ? -14.312 -12.820 -37.051 1.00 0.00 33 PHE A N 10
ATOM 15001 C CA . PHE A 1 33 ? -14.495 -12.202 -35.707 1.00 0.00 33 PHE A CA 10
ATOM 15002 C C . PHE A 1 33 ? -14.712 -13.297 -34.662 1.00 0.00 33 PHE A C 10
ATOM 15003 O O . PHE A 1 33 ? -14.150 -13.265 -33.586 1.00 0.00 33 PHE A O 10
ATOM 15020 N N . ALA A 1 34 ? -15.521 -14.272 -34.976 1.00 0.00 34 ALA A N 10
ATOM 15021 C CA . ALA A 1 34 ? -15.769 -15.375 -34.005 1.00 0.00 34 ALA A CA 10
ATOM 15022 C C . ALA A 1 34 ? -14.437 -15.997 -33.578 1.00 0.00 34 ALA A C 10
ATOM 15023 O O . ALA A 1 34 ? -14.205 -16.257 -32.414 1.00 0.00 34 ALA A O 10
ATOM 15030 N N . VAL A 1 35 ? -13.557 -16.231 -34.514 1.00 0.00 35 VAL A N 10
ATOM 15031 C CA . VAL A 1 35 ? -12.241 -16.828 -34.169 1.00 0.00 35 VAL A CA 10
ATOM 15032 C C . VAL A 1 35 ? -11.377 -15.799 -33.437 1.00 0.00 35 VAL A C 10
ATOM 15033 O O . VAL A 1 35 ? -10.816 -16.072 -32.396 1.00 0.00 35 VAL A O 10
ATOM 15040 N N . GLU A 1 36 ? -11.270 -14.614 -33.974 1.00 0.00 36 GLU A N 10
ATOM 15041 C CA . GLU A 1 36 ? -10.450 -13.563 -33.316 1.00 0.00 36 GLU A CA 10
ATOM 15042 C C . GLU A 1 36 ? -11.033 -13.238 -31.932 1.00 0.00 36 GLU A C 10
ATOM 15043 O O . GLU A 1 36 ? -10.330 -12.819 -31.035 1.00 0.00 36 GLU A O 10
ATOM 15055 N N . TYR A 1 37 ? -12.312 -13.423 -31.758 1.00 0.00 37 TYR A N 10
ATOM 15056 C CA . TYR A 1 37 ? -12.934 -13.119 -30.438 1.00 0.00 37 TYR A CA 10
ATOM 15057 C C . TYR A 1 37 ? -12.534 -14.175 -29.403 1.00 0.00 37 TYR A C 10
ATOM 15058 O O . TYR A 1 37 ? -11.757 -13.914 -28.505 1.00 0.00 37 TYR A O 10
ATOM 15076 N N . PHE A 1 38 ? -13.061 -15.363 -29.517 1.00 0.00 38 PHE A N 10
ATOM 15077 C CA . PHE A 1 38 ? -12.712 -16.431 -28.535 1.00 0.00 38 PHE A CA 10
ATOM 15078 C C . PHE A 1 38 ? -11.194 -16.615 -28.462 1.00 0.00 38 PHE A C 10
ATOM 15079 O O . PHE A 1 38 ? -10.620 -16.664 -27.392 1.00 0.00 38 PHE A O 10
ATOM 15096 N N . THR A 1 39 ? -10.536 -16.716 -29.586 1.00 0.00 39 THR A N 10
ATOM 15097 C CA . THR A 1 39 ? -9.053 -16.893 -29.563 1.00 0.00 39 THR A CA 10
ATOM 15098 C C . THR A 1 39 ? -8.411 -15.805 -28.700 1.00 0.00 39 THR A C 10
ATOM 15099 O O . THR A 1 39 ? -7.421 -16.029 -28.031 1.00 0.00 39 THR A O 10
ATOM 15107 N N . ARG A 1 40 ? -8.973 -14.628 -28.706 1.00 0.00 40 ARG A N 10
ATOM 15108 C CA . ARG A 1 40 ? -8.405 -13.523 -27.882 1.00 0.00 40 ARG A CA 10
ATOM 15109 C C . ARG A 1 40 ? -8.765 -13.733 -26.410 1.00 0.00 40 ARG A C 10
ATOM 15110 O O . ARG A 1 40 ? -8.105 -13.235 -25.520 1.00 0.00 40 ARG A O 10
ATOM 15131 N N . LEU A 1 41 ? -9.811 -14.470 -26.147 1.00 0.00 41 LEU A N 10
ATOM 15132 C CA . LEU A 1 41 ? -10.219 -14.717 -24.735 1.00 0.00 41 LEU A CA 10
ATOM 15133 C C . LEU A 1 41 ? -9.149 -15.538 -24.012 1.00 0.00 41 LEU A C 10
ATOM 15134 O O . LEU A 1 41 ? -8.831 -15.291 -22.866 1.00 0.00 41 LEU A O 10
ATOM 15144 N N . ARG A 1 42 ? -8.594 -16.515 -24.674 1.00 0.00 42 ARG A N 10
ATOM 15145 C CA . ARG A 1 42 ? -7.547 -17.356 -24.027 1.00 0.00 42 ARG A CA 10
ATOM 15146 C C . ARG A 1 42 ? -6.390 -16.483 -23.533 1.00 0.00 42 ARG A C 10
ATOM 15147 O O . ARG A 1 42 ? -5.642 -16.868 -22.655 1.00 0.00 42 ARG A O 10
ATOM 15168 N N . GLU A 1 43 ? -6.233 -15.314 -24.092 1.00 0.00 43 GLU A N 10
ATOM 15169 C CA . GLU A 1 43 ? -5.118 -14.424 -23.654 1.00 0.00 43 GLU A CA 10
ATOM 15170 C C . GLU A 1 43 ? -5.521 -13.637 -22.403 1.00 0.00 43 GLU A C 10
ATOM 15171 O O . GLU A 1 43 ? -4.697 -13.321 -21.567 1.00 0.00 43 GLU A O 10
ATOM 15183 N N . ALA A 1 44 ? -6.777 -13.315 -22.269 1.00 0.00 44 ALA A N 10
ATOM 15184 C CA . ALA A 1 44 ? -7.225 -12.544 -21.072 1.00 0.00 44 ALA A CA 10
ATOM 15185 C C . ALA A 1 44 ? -7.461 -13.475 -19.886 1.00 0.00 44 ALA A C 10
ATOM 15186 O O . ALA A 1 44 ? -6.660 -13.557 -18.976 1.00 0.00 44 ALA A O 10
ATOM 15193 N N . ARG A 1 45 ? -8.568 -14.165 -19.882 1.00 0.00 45 ARG A N 10
ATOM 15194 C CA . ARG A 1 45 ? -8.868 -15.074 -18.746 1.00 0.00 45 ARG A CA 10
ATOM 15195 C C . ARG A 1 45 ? -7.799 -16.166 -18.643 1.00 0.00 45 ARG A C 10
ATOM 15196 O O . ARG A 1 45 ? -7.800 -17.122 -19.392 1.00 0.00 45 ARG A O 10
ATOM 15217 N N . ARG A 1 46 ? -6.886 -16.029 -17.720 1.00 0.00 46 ARG A N 10
ATOM 15218 C CA . ARG A 1 46 ? -5.815 -17.057 -17.568 1.00 0.00 46 ARG A CA 10
ATOM 15219 C C . ARG A 1 46 ? -5.137 -17.320 -18.917 1.00 0.00 46 ARG A C 10
ATOM 15220 O O . ARG A 1 46 ? -5.372 -18.375 -19.482 1.00 0.00 46 ARG A O 10
ATOM 15242 N N . HIS B 1 1 ? -29.095 12.510 -33.607 1.00 0.00 1 HIS B N 10
ATOM 15243 C CA . HIS B 1 1 ? -29.281 11.210 -32.901 1.00 0.00 1 HIS B CA 10
ATOM 15244 C C . HIS B 1 1 ? -30.758 10.810 -32.916 1.00 0.00 1 HIS B C 10
ATOM 15245 O O . HIS B 1 1 ? -31.376 10.637 -31.884 1.00 0.00 1 HIS B O 10
ATOM 15261 N N . MET B 1 2 ? -31.329 10.662 -34.080 1.00 0.00 2 MET B N 10
ATOM 15262 C CA . MET B 1 2 ? -32.766 10.274 -34.162 1.00 0.00 2 MET B CA 10
ATOM 15263 C C . MET B 1 2 ? -33.013 8.984 -33.373 1.00 0.00 2 MET B C 10
ATOM 15264 O O . MET B 1 2 ? -33.840 8.939 -32.483 1.00 0.00 2 MET B O 10
ATOM 15278 N N . GLY B 1 3 ? -32.304 7.936 -33.691 1.00 0.00 3 GLY B N 10
ATOM 15279 C CA . GLY B 1 3 ? -32.502 6.654 -32.958 1.00 0.00 3 GLY B CA 10
ATOM 15280 C C . GLY B 1 3 ? -31.622 5.564 -33.577 1.00 0.00 3 GLY B C 10
ATOM 15281 O O . GLY B 1 3 ? -31.164 5.683 -34.696 1.00 0.00 3 GLY B O 10
ATOM 15285 N N . HIS B 1 4 ? -31.385 4.501 -32.856 1.00 0.00 4 HIS B N 10
ATOM 15286 C CA . HIS B 1 4 ? -30.537 3.402 -33.402 1.00 0.00 4 HIS B CA 10
ATOM 15287 C C . HIS B 1 4 ? -31.314 2.082 -33.396 1.00 0.00 4 HIS B C 10
ATOM 15288 O O . HIS B 1 4 ? -31.373 1.390 -32.401 1.00 0.00 4 HIS B O 10
ATOM 15302 N N . ILE B 1 5 ? -31.914 1.731 -34.502 1.00 0.00 5 ILE B N 10
ATOM 15303 C CA . ILE B 1 5 ? -32.688 0.458 -34.557 1.00 0.00 5 ILE B CA 10
ATOM 15304 C C . ILE B 1 5 ? -32.245 -0.384 -35.759 1.00 0.00 5 ILE B C 10
ATOM 15305 O O . ILE B 1 5 ? -33.022 -0.674 -36.646 1.00 0.00 5 ILE B O 10
ATOM 15313 N N . GLN B 1 6 ? -31.001 -0.776 -35.793 1.00 0.00 6 GLN B N 10
ATOM 15314 C CA . GLN B 1 6 ? -30.510 -1.598 -36.937 1.00 0.00 6 GLN B CA 10
ATOM 15315 C C . GLN B 1 6 ? -29.889 -2.902 -36.425 1.00 0.00 6 GLN B C 10
ATOM 15316 O O . GLN B 1 6 ? -28.690 -3.007 -36.258 1.00 0.00 6 GLN B O 10
ATOM 15328 N N . ILE B 1 7 ? -30.697 -3.897 -36.177 1.00 0.00 7 ILE B N 10
ATOM 15329 C CA . ILE B 1 7 ? -30.152 -5.194 -35.679 1.00 0.00 7 ILE B CA 10
ATOM 15330 C C . ILE B 1 7 ? -30.220 -6.255 -36.785 1.00 0.00 7 ILE B C 10
ATOM 15331 O O . ILE B 1 7 ? -31.251 -6.862 -36.994 1.00 0.00 7 ILE B O 10
ATOM 15339 N N . PRO B 1 8 ? -29.112 -6.447 -37.461 1.00 0.00 8 PRO B N 10
ATOM 15340 C CA . PRO B 1 8 ? -29.058 -7.448 -38.556 1.00 0.00 8 PRO B CA 10
ATOM 15341 C C . PRO B 1 8 ? -29.070 -8.875 -37.986 1.00 0.00 8 PRO B C 10
ATOM 15342 O O . PRO B 1 8 ? -28.159 -9.260 -37.281 1.00 0.00 8 PRO B O 10
ATOM 15353 N N . PRO B 1 9 ? -30.103 -9.618 -38.308 1.00 0.00 9 PRO B N 10
ATOM 15354 C CA . PRO B 1 9 ? -30.210 -11.012 -37.809 1.00 0.00 9 PRO B CA 10
ATOM 15355 C C . PRO B 1 9 ? -29.212 -11.918 -38.538 1.00 0.00 9 PRO B C 10
ATOM 15356 O O . PRO B 1 9 ? -28.430 -11.467 -39.351 1.00 0.00 9 PRO B O 10
ATOM 15367 N N . GLY B 1 10 ? -29.234 -13.191 -38.255 1.00 0.00 10 GLY B N 10
ATOM 15368 C CA . GLY B 1 10 ? -28.287 -14.122 -38.933 1.00 0.00 10 GLY B CA 10
ATOM 15369 C C . GLY B 1 10 ? -27.380 -14.779 -37.891 1.00 0.00 10 GLY B C 10
ATOM 15370 O O . GLY B 1 10 ? -26.887 -15.873 -38.085 1.00 0.00 10 GLY B O 10
ATOM 15374 N N . LEU B 1 11 ? -27.155 -14.121 -36.788 1.00 0.00 11 LEU B N 10
ATOM 15375 C CA . LEU B 1 11 ? -26.278 -14.707 -35.734 1.00 0.00 11 LEU B CA 10
ATOM 15376 C C . LEU B 1 11 ? -27.005 -15.841 -35.008 1.00 0.00 11 LEU B C 10
ATOM 15377 O O . LEU B 1 11 ? -26.390 -16.724 -34.444 1.00 0.00 11 LEU B O 10
ATOM 15387 N N . THR B 1 12 ? -28.310 -15.826 -35.019 1.00 0.00 12 THR B N 10
ATOM 15388 C CA . THR B 1 12 ? -29.073 -16.905 -34.328 1.00 0.00 12 THR B CA 10
ATOM 15389 C C . THR B 1 12 ? -28.686 -18.271 -34.898 1.00 0.00 12 THR B C 10
ATOM 15390 O O . THR B 1 12 ? -28.224 -19.142 -34.189 1.00 0.00 12 THR B O 10
ATOM 15398 N N . GLU B 1 13 ? -28.872 -18.461 -36.173 1.00 0.00 13 GLU B N 10
ATOM 15399 C CA . GLU B 1 13 ? -28.516 -19.771 -36.792 1.00 0.00 13 GLU B CA 10
ATOM 15400 C C . GLU B 1 13 ? -27.063 -20.129 -36.472 1.00 0.00 13 GLU B C 10
ATOM 15401 O O . GLU B 1 13 ? -26.752 -21.248 -36.118 1.00 0.00 13 GLU B O 10
ATOM 15413 N N . LEU B 1 14 ? -26.170 -19.186 -36.594 1.00 0.00 14 LEU B N 10
ATOM 15414 C CA . LEU B 1 14 ? -24.737 -19.472 -36.296 1.00 0.00 14 LEU B CA 10
ATOM 15415 C C . LEU B 1 14 ? -24.595 -20.028 -34.877 1.00 0.00 14 LEU B C 10
ATOM 15416 O O . LEU B 1 14 ? -24.091 -21.113 -34.673 1.00 0.00 14 LEU B O 10
ATOM 15426 N N . LEU B 1 15 ? -25.038 -19.290 -33.895 1.00 0.00 15 LEU B N 10
ATOM 15427 C CA . LEU B 1 15 ? -24.931 -19.775 -32.490 1.00 0.00 15 LEU B CA 10
ATOM 15428 C C . LEU B 1 15 ? -25.718 -21.078 -32.321 1.00 0.00 15 LEU B C 10
ATOM 15429 O O . LEU B 1 15 ? -25.302 -21.978 -31.618 1.00 0.00 15 LEU B O 10
ATOM 15439 N N . GLN B 1 16 ? -26.851 -21.187 -32.961 1.00 0.00 16 GLN B N 10
ATOM 15440 C CA . GLN B 1 16 ? -27.661 -22.434 -32.837 1.00 0.00 16 GLN B CA 10
ATOM 15441 C C . GLN B 1 16 ? -26.796 -23.662 -33.137 1.00 0.00 16 GLN B C 10
ATOM 15442 O O . GLN B 1 16 ? -26.739 -24.596 -32.362 1.00 0.00 16 GLN B O 10
ATOM 15454 N N . GLY B 1 17 ? -26.118 -23.665 -34.252 1.00 0.00 17 GLY B N 10
ATOM 15455 C CA . GLY B 1 17 ? -25.254 -24.830 -34.592 1.00 0.00 17 GLY B CA 10
ATOM 15456 C C . GLY B 1 17 ? -24.254 -25.060 -33.459 1.00 0.00 17 GLY B C 10
ATOM 15457 O O . GLY B 1 17 ? -24.123 -26.152 -32.943 1.00 0.00 17 GLY B O 10
ATOM 15461 N N . TYR B 1 18 ? -23.551 -24.033 -33.063 1.00 0.00 18 TYR B N 10
ATOM 15462 C CA . TYR B 1 18 ? -22.563 -24.186 -31.958 1.00 0.00 18 TYR B CA 10
ATOM 15463 C C . TYR B 1 18 ? -23.241 -24.792 -30.727 1.00 0.00 18 TYR B C 10
ATOM 15464 O O . TYR B 1 18 ? -22.681 -25.626 -30.043 1.00 0.00 18 TYR B O 10
ATOM 15482 N N . THR B 1 19 ? -24.443 -24.373 -30.441 1.00 0.00 19 THR B N 10
ATOM 15483 C CA . THR B 1 19 ? -25.163 -24.917 -29.254 1.00 0.00 19 THR B CA 10
ATOM 15484 C C . THR B 1 19 ? -25.400 -26.421 -29.417 1.00 0.00 19 THR B C 10
ATOM 15485 O O . THR B 1 19 ? -25.255 -27.186 -28.484 1.00 0.00 19 THR B O 10
ATOM 15493 N N . VAL B 1 20 ? -25.766 -26.852 -30.592 1.00 0.00 20 VAL B N 10
ATOM 15494 C CA . VAL B 1 20 ? -26.012 -28.308 -30.807 1.00 0.00 20 VAL B CA 10
ATOM 15495 C C . VAL B 1 20 ? -24.710 -29.099 -30.643 1.00 0.00 20 VAL B C 10
ATOM 15496 O O . VAL B 1 20 ? -24.723 -30.296 -30.436 1.00 0.00 20 VAL B O 10
ATOM 15503 N N . GLU B 1 21 ? -23.585 -28.441 -30.730 1.00 0.00 21 GLU B N 10
ATOM 15504 C CA . GLU B 1 21 ? -22.283 -29.163 -30.573 1.00 0.00 21 GLU B CA 10
ATOM 15505 C C . GLU B 1 21 ? -21.843 -29.085 -29.114 1.00 0.00 21 GLU B C 10
ATOM 15506 O O . GLU B 1 21 ? -21.503 -30.074 -28.496 1.00 0.00 21 GLU B O 10
ATOM 15518 N N . VAL B 1 22 ? -21.852 -27.904 -28.565 1.00 0.00 22 VAL B N 10
ATOM 15519 C CA . VAL B 1 22 ? -21.440 -27.731 -27.147 1.00 0.00 22 VAL B CA 10
ATOM 15520 C C . VAL B 1 22 ? -22.333 -28.576 -26.235 1.00 0.00 22 VAL B C 10
ATOM 15521 O O . VAL B 1 22 ? -21.919 -29.012 -25.178 1.00 0.00 22 VAL B O 10
ATOM 15528 N N . LEU B 1 23 ? -23.551 -28.818 -26.637 1.00 0.00 23 LEU B N 10
ATOM 15529 C CA . LEU B 1 23 ? -24.466 -29.644 -25.795 1.00 0.00 23 LEU B CA 10
ATOM 15530 C C . LEU B 1 23 ? -24.242 -31.130 -26.086 1.00 0.00 23 LEU B C 10
ATOM 15531 O O . LEU B 1 23 ? -24.182 -31.946 -25.189 1.00 0.00 23 LEU B O 10
ATOM 15541 N N . ARG B 1 24 ? -24.115 -31.484 -27.336 1.00 0.00 24 ARG B N 10
ATOM 15542 C CA . ARG B 1 24 ? -23.892 -32.915 -27.687 1.00 0.00 24 ARG B CA 10
ATOM 15543 C C . ARG B 1 24 ? -22.428 -33.295 -27.443 1.00 0.00 24 ARG B C 10
ATOM 15544 O O . ARG B 1 24 ? -22.122 -34.118 -26.605 1.00 0.00 24 ARG B O 10
ATOM 15565 N N . GLN B 1 25 ? -21.523 -32.697 -28.169 1.00 0.00 25 GLN B N 10
ATOM 15566 C CA . GLN B 1 25 ? -20.080 -33.020 -27.977 1.00 0.00 25 GLN B CA 10
ATOM 15567 C C . GLN B 1 25 ? -19.686 -32.819 -26.513 1.00 0.00 25 GLN B C 10
ATOM 15568 O O . GLN B 1 25 ? -18.908 -33.571 -25.959 1.00 0.00 25 GLN B O 10
ATOM 15580 N N . GLN B 1 26 ? -20.217 -31.809 -25.881 1.00 0.00 26 GLN B N 10
ATOM 15581 C CA . GLN B 1 26 ? -19.874 -31.556 -24.452 1.00 0.00 26 GLN B CA 10
ATOM 15582 C C . GLN B 1 26 ? -18.351 -31.510 -24.270 1.00 0.00 26 GLN B C 10
ATOM 15583 O O . GLN B 1 26 ? -17.791 -32.301 -23.538 1.00 0.00 26 GLN B O 10
ATOM 15595 N N . PRO B 1 27 ? -17.723 -30.578 -24.948 1.00 0.00 27 PRO B N 10
ATOM 15596 C CA . PRO B 1 27 ? -16.250 -30.435 -24.854 1.00 0.00 27 PRO B CA 10
ATOM 15597 C C . PRO B 1 27 ? -15.851 -29.876 -23.483 1.00 0.00 27 PRO B C 10
ATOM 15598 O O . PRO B 1 27 ? -16.612 -29.155 -22.867 1.00 0.00 27 PRO B O 10
ATOM 15609 N N . PRO B 1 28 ? -14.666 -30.225 -23.044 1.00 0.00 28 PRO B N 10
ATOM 15610 C CA . PRO B 1 28 ? -14.172 -29.742 -21.731 1.00 0.00 28 PRO B CA 10
ATOM 15611 C C . PRO B 1 28 ? -13.858 -28.244 -21.797 1.00 0.00 28 PRO B C 10
ATOM 15612 O O . PRO B 1 28 ? -14.019 -27.523 -20.833 1.00 0.00 28 PRO B O 10
ATOM 15623 N N . ASP B 1 29 ? -13.409 -27.773 -22.929 1.00 0.00 29 ASP B N 10
ATOM 15624 C CA . ASP B 1 29 ? -13.085 -26.324 -23.057 1.00 0.00 29 ASP B CA 10
ATOM 15625 C C . ASP B 1 29 ? -13.971 -25.676 -24.126 1.00 0.00 29 ASP B C 10
ATOM 15626 O O . ASP B 1 29 ? -13.912 -26.024 -25.288 1.00 0.00 29 ASP B O 10
ATOM 15635 N N . LEU B 1 30 ? -14.789 -24.736 -23.741 1.00 0.00 30 LEU B N 10
ATOM 15636 C CA . LEU B 1 30 ? -15.676 -24.065 -24.735 1.00 0.00 30 LEU B CA 10
ATOM 15637 C C . LEU B 1 30 ? -14.905 -22.963 -25.465 1.00 0.00 30 LEU B C 10
ATOM 15638 O O . LEU B 1 30 ? -14.954 -22.855 -26.674 1.00 0.00 30 LEU B O 10
ATOM 15648 N N . VAL B 1 31 ? -14.189 -22.150 -24.739 1.00 0.00 31 VAL B N 10
ATOM 15649 C CA . VAL B 1 31 ? -13.405 -21.059 -25.390 1.00 0.00 31 VAL B CA 10
ATOM 15650 C C . VAL B 1 31 ? -12.509 -21.650 -26.477 1.00 0.00 31 VAL B C 10
ATOM 15651 O O . VAL B 1 31 ? -12.507 -21.213 -27.610 1.00 0.00 31 VAL B O 10
ATOM 15658 N N . ASP B 1 32 ? -11.748 -22.648 -26.128 1.00 0.00 32 ASP B N 10
ATOM 15659 C CA . ASP B 1 32 ? -10.846 -23.289 -27.121 1.00 0.00 32 ASP B CA 10
ATOM 15660 C C . ASP B 1 32 ? -11.676 -24.024 -28.176 1.00 0.00 32 ASP B C 10
ATOM 15661 O O . ASP B 1 32 ? -11.332 -24.053 -29.341 1.00 0.00 32 ASP B O 10
ATOM 15670 N N . PHE B 1 33 ? -12.775 -24.607 -27.780 1.00 0.00 33 PHE B N 10
ATOM 15671 C CA . PHE B 1 33 ? -13.632 -25.326 -28.765 1.00 0.00 33 PHE B CA 10
ATOM 15672 C C . PHE B 1 33 ? -14.241 -24.316 -29.742 1.00 0.00 33 PHE B C 10
ATOM 15673 O O . PHE B 1 33 ? -14.256 -24.525 -30.938 1.00 0.00 33 PHE B O 10
ATOM 15690 N N . ALA B 1 34 ? -14.735 -23.218 -29.238 1.00 0.00 34 ALA B N 10
ATOM 15691 C CA . ALA B 1 34 ? -15.334 -22.191 -30.136 1.00 0.00 34 ALA B CA 10
ATOM 15692 C C . ALA B 1 34 ? -14.300 -21.741 -31.170 1.00 0.00 34 ALA B C 10
ATOM 15693 O O . ALA B 1 34 ? -14.621 -21.488 -32.314 1.00 0.00 34 ALA B O 10
ATOM 15700 N N . VAL B 1 35 ? -13.058 -21.643 -30.776 1.00 0.00 35 VAL B N 10
ATOM 15701 C CA . VAL B 1 35 ? -12.004 -21.216 -31.731 1.00 0.00 35 VAL B CA 10
ATOM 15702 C C . VAL B 1 35 ? -11.768 -22.310 -32.774 1.00 0.00 35 VAL B C 10
ATOM 15703 O O . VAL B 1 35 ? -11.656 -22.044 -33.954 1.00 0.00 35 VAL B O 10
ATOM 15710 N N . GLU B 1 36 ? -11.698 -23.542 -32.348 1.00 0.00 36 GLU B N 10
ATOM 15711 C CA . GLU B 1 36 ? -11.475 -24.655 -33.315 1.00 0.00 36 GLU B CA 10
ATOM 15712 C C . GLU B 1 36 ? -12.694 -24.809 -34.228 1.00 0.00 36 GLU B C 10
ATOM 15713 O O . GLU B 1 36 ? -12.581 -25.209 -35.369 1.00 0.00 36 GLU B O 10
ATOM 15725 N N . TYR B 1 37 ? -13.859 -24.491 -33.732 1.00 0.00 37 TYR B N 10
ATOM 15726 C CA . TYR B 1 37 ? -15.088 -24.617 -34.568 1.00 0.00 37 TYR B CA 10
ATOM 15727 C C . TYR B 1 37 ? -15.133 -23.499 -35.613 1.00 0.00 37 TYR B C 10
ATOM 15728 O O . TYR B 1 37 ? -15.094 -23.745 -36.802 1.00 0.00 37 TYR B O 10
ATOM 15746 N N . PHE B 1 38 ? -15.216 -22.272 -35.178 1.00 0.00 38 PHE B N 10
ATOM 15747 C CA . PHE B 1 38 ? -15.264 -21.140 -36.147 1.00 0.00 38 PHE B CA 10
ATOM 15748 C C . PHE B 1 38 ? -14.037 -21.168 -37.062 1.00 0.00 38 PHE B C 10
ATOM 15749 O O . PHE B 1 38 ? -14.149 -21.072 -38.268 1.00 0.00 38 PHE B O 10
ATOM 15766 N N . THR B 1 39 ? -12.865 -21.302 -36.501 1.00 0.00 39 THR B N 10
ATOM 15767 C CA . THR B 1 39 ? -11.635 -21.339 -37.345 1.00 0.00 39 THR B CA 10
ATOM 15768 C C . THR B 1 39 ? -11.770 -22.419 -38.420 1.00 0.00 39 THR B C 10
ATOM 15769 O O . THR B 1 39 ? -11.325 -22.257 -39.539 1.00 0.00 39 THR B O 10
ATOM 15777 N N . ARG B 1 40 ? -12.388 -23.520 -38.089 1.00 0.00 40 ARG B N 10
ATOM 15778 C CA . ARG B 1 40 ? -12.559 -24.609 -39.092 1.00 0.00 40 ARG B CA 10
ATOM 15779 C C . ARG B 1 40 ? -13.601 -24.199 -40.134 1.00 0.00 40 ARG B C 10
ATOM 15780 O O . ARG B 1 40 ? -13.588 -24.661 -41.258 1.00 0.00 40 ARG B O 10
ATOM 15801 N N . LEU B 1 41 ? -14.505 -23.330 -39.769 1.00 0.00 41 LEU B N 10
ATOM 15802 C CA . LEU B 1 41 ? -15.549 -22.884 -40.735 1.00 0.00 41 LEU B CA 10
ATOM 15803 C C . LEU B 1 41 ? -14.930 -21.956 -41.785 1.00 0.00 41 LEU B C 10
ATOM 15804 O O . LEU B 1 41 ? -15.387 -21.883 -42.909 1.00 0.00 41 LEU B O 10
ATOM 15814 N N . ARG B 1 42 ? -13.892 -21.248 -41.427 1.00 0.00 42 ARG B N 10
ATOM 15815 C CA . ARG B 1 42 ? -13.243 -20.331 -42.397 1.00 0.00 42 ARG B CA 10
ATOM 15816 C C . ARG B 1 42 ? -12.391 -21.139 -43.382 1.00 0.00 42 ARG B C 10
ATOM 15817 O O . ARG B 1 42 ? -12.114 -20.702 -44.481 1.00 0.00 42 ARG B O 10
ATOM 15838 N N . GLU B 1 43 ? -11.975 -22.314 -42.995 1.00 0.00 43 GLU B N 10
ATOM 15839 C CA . GLU B 1 43 ? -11.144 -23.150 -43.908 1.00 0.00 43 GLU B CA 10
ATOM 15840 C C . GLU B 1 43 ? -12.039 -23.909 -44.890 1.00 0.00 43 GLU B C 10
ATOM 15841 O O . GLU B 1 43 ? -11.655 -24.183 -46.010 1.00 0.00 43 GLU B O 10
ATOM 15853 N N . ALA B 1 44 ? -13.230 -24.248 -44.479 1.00 0.00 44 ALA B N 10
ATOM 15854 C CA . ALA B 1 44 ? -14.150 -24.989 -45.390 1.00 0.00 44 ALA B CA 10
ATOM 15855 C C . ALA B 1 44 ? -14.872 -24.018 -46.321 1.00 0.00 44 ALA B C 10
ATOM 15856 O O . ALA B 1 44 ? -14.577 -23.925 -47.496 1.00 0.00 44 ALA B O 10
ATOM 15863 N N . ARG B 1 45 ? -15.831 -23.305 -45.799 1.00 0.00 45 ARG B N 10
ATOM 15864 C CA . ARG B 1 45 ? -16.595 -22.347 -46.643 1.00 0.00 45 ARG B CA 10
ATOM 15865 C C . ARG B 1 45 ? -15.638 -21.435 -47.419 1.00 0.00 45 ARG B C 10
ATOM 15866 O O . ARG B 1 45 ? -14.469 -21.337 -47.105 1.00 0.00 45 ARG B O 10
ATOM 15887 N N . ARG B 1 46 ? -16.127 -20.767 -48.428 1.00 0.00 46 ARG B N 10
ATOM 15888 C CA . ARG B 1 46 ? -15.244 -19.863 -49.221 1.00 0.00 46 ARG B CA 10
ATOM 15889 C C . ARG B 1 46 ? -14.644 -18.784 -48.316 1.00 0.00 46 ARG B C 10
ATOM 15890 O O . ARG B 1 46 ? -15.210 -18.538 -47.264 1.00 0.00 46 ARG B O 10
ATOM 15912 N N . LEU C 2 1 ? -29.647 -0.669 -26.714 1.00 0.00 1 LEU C N 10
ATOM 15913 C CA . LEU C 2 1 ? -30.696 -1.531 -26.095 1.00 0.00 1 LEU C CA 10
ATOM 15914 C C . LEU C 2 1 ? -30.268 -3.001 -26.140 1.00 0.00 1 LEU C C 10
ATOM 15915 O O . LEU C 2 1 ? -29.875 -3.572 -25.142 1.00 0.00 1 LEU C O 10
ATOM 15927 N N . LEU C 2 2 ? -30.345 -3.616 -27.290 1.00 0.00 2 LEU C N 10
ATOM 15928 C CA . LEU C 2 2 ? -29.943 -5.049 -27.405 1.00 0.00 2 LEU C CA 10
ATOM 15929 C C . LEU C 2 2 ? -30.694 -5.903 -26.379 1.00 0.00 2 LEU C C 10
ATOM 15930 O O . LEU C 2 2 ? -30.273 -6.989 -26.036 1.00 0.00 2 LEU C O 10
ATOM 15940 N N . ILE C 2 3 ? -31.802 -5.424 -25.889 1.00 0.00 3 ILE C N 10
ATOM 15941 C CA . ILE C 2 3 ? -32.575 -6.215 -24.888 1.00 0.00 3 ILE C CA 10
ATOM 15942 C C . ILE C 2 3 ? -33.561 -7.152 -25.597 1.00 0.00 3 ILE C C 10
ATOM 15943 O O . ILE C 2 3 ? -34.041 -8.111 -25.024 1.00 0.00 3 ILE C O 10
ATOM 15951 N N . GLU C 2 4 ? -33.867 -6.883 -26.837 1.00 0.00 4 GLU C N 10
ATOM 15952 C CA . GLU C 2 4 ? -34.822 -7.757 -27.577 1.00 0.00 4 GLU C CA 10
ATOM 15953 C C . GLU C 2 4 ? -34.069 -8.763 -28.458 1.00 0.00 4 GLU C C 10
ATOM 15954 O O . GLU C 2 4 ? -34.656 -9.670 -29.014 1.00 0.00 4 GLU C O 10
ATOM 15966 N N . THR C 2 5 ? -32.777 -8.614 -28.594 1.00 0.00 5 THR C N 10
ATOM 15967 C CA . THR C 2 5 ? -32.006 -9.567 -29.445 1.00 0.00 5 THR C CA 10
ATOM 15968 C C . THR C 2 5 ? -31.051 -10.402 -28.586 1.00 0.00 5 THR C C 10
ATOM 15969 O O . THR C 2 5 ? -31.065 -11.617 -28.630 1.00 0.00 5 THR C O 10
ATOM 15977 N N . ALA C 2 6 ? -30.220 -9.765 -27.808 1.00 0.00 6 ALA C N 10
ATOM 15978 C CA . ALA C 2 6 ? -29.265 -10.529 -26.954 1.00 0.00 6 ALA C CA 10
ATOM 15979 C C . ALA C 2 6 ? -30.028 -11.410 -25.960 1.00 0.00 6 ALA C C 10
ATOM 15980 O O . ALA C 2 6 ? -29.852 -12.611 -25.919 1.00 0.00 6 ALA C O 10
ATOM 15987 N N . SER C 2 7 ? -30.873 -10.822 -25.157 1.00 0.00 7 SER C N 10
ATOM 15988 C CA . SER C 2 7 ? -31.642 -11.628 -24.166 1.00 0.00 7 SER C CA 10
ATOM 15989 C C . SER C 2 7 ? -32.600 -12.583 -24.885 1.00 0.00 7 SER C C 10
ATOM 15990 O O . SER C 2 7 ? -32.978 -13.609 -24.358 1.00 0.00 7 SER C O 10
ATOM 15998 N N . SER C 2 8 ? -32.996 -12.253 -26.084 1.00 0.00 8 SER C N 10
ATOM 15999 C CA . SER C 2 8 ? -33.930 -13.144 -26.830 1.00 0.00 8 SER C CA 10
ATOM 16000 C C . SER C 2 8 ? -33.156 -14.273 -27.518 1.00 0.00 8 SER C C 10
ATOM 16001 O O . SER C 2 8 ? -33.596 -15.405 -27.557 1.00 0.00 8 SER C O 10
ATOM 16009 N N . LEU C 2 9 ? -32.008 -13.975 -28.061 1.00 0.00 9 LEU C N 10
ATOM 16010 C CA . LEU C 2 9 ? -31.211 -15.033 -28.747 1.00 0.00 9 LEU C CA 10
ATOM 16011 C C . LEU C 2 9 ? -30.837 -16.143 -27.761 1.00 0.00 9 LEU C C 10
ATOM 16012 O O . LEU C 2 9 ? -31.123 -17.303 -27.983 1.00 0.00 9 LEU C O 10
ATOM 16022 N N . VAL C 2 10 ? -30.201 -15.800 -26.673 1.00 0.00 10 VAL C N 10
ATOM 16023 C CA . VAL C 2 10 ? -29.812 -16.842 -25.680 1.00 0.00 10 VAL C CA 10
ATOM 16024 C C . VAL C 2 10 ? -31.052 -17.595 -25.190 1.00 0.00 10 VAL C C 10
ATOM 16025 O O . VAL C 2 10 ? -31.024 -18.793 -24.992 1.00 0.00 10 VAL C O 10
ATOM 16032 N N . LYS C 2 11 ? -32.140 -16.901 -24.991 1.00 0.00 11 LYS C N 10
ATOM 16033 C CA . LYS C 2 11 ? -33.379 -17.581 -24.512 1.00 0.00 11 LYS C CA 10
ATOM 16034 C C . LYS C 2 11 ? -33.742 -18.738 -25.446 1.00 0.00 11 LYS C C 10
ATOM 16035 O O . LYS C 2 11 ? -33.843 -19.875 -25.030 1.00 0.00 11 LYS C O 10
ATOM 16054 N N . ASN C 2 12 ? -33.937 -18.460 -26.707 1.00 0.00 12 ASN C N 10
ATOM 16055 C CA . ASN C 2 12 ? -34.291 -19.548 -27.662 1.00 0.00 12 ASN C CA 10
ATOM 16056 C C . ASN C 2 12 ? -33.109 -20.505 -27.829 1.00 0.00 12 ASN C C 10
ATOM 16057 O O . ASN C 2 12 ? -33.273 -21.653 -28.191 1.00 0.00 12 ASN C O 10
ATOM 16066 N N . ALA C 2 13 ? -31.918 -20.041 -27.566 1.00 0.00 13 ALA C N 10
ATOM 16067 C CA . ALA C 2 13 ? -30.725 -20.925 -27.709 1.00 0.00 13 ALA C CA 10
ATOM 16068 C C . ALA C 2 13 ? -30.752 -22.023 -26.641 1.00 0.00 13 ALA C C 10
ATOM 16069 O O . ALA C 2 13 ? -30.479 -23.173 -26.915 1.00 0.00 13 ALA C O 10
ATOM 16076 N N . ILE C 2 14 ? -31.083 -21.677 -25.426 1.00 0.00 14 ILE C N 10
ATOM 16077 C CA . ILE C 2 14 ? -31.130 -22.706 -24.348 1.00 0.00 14 ILE C CA 10
ATOM 16078 C C . ILE C 2 14 ? -32.312 -23.652 -24.581 1.00 0.00 14 ILE C C 10
ATOM 16079 O O . ILE C 2 14 ? -32.294 -24.796 -24.172 1.00 0.00 14 ILE C O 10
ATOM 16087 N N . GLN C 2 15 ? -33.338 -23.184 -25.240 1.00 0.00 15 GLN C N 10
ATOM 16088 C CA . GLN C 2 15 ? -34.516 -24.060 -25.503 1.00 0.00 15 GLN C CA 10
ATOM 16089 C C . GLN C 2 15 ? -34.078 -25.308 -26.269 1.00 0.00 15 GLN C C 10
ATOM 16090 O O . GLN C 2 15 ? -34.718 -26.340 -26.211 1.00 0.00 15 GLN C O 10
ATOM 16102 N N . LEU C 2 16 ? -32.983 -25.230 -26.977 1.00 0.00 16 LEU C N 10
ATOM 16103 C CA . LEU C 2 16 ? -32.505 -26.423 -27.729 1.00 0.00 16 LEU C CA 10
ATOM 16104 C C . LEU C 2 16 ? -32.319 -27.596 -26.764 1.00 0.00 16 LEU C C 10
ATOM 16105 O O . LEU C 2 16 ? -32.323 -28.746 -27.161 1.00 0.00 16 LEU C O 10
ATOM 16115 N N . SER C 2 17 ? -32.169 -27.316 -25.496 1.00 0.00 17 SER C N 10
ATOM 16116 C CA . SER C 2 17 ? -31.995 -28.414 -24.502 1.00 0.00 17 SER C CA 10
ATOM 16117 C C . SER C 2 17 ? -33.362 -28.991 -24.117 1.00 0.00 17 SER C C 10
ATOM 16118 O O . SER C 2 17 ? -33.715 -29.055 -22.958 1.00 0.00 17 SER C O 10
ATOM 16126 N N . ILE C 2 18 ? -34.129 -29.398 -25.098 1.00 0.00 18 ILE C N 10
ATOM 16127 C CA . ILE C 2 18 ? -35.488 -29.976 -24.848 1.00 0.00 18 ILE C CA 10
ATOM 16128 C C . ILE C 2 18 ? -36.246 -29.198 -23.761 1.00 0.00 18 ILE C C 10
ATOM 16129 O O . ILE C 2 18 ? -37.110 -29.732 -23.097 1.00 0.00 18 ILE C O 10
ATOM 16137 N N . GLU C 2 19 ? -35.944 -27.932 -23.599 1.00 0.00 19 GLU C N 10
ATOM 16138 C CA . GLU C 2 19 ? -36.647 -27.088 -22.580 1.00 0.00 19 GLU C CA 10
ATOM 16139 C C . GLU C 2 19 ? -36.422 -27.616 -21.159 1.00 0.00 19 GLU C C 10
ATOM 16140 O O . GLU C 2 19 ? -35.732 -27.011 -20.362 1.00 0.00 19 GLU C O 10
ATOM 16152 N N . GLN C 2 20 ? -37.013 -28.729 -20.834 1.00 0.00 20 GLN C N 10
ATOM 16153 C CA . GLN C 2 20 ? -36.857 -29.296 -19.460 1.00 0.00 20 GLN C CA 10
ATOM 16154 C C . GLN C 2 20 ? -35.381 -29.350 -19.055 1.00 0.00 20 GLN C C 10
ATOM 16155 O O . GLN C 2 20 ? -35.049 -29.296 -17.886 1.00 0.00 20 GLN C O 10
ATOM 16167 N N . LEU C 2 21 ? -34.492 -29.456 -20.002 1.00 0.00 21 LEU C N 10
ATOM 16168 C CA . LEU C 2 21 ? -33.043 -29.512 -19.654 1.00 0.00 21 LEU C CA 10
ATOM 16169 C C . LEU C 2 21 ? -32.456 -28.098 -19.611 1.00 0.00 21 LEU C C 10
ATOM 16170 O O . LEU C 2 21 ? -31.473 -27.804 -20.260 1.00 0.00 21 LEU C O 10
ATOM 16180 N N . VAL C 2 22 ? -33.053 -27.223 -18.849 1.00 0.00 22 VAL C N 10
ATOM 16181 C CA . VAL C 2 22 ? -32.529 -25.829 -18.763 1.00 0.00 22 VAL C CA 10
ATOM 16182 C C . VAL C 2 22 ? -31.090 -25.837 -18.240 1.00 0.00 22 VAL C C 10
ATOM 16183 O O . VAL C 2 22 ? -30.569 -24.764 -17.982 1.00 0.00 22 VAL C O 10
#

Secondary structure (DSSP, 8-state):
--S-----TTHHHHHHHHHHHHHHH--S-HHHHHHHHHHHHHHH--/--SS----TTHHHHHHHHHHHHHHH--S-HHHHHHHHHHHHHHHH-/--HHHHHHHHHHHHHHHHTTT-

Solvent-accessible surface area: 9235 Å² total; per-residue (Å²): 216,196,72,166,125,152,92,66,132,30,24,68,120,36,6,69,25,0,9,55,34,11,32,159,128,122,30,134,63,33,34,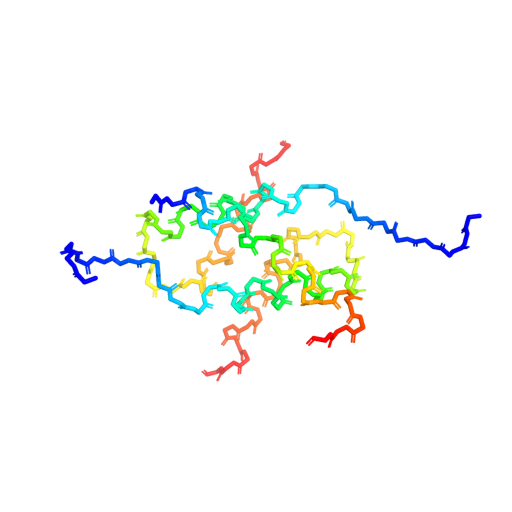66,40,0,27,86,47,2,55,153,32,119,152,70,200,288,214,188,66,168,124,106,74,66,128,45,22,57,131,46,16,23,29,2,7,46,29,5,50,188,109,143,34,135,80,37,42,58,34,1,19,110,56,3,52,170,46,106,121,72,217,250,178,36,97,117,52,4,52,62,34,18,118,97,3,60,96,93,16,98,82,168,129,120

CATH classification: 1.20.890.10

Sequence (114 aa):
HMGHIQIPPGLTELLQGYTVEVLRQQPPDLVDFAVEYFTRLREARRHMGHIQIPPGLTELLQGYTVEVLRQQPPDLVDFAVEYFTRLREARRLLIETASSLVKNAIQLSIEQLVHMGHIQIPPGLTELLQGYTVEVLRQQPPDLVDFAVEYFTRLREARRHMGHIQIPPGLTELLQGYTVEVLRQQPPDLVDFAVEYFTRLREARRLLIETASSLVKNAIQLSIEQLVHMGHIQIPPGLTELLQGYTVEVLRQQPPDLVDFAVEYFTRLREARRHMGHIQIPPGLTELLQGYTVEVLRQQPPDLVDFAVEYFTRLREARRLLIETASSLVKNAIQLSIEQLVHMGHIQIPPGLTELLQGYTVEVLRQQPPDLVDFAVEYFTRLREARRHMGHIQIPPGLTELLQGYTVEVLRQQPPDLVDFAVEYFTRLREARRLLIETASSLVKNAIQLSIEQLVHMGHIQIPPGLTELLQGYTVEVLRQQPPDLVDFAVEYFTRLREARRHMGHIQIPPGLTELLQGYTVEVLRQQPPDLVDFAVEYFTRLREARRLLIETASSLVKNAIQLSIEQLVHMGHIQIPPGLTELLQGYTVEVLRQQPPDLVDFAVEYFTRLREARRHMGHIQIPPGLTELLQGYTVEVLRQQPPDLVDFAVEYFTRLREARRLLIETASSLVKNAIQLSIEQLVHMGHIQIPPGLTELLQGYTVEVLRQQPPDLVDFAVEYFTRLREARRHMGHIQIPPGLTELLQGYTVEVLRQQPPDLVDFAVEYFTRLREARRLLIETASSLVKNAIQLSIEQLVHMGHIQIPPGLTELLQGYTVEVLRQQPPDLVDFAVEYFTRLREARRHMGHIQIPPGLTELLQGYTVEVLRQQPPDLVDFAVEYFTRLREARRLLIETASSLVKNAIQLSIEQLVHMGHIQIPPGLTELLQGYTVEVLRQQPPDLVDFAVEYFTRLREARRHMGHIQIPPGLTELLQGYTVEVLRQQPPDLVDFAVEYFTRLREARRLLIETASSLVKNAIQLSIEQLVHMGHIQIPPGLTELLQGYTVEVLRQQPPDLVDFAVEYFTRLREARRHMGHIQIPPGLTELLQGYTVEVLRQQPPDLVDFAVEYFTRLREARRLLIETASSLVKNAIQLSIEQLV

Nearest PDB structures (foldseek):
  4zp3-assembly5_J  TM=8.726E-01  e=6.964E-05  Homo sapiens
  2kyg-assembly1_A  TM=7.331E-01  e=3.968E-05  Homo sapiens
  5xby-assembly2_C  TM=8.614E-01  e=3.474E-04  Homo sapiens
  4zp3-assembly6_K  TM=8.424E-01  e=5.191E-04  Homo sapiens
  2hwn-assembly3_D-2  TM=8.967E-01  e=2.036E-05  Rattus norvegicus

Organism: Rattus norvegicus (NCBI:txid10116)